Protein AF-A0A1V5H0N4-F1 (afdb_monomer_lite)

pLDDT: mean 92.96, std 9.4, range [29.67, 98.81]

Structure (mmCIF, N/CA/C/O backbone):
data_AF-A0A1V5H0N4-F1
#
_entry.id   AF-A0A1V5H0N4-F1
#
loop_
_atom_site.group_PDB
_atom_site.id
_atom_site.type_symbol
_atom_site.label_atom_id
_atom_site.label_alt_id
_atom_site.label_comp_id
_atom_site.label_asym_id
_atom_site.label_entity_id
_atom_site.label_seq_id
_atom_site.pdbx_PDB_ins_code
_atom_site.Cartn_x
_atom_site.Cartn_y
_atom_site.Cartn_z
_atom_site.occupancy
_atom_site.B_iso_or_equiv
_atom_site.auth_seq_id
_atom_site.auth_comp_id
_atom_site.auth_asym_id
_atom_site.auth_atom_id
_atom_site.pdbx_PDB_model_num
ATOM 1 N N . MET A 1 1 ? -9.512 -28.212 5.526 1.00 68.56 1 MET A N 1
ATOM 2 C CA . MET A 1 1 ? -9.231 -27.764 6.912 1.00 68.56 1 MET A CA 1
ATOM 3 C C . MET A 1 1 ? -10.244 -26.680 7.229 1.00 68.56 1 MET A C 1
ATOM 5 O O . MET A 1 1 ? -10.475 -25.905 6.321 1.00 68.56 1 MET A O 1
ATOM 9 N N . PRO A 1 2 ? -10.888 -26.615 8.405 1.00 87.25 2 PRO A N 1
ATOM 10 C CA . PRO A 1 2 ? -11.748 -25.471 8.722 1.00 87.25 2 PRO A CA 1
ATOM 11 C C . PRO A 1 2 ? -10.908 -24.194 8.882 1.00 87.25 2 PRO A C 1
ATOM 13 O O . PRO A 1 2 ? -9.703 -24.282 9.143 1.00 87.25 2 PRO A O 1
ATOM 16 N N . VAL A 1 3 ? -11.541 -23.022 8.768 1.00 93.00 3 VAL A N 1
ATOM 17 C CA . VAL A 1 3 ? -10.889 -21.740 9.083 1.00 93.00 3 VAL A CA 1
ATOM 18 C C . VAL A 1 3 ? -10.325 -21.810 10.512 1.00 93.00 3 VAL A C 1
ATOM 20 O O . VAL A 1 3 ? -11.054 -22.234 11.419 1.00 93.00 3 VAL A O 1
ATOM 23 N N . PRO A 1 4 ? -9.051 -21.438 10.753 1.00 93.38 4 PRO A N 1
ATOM 24 C CA . PRO A 1 4 ? -8.477 -21.447 12.095 1.00 93.38 4 PRO A CA 1
ATOM 25 C C . PRO A 1 4 ? -9.311 -20.621 13.077 1.00 93.38 4 PRO A C 1
ATOM 27 O O . PRO A 1 4 ? -9.851 -19.575 12.727 1.00 93.38 4 PRO A O 1
ATOM 30 N N . ALA A 1 5 ? -9.424 -21.086 14.320 1.00 94.25 5 ALA A N 1
ATOM 31 C CA . ALA A 1 5 ? -10.174 -20.354 15.331 1.00 94.25 5 ALA A CA 1
ATOM 32 C C . ALA A 1 5 ? -9.498 -19.003 15.642 1.00 94.25 5 ALA A C 1
ATOM 34 O O . ALA A 1 5 ? -8.279 -18.990 15.808 1.00 94.25 5 ALA A O 1
ATOM 35 N N . PRO A 1 6 ? -10.259 -17.897 15.775 1.00 94.62 6 PRO A N 1
ATOM 36 C CA . PRO A 1 6 ? -9.683 -16.604 16.128 1.00 94.62 6 PRO A CA 1
ATOM 37 C C . PRO A 1 6 ? -8.967 -16.616 17.478 1.00 94.62 6 PRO A C 1
ATOM 39 O O . PRO A 1 6 ? -9.408 -17.287 18.417 1.00 94.62 6 PRO A O 1
ATOM 42 N N . ASP A 1 7 ? -7.961 -15.771 17.626 1.00 92.75 7 ASP A N 1
ATOM 43 C CA . ASP A 1 7 ? -7.345 -15.460 18.914 1.00 92.75 7 ASP A CA 1
ATOM 44 C C . ASP A 1 7 ? -7.457 -13.952 19.208 1.00 92.75 7 ASP A C 1
ATOM 46 O O . ASP A 1 7 ? -6.794 -13.125 18.591 1.00 92.75 7 ASP A O 1
ATOM 50 N N . LEU A 1 8 ? -8.332 -13.557 20.137 1.00 93.50 8 LEU A N 1
ATOM 51 C CA . LEU A 1 8 ? -8.598 -12.143 20.436 1.00 93.50 8 LEU A CA 1
ATOM 52 C C . LEU A 1 8 ? -7.577 -11.621 21.467 1.00 93.50 8 LEU A C 1
ATOM 54 O O . LEU A 1 8 ? -7.579 -12.131 22.589 1.00 93.50 8 LEU A O 1
ATOM 58 N N . PRO A 1 9 ? -6.757 -10.597 21.153 1.00 95.62 9 PRO A N 1
ATOM 59 C CA . PRO A 1 9 ? -5.899 -9.955 22.146 1.00 95.62 9 PRO A CA 1
ATOM 60 C C . PRO A 1 9 ? -6.712 -9.240 23.225 1.00 95.62 9 PRO A C 1
ATOM 62 O O . PRO A 1 9 ? -7.837 -8.781 23.000 1.00 95.62 9 PRO A O 1
ATOM 65 N N . THR A 1 10 ? -6.091 -9.021 24.380 1.00 96.88 10 THR A N 1
ATOM 66 C CA . THR A 1 10 ? -6.690 -8.184 25.419 1.00 96.88 10 THR A CA 1
ATOM 67 C C . THR A 1 10 ? -6.774 -6.725 24.963 1.00 96.88 10 THR A C 1
ATOM 69 O O . THR A 1 10 ? -5.784 -6.133 24.525 1.00 96.88 10 THR A O 1
ATOM 72 N N . SER A 1 11 ? -7.947 -6.112 25.138 1.00 97.19 11 SER A N 1
ATOM 73 C CA . SER A 1 11 ? -8.183 -4.684 24.917 1.00 97.19 11 SER A CA 1
ATOM 74 C C . SER A 1 11 ? -8.963 -4.078 26.080 1.00 97.19 11 SER A C 1
ATOM 76 O O . SER A 1 11 ? -9.857 -4.703 26.648 1.00 97.19 11 SER A O 1
ATOM 78 N N . ASP A 1 12 ? -8.627 -2.834 26.410 1.00 97.06 12 ASP A N 1
ATOM 79 C CA . ASP A 1 12 ? -9.358 -2.010 27.372 1.00 97.06 12 ASP A CA 1
ATOM 80 C C . ASP A 1 12 ? -10.510 -1.221 26.703 1.00 97.06 12 ASP A C 1
ATOM 82 O O . ASP A 1 12 ? -11.172 -0.411 27.359 1.00 97.06 12 ASP A O 1
ATOM 86 N N . TYR A 1 13 ? -10.757 -1.450 25.409 1.00 98.31 13 TYR A N 1
ATOM 87 C CA . TYR A 1 13 ? -11.785 -0.798 24.596 1.00 98.31 13 TYR A CA 1
ATOM 88 C C . TYR A 1 13 ? -12.704 -1.841 23.953 1.00 98.31 13 TYR A C 1
ATOM 90 O O . TYR A 1 13 ? -12.330 -2.995 23.742 1.00 98.31 13 TYR A O 1
ATOM 98 N N . LEU A 1 14 ? -13.917 -1.420 23.613 1.00 98.00 14 LEU A N 1
ATOM 99 C CA . LEU A 1 14 ? -14.844 -2.155 22.769 1.00 98.00 14 LEU A CA 1
ATOM 100 C C . LEU A 1 14 ? -14.861 -1.486 21.394 1.00 98.00 14 LEU A C 1
ATOM 102 O O . LEU A 1 14 ? -15.403 -0.394 21.227 1.00 98.00 14 LEU A O 1
ATOM 106 N N . ILE A 1 15 ? -14.234 -2.154 20.432 1.00 98.69 15 ILE A N 1
ATOM 107 C CA . ILE A 1 15 ? -13.973 -1.625 19.093 1.00 98.69 15 ILE A CA 1
ATOM 108 C C . ILE A 1 15 ? -14.882 -2.344 18.109 1.00 98.69 15 ILE A C 1
ATOM 110 O O . ILE A 1 15 ? -14.962 -3.575 18.139 1.00 98.69 15 ILE A O 1
ATOM 114 N N . GLY A 1 16 ? -15.544 -1.598 17.236 1.00 98.44 16 GLY A N 1
ATOM 115 C CA . GLY A 1 16 ? -16.330 -2.172 16.155 1.00 98.44 16 GLY A CA 1
ATOM 116 C C . GLY A 1 16 ? -16.147 -1.431 14.852 1.00 98.44 16 GLY A C 1
ATOM 117 O O . GLY A 1 16 ? -15.582 -0.342 14.824 1.00 98.44 16 GLY A O 1
ATOM 118 N N . ALA A 1 17 ? -16.635 -2.035 13.779 1.00 98.62 17 ALA A N 1
ATOM 119 C CA . ALA A 1 17 ? -16.630 -1.442 12.452 1.00 98.62 17 ALA A CA 1
ATOM 120 C C . ALA A 1 17 ? -18.020 -1.545 11.821 1.00 98.62 17 ALA A C 1
ATOM 122 O O . ALA A 1 17 ? -18.749 -2.516 12.051 1.00 98.62 17 ALA A O 1
ATOM 123 N N . HIS A 1 18 ? -18.402 -0.551 11.027 1.00 98.25 18 HIS A N 1
ATOM 124 C CA . HIS A 1 18 ? -19.579 -0.684 10.171 1.00 98.25 18 HIS A CA 1
ATOM 125 C C . HIS A 1 18 ? -19.335 -1.713 9.069 1.00 98.25 18 HIS A C 1
ATOM 127 O O . HIS A 1 18 ? -18.205 -1.898 8.620 1.00 98.25 18 HIS A O 1
ATOM 133 N N . TYR A 1 19 ? -20.404 -2.370 8.636 1.00 97.94 19 TYR A N 1
ATOM 134 C CA . TYR A 1 19 ? -20.368 -3.420 7.630 1.00 97.94 19 TYR A CA 1
ATOM 135 C C . TYR A 1 19 ? -21.482 -3.195 6.613 1.00 97.94 19 TYR A C 1
ATOM 137 O O . TYR A 1 19 ? -22.663 -3.138 6.973 1.00 97.94 19 TYR A O 1
ATOM 145 N N . PHE A 1 20 ? -21.107 -3.125 5.342 1.00 95.75 20 PHE A N 1
ATOM 146 C CA . PHE A 1 20 ? -22.034 -3.015 4.229 1.00 95.75 20 PHE A CA 1
ATOM 147 C C . PHE A 1 20 ? -22.270 -4.391 3.603 1.00 95.75 20 PHE A C 1
ATOM 149 O O . PHE A 1 20 ? -21.343 -4.952 3.025 1.00 95.75 20 PHE A O 1
ATOM 156 N N . PRO A 1 21 ? -23.485 -4.959 3.702 1.00 93.94 21 PRO A N 1
ATOM 157 C CA . PRO A 1 21 ? -23.761 -6.321 3.243 1.00 93.94 21 PRO A CA 1
ATOM 158 C C . PRO A 1 21 ? -24.108 -6.386 1.744 1.00 93.94 21 PRO A C 1
ATOM 160 O O . PRO A 1 21 ? -25.076 -7.028 1.340 1.00 93.94 21 PRO A O 1
ATOM 163 N N . GLY A 1 22 ? -23.395 -5.627 0.911 1.00 91.31 22 GLY A N 1
ATOM 164 C CA . GLY A 1 22 ? -23.715 -5.461 -0.509 1.00 91.31 22 GLY A CA 1
ATOM 165 C C . GLY A 1 22 ? -22.941 -6.373 -1.459 1.00 91.31 22 GLY A C 1
ATOM 166 O O . GLY A 1 22 ? -23.093 -6.214 -2.676 1.00 91.31 22 GLY A O 1
ATOM 167 N N . TRP A 1 23 ? -22.101 -7.280 -0.949 1.00 92.94 23 TRP A N 1
ATOM 168 C CA . TRP A 1 23 ? -21.106 -7.987 -1.754 1.00 92.94 23 TRP A CA 1
ATOM 169 C C . TRP A 1 23 ? -21.512 -9.435 -2.011 1.00 92.94 23 TRP A C 1
ATOM 171 O O . TRP A 1 23 ? -21.102 -10.379 -1.337 1.00 92.94 23 TRP A O 1
ATOM 181 N N . LYS A 1 24 ? -22.350 -9.597 -3.036 1.00 89.38 24 LYS A N 1
ATOM 182 C CA . LYS A 1 24 ? -22.775 -10.898 -3.546 1.00 89.38 24 LYS A CA 1
ATOM 183 C C . LYS A 1 24 ? -23.104 -10.825 -5.031 1.00 89.38 24 LYS A C 1
ATOM 185 O O . LYS A 1 24 ? -23.733 -9.877 -5.501 1.00 89.38 24 LYS A O 1
ATOM 190 N N . HIS A 1 25 ? -22.718 -11.843 -5.786 1.00 83.44 25 HIS A N 1
ATOM 191 C CA . HIS A 1 25 ? -23.071 -11.960 -7.189 1.00 83.44 25 HIS A CA 1
ATOM 192 C C . HIS A 1 25 ? -24.595 -12.036 -7.388 1.00 83.44 25 HIS A C 1
ATOM 194 O O . HIS A 1 25 ? -25.295 -12.821 -6.747 1.00 83.44 25 HIS A O 1
ATOM 200 N N . GLY A 1 26 ? -25.119 -11.216 -8.303 1.00 78.50 26 GLY A N 1
ATOM 201 C CA . GLY A 1 26 ? -26.550 -11.163 -8.618 1.00 78.50 26 GLY A CA 1
ATOM 202 C C . GLY A 1 26 ? -27.425 -10.443 -7.583 1.00 78.50 26 GLY A C 1
ATOM 203 O O . GLY A 1 26 ? -28.626 -10.314 -7.814 1.00 78.50 26 GLY A O 1
ATOM 204 N N . ASP A 1 27 ? -26.853 -9.945 -6.483 1.00 81.44 27 ASP A N 1
ATOM 205 C CA . ASP A 1 27 ? -27.517 -9.045 -5.536 1.00 81.44 27 ASP A CA 1
ATOM 206 C C . ASP A 1 27 ? -26.836 -7.668 -5.574 1.00 81.44 27 ASP A C 1
ATOM 208 O O . ASP A 1 27 ? -25.620 -7.562 -5.729 1.00 81.44 27 ASP A O 1
ATOM 212 N N . HIS A 1 28 ? -27.616 -6.590 -5.458 1.00 83.75 28 HIS A N 1
ATOM 213 C CA . HIS A 1 28 ? -27.106 -5.224 -5.652 1.00 83.75 28 HIS A CA 1
ATOM 214 C C . HIS A 1 28 ? -26.321 -5.073 -6.985 1.00 83.75 28 HIS A C 1
ATOM 216 O O . HIS A 1 28 ? -26.675 -5.679 -7.996 1.00 83.75 28 HIS A O 1
ATOM 222 N N . TRP A 1 29 ? -25.272 -4.244 -7.024 1.00 82.94 29 TRP A N 1
ATOM 223 C CA . TRP A 1 29 ? -24.287 -4.226 -8.114 1.00 82.94 29 TRP A CA 1
ATOM 224 C C . TRP A 1 29 ? -23.156 -5.252 -7.917 1.00 82.94 29 TRP A C 1
ATOM 226 O O . TRP A 1 29 ? -22.287 -5.353 -8.790 1.00 82.94 29 TRP A O 1
ATOM 236 N N . GLY A 1 30 ? -23.149 -5.996 -6.801 1.00 84.44 30 GLY A N 1
ATOM 237 C CA . GLY A 1 30 ? -22.048 -6.867 -6.387 1.00 84.44 30 GLY A CA 1
ATOM 238 C C . GLY A 1 30 ? -20.683 -6.205 -6.596 1.00 84.44 30 GLY A C 1
ATOM 239 O O . GLY A 1 30 ? -20.502 -5.016 -6.330 1.00 84.44 30 GLY A O 1
ATOM 240 N N . TRP A 1 31 ? -19.742 -6.951 -7.172 1.00 91.12 31 TRP A N 1
ATOM 241 C CA . TRP A 1 31 ? -18.393 -6.457 -7.467 1.00 91.12 31 TRP A CA 1
ATOM 242 C C . TRP A 1 31 ? -18.251 -5.706 -8.795 1.00 91.12 31 TRP A C 1
ATOM 244 O O . TRP A 1 31 ? -17.220 -5.083 -9.021 1.00 91.12 31 TRP A O 1
ATOM 254 N N . SER A 1 32 ? -19.274 -5.682 -9.656 1.00 88.12 32 SER A N 1
ATOM 255 C CA . SER A 1 32 ? -19.161 -5.162 -11.035 1.00 88.12 32 SER A CA 1
ATOM 256 C C . SER A 1 32 ? -18.737 -3.688 -11.129 1.00 88.12 32 SER A C 1
ATOM 258 O O . SER A 1 32 ? -18.120 -3.263 -12.104 1.00 88.12 32 SER A O 1
ATOM 260 N N . LYS A 1 33 ? -19.066 -2.883 -10.111 1.00 88.62 33 LYS A N 1
ATOM 261 C CA . LYS A 1 33 ? -18.652 -1.473 -10.019 1.00 88.62 33 LYS A CA 1
ATOM 262 C C . LYS A 1 33 ? -17.253 -1.294 -9.436 1.00 88.62 33 LYS A C 1
ATOM 264 O O . LYS A 1 33 ? -16.654 -0.246 -9.653 1.00 88.62 33 LYS A O 1
ATOM 269 N N . ILE A 1 34 ? -16.751 -2.296 -8.722 1.00 91.06 34 ILE A N 1
ATOM 270 C CA . ILE A 1 34 ? -15.467 -2.271 -8.015 1.00 91.06 34 ILE A CA 1
ATOM 271 C C . ILE A 1 34 ? -14.365 -2.927 -8.842 1.00 91.06 34 ILE A C 1
ATOM 273 O O . ILE A 1 34 ? -13.240 -2.455 -8.804 1.00 91.06 34 ILE A O 1
ATOM 277 N N . GLU A 1 35 ? -14.679 -3.957 -9.629 1.00 89.44 35 GLU A N 1
ATOM 278 C CA . GLU A 1 35 ? -13.729 -4.687 -10.479 1.00 89.44 35 GLU A CA 1
ATOM 279 C C . GLU A 1 35 ? -12.816 -3.787 -11.344 1.00 89.44 35 GLU A C 1
ATOM 281 O O . GLU A 1 35 ? -11.624 -4.087 -11.429 1.00 89.44 35 GLU A O 1
ATOM 286 N N . PRO A 1 36 ? -13.280 -2.651 -11.915 1.00 91.12 36 PRO A N 1
ATOM 287 C CA . PRO A 1 36 ? -12.403 -1.714 -12.629 1.00 91.12 36 PRO A CA 1
ATOM 288 C C . PRO A 1 36 ? -11.334 -1.013 -11.767 1.00 91.12 36 PRO A C 1
ATOM 290 O O . PRO A 1 36 ? -10.504 -0.287 -12.312 1.00 91.12 36 PRO A O 1
ATOM 293 N N . PHE A 1 37 ? -11.364 -1.204 -10.447 1.00 88.19 37 PHE A N 1
ATOM 294 C CA . PHE A 1 37 ? -10.459 -0.644 -9.443 1.00 88.19 37 PHE A CA 1
ATOM 295 C C . PHE A 1 37 ? -9.703 -1.791 -8.746 1.00 88.19 37 PHE A C 1
ATOM 297 O O . PHE A 1 37 ? -9.999 -2.124 -7.593 1.00 88.19 37 PHE A O 1
ATOM 304 N N . PRO A 1 38 ? -8.762 -2.463 -9.439 1.00 85.25 38 PRO A N 1
ATOM 305 C CA . PRO A 1 38 ? -8.104 -3.671 -8.938 1.00 85.25 38 PRO A CA 1
ATOM 306 C C . PRO A 1 38 ? -7.300 -3.437 -7.652 1.00 85.25 38 PRO A C 1
ATOM 308 O O . PRO A 1 38 ? -7.125 -4.369 -6.872 1.00 85.25 38 PRO A O 1
ATOM 311 N N . GLU A 1 39 ? -6.876 -2.201 -7.378 1.00 84.12 39 GLU A N 1
ATOM 312 C CA . GLU A 1 39 ? -6.264 -1.789 -6.109 1.00 84.12 39 GLU A CA 1
ATOM 313 C C . GLU A 1 39 ? -7.209 -1.917 -4.902 1.00 84.12 39 GLU A C 1
ATOM 315 O O . GLU A 1 39 ? -6.774 -1.828 -3.760 1.00 84.12 39 GLU A O 1
ATOM 320 N N . ARG A 1 40 ? -8.514 -2.116 -5.130 1.00 91.38 40 ARG A N 1
ATOM 321 C CA . ARG A 1 40 ? -9.516 -2.359 -4.084 1.00 91.38 40 ARG A CA 1
ATOM 322 C C . ARG A 1 40 ? -9.826 -3.842 -3.887 1.00 91.38 40 ARG A C 1
ATOM 324 O O . ARG A 1 40 ? -10.692 -4.153 -3.077 1.00 91.38 40 ARG A O 1
ATOM 331 N N . LYS A 1 41 ? -9.172 -4.760 -4.617 1.00 94.25 41 LYS A N 1
ATOM 332 C CA . LYS A 1 41 ? -9.486 -6.193 -4.531 1.00 94.25 41 LYS A CA 1
ATOM 333 C C . LYS A 1 41 ? -9.236 -6.703 -3.096 1.00 94.25 41 LYS A C 1
ATOM 335 O O . LYS A 1 41 ? -8.109 -6.576 -2.605 1.00 94.25 41 LYS A O 1
ATOM 340 N N . PRO A 1 42 ? -10.238 -7.300 -2.424 1.00 96.25 42 PRO A N 1
ATOM 341 C CA . PRO A 1 42 ? -10.038 -7.923 -1.120 1.00 96.25 42 PRO A CA 1
ATOM 342 C C . PRO A 1 42 ? -9.066 -9.102 -1.216 1.00 96.25 42 PRO A C 1
ATOM 344 O O . PRO A 1 42 ? -9.031 -9.799 -2.232 1.00 96.25 42 PRO A O 1
ATOM 347 N N . LEU A 1 43 ? -8.337 -9.410 -0.140 1.00 94.94 43 LEU A N 1
ATOM 348 C CA . LEU A 1 43 ? -7.489 -10.616 -0.107 1.00 94.94 43 LEU A CA 1
ATOM 349 C C . LEU A 1 43 ? -8.303 -11.922 -0.135 1.00 94.94 43 LEU A C 1
ATOM 351 O O . LEU A 1 43 ? -7.766 -12.964 -0.499 1.00 94.94 43 LEU A O 1
ATOM 355 N N . LEU A 1 44 ? -9.598 -11.868 0.197 1.00 94.81 44 LEU A N 1
ATOM 356 C CA . LEU A 1 44 ? -10.545 -12.977 0.005 1.00 94.81 44 LEU A CA 1
ATOM 357 C C . LEU A 1 44 ? -11.007 -13.132 -1.455 1.00 94.81 44 LEU A C 1
ATOM 359 O O . LEU A 1 44 ? -11.694 -14.097 -1.779 1.00 94.81 44 LEU A O 1
ATOM 363 N N . GLY A 1 45 ? -10.623 -12.211 -2.342 1.00 93.69 45 GLY A N 1
ATOM 364 C CA . GLY A 1 45 ? -11.103 -12.141 -3.717 1.00 93.69 45 GLY A CA 1
ATOM 365 C C . GLY A 1 45 ? -12.467 -11.459 -3.842 1.00 93.69 45 GLY A C 1
ATOM 366 O O . GLY A 1 45 ? -12.935 -10.801 -2.920 1.00 93.69 45 GLY A O 1
ATOM 367 N N . TRP A 1 46 ? -13.104 -11.599 -5.002 1.00 93.25 46 TRP A N 1
ATOM 368 C CA . TRP A 1 46 ? -14.491 -11.192 -5.255 1.00 93.25 46 TRP A CA 1
ATOM 369 C C . TRP A 1 46 ? -15.470 -12.196 -4.630 1.00 93.25 46 TRP A C 1
ATOM 371 O O . TRP A 1 46 ? -16.142 -12.953 -5.328 1.00 93.25 46 TRP A O 1
ATOM 381 N N . TYR A 1 47 ? -15.460 -12.256 -3.301 1.00 94.56 47 TYR A N 1
ATOM 382 C CA . TYR A 1 47 ? -16.208 -13.227 -2.510 1.00 94.56 47 TYR A CA 1
ATOM 383 C C . TYR A 1 47 ? -17.718 -12.963 -2.508 1.00 94.56 47 TYR A C 1
ATOM 385 O O . TYR A 1 47 ? -18.156 -11.832 -2.695 1.00 94.56 47 TYR A O 1
ATOM 393 N N . ASP A 1 48 ? -18.512 -13.994 -2.225 1.00 93.69 48 ASP A N 1
ATOM 394 C CA . ASP A 1 48 ? -19.928 -13.834 -1.886 1.00 93.69 48 ASP A CA 1
ATOM 395 C C . ASP A 1 48 ? -20.108 -13.901 -0.360 1.00 93.69 48 ASP A C 1
ATOM 397 O O . ASP A 1 48 ? -19.706 -14.873 0.284 1.00 93.69 48 ASP A O 1
ATOM 401 N N . GLU A 1 49 ? -20.724 -12.876 0.233 1.00 92.81 49 GLU A N 1
ATOM 402 C CA . GLU A 1 49 ? -20.903 -12.754 1.695 1.00 92.81 49 GLU A CA 1
ATOM 403 C C . GLU A 1 49 ? -21.905 -13.745 2.291 1.00 92.81 49 GLU A C 1
ATOM 405 O O . GLU A 1 49 ? -22.012 -13.883 3.510 1.00 92.81 49 GLU A O 1
ATOM 410 N N . ASP A 1 50 ? -22.651 -14.459 1.450 1.00 93.50 50 ASP A N 1
ATOM 411 C CA . ASP A 1 50 ? -23.523 -15.541 1.896 1.00 93.50 50 ASP A CA 1
ATOM 412 C C . ASP A 1 50 ? -22.773 -16.859 2.139 1.00 93.50 50 ASP A C 1
ATOM 414 O O . ASP A 1 50 ? -23.371 -17.814 2.645 1.00 93.50 50 ASP A O 1
ATOM 418 N N . ASN A 1 51 ? -21.470 -16.903 1.840 1.00 95.88 51 ASN A N 1
ATOM 419 C CA . ASN A 1 51 ? -20.591 -18.005 2.189 1.00 95.88 51 ASN A CA 1
ATOM 420 C C . ASN A 1 51 ? -20.163 -17.915 3.673 1.00 95.88 51 ASN A C 1
ATOM 422 O O . ASN A 1 51 ? -19.451 -16.984 4.057 1.00 95.88 51 ASN A O 1
ATOM 426 N N . PRO A 1 52 ? -20.506 -18.905 4.517 1.00 96.94 52 PRO A N 1
ATOM 427 C CA . PRO A 1 52 ? -20.120 -18.903 5.926 1.00 96.94 52 PRO A CA 1
ATOM 428 C C . PRO A 1 52 ? -18.604 -18.879 6.166 1.00 96.94 52 PRO A C 1
ATOM 430 O O . PRO A 1 52 ? -18.162 -18.324 7.169 1.00 96.94 52 PRO A O 1
ATOM 433 N N . GLU A 1 53 ? -17.792 -19.449 5.268 1.00 97.06 53 GLU A N 1
ATOM 434 C CA . GLU A 1 53 ? -16.332 -19.428 5.426 1.00 97.06 53 GLU A CA 1
ATOM 435 C C . GLU A 1 53 ? -15.744 -18.029 5.215 1.00 97.06 53 GLU A C 1
ATOM 437 O O . GLU A 1 53 ? -14.763 -17.675 5.867 1.00 97.06 53 GLU A O 1
ATOM 442 N N . VAL A 1 54 ? -16.357 -17.210 4.353 1.00 97.12 54 VAL A N 1
ATOM 443 C CA . VAL A 1 54 ? -15.981 -15.797 4.186 1.00 97.12 54 VAL A CA 1
ATOM 444 C C . VAL A 1 54 ? -16.203 -15.066 5.506 1.00 97.12 54 VAL A C 1
ATOM 446 O O . VAL A 1 54 ? -15.276 -14.448 6.024 1.00 97.12 54 VAL A O 1
ATOM 449 N N . ALA A 1 55 ? -17.379 -15.240 6.118 1.00 97.81 55 ALA A N 1
ATOM 450 C CA . ALA A 1 55 ? -17.664 -14.681 7.436 1.00 97.81 55 ALA A CA 1
ATOM 451 C C . ALA A 1 55 ? -16.705 -15.213 8.521 1.00 97.81 55 ALA A C 1
ATOM 453 O O . ALA A 1 55 ? -16.310 -14.457 9.405 1.00 97.81 55 ALA A O 1
ATOM 454 N N . ASP A 1 56 ? -16.291 -16.485 8.464 1.00 98.25 56 ASP A N 1
ATOM 455 C CA . ASP A 1 56 ? -15.287 -17.039 9.384 1.00 98.25 56 ASP A CA 1
ATOM 456 C C . ASP A 1 56 ? -13.924 -16.345 9.257 1.00 98.25 56 ASP A C 1
ATOM 458 O O . ASP A 1 56 ? -13.300 -16.047 10.278 1.00 98.25 56 ASP A O 1
ATOM 462 N N . TRP A 1 57 ? -13.475 -16.050 8.034 1.00 98.00 57 TRP A N 1
ATOM 463 C CA . TRP A 1 57 ? -12.242 -15.296 7.800 1.00 98.00 57 TRP A CA 1
ATOM 464 C C . TRP A 1 57 ? -12.343 -13.851 8.276 1.00 98.00 57 TRP A C 1
ATOM 466 O O . TRP A 1 57 ? -11.445 -13.372 8.967 1.00 98.00 57 TRP A O 1
ATOM 476 N N . GLU A 1 58 ? -13.446 -13.170 7.972 1.00 97.94 58 GLU A N 1
ATOM 477 C CA . GLU A 1 58 ? -13.662 -11.795 8.422 1.00 97.94 58 GLU A CA 1
ATOM 478 C C . GLU A 1 58 ? -13.710 -11.701 9.950 1.00 97.94 58 GLU A C 1
ATOM 480 O O . GLU A 1 58 ? -13.034 -10.861 10.544 1.00 97.94 58 GLU A O 1
ATOM 485 N N . VAL A 1 59 ? -14.437 -12.614 10.602 1.00 98.38 59 VAL A N 1
ATOM 486 C CA . VAL A 1 59 ? -14.497 -12.726 12.066 1.00 98.38 59 VAL A CA 1
ATOM 487 C C . VAL A 1 59 ? -13.118 -13.013 12.648 1.00 98.38 59 VAL A C 1
ATOM 489 O O . VAL A 1 59 ? -12.737 -12.392 13.643 1.00 98.38 59 VAL A O 1
ATOM 492 N N . LYS A 1 60 ? -12.362 -13.938 12.045 1.00 97.88 60 LYS A N 1
ATOM 493 C CA . LYS A 1 60 ? -11.002 -14.262 12.477 1.00 97.88 60 LYS A CA 1
ATOM 494 C C . LYS A 1 60 ? -10.115 -13.023 12.454 1.00 97.88 60 LYS A C 1
ATOM 496 O O . LYS A 1 60 ? -9.536 -12.670 13.481 1.00 97.88 60 LYS A O 1
ATOM 501 N N . TRP A 1 61 ? -10.036 -12.356 11.307 1.00 98.06 61 TRP A N 1
ATOM 502 C CA . TRP A 1 61 ? -9.164 -11.202 11.120 1.00 98.06 61 TRP A CA 1
ATOM 503 C C . TRP A 1 61 ? -9.587 -10.008 11.970 1.00 98.06 61 TRP A C 1
ATOM 505 O O . TRP A 1 61 ? -8.724 -9.367 12.563 1.00 98.06 61 TRP A O 1
ATOM 515 N N . ALA A 1 62 ? -10.889 -9.740 12.095 1.00 98.38 62 ALA A N 1
ATOM 516 C CA . ALA A 1 62 ? -11.399 -8.691 12.970 1.00 98.38 62 ALA A CA 1
ATOM 517 C C . ALA A 1 62 ? -10.997 -8.938 14.431 1.00 98.38 62 ALA A C 1
ATOM 519 O O . ALA A 1 62 ? -10.364 -8.079 15.051 1.00 98.38 62 ALA A O 1
ATOM 520 N N . LEU A 1 63 ? -11.293 -10.133 14.958 1.00 98.25 63 LEU A N 1
ATOM 521 C CA . LEU A 1 63 ? -11.010 -10.473 16.351 1.00 98.25 63 LEU A CA 1
ATOM 522 C C . LEU A 1 63 ? -9.510 -10.467 16.643 1.00 98.25 63 LEU A C 1
ATOM 524 O O . LEU A 1 63 ? -9.103 -9.865 17.629 1.00 98.25 63 LEU A O 1
ATOM 528 N N . GLU A 1 64 ? -8.673 -11.050 15.784 1.00 97.81 64 GLU A N 1
ATOM 529 C CA . GLU A 1 64 ? -7.212 -11.070 15.983 1.00 97.81 64 GLU A CA 1
ATOM 530 C C . GLU A 1 64 ? -6.572 -9.679 15.969 1.00 97.81 64 GLU A C 1
ATOM 532 O O . GLU A 1 64 ? -5.496 -9.477 16.537 1.00 97.81 64 GLU A O 1
ATOM 537 N N . HIS A 1 65 ? -7.266 -8.688 15.413 1.00 98.12 65 HIS A N 1
ATOM 538 C CA . HIS A 1 65 ? -6.826 -7.298 15.386 1.00 98.12 65 HIS A CA 1
ATOM 539 C C . HIS A 1 65 ? -7.569 -6.392 16.379 1.00 98.12 65 HIS A C 1
ATOM 541 O O . HIS A 1 65 ? -7.380 -5.177 16.379 1.00 98.12 65 HIS A O 1
ATOM 547 N N . GLY A 1 66 ? -8.368 -6.975 17.278 1.00 97.81 66 GLY A N 1
ATOM 548 C CA . GLY A 1 66 ? -9.043 -6.263 18.364 1.00 97.81 66 GLY A CA 1
ATOM 549 C C . GLY A 1 66 ? -10.413 -5.677 18.009 1.00 97.81 66 GLY A C 1
ATOM 550 O O . GLY A 1 66 ? -11.061 -5.102 18.888 1.00 97.81 66 GLY A O 1
ATOM 551 N N . ILE A 1 67 ? -10.889 -5.848 16.771 1.00 98.69 67 ILE A N 1
ATOM 552 C CA . ILE A 1 67 ? -12.241 -5.464 16.346 1.00 98.69 67 ILE A CA 1
ATOM 553 C C . ILE A 1 67 ? -13.213 -6.552 16.814 1.00 98.69 67 ILE A C 1
ATOM 555 O O . ILE A 1 67 ? -13.158 -7.703 16.397 1.00 98.69 67 ILE A O 1
ATOM 559 N N . GLN A 1 68 ? -14.103 -6.187 17.729 1.00 98.44 68 GLN A N 1
ATOM 560 C CA . GLN A 1 68 ? -14.924 -7.123 18.500 1.00 98.44 68 GLN A CA 1
ATOM 561 C C . GLN A 1 68 ? -16.381 -7.174 18.051 1.00 98.44 68 GLN A C 1
ATOM 563 O O . GLN A 1 68 ? -17.125 -8.050 18.510 1.00 98.44 68 GLN A O 1
ATOM 568 N N . PHE A 1 69 ? -16.814 -6.226 17.219 1.00 98.75 69 PHE A N 1
ATOM 569 C CA . PHE A 1 69 ? -18.164 -6.238 16.684 1.00 98.75 69 PHE A CA 1
ATOM 570 C C . PHE A 1 69 ? -18.297 -5.600 15.306 1.00 98.75 69 PHE A C 1
ATOM 572 O O . PHE A 1 69 ? -17.569 -4.668 14.970 1.00 98.75 69 PHE A O 1
ATOM 579 N N . PHE A 1 70 ? -19.286 -6.068 14.549 1.00 98.75 70 PHE A N 1
ATOM 580 C CA . PHE A 1 70 ? -19.731 -5.413 13.321 1.00 98.75 70 PHE A CA 1
ATOM 581 C C . PHE A 1 70 ? -21.116 -4.788 13.478 1.00 98.75 70 PHE A C 1
ATOM 583 O O . PHE A 1 70 ? -21.984 -5.322 14.175 1.00 98.75 70 PHE A O 1
ATOM 590 N N . VAL A 1 71 ? -21.320 -3.650 12.817 1.00 98.69 71 VAL A N 1
ATOM 591 C CA . VAL A 1 71 ? -22.620 -2.984 12.691 1.00 98.69 71 VAL A CA 1
ATOM 592 C C . VAL A 1 71 ? -23.086 -3.120 11.246 1.00 98.69 71 VAL A C 1
ATOM 594 O O . VAL A 1 71 ? -22.645 -2.371 10.380 1.00 98.69 71 VAL A O 1
ATOM 597 N N . TYR A 1 72 ? -23.972 -4.079 10.990 1.00 98.00 72 TYR A N 1
ATOM 598 C CA . TYR A 1 72 ? -24.470 -4.369 9.647 1.00 98.00 72 TYR A CA 1
ATOM 599 C C . TYR A 1 72 ? -25.554 -3.378 9.231 1.00 98.00 72 TYR A C 1
ATOM 601 O O . TYR A 1 72 ? -26.556 -3.228 9.939 1.00 98.00 72 TYR A O 1
ATOM 609 N N . CYS A 1 73 ? -25.409 -2.755 8.062 1.00 95.62 73 CYS A N 1
ATOM 610 C CA . CYS A 1 73 ? -26.494 -1.982 7.464 1.00 95.62 73 CYS A CA 1
ATOM 611 C C . CYS A 1 73 ? -27.712 -2.885 7.218 1.00 95.62 73 CYS A C 1
ATOM 613 O O . CYS A 1 73 ? -27.603 -3.968 6.645 1.00 95.62 73 CYS A O 1
ATOM 615 N N . TRP A 1 74 ? -28.886 -2.456 7.676 1.00 96.31 74 TRP A N 1
ATOM 616 C CA . TRP A 1 74 ? -30.107 -3.250 7.630 1.00 96.31 74 TRP A CA 1
ATOM 617 C C . TRP A 1 74 ? -31.166 -2.570 6.774 1.00 96.31 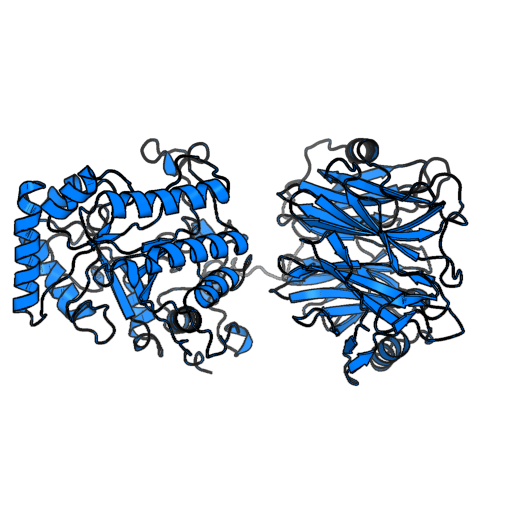74 TRP A C 1
ATOM 619 O O . TRP A 1 74 ? -31.642 -1.475 7.089 1.00 96.31 74 TRP A O 1
ATOM 629 N N . TYR A 1 75 ? -31.573 -3.263 5.712 1.00 93.12 75 TYR A N 1
ATOM 630 C CA . TYR A 1 75 ? -32.488 -2.756 4.699 1.00 93.12 75 TYR A CA 1
ATOM 631 C C . TYR A 1 75 ? -33.758 -3.597 4.620 1.00 93.12 75 TYR A C 1
ATOM 633 O O . TYR A 1 75 ? -33.716 -4.829 4.593 1.00 93.12 75 TYR A O 1
ATOM 641 N N . ARG A 1 76 ? -34.898 -2.922 4.483 1.00 92.00 76 ARG A N 1
ATOM 642 C CA . ARG A 1 76 ? -36.167 -3.563 4.151 1.00 92.00 76 ARG A CA 1
ATOM 643 C C . ARG A 1 76 ? -36.381 -3.524 2.639 1.00 92.00 76 ARG A C 1
ATOM 645 O O . ARG A 1 76 ? -35.956 -2.587 1.964 1.00 92.00 76 ARG A O 1
ATOM 652 N N . ASP A 1 77 ? -37.079 -4.509 2.087 1.00 89.12 77 ASP A N 1
ATOM 653 C CA . ASP A 1 77 ? -37.673 -4.319 0.769 1.00 89.12 77 ASP A CA 1
ATOM 654 C C . ASP A 1 77 ? -38.843 -3.327 0.868 1.00 89.12 77 ASP A C 1
ATOM 656 O O . ASP A 1 77 ? -39.872 -3.613 1.479 1.00 89.12 77 ASP A O 1
ATOM 660 N N . LYS A 1 78 ? -38.695 -2.148 0.253 1.00 85.69 78 LYS A N 1
ATOM 661 C CA . LYS A 1 78 ? -39.731 -1.102 0.244 1.00 85.69 78 LYS A CA 1
ATOM 662 C C . LYS A 1 78 ? -41.074 -1.596 -0.285 1.00 85.69 78 LYS A C 1
ATOM 664 O O . LYS A 1 78 ? -42.098 -1.063 0.132 1.00 85.69 78 LYS A O 1
ATOM 669 N N . ALA A 1 79 ? -41.076 -2.588 -1.178 1.00 87.88 79 ALA A N 1
ATOM 670 C CA . ALA A 1 79 ? -42.307 -3.167 -1.706 1.00 87.88 79 ALA A CA 1
ATOM 671 C C . ALA A 1 79 ? -43.154 -3.855 -0.621 1.00 87.88 79 ALA A C 1
ATOM 673 O O . ALA A 1 79 ? -44.352 -4.022 -0.810 1.00 87.88 79 ALA A O 1
ATOM 674 N N . ARG A 1 80 ? -42.546 -4.206 0.519 1.00 88.06 80 ARG A N 1
ATOM 675 C CA . ARG A 1 80 ? -43.172 -4.914 1.645 1.00 88.06 80 ARG A CA 1
ATOM 676 C C . ARG A 1 80 ? -43.397 -4.023 2.867 1.00 88.06 80 ARG A C 1
ATOM 678 O O . ARG A 1 80 ? -43.515 -4.495 3.995 1.00 88.06 80 ARG A O 1
ATOM 685 N N . MET A 1 81 ? -43.393 -2.708 2.667 1.00 90.31 81 MET A N 1
ATOM 686 C CA . MET A 1 81 ? -43.679 -1.744 3.724 1.00 90.31 81 MET A CA 1
ATOM 687 C C . MET A 1 81 ? -45.100 -1.939 4.275 1.00 90.31 81 MET A C 1
ATOM 689 O O . MET A 1 81 ? -46.044 -2.036 3.498 1.00 90.31 81 MET A O 1
ATOM 693 N N . GLY A 1 82 ? -45.244 -1.985 5.605 1.00 90.31 82 GLY A N 1
ATOM 694 C CA . GLY A 1 82 ? -46.524 -2.253 6.272 1.00 90.31 82 GLY A CA 1
ATOM 695 C C . GLY A 1 82 ? -46.848 -3.735 6.478 1.00 90.31 82 GLY A C 1
ATOM 696 O O . GLY A 1 82 ? -47.808 -4.053 7.182 1.00 90.31 82 GLY A O 1
ATOM 697 N N . GLU A 1 83 ? -46.059 -4.647 5.906 1.00 92.56 83 GLU A N 1
ATOM 698 C CA . GLU A 1 83 ? -46.237 -6.091 6.067 1.00 92.56 83 GLU A CA 1
ATOM 699 C C . GLU A 1 83 ? -45.381 -6.655 7.213 1.00 92.56 83 GLU A C 1
ATOM 701 O O . GLU A 1 83 ? -44.291 -6.137 7.483 1.00 92.56 83 GLU A O 1
ATOM 706 N N . PRO A 1 84 ? -45.800 -7.773 7.839 1.00 93.31 84 PRO A N 1
ATOM 707 C CA . PRO A 1 84 ? -44.949 -8.527 8.751 1.00 93.31 84 PRO A CA 1
ATOM 708 C C . PRO A 1 84 ? -43.611 -8.916 8.111 1.00 93.31 84 PRO A C 1
ATOM 710 O O . PRO A 1 84 ? -43.553 -9.458 7.001 1.00 93.31 84 PRO A O 1
ATOM 713 N N . MET A 1 85 ? -42.524 -8.665 8.838 1.00 93.56 85 MET A N 1
ATOM 714 C CA . MET A 1 85 ? -41.175 -8.934 8.352 1.00 93.56 85 MET A CA 1
ATOM 715 C C . MET A 1 85 ? -40.827 -10.427 8.348 1.00 93.56 85 MET A C 1
ATOM 717 O O . MET A 1 85 ? -41.296 -11.217 9.163 1.00 93.56 85 MET A O 1
ATOM 721 N N . SER A 1 86 ? -39.963 -10.795 7.404 1.00 92.06 86 SER A N 1
ATOM 722 C CA . SER A 1 86 ? -39.363 -12.124 7.228 1.00 92.06 86 SER A CA 1
ATOM 723 C C . SER A 1 86 ? -38.008 -11.964 6.536 1.00 92.06 86 SER A C 1
ATOM 725 O O . SER A 1 86 ? -37.772 -10.917 5.928 1.00 92.06 86 SER A O 1
ATOM 727 N N . ASP A 1 87 ? -37.165 -12.999 6.546 1.00 90.19 87 ASP A N 1
ATOM 728 C CA . ASP A 1 87 ? -35.857 -12.985 5.870 1.00 90.19 87 ASP A CA 1
ATOM 729 C C . ASP A 1 87 ? -35.979 -12.591 4.388 1.00 90.19 87 ASP A C 1
ATOM 731 O O . ASP A 1 87 ? -35.219 -11.767 3.893 1.00 90.19 87 ASP A O 1
ATOM 735 N N . ALA A 1 88 ? -37.006 -13.094 3.691 1.00 86.38 88 ALA A N 1
ATOM 736 C CA . ALA A 1 88 ? -37.275 -12.753 2.291 1.00 86.38 88 ALA A CA 1
ATOM 737 C C . ALA A 1 88 ? -37.726 -11.293 2.079 1.00 86.38 88 ALA A C 1
ATOM 739 O O . ALA A 1 88 ? -37.679 -10.789 0.963 1.00 86.38 88 ALA A O 1
ATOM 740 N N . GLY A 1 89 ? -38.214 -10.619 3.126 1.00 87.69 89 GLY A N 1
ATOM 741 C CA . GLY A 1 89 ? -38.565 -9.195 3.091 1.00 87.69 89 GLY A CA 1
ATOM 742 C C . GLY A 1 89 ? -37.415 -8.260 3.460 1.00 87.69 89 GLY A C 1
ATOM 743 O O . GLY A 1 89 ? -37.587 -7.040 3.423 1.00 87.69 89 GLY A O 1
ATOM 744 N N . GLN A 1 90 ? -36.254 -8.808 3.819 1.00 90.75 90 GLN A N 1
ATOM 745 C CA . GLN A 1 90 ? -35.038 -8.050 4.061 1.00 90.75 90 GLN A CA 1
ATOM 746 C C . GLN A 1 90 ? -34.171 -8.038 2.799 1.00 90.75 90 GLN A C 1
ATOM 748 O O . GLN A 1 90 ? -33.870 -9.078 2.216 1.00 90.75 90 GLN A O 1
ATOM 753 N N . ARG A 1 91 ? -33.701 -6.855 2.405 1.00 90.50 91 ARG A N 1
ATOM 754 C CA . ARG A 1 91 ? -32.687 -6.734 1.354 1.00 90.50 91 ARG A CA 1
ATOM 755 C C . ARG A 1 91 ? -31.304 -6.918 1.952 1.00 90.50 91 ARG A C 1
ATOM 757 O O . ARG A 1 91 ? -31.050 -6.428 3.051 1.00 90.50 91 ARG A O 1
ATOM 764 N N . HIS A 1 92 ? -30.416 -7.586 1.218 1.00 90.88 92 HIS A N 1
ATOM 765 C CA . HIS A 1 92 ? -29.021 -7.756 1.630 1.00 90.88 92 HIS A CA 1
ATOM 766 C C . HIS A 1 92 ? -28.869 -8.479 2.987 1.00 90.88 92 HIS A C 1
ATOM 768 O O . HIS A 1 92 ? -27.860 -8.355 3.668 1.00 90.88 92 HIS A O 1
ATOM 774 N N . GLY A 1 93 ? -29.869 -9.269 3.407 1.00 92.75 93 GLY A N 1
ATOM 775 C CA . GLY A 1 93 ? -29.805 -10.032 4.664 1.00 92.75 93 GLY A CA 1
ATOM 776 C C . GLY A 1 93 ? -28.790 -11.174 4.647 1.00 92.75 93 GLY A C 1
ATOM 777 O O . GLY A 1 93 ? -28.519 -11.781 5.685 1.00 92.75 93 GLY A O 1
ATOM 778 N N . HIS A 1 94 ? -28.206 -11.446 3.479 1.00 94.19 94 HIS A N 1
ATOM 779 C CA . HIS A 1 94 ? -27.450 -12.654 3.230 1.00 94.19 94 HIS A CA 1
ATOM 780 C C . HIS A 1 94 ? -26.135 -12.743 4.012 1.00 94.19 94 HIS A C 1
ATOM 782 O O . HIS A 1 94 ? -25.811 -13.812 4.531 1.00 94.19 94 HIS A O 1
ATOM 788 N N . ALA A 1 95 ? -25.454 -11.610 4.211 1.00 95.75 95 ALA A N 1
ATOM 789 C CA . ALA A 1 95 ? -24.234 -11.533 5.014 1.00 95.75 95 ALA A CA 1
ATOM 790 C C . ALA A 1 95 ? -24.460 -11.949 6.482 1.00 95.75 95 ALA A C 1
ATOM 792 O O . ALA A 1 95 ? -23.587 -12.544 7.111 1.00 95.75 95 ALA A O 1
ATOM 793 N N . ILE A 1 96 ? -25.653 -11.690 7.036 1.00 96.88 96 ILE A N 1
ATOM 794 C CA . ILE A 1 96 ? -25.992 -12.074 8.414 1.00 96.88 96 ILE A CA 1
ATOM 795 C C . ILE A 1 96 ? -26.567 -13.493 8.458 1.00 96.88 96 ILE A C 1
ATOM 797 O O . ILE A 1 96 ? -26.092 -14.330 9.221 1.00 96.88 96 ILE A O 1
ATOM 801 N N . HIS A 1 97 ? -27.621 -13.776 7.686 1.00 96.38 97 HIS A N 1
ATOM 802 C CA . HIS A 1 97 ? -28.392 -15.015 7.845 1.00 96.38 97 HIS A CA 1
ATOM 803 C C . HIS A 1 97 ? -27.721 -16.244 7.232 1.00 96.38 97 HIS A C 1
ATOM 805 O O . HIS A 1 97 ? -27.844 -17.344 7.779 1.00 96.38 97 HIS A O 1
ATOM 811 N N . GLN A 1 98 ? -27.059 -16.081 6.086 1.00 96.81 98 GLN A N 1
ATOM 812 C CA . GLN A 1 98 ? -26.347 -17.152 5.395 1.00 96.81 98 GLN A CA 1
ATOM 813 C C . GLN A 1 98 ? -24.859 -17.132 5.742 1.00 96.81 98 GLN A C 1
ATOM 815 O O . GLN A 1 98 ? -24.328 -18.199 6.016 1.00 96.81 98 GLN A O 1
ATOM 820 N N . GLY A 1 99 ? -24.230 -15.956 5.820 1.00 97.00 99 GLY A N 1
ATOM 821 C CA . GLY A 1 99 ? -22.843 -15.799 6.261 1.00 97.00 99 GLY A CA 1
ATOM 822 C C . GLY A 1 99 ? -22.684 -16.007 7.772 1.00 97.00 99 GLY A C 1
ATOM 823 O O . GLY A 1 99 ? -22.456 -17.121 8.245 1.00 97.00 99 GLY A O 1
ATOM 824 N N . LEU A 1 100 ? -22.840 -14.936 8.554 1.00 97.75 100 LEU A N 1
ATOM 825 C CA . LEU A 1 100 ? -22.506 -14.895 9.986 1.00 97.75 100 LEU A CA 1
ATOM 826 C C . LEU A 1 100 ? -23.217 -15.961 10.842 1.00 97.75 100 LEU A C 1
ATOM 828 O O . LEU A 1 100 ? -22.611 -16.550 11.732 1.00 97.75 100 LEU A O 1
ATOM 832 N N . PHE A 1 101 ? -24.511 -16.210 10.627 1.00 97.50 101 PHE A N 1
ATOM 833 C CA . PHE A 1 101 ? -25.288 -17.136 11.467 1.00 97.50 101 PHE A CA 1
ATOM 834 C C . PHE A 1 101 ? -24.977 -18.605 11.219 1.00 97.50 101 PHE A C 1
ATOM 836 O O . PHE A 1 101 ? -25.301 -19.434 12.074 1.00 97.50 101 PHE A O 1
ATOM 843 N N . ARG A 1 102 ? -24.393 -18.925 10.063 1.00 97.50 102 ARG A N 1
ATOM 844 C CA . ARG A 1 102 ? -24.026 -20.292 9.684 1.00 97.50 102 ARG A CA 1
ATOM 845 C C . ARG A 1 102 ? -22.519 -20.522 9.752 1.00 97.50 102 ARG A C 1
ATOM 847 O O . ARG A 1 102 ? -22.090 -21.645 9.504 1.00 97.50 102 ARG A O 1
ATOM 854 N N . SER A 1 103 ? -21.736 -19.490 10.063 1.00 97.31 103 SER A N 1
ATOM 855 C CA . SER A 1 103 ? -20.287 -19.598 10.178 1.00 97.31 103 SER A CA 1
ATOM 856 C C . SER A 1 103 ? -19.880 -20.270 11.489 1.00 97.31 103 SER A C 1
ATOM 858 O O . SER A 1 103 ? -20.620 -20.276 12.480 1.00 97.31 103 SER A O 1
ATOM 860 N N . THR A 1 104 ? -18.697 -20.878 11.493 1.00 97.00 104 THR A N 1
ATOM 861 C CA . THR A 1 104 ? -18.179 -21.642 12.635 1.00 97.00 104 THR A CA 1
ATOM 862 C C . THR A 1 104 ? -17.830 -20.723 13.807 1.00 97.00 104 THR A C 1
ATOM 864 O O . THR A 1 104 ? -18.108 -21.027 14.969 1.00 97.00 104 THR A O 1
ATOM 867 N N . HIS A 1 105 ? -17.231 -19.575 13.500 1.00 96.88 105 HIS A N 1
ATOM 868 C CA . HIS A 1 105 ? -16.679 -18.610 14.442 1.00 96.88 105 HIS A CA 1
ATOM 869 C C . HIS A 1 105 ? -17.590 -17.403 14.657 1.00 96.88 105 HIS A C 1
ATOM 871 O O . HIS A 1 105 ? -17.326 -16.622 15.568 1.00 96.88 105 HIS A O 1
ATOM 877 N N . GLY A 1 106 ? -18.684 -17.256 13.902 1.00 95.00 106 GLY A N 1
ATOM 878 C CA . GLY A 1 106 ? -19.566 -16.082 13.945 1.00 95.00 106 GLY A CA 1
ATOM 879 C C . GLY A 1 106 ? -20.114 -15.747 15.331 1.00 95.00 106 GLY A C 1
ATOM 880 O O . GLY A 1 106 ? -20.206 -14.579 15.700 1.00 95.00 106 GLY A O 1
ATOM 881 N N . ASN A 1 107 ? -20.377 -16.760 16.165 1.00 96.69 107 ASN A N 1
ATOM 882 C CA . ASN A 1 107 ? -20.825 -16.560 17.550 1.00 96.69 107 ASN A CA 1
ATOM 883 C C . ASN A 1 107 ? -19.755 -15.937 18.473 1.00 96.69 107 ASN A C 1
ATOM 885 O O . ASN A 1 107 ? -20.080 -15.547 19.595 1.00 96.69 107 ASN A O 1
ATOM 889 N N . ARG A 1 108 ? -18.490 -15.849 18.036 1.00 97.44 108 ARG A N 1
ATOM 890 C CA . ARG A 1 108 ? -17.388 -15.221 18.785 1.00 97.44 108 ARG A CA 1
ATOM 891 C C . ARG A 1 108 ? -17.315 -13.711 18.576 1.00 97.44 108 ARG A C 1
ATOM 893 O O . ARG A 1 108 ? -16.830 -13.011 19.462 1.00 97.44 108 ARG A O 1
ATOM 900 N N . LEU A 1 109 ? -17.794 -13.218 17.436 1.00 98.25 109 LEU A N 1
ATOM 901 C CA . LEU A 1 109 ? -17.910 -11.792 17.152 1.00 98.25 109 LEU A CA 1
ATOM 902 C C . LEU A 1 109 ? -19.273 -11.295 17.638 1.00 98.25 109 LEU A C 1
ATOM 904 O O . LEU A 1 109 ? -20.297 -11.956 17.433 1.00 98.25 109 LEU A O 1
ATOM 908 N N . ARG A 1 110 ? -19.309 -10.120 18.272 1.00 98.69 110 ARG A N 1
ATOM 909 C CA . ARG A 1 110 ? -20.592 -9.467 18.544 1.00 98.69 110 ARG A CA 1
ATOM 910 C C . ARG A 1 110 ? -21.116 -8.803 17.271 1.00 98.69 110 ARG A C 1
ATOM 912 O O . ARG A 1 110 ? -20.339 -8.401 16.414 1.00 98.69 110 ARG A O 1
ATOM 919 N N . PHE A 1 111 ? -22.420 -8.617 17.141 1.00 98.81 111 PHE A N 1
ATOM 920 C CA . PHE A 1 111 ? -22.954 -7.849 16.013 1.00 98.81 111 PHE A CA 1
ATOM 921 C C . PHE A 1 111 ? -24.153 -6.993 16.412 1.00 98.81 111 PHE A C 1
ATOM 923 O O . PHE A 1 111 ? -24.853 -7.301 17.376 1.00 98.81 111 PHE A O 1
ATOM 930 N N . ALA A 1 112 ? -24.383 -5.918 15.668 1.00 98.75 112 ALA A N 1
ATOM 931 C CA . ALA A 1 112 ? -25.580 -5.092 15.741 1.00 98.75 112 ALA A CA 1
ATOM 932 C C . ALA A 1 112 ? -26.119 -4.832 14.332 1.00 98.75 112 ALA A C 1
ATOM 934 O O . ALA A 1 112 ? -25.392 -4.980 13.348 1.00 98.75 112 ALA A O 1
ATOM 935 N N . ILE A 1 113 ? -27.377 -4.409 14.243 1.00 98.44 113 ILE A N 1
ATOM 936 C CA . ILE A 1 113 ? -27.954 -3.890 13.002 1.00 98.44 113 ILE A CA 1
ATOM 937 C C . ILE A 1 113 ? -28.075 -2.363 13.052 1.00 98.44 113 ILE A C 1
ATOM 939 O O . ILE A 1 113 ? -28.360 -1.782 14.105 1.00 98.44 113 ILE A O 1
ATOM 943 N N . MET A 1 114 ? -27.879 -1.725 11.899 1.00 97.50 114 MET A N 1
ATOM 944 C CA . MET A 1 114 ? -28.147 -0.310 11.670 1.00 97.50 114 MET A CA 1
ATOM 945 C C . MET A 1 114 ? -29.363 -0.147 10.772 1.00 97.50 114 MET A C 1
ATOM 947 O O . MET A 1 114 ? -29.345 -0.488 9.595 1.00 97.50 114 MET A O 1
ATOM 951 N N . TRP A 1 115 ? -30.434 0.387 11.343 1.00 95.81 115 TRP A N 1
ATOM 952 C CA . TRP A 1 115 ? -31.679 0.631 10.647 1.00 95.81 115 TRP A CA 1
ATOM 953 C C . TRP A 1 115 ? -31.541 1.812 9.678 1.00 95.81 115 TRP A C 1
ATOM 955 O O . TRP A 1 115 ? -31.460 2.977 10.081 1.00 95.81 115 TRP A O 1
ATOM 965 N N . GLU A 1 116 ? -31.568 1.497 8.383 1.00 92.12 116 GLU A N 1
ATOM 966 C CA . GLU A 1 116 ? -31.406 2.423 7.250 1.00 92.12 116 GLU A CA 1
ATOM 967 C C . GLU A 1 116 ? -32.691 3.210 6.942 1.00 92.12 116 GLU A C 1
ATOM 969 O O . GLU A 1 116 ? -33.210 3.260 5.822 1.00 92.12 116 GLU A O 1
ATOM 974 N N . CYS A 1 117 ? -33.250 3.787 8.000 1.00 81.69 117 CYS A N 1
ATOM 975 C CA . CYS A 1 117 ? -34.628 4.245 8.136 1.00 81.69 117 CYS A CA 1
ATOM 976 C C . CYS A 1 117 ? -35.048 5.414 7.243 1.00 81.69 117 CYS A C 1
ATOM 978 O O . CYS A 1 117 ? -36.243 5.581 7.019 1.00 81.69 117 CYS A O 1
ATOM 980 N N . HIS A 1 118 ? -34.117 6.202 6.704 1.00 73.88 118 HIS A N 1
ATOM 981 C CA . HIS A 1 118 ? -34.460 7.320 5.821 1.00 73.88 118 HIS A CA 1
ATOM 982 C C . HIS A 1 118 ? -34.384 6.976 4.328 1.00 73.88 118 HIS A C 1
ATOM 984 O O . HIS A 1 118 ? -34.959 7.692 3.505 1.00 73.88 118 HIS A O 1
ATOM 990 N N . ASN A 1 119 ? -33.655 5.913 3.966 1.00 69.50 119 ASN A N 1
ATOM 991 C CA . ASN A 1 119 ? -33.461 5.524 2.575 1.00 69.50 119 ASN A CA 1
ATOM 992 C C . ASN A 1 119 ? -34.218 4.241 2.256 1.00 69.50 119 ASN A C 1
ATOM 994 O O . ASN A 1 119 ? -35.157 4.298 1.473 1.00 69.50 119 ASN A O 1
ATOM 998 N N . ALA A 1 120 ? -33.858 3.102 2.855 1.00 62.31 120 ALA A N 1
ATOM 999 C CA . ALA A 1 120 ? -34.333 1.779 2.431 1.00 62.31 120 ALA A CA 1
ATOM 1000 C C . ALA A 1 120 ? -34.955 0.918 3.550 1.00 62.31 120 ALA A C 1
ATOM 1002 O O . ALA A 1 120 ? -35.537 -0.116 3.262 1.00 62.31 120 ALA A O 1
ATOM 1003 N N . GLY A 1 121 ? -34.935 1.363 4.806 1.00 64.12 121 GLY A N 1
ATOM 1004 C CA . GLY A 1 121 ? -35.605 0.725 5.948 1.00 64.12 121 GLY A CA 1
ATOM 1005 C C . GLY A 1 121 ? -36.870 1.445 6.433 1.00 64.12 121 GLY A C 1
ATOM 1006 O O . GLY A 1 121 ? -37.369 1.097 7.496 1.00 64.12 121 GLY A O 1
ATOM 1007 N N . VAL A 1 122 ? -37.351 2.464 5.711 1.00 77.62 122 VAL A N 1
ATOM 1008 C CA . VAL A 1 122 ? -38.457 3.368 6.106 1.00 77.62 122 VAL A CA 1
ATOM 1009 C C . VAL A 1 122 ? -39.649 2.589 6.645 1.00 77.62 122 VAL A C 1
ATOM 1011 O O . VAL A 1 122 ? -40.111 1.727 5.915 1.00 77.62 122 VAL A O 1
ATOM 1014 N N . ALA A 1 123 ? -40.152 2.896 7.847 1.00 89.12 123 ALA A N 1
ATOM 1015 C CA . ALA A 1 123 ? -41.418 2.370 8.378 1.00 89.12 123 ALA A CA 1
ATOM 1016 C C . ALA A 1 123 ? -42.619 3.133 7.786 1.00 89.12 123 ALA A C 1
ATOM 1018 O O . ALA A 1 123 ? -42.518 4.335 7.555 1.00 89.12 123 ALA A O 1
ATOM 1019 N N . GLN A 1 124 ? -43.754 2.463 7.565 1.00 90.81 124 GLN A N 1
ATOM 1020 C CA . GLN A 1 124 ? -44.962 3.109 7.035 1.00 90.81 124 GLN A CA 1
ATOM 1021 C C . GLN A 1 124 ? -45.575 4.091 8.033 1.00 90.81 124 GLN A C 1
ATOM 1023 O O . GLN A 1 124 ? -46.020 5.171 7.652 1.00 90.81 124 GLN A O 1
ATOM 1028 N N . ASP A 1 125 ? -45.623 3.679 9.296 1.00 93.38 125 ASP A N 1
ATOM 1029 C CA . ASP A 1 125 ? -46.152 4.417 10.431 1.00 93.38 125 ASP A CA 1
ATOM 1030 C C . ASP A 1 125 ? -45.673 3.761 11.741 1.00 93.38 125 ASP A C 1
ATOM 1032 O O . ASP A 1 125 ? -44.852 2.837 11.752 1.00 93.38 125 ASP A O 1
ATOM 1036 N N . GLU A 1 126 ? -46.179 4.247 12.875 1.00 95.31 126 GLU A N 1
ATOM 1037 C CA . GLU A 1 126 ? -45.840 3.709 14.195 1.00 95.31 126 GLU A CA 1
ATOM 1038 C C . GLU A 1 126 ? -46.286 2.252 14.395 1.00 95.31 126 GLU A C 1
ATOM 1040 O O . GLU A 1 126 ? -45.618 1.517 15.119 1.00 95.31 126 GLU A O 1
ATOM 1045 N N . ARG A 1 127 ? -47.384 1.808 13.769 1.00 96.00 127 ARG A N 1
ATOM 1046 C CA . ARG A 1 127 ? -47.836 0.413 13.885 1.00 96.00 127 ARG A CA 1
ATOM 1047 C C . ARG A 1 127 ? -46.885 -0.506 13.141 1.00 96.00 127 ARG A C 1
ATOM 1049 O O . ARG A 1 127 ? -46.448 -1.493 13.711 1.00 96.00 127 ARG A O 1
ATOM 1056 N N . ASP A 1 128 ? -46.479 -0.141 11.931 1.00 96.06 128 ASP A N 1
ATOM 1057 C CA . ASP A 1 128 ? -45.492 -0.907 11.165 1.00 96.06 128 ASP A CA 1
ATOM 1058 C C . ASP A 1 128 ? -44.160 -1.054 11.927 1.00 96.06 128 ASP A C 1
ATOM 1060 O O . ASP A 1 128 ? -43.579 -2.139 12.000 1.00 96.06 128 ASP A O 1
ATOM 1064 N N . LEU A 1 129 ? -43.702 0.014 12.590 1.00 95.94 129 LEU A N 1
ATOM 1065 C CA . LEU A 1 129 ? -42.502 -0.044 13.426 1.00 95.94 129 LEU A CA 1
ATOM 1066 C C . LEU A 1 129 ? -42.652 -1.014 14.615 1.00 95.94 129 LEU A C 1
ATOM 1068 O O . LEU A 1 129 ? -41.746 -1.807 14.884 1.00 95.94 129 LEU A O 1
ATOM 1072 N N . LEU A 1 130 ? -43.769 -0.946 15.341 1.00 96.94 130 LEU A N 1
ATOM 1073 C CA . LEU A 1 130 ? -43.965 -1.703 16.583 1.00 96.94 130 LEU A CA 1
ATOM 1074 C C . LEU A 1 130 ? -44.430 -3.147 16.360 1.00 96.94 130 LEU A C 1
ATOM 1076 O O . LEU A 1 130 ? -44.050 -4.024 17.139 1.00 96.94 130 LEU A O 1
ATOM 1080 N N . ASP A 1 131 ? -45.231 -3.382 15.324 1.00 95.88 131 ASP A N 1
ATOM 1081 C CA . ASP A 1 131 ? -45.954 -4.636 15.105 1.00 95.88 131 ASP A CA 1
ATOM 1082 C C . ASP A 1 131 ? -45.328 -5.489 13.988 1.00 95.88 131 ASP A C 1
ATOM 1084 O O . ASP A 1 131 ? -45.518 -6.704 13.993 1.00 95.88 131 ASP A O 1
ATOM 1088 N N . ASN A 1 132 ? -44.526 -4.903 13.085 1.00 95.56 132 ASN A N 1
ATOM 1089 C CA . ASN A 1 132 ? -43.865 -5.645 12.002 1.00 95.56 132 ASN A CA 1
ATOM 1090 C C . ASN A 1 132 ? -42.333 -5.645 12.109 1.00 95.56 132 ASN A C 1
ATOM 1092 O O . ASN A 1 132 ? -41.714 -6.707 12.027 1.00 95.56 132 ASN A O 1
ATOM 1096 N N . LEU A 1 133 ? -41.709 -4.476 12.296 1.00 96.06 133 LEU A N 1
ATOM 1097 C CA . LEU A 1 133 ? -40.246 -4.353 12.333 1.00 96.06 133 LEU A CA 1
ATOM 1098 C C . LEU A 1 133 ? -39.653 -4.850 13.657 1.00 96.06 133 LEU A C 1
ATOM 1100 O O . LEU A 1 133 ? -38.820 -5.759 13.658 1.00 96.06 133 LEU A O 1
ATOM 1104 N N . LEU A 1 134 ? -40.101 -4.287 14.787 1.00 97.50 134 LEU A N 1
ATOM 1105 C CA . LEU A 1 134 ? -39.576 -4.644 16.106 1.00 97.50 134 LEU A CA 1
ATOM 1106 C C . LEU A 1 134 ? -39.672 -6.148 16.401 1.00 97.50 134 LEU A C 1
ATOM 1108 O O . LEU A 1 134 ? -38.676 -6.686 16.883 1.00 97.50 134 LEU A O 1
ATOM 1112 N N . PRO A 1 135 ? -40.797 -6.848 16.151 1.00 97.62 135 PRO A N 1
ATOM 1113 C CA . PRO A 1 135 ? -40.890 -8.283 16.398 1.00 97.62 135 PRO A CA 1
ATOM 1114 C C . PRO A 1 135 ? -39.809 -9.079 15.690 1.00 97.62 135 PRO A C 1
ATOM 1116 O O . PRO A 1 135 ? -39.116 -9.878 16.311 1.00 97.62 135 PRO A O 1
ATOM 1119 N N . TYR A 1 136 ? -39.605 -8.791 14.410 1.00 97.44 136 TYR A N 1
ATOM 1120 C CA . TYR A 1 136 ? -38.589 -9.461 13.624 1.00 97.44 136 TYR A CA 1
ATOM 1121 C C . TYR A 1 136 ? -37.177 -9.149 14.127 1.00 97.44 136 TYR A C 1
ATOM 1123 O O . TYR A 1 136 ? -36.371 -10.068 14.267 1.00 97.44 136 TYR A O 1
ATOM 1131 N N . TRP A 1 137 ? -36.876 -7.891 14.473 1.00 98.25 137 TRP A N 1
ATOM 1132 C CA . TRP A 1 137 ? -35.573 -7.548 15.048 1.00 98.25 137 TRP A CA 1
ATOM 1133 C C . TRP A 1 137 ? -35.329 -8.223 16.398 1.00 98.25 137 TRP A C 1
ATOM 1135 O O . TRP A 1 137 ? -34.243 -8.753 16.638 1.00 98.25 137 TRP A O 1
ATOM 1145 N N . ALA A 1 138 ? -36.348 -8.229 17.258 1.00 98.25 138 ALA A N 1
ATOM 1146 C CA . ALA A 1 138 ? -36.326 -8.862 18.565 1.00 98.25 138 ALA A CA 1
ATOM 1147 C C . ALA A 1 138 ? -36.028 -10.360 18.460 1.00 98.25 138 ALA A C 1
ATOM 1149 O O . ALA A 1 138 ? -35.106 -10.858 19.109 1.00 98.25 138 ALA A O 1
ATOM 1150 N N . ASP A 1 139 ? -36.788 -11.052 17.615 1.00 97.19 139 ASP A N 1
ATOM 1151 C CA . ASP A 1 139 ? -36.793 -12.509 17.557 1.00 97.19 139 ASP A CA 1
ATOM 1152 C C . ASP A 1 139 ? -35.586 -13.037 16.760 1.00 97.19 139 ASP A C 1
ATOM 1154 O O . ASP A 1 139 ? -34.984 -14.037 17.155 1.00 97.19 139 ASP A O 1
ATOM 1158 N N . THR A 1 140 ? -35.164 -12.323 15.708 1.00 97.69 140 THR A N 1
ATOM 1159 C CA . THR A 1 140 ? -34.085 -12.747 14.792 1.00 97.69 140 THR A CA 1
ATOM 1160 C C . THR A 1 140 ? -32.695 -12.295 15.243 1.00 97.69 140 THR A C 1
ATOM 1162 O O . THR A 1 140 ? -31.719 -13.032 15.073 1.00 97.69 140 THR A O 1
ATOM 1165 N N . TYR A 1 141 ? -32.582 -11.086 15.810 1.00 98.31 141 TYR A N 1
ATOM 1166 C CA . TYR A 1 141 ? -31.290 -10.470 16.135 1.00 98.31 141 TYR A CA 1
ATOM 1167 C C . TYR A 1 141 ? -31.107 -10.246 17.634 1.00 98.31 141 TYR A C 1
ATOM 1169 O O . TYR A 1 141 ? -30.172 -10.799 18.209 1.00 98.31 141 TYR A O 1
ATOM 1177 N N . PHE A 1 142 ? -31.986 -9.474 18.287 1.00 98.62 142 PHE A N 1
ATOM 1178 C CA . PHE A 1 142 ? -31.775 -9.034 19.675 1.00 98.62 142 PHE A CA 1
ATOM 1179 C C . PHE A 1 142 ? -31.750 -10.196 20.667 1.00 98.62 142 PHE A C 1
ATOM 1181 O O . PHE A 1 142 ? -31.137 -10.079 21.727 1.00 98.62 142 PHE A O 1
ATOM 1188 N N . SER A 1 143 ? -32.407 -11.310 20.345 1.00 97.38 143 SER A N 1
ATOM 1189 C CA . SER A 1 143 ? -32.424 -12.542 21.135 1.00 97.38 143 SER A CA 1
ATOM 1190 C C . SER A 1 143 ? -31.090 -13.301 21.107 1.00 97.38 143 SER A C 1
ATOM 1192 O O . SER A 1 143 ? -30.808 -14.073 22.025 1.00 97.38 143 SER A O 1
ATOM 1194 N N . ARG A 1 144 ? -30.225 -13.074 20.105 1.00 98.06 144 ARG A N 1
ATOM 1195 C CA . ARG A 1 144 ? -28.987 -13.849 19.947 1.00 98.06 144 ARG A CA 1
ATOM 1196 C C . ARG A 1 144 ? -27.977 -13.541 21.056 1.00 98.06 144 ARG A C 1
ATOM 1198 O O . ARG A 1 144 ? -27.850 -12.388 21.487 1.00 98.06 144 ARG A O 1
ATOM 1205 N N . PRO A 1 145 ? -27.219 -14.542 21.533 1.00 97.19 145 PRO A N 1
ATOM 1206 C CA . PRO A 1 145 ? -26.291 -14.358 22.649 1.00 97.19 145 PRO A CA 1
ATOM 1207 C C . PRO A 1 145 ? -25.156 -13.384 22.311 1.00 97.19 145 PRO A C 1
ATOM 1209 O O . PRO A 1 145 ? -24.751 -12.602 23.165 1.00 97.19 145 PRO A O 1
ATOM 1212 N N . ASN A 1 146 ? -24.707 -13.362 21.055 1.00 97.94 146 ASN A N 1
ATOM 1213 C CA . ASN A 1 146 ? -23.664 -12.465 20.565 1.00 97.94 146 ASN A CA 1
ATOM 1214 C C . ASN A 1 146 ? -24.198 -11.132 19.999 1.00 97.94 146 ASN A C 1
ATOM 1216 O O . ASN A 1 146 ? -23.419 -10.353 19.460 1.00 97.94 146 ASN A O 1
ATOM 1220 N N . TYR A 1 147 ? -25.492 -10.811 20.126 1.00 98.75 147 TYR A N 1
ATOM 1221 C CA . TYR A 1 147 ? -25.966 -9.468 19.770 1.00 98.75 147 TYR A CA 1
ATOM 1222 C C . TYR A 1 147 ? -25.358 -8.415 20.711 1.00 98.75 147 TYR A C 1
ATOM 1224 O O . TYR A 1 147 ? -25.284 -8.631 21.928 1.00 98.75 147 TYR A O 1
ATOM 1232 N N . LEU A 1 148 ? -24.923 -7.277 20.164 1.00 98.69 148 LEU A N 1
ATOM 1233 C CA . LEU A 1 148 ? -24.319 -6.190 20.927 1.00 98.69 148 LEU A CA 1
ATOM 1234 C C . LEU A 1 148 ? -25.324 -5.642 21.943 1.00 98.69 148 LEU A C 1
ATOM 1236 O O . LEU A 1 148 ? -26.429 -5.212 21.598 1.00 98.69 148 LEU A O 1
ATOM 1240 N N . ARG A 1 149 ? -24.910 -5.631 23.210 1.00 98.25 149 ARG A N 1
ATOM 1241 C CA . ARG A 1 149 ? -25.694 -5.091 24.316 1.00 98.25 149 ARG A CA 1
ATOM 1242 C C . ARG A 1 149 ? -24.867 -4.110 25.129 1.00 98.25 149 ARG A C 1
ATOM 1244 O O . ARG A 1 149 ? -23.719 -4.399 25.459 1.00 98.25 149 ARG A O 1
ATOM 1251 N N . LEU A 1 150 ? -25.479 -2.995 25.508 1.00 96.00 150 LEU A N 1
ATOM 1252 C CA . LEU A 1 150 ? -24.932 -2.053 26.483 1.00 96.00 150 LEU A CA 1
ATOM 1253 C C . LEU A 1 150 ? -25.795 -2.134 27.740 1.00 96.00 150 LEU A C 1
ATOM 1255 O O . LEU A 1 150 ? -27.010 -1.969 27.672 1.00 96.00 150 LEU A O 1
ATOM 1259 N N . ASN A 1 151 ? -25.181 -2.457 28.881 1.00 93.88 151 ASN A N 1
ATOM 1260 C CA . ASN A 1 151 ? -25.891 -2.705 30.145 1.00 93.88 151 ASN A CA 1
ATOM 1261 C C . ASN A 1 151 ? -27.029 -3.740 30.010 1.00 93.88 151 ASN A C 1
ATOM 1263 O O . ASN A 1 151 ? -28.109 -3.580 30.570 1.00 93.88 151 ASN A O 1
ATOM 1267 N N . GLY A 1 152 ? -26.806 -4.790 29.211 1.00 96.25 152 GLY A N 1
ATOM 1268 C CA . GLY A 1 152 ? -27.798 -5.838 28.942 1.00 96.25 152 GLY A CA 1
ATOM 1269 C C . GLY A 1 152 ? -28.913 -5.451 27.959 1.00 96.25 152 GLY A C 1
ATOM 1270 O O . GLY A 1 152 ? -29.676 -6.324 27.552 1.00 96.25 152 GLY A O 1
ATOM 1271 N N . MET A 1 153 ? -28.995 -4.191 27.523 1.00 98.44 153 MET A N 1
ATOM 1272 C CA . MET A 1 153 ? -29.982 -3.735 26.541 1.00 98.44 153 MET A CA 1
ATOM 1273 C C . MET A 1 153 ? -29.454 -3.911 25.112 1.00 98.44 153 MET A C 1
ATOM 1275 O O . MET A 1 153 ? -28.318 -3.503 24.856 1.00 98.44 153 MET A O 1
ATOM 1279 N N . PRO A 1 154 ? -30.234 -4.483 24.172 1.00 98.69 154 PRO A N 1
ATOM 1280 C CA . PRO A 1 154 ? -29.865 -4.511 22.758 1.00 98.69 154 PRO A CA 1
ATOM 1281 C C . PRO A 1 154 ? -29.625 -3.096 22.217 1.00 98.69 154 PRO A C 1
ATOM 1283 O O . PRO A 1 154 ? -30.311 -2.147 22.600 1.00 98.69 154 PRO A O 1
ATOM 1286 N N . VAL A 1 155 ? -28.647 -2.969 21.320 1.00 98.75 155 VAL A N 1
ATOM 1287 C CA . VAL A 1 155 ? -28.333 -1.718 20.619 1.00 98.75 155 VAL A CA 1
ATOM 1288 C C . VAL A 1 155 ? -28.894 -1.770 19.199 1.00 98.75 155 VAL A C 1
ATOM 1290 O O . VAL A 1 155 ? -28.549 -2.675 18.442 1.00 98.75 155 VAL A O 1
ATOM 1293 N N . LEU A 1 156 ? -29.732 -0.807 18.821 1.00 98.56 156 LEU A N 1
ATOM 1294 C CA . LEU A 1 156 ? -30.218 -0.627 17.450 1.00 98.56 156 LEU A CA 1
ATOM 1295 C C . LEU A 1 156 ? -29.697 0.712 16.927 1.00 98.56 156 LEU A C 1
ATOM 1297 O O . LEU A 1 156 ? -30.152 1.764 17.368 1.00 98.56 156 LEU A O 1
ATOM 1301 N N . PHE A 1 157 ? -28.736 0.670 16.003 1.00 98.06 157 PHE A N 1
ATOM 1302 C CA . PHE A 1 157 ? -28.203 1.883 15.383 1.00 98.06 157 PHE A CA 1
ATOM 1303 C C . PHE A 1 157 ? -29.242 2.463 14.419 1.00 98.06 157 PHE A C 1
ATOM 1305 O O . PHE A 1 157 ? -29.927 1.718 13.719 1.00 98.06 157 PHE A O 1
ATOM 1312 N N . VAL A 1 158 ? -29.356 3.787 14.366 1.00 96.38 158 VAL A N 1
ATOM 1313 C CA . VAL A 1 158 ? -30.317 4.499 13.516 1.00 96.38 158 VAL A CA 1
ATOM 1314 C C . VAL A 1 158 ? -29.554 5.389 12.542 1.00 96.38 158 VAL A C 1
ATOM 1316 O O . VAL A 1 158 ? -28.880 6.331 12.956 1.00 96.38 158 VAL A O 1
ATOM 1319 N N . TYR A 1 159 ? -29.656 5.104 11.242 1.00 93.81 159 TYR A N 1
ATOM 1320 C CA . TYR A 1 159 ? -28.976 5.891 10.213 1.00 93.81 159 TYR A CA 1
ATOM 1321 C C . TYR A 1 159 ? -29.787 7.140 9.833 1.00 93.81 159 TYR A C 1
ATOM 1323 O O . TYR A 1 159 ? -30.732 7.075 9.040 1.00 93.81 159 TYR A O 1
ATOM 1331 N N . SER A 1 160 ? -29.422 8.286 10.414 1.00 85.50 160 SER A N 1
ATOM 1332 C CA . SER A 1 160 ? -30.177 9.547 10.353 1.00 85.50 160 SER A CA 1
ATOM 1333 C C . SER A 1 160 ? -29.540 10.700 9.577 1.00 85.50 160 SER A C 1
ATOM 1335 O O . SER A 1 160 ? -30.107 11.797 9.590 1.00 85.50 160 SER A O 1
ATOM 1337 N N . TYR A 1 161 ? -28.421 10.473 8.882 1.00 81.44 161 TYR A N 1
ATOM 1338 C CA . TYR A 1 161 ? -27.643 11.519 8.207 1.00 81.44 161 TYR A CA 1
ATOM 1339 C C . TYR A 1 161 ? -28.509 12.512 7.414 1.00 81.44 161 TYR A C 1
ATOM 1341 O O . TYR A 1 161 ? -29.127 12.150 6.413 1.00 81.44 161 TYR A O 1
ATOM 1349 N N . TYR A 1 162 ? -28.572 13.767 7.884 1.00 72.00 162 TYR A N 1
ATOM 1350 C CA . TYR A 1 162 ? -29.355 14.873 7.298 1.00 72.00 162 TYR A CA 1
ATOM 1351 C C . TYR A 1 162 ? -30.836 14.588 6.997 1.00 72.00 162 TYR A C 1
ATOM 1353 O O . TYR A 1 162 ? -31.443 15.272 6.173 1.00 72.00 162 TYR A O 1
ATOM 1361 N N . ALA A 1 163 ? -31.429 13.595 7.656 1.00 80.81 163 ALA A N 1
ATOM 1362 C CA . ALA A 1 163 ? -32.734 13.079 7.264 1.00 80.81 163 ALA A CA 1
ATOM 1363 C C . ALA A 1 163 ? -33.669 12.808 8.448 1.00 80.81 163 ALA A C 1
ATOM 1365 O O . ALA A 1 163 ? -34.598 12.008 8.325 1.00 80.81 163 ALA A O 1
ATOM 1366 N N . LEU A 1 164 ? -33.450 13.454 9.601 1.00 88.19 164 LEU A N 1
ATOM 1367 C CA . LEU A 1 164 ? -34.325 13.292 10.769 1.00 88.19 164 LEU A CA 1
ATOM 1368 C C . LEU A 1 164 ? -35.780 13.677 10.456 1.00 88.19 164 LEU A C 1
ATOM 1370 O O . LEU A 1 164 ? -36.704 12.995 10.887 1.00 88.19 164 LEU A O 1
ATOM 1374 N N . ASP A 1 165 ? -35.976 14.711 9.642 1.00 87.50 165 ASP A N 1
ATOM 1375 C CA . ASP A 1 165 ? -37.267 15.141 9.107 1.00 87.50 165 ASP A CA 1
ATOM 1376 C C . ASP A 1 165 ? -37.942 14.033 8.281 1.00 87.50 165 ASP A C 1
ATOM 1378 O O . ASP A 1 165 ? -39.126 13.742 8.471 1.00 87.50 165 ASP A O 1
ATOM 1382 N N . ARG A 1 166 ? -37.178 13.352 7.417 1.00 85.62 166 ARG A N 1
ATOM 1383 C CA . ARG A 1 166 ? -37.670 12.225 6.606 1.00 85.62 166 ARG A CA 1
ATOM 1384 C C . ARG A 1 166 ? -38.007 11.011 7.461 1.00 85.62 166 ARG A C 1
ATOM 1386 O O . ARG A 1 166 ? -39.018 10.364 7.217 1.00 85.62 166 ARG A O 1
ATOM 1393 N N . ILE A 1 167 ? -37.194 10.724 8.477 1.00 88.44 167 ILE A N 1
ATOM 1394 C CA . ILE A 1 167 ? -37.459 9.653 9.448 1.00 88.44 167 ILE A CA 1
ATOM 1395 C C . ILE A 1 167 ? -38.722 9.961 10.248 1.00 88.44 167 ILE A C 1
ATOM 1397 O O . ILE A 1 167 ? -39.479 9.054 10.574 1.00 88.44 167 ILE A O 1
ATOM 1401 N N . ALA A 1 168 ? -38.966 11.233 10.558 1.00 90.38 168 ALA A N 1
ATOM 1402 C CA . ALA A 1 168 ? -40.123 11.656 11.327 1.00 90.38 168 ALA A CA 1
ATOM 1403 C C . ALA A 1 168 ? -41.427 11.683 10.523 1.00 90.38 168 ALA A C 1
ATOM 1405 O O . ALA A 1 168 ? -42.509 11.639 11.114 1.00 90.38 168 ALA A O 1
ATOM 1406 N N . GLN A 1 169 ? -41.347 11.769 9.193 1.00 90.56 169 GLN A N 1
ATOM 1407 C CA . GLN A 1 169 ? -42.506 11.933 8.317 1.00 90.56 169 GLN A CA 1
ATOM 1408 C C . GLN A 1 169 ? -43.585 10.844 8.517 1.00 90.56 169 GLN A C 1
ATOM 1410 O O . GLN A 1 169 ? -44.743 11.224 8.711 1.00 90.56 169 GLN A O 1
ATOM 1415 N N . PRO A 1 170 ? -43.260 9.535 8.573 1.00 90.50 170 PRO A N 1
ATOM 1416 C CA . PRO A 1 170 ? -44.241 8.474 8.841 1.00 90.50 170 PRO A CA 1
ATOM 1417 C C . PRO A 1 170 ? -44.933 8.581 10.207 1.00 90.50 170 PRO A C 1
ATOM 1419 O O . PRO A 1 170 ? -46.003 8.018 10.423 1.00 90.50 170 PRO A O 1
ATOM 1422 N N . PHE A 1 171 ? -44.330 9.312 11.146 1.00 93.62 171 PHE A N 1
ATOM 1423 C CA . PHE A 1 171 ? -44.797 9.440 12.526 1.00 93.62 171 PHE A CA 1
ATOM 1424 C C . PHE A 1 171 ? -45.448 10.798 12.820 1.00 93.62 171 PHE A C 1
ATOM 1426 O O . PHE A 1 171 ? -45.714 11.122 13.979 1.00 93.62 171 PHE A O 1
ATOM 1433 N N . GLY A 1 172 ? -45.712 11.603 11.784 1.00 91.25 172 GLY A N 1
ATOM 1434 C CA . GLY A 1 172 ? -46.346 12.914 11.923 1.00 91.25 172 GLY A CA 1
ATOM 1435 C C . GLY A 1 172 ? -45.399 14.030 12.380 1.00 91.25 172 GLY A C 1
ATOM 1436 O O . GLY A 1 172 ? -45.859 14.995 12.986 1.00 91.25 172 GLY A O 1
ATOM 1437 N N . GLY A 1 173 ? -44.093 13.908 12.121 1.00 91.69 173 GLY A N 1
ATOM 1438 C CA . GLY A 1 173 ? -43.095 14.961 12.351 1.00 91.69 173 GLY A CA 1
ATOM 1439 C C . GLY A 1 173 ? -42.245 14.789 13.616 1.00 91.69 173 GLY A C 1
ATOM 1440 O O . GLY A 1 173 ? -42.541 13.969 14.485 1.00 91.69 173 GLY A O 1
ATOM 1441 N N . GLU A 1 174 ? -41.152 15.558 13.708 1.00 91.44 174 GLU A N 1
ATOM 1442 C CA . GLU A 1 174 ? -40.078 15.361 14.706 1.00 91.44 174 GLU A CA 1
ATOM 1443 C C . GLU A 1 174 ? -40.569 15.409 16.156 1.00 91.44 174 GLU A C 1
ATOM 1445 O O . GLU A 1 174 ? -40.097 14.638 16.988 1.00 91.44 174 GLU A O 1
ATOM 1450 N N . ALA A 1 175 ? -41.577 16.238 16.448 1.00 91.00 175 ALA A N 1
ATOM 1451 C CA . ALA A 1 175 ? -42.168 16.357 17.782 1.00 91.00 175 ALA A CA 1
ATOM 1452 C C . ALA A 1 175 ? -42.758 15.036 18.319 1.00 91.00 175 ALA A C 1
ATOM 1454 O O . ALA A 1 175 ? -42.925 14.881 19.527 1.00 91.00 175 ALA A O 1
ATOM 1455 N N . ASN A 1 176 ? -43.066 14.077 17.437 1.00 94.50 176 ASN A N 1
ATOM 1456 C CA . ASN A 1 176 ? -43.606 12.771 17.811 1.00 94.50 176 ASN A CA 1
ATOM 1457 C C . ASN A 1 176 ? -42.532 11.691 18.008 1.00 94.50 176 ASN A C 1
ATOM 1459 O O . ASN A 1 176 ? -42.840 10.656 18.602 1.00 94.50 176 ASN A O 1
ATOM 1463 N N . LEU A 1 177 ? -41.292 11.906 17.547 1.00 93.94 177 LEU A N 1
ATOM 1464 C CA . LEU A 1 177 ? -40.255 10.867 17.542 1.00 93.94 177 LEU A CA 1
ATOM 1465 C C . LEU A 1 177 ? -39.916 10.366 18.947 1.00 93.94 177 LEU A C 1
ATOM 1467 O O . LEU A 1 177 ? -39.894 9.154 19.153 1.00 93.94 177 LEU A O 1
ATOM 1471 N N . ALA A 1 178 ? -39.768 11.261 19.931 1.00 96.12 178 ALA A N 1
ATOM 1472 C CA . ALA A 1 178 ? -39.509 10.849 21.312 1.00 96.12 178 ALA A CA 1
ATOM 1473 C C . ALA A 1 178 ? -40.588 9.894 21.831 1.00 96.12 178 ALA A C 1
ATOM 1475 O O . ALA A 1 178 ? -40.282 8.830 22.360 1.00 96.12 178 ALA A O 1
ATOM 1476 N N . ARG A 1 179 ? -41.866 10.232 21.620 1.00 97.31 179 ARG A N 1
ATOM 1477 C CA . ARG A 1 179 ? -42.998 9.395 22.039 1.00 97.31 179 ARG A CA 1
ATOM 1478 C C . ARG A 1 179 ? -42.981 8.031 21.343 1.00 97.31 179 ARG A C 1
ATOM 1480 O O . ARG A 1 179 ? -43.279 7.020 21.976 1.00 97.31 179 ARG A O 1
ATOM 1487 N N . VAL A 1 180 ? -42.670 8.004 20.049 1.00 96.81 180 VAL A N 1
ATOM 1488 C CA . VAL A 1 180 ? -42.619 6.775 19.242 1.00 96.81 180 VAL A CA 1
ATOM 1489 C C . VAL A 1 180 ? -41.481 5.870 19.713 1.00 96.81 180 VAL A C 1
ATOM 1491 O O . VAL A 1 180 ? -41.707 4.685 19.952 1.00 96.81 180 VAL A O 1
ATOM 1494 N N . PHE A 1 181 ? -40.281 6.413 19.928 1.00 96.94 181 PHE A N 1
ATOM 1495 C CA . PHE A 1 181 ? -39.142 5.626 20.400 1.00 96.94 181 PHE A CA 1
ATOM 1496 C C . PHE A 1 181 ? -39.274 5.185 21.859 1.00 96.94 181 PHE A C 1
ATOM 1498 O O . PHE A 1 181 ? -38.887 4.064 22.180 1.00 96.94 181 PHE A O 1
ATOM 1505 N N . GLU A 1 182 ? -39.928 5.965 22.722 1.00 98.12 182 GLU A N 1
ATOM 1506 C CA . GLU A 1 182 ? -40.321 5.485 24.054 1.00 98.12 182 GLU A CA 1
ATOM 1507 C C . GLU A 1 182 ? -41.286 4.295 23.971 1.00 98.12 182 GLU A C 1
ATOM 1509 O O . GLU A 1 182 ? -41.146 3.306 24.696 1.00 98.12 182 GLU A O 1
ATOM 1514 N N . ARG A 1 183 ? -42.239 4.318 23.030 1.00 98.06 183 ARG A N 1
ATOM 1515 C CA . ARG A 1 183 ? -43.125 3.169 22.793 1.00 98.06 183 ARG A CA 1
ATOM 1516 C C . ARG A 1 183 ? -42.389 1.969 22.203 1.00 98.06 183 ARG A C 1
ATOM 1518 O O . ARG A 1 183 ? -42.733 0.843 22.571 1.00 98.06 183 ARG A O 1
ATOM 1525 N N . LEU A 1 184 ? -41.377 2.191 21.362 1.00 98.06 184 LEU A N 1
ATOM 1526 C CA . LEU A 1 184 ? -40.486 1.147 20.850 1.00 98.06 184 LEU A CA 1
ATOM 1527 C C . LEU A 1 184 ? -39.705 0.480 21.991 1.00 98.06 184 LEU A C 1
ATOM 1529 O O . LEU A 1 184 ? -39.725 -0.746 22.105 1.00 98.06 184 LEU A O 1
ATOM 1533 N N . ARG A 1 185 ? -39.106 1.271 22.893 1.00 98.56 185 ARG A N 1
ATOM 1534 C CA . ARG A 1 185 ? -38.442 0.773 24.112 1.00 98.56 185 ARG A CA 1
ATOM 1535 C C . ARG A 1 185 ? -39.403 -0.029 24.980 1.00 98.56 185 ARG A C 1
ATOM 1537 O O . ARG A 1 185 ? -39.105 -1.165 25.340 1.00 98.56 185 ARG A O 1
ATOM 1544 N N . ALA A 1 186 ? -40.589 0.509 25.262 1.00 98.44 186 ALA A N 1
ATOM 1545 C CA . ALA A 1 186 ? -41.597 -0.186 26.059 1.00 98.44 186 ALA A CA 1
ATOM 1546 C C . ALA A 1 186 ? -42.058 -1.502 25.405 1.00 98.44 186 ALA A C 1
ATOM 1548 O O . ALA A 1 186 ? -42.348 -2.475 26.101 1.00 98.44 186 ALA A O 1
ATOM 1549 N N . ALA A 1 187 ? -42.135 -1.552 24.074 1.00 98.00 187 ALA A N 1
ATOM 1550 C CA . ALA A 1 187 ? -42.448 -2.772 23.340 1.00 98.00 187 ALA A CA 1
ATOM 1551 C C . ALA A 1 187 ? -41.312 -3.805 23.414 1.00 98.00 187 ALA A C 1
ATOM 1553 O O . ALA A 1 187 ? -41.596 -4.985 23.615 1.00 98.00 187 ALA A O 1
ATOM 1554 N N . ALA A 1 188 ? -40.046 -3.378 23.354 1.00 98.06 188 ALA A N 1
ATOM 1555 C CA . ALA A 1 188 ? -38.901 -4.253 23.609 1.00 98.06 188 ALA A CA 1
ATOM 1556 C C . ALA A 1 188 ? -38.918 -4.805 25.050 1.00 98.06 188 ALA A C 1
ATOM 1558 O O . ALA A 1 188 ? -38.700 -5.999 25.252 1.00 98.06 188 ALA A O 1
ATOM 1559 N N . VAL A 1 189 ? -39.283 -3.979 26.039 1.00 98.50 189 VAL A N 1
ATOM 1560 C CA . VAL A 1 189 ? -39.446 -4.415 27.438 1.00 98.50 189 VAL A CA 1
ATOM 1561 C C . VAL A 1 189 ? -40.540 -5.467 27.587 1.00 98.50 189 VAL A C 1
ATOM 1563 O O . VAL A 1 189 ? -40.326 -6.494 28.227 1.00 98.50 189 VAL A O 1
ATOM 1566 N N . ARG A 1 190 ? -41.696 -5.282 26.937 1.00 97.88 190 ARG A N 1
ATOM 1567 C CA . ARG A 1 190 ? -42.765 -6.299 26.925 1.00 97.88 190 ARG A CA 1
ATOM 1568 C C . ARG A 1 190 ? -42.333 -7.626 26.295 1.00 97.88 190 ARG A C 1
ATOM 1570 O O . ARG A 1 190 ? -42.930 -8.651 26.606 1.00 97.88 190 ARG A O 1
ATOM 1577 N N . ARG A 1 191 ? -41.304 -7.616 25.442 1.00 96.06 191 ARG A N 1
ATOM 1578 C CA . ARG A 1 191 ? -40.688 -8.815 24.852 1.00 96.06 191 ARG A CA 1
ATOM 1579 C C . ARG A 1 191 ? -39.585 -9.435 25.718 1.00 96.06 191 ARG A C 1
ATOM 1581 O O . ARG A 1 191 ? -38.996 -10.430 25.314 1.00 96.06 191 ARG A O 1
ATOM 1588 N N . GLY A 1 192 ? -39.322 -8.888 26.905 1.00 96.81 192 GLY A N 1
ATOM 1589 C CA . GLY A 1 192 ? -38.379 -9.448 27.874 1.00 96.81 192 GLY A CA 1
ATOM 1590 C C . GLY A 1 192 ? -36.964 -8.871 27.812 1.00 96.81 192 GLY A C 1
ATOM 1591 O O . GLY A 1 192 ? -36.096 -9.340 28.545 1.00 96.81 192 GLY A O 1
ATOM 1592 N N . PHE A 1 193 ? -36.708 -7.851 26.987 1.00 97.94 193 PHE A N 1
ATOM 1593 C CA . PHE A 1 193 ? -35.436 -7.124 27.032 1.00 97.94 193 PHE A CA 1
ATOM 1594 C C . PHE A 1 193 ? -35.448 -6.076 28.161 1.00 97.94 193 PHE A C 1
ATOM 1596 O O . PHE A 1 193 ? -36.497 -5.510 28.446 1.00 97.94 193 PHE A O 1
ATOM 1603 N N . PRO A 1 194 ? -34.308 -5.732 28.788 1.00 97.38 194 PRO A N 1
ATOM 1604 C CA . PRO A 1 194 ? -34.278 -4.690 29.826 1.00 97.38 194 PRO A CA 1
ATOM 1605 C C . PRO A 1 194 ? -34.617 -3.278 29.314 1.00 97.38 194 PRO A C 1
ATOM 1607 O O . PRO A 1 194 ? -34.918 -2.385 30.098 1.00 97.38 194 PRO A O 1
ATOM 1610 N N . GLY A 1 195 ? -34.541 -3.075 27.999 1.00 97.62 195 GLY A N 1
ATOM 1611 C CA . GLY A 1 195 ? -34.718 -1.800 27.314 1.00 97.62 195 GLY A CA 1
ATOM 1612 C C . GLY A 1 195 ? -34.201 -1.896 25.879 1.00 97.62 195 GLY A C 1
ATOM 1613 O O . GLY A 1 195 ? -34.000 -2.997 25.366 1.00 97.62 195 GLY A O 1
ATOM 1614 N N . LEU A 1 196 ? -33.973 -0.752 25.238 1.00 98.50 196 LEU A N 1
ATOM 1615 C CA . LEU A 1 196 ? -33.381 -0.648 23.903 1.00 98.50 196 LEU A CA 1
ATOM 1616 C C . LEU A 1 196 ? -32.546 0.635 23.845 1.00 98.50 196 LEU A C 1
ATOM 1618 O O . LEU A 1 196 ? -33.049 1.701 24.207 1.00 98.50 196 LEU A O 1
ATOM 1622 N N . VAL A 1 197 ? -31.292 0.521 23.405 1.00 98.50 197 VAL A N 1
ATOM 1623 C CA . VAL A 1 197 ? -30.391 1.665 23.203 1.00 98.50 197 VAL A CA 1
ATOM 1624 C C . VAL A 1 197 ? -30.416 2.058 21.734 1.00 98.50 197 VAL A C 1
ATOM 1626 O O . VAL A 1 197 ? -30.221 1.203 20.868 1.00 98.50 197 VAL A O 1
ATOM 1629 N N . LEU A 1 198 ? -30.618 3.346 21.463 1.00 98.12 198 LEU A N 1
ATOM 1630 C CA . LEU A 1 198 ? -30.715 3.912 20.122 1.00 98.12 198 LEU A CA 1
ATOM 1631 C C . LEU A 1 198 ? -29.606 4.951 19.877 1.00 98.12 198 LEU A C 1
ATOM 1633 O O . LEU A 1 198 ? -29.802 6.140 20.157 1.00 98.12 198 LEU A O 1
ATOM 1637 N N . PRO A 1 199 ? -28.431 4.537 19.366 1.00 97.62 199 PRO A N 1
ATOM 1638 C CA . PRO A 1 199 ? -27.446 5.454 18.815 1.00 97.62 199 PRO A CA 1
ATOM 1639 C C . PRO A 1 199 ? -27.935 6.007 17.474 1.00 97.62 199 PRO A C 1
ATOM 1641 O O . PRO A 1 199 ? -28.333 5.237 16.599 1.00 97.62 199 PRO A O 1
ATOM 1644 N N . PHE A 1 200 ? -27.885 7.324 17.302 1.00 96.75 200 PHE A N 1
ATOM 1645 C CA . PHE A 1 200 ? -28.262 7.997 16.060 1.00 96.75 200 PHE A CA 1
ATOM 1646 C C . PHE A 1 200 ? -27.029 8.488 15.323 1.00 96.75 200 PHE A C 1
ATOM 1648 O O . PHE A 1 200 ? -26.101 9.036 15.922 1.00 96.75 200 PHE A O 1
ATOM 1655 N N . GLU A 1 201 ? -27.051 8.306 14.011 1.00 94.94 201 GLU A N 1
ATOM 1656 C CA . GLU A 1 201 ? -26.002 8.799 13.144 1.00 94.94 201 GLU A CA 1
ATOM 1657 C C . GLU A 1 201 ? -26.055 10.331 13.073 1.00 94.94 201 GLU A C 1
ATOM 1659 O O . GLU A 1 201 ? -27.107 10.940 12.837 1.00 94.94 201 GLU A O 1
ATOM 1664 N N . TYR A 1 202 ? -24.900 10.945 13.283 1.00 93.81 202 TYR A N 1
ATOM 1665 C CA . TYR A 1 202 ? -24.647 12.358 13.091 1.00 93.81 202 TYR A CA 1
ATOM 1666 C C . TYR A 1 202 ? -23.180 12.503 12.711 1.00 93.81 202 TYR A C 1
ATOM 1668 O O . TYR A 1 202 ? -22.330 12.033 13.448 1.00 93.81 202 TYR A O 1
ATOM 1676 N N . ARG A 1 203 ? -22.848 13.155 11.598 1.00 90.31 203 ARG A N 1
ATOM 1677 C CA . ARG A 1 203 ? -21.442 13.404 11.206 1.00 90.31 203 ARG A CA 1
ATOM 1678 C C . ARG A 1 203 ? -21.124 14.881 10.990 1.00 90.31 203 ARG A C 1
ATOM 1680 O O . ARG A 1 203 ? -20.253 15.242 10.209 1.00 90.31 203 ARG A O 1
ATOM 1687 N N . GLU A 1 204 ? -21.852 15.732 11.706 1.00 90.19 204 GLU A N 1
ATOM 1688 C CA . GLU A 1 204 ? -21.677 17.185 11.742 1.00 90.19 204 GLU A CA 1
ATOM 1689 C C . GLU A 1 204 ? -21.232 17.639 13.133 1.00 90.19 204 GLU A C 1
ATOM 1691 O O . GLU A 1 204 ? -21.323 16.889 14.100 1.00 90.19 204 GLU A O 1
ATOM 1696 N N . THR A 1 205 ? -20.786 18.886 13.279 1.00 88.69 205 THR A N 1
ATOM 1697 C CA . THR A 1 205 ? -20.231 19.392 14.554 1.00 88.69 205 THR A CA 1
ATOM 1698 C C . THR A 1 205 ? -21.159 20.347 15.307 1.00 88.69 205 THR A C 1
ATOM 1700 O O . THR A 1 205 ? -20.874 20.742 16.437 1.00 88.69 205 THR A O 1
ATOM 1703 N N . HIS A 1 206 ? -22.304 20.708 14.723 1.00 90.38 206 HIS A N 1
ATOM 1704 C CA . HIS A 1 206 ? -23.213 21.695 15.302 1.00 90.38 206 HIS A CA 1
ATOM 1705 C C . HIS A 1 206 ? -23.994 21.126 16.497 1.00 90.38 206 HIS A C 1
ATOM 1707 O O . HIS A 1 206 ? -24.694 20.120 16.368 1.00 90.38 206 HIS A O 1
ATOM 1713 N N . ALA A 1 207 ? -23.962 21.815 17.642 1.00 93.88 207 ALA A N 1
ATOM 1714 C CA . ALA A 1 207 ? -24.683 21.396 18.849 1.00 93.88 207 ALA A CA 1
ATOM 1715 C C . ALA A 1 207 ? -26.207 21.290 18.648 1.00 93.88 207 ALA A C 1
ATOM 1717 O O . ALA A 1 207 ? -26.858 20.478 19.298 1.00 93.88 207 ALA A O 1
ATOM 1718 N N . GLU A 1 208 ? -26.785 22.087 17.745 1.00 93.94 208 GLU A N 1
ATOM 1719 C CA . GLU A 1 208 ? -28.229 22.078 17.496 1.00 93.94 208 GLU A CA 1
ATOM 1720 C C . GLU A 1 208 ? -28.720 20.767 16.877 1.00 93.94 208 GLU A C 1
ATOM 1722 O O . GLU A 1 208 ? -29.757 20.249 17.282 1.00 93.94 208 GLU A O 1
ATOM 1727 N N . GLY A 1 209 ? -27.948 20.168 15.965 1.00 93.12 209 GLY A N 1
ATOM 1728 C CA . GLY A 1 209 ? -28.284 18.847 15.433 1.00 93.12 209 GLY A CA 1
ATOM 1729 C C . GLY A 1 209 ? -28.278 17.779 16.529 1.00 93.12 209 GLY A C 1
ATOM 1730 O O . GLY A 1 209 ? -29.235 17.019 16.642 1.00 93.12 209 GLY A O 1
ATOM 1731 N N . LEU A 1 210 ? -27.284 17.800 17.425 1.00 94.75 210 LEU A N 1
ATOM 1732 C CA . LEU A 1 210 ? -27.253 16.909 18.593 1.00 94.75 210 LEU A CA 1
ATOM 1733 C C . LEU A 1 210 ? -28.461 17.123 19.522 1.00 94.75 210 LEU A C 1
ATOM 1735 O O . LEU A 1 210 ? -29.003 16.155 20.057 1.00 94.75 210 LEU A O 1
ATOM 1739 N N . ARG A 1 211 ? -28.919 18.373 19.709 1.00 95.81 211 ARG A N 1
ATOM 1740 C CA . ARG A 1 211 ? -30.119 18.667 20.517 1.00 95.81 211 ARG A CA 1
ATOM 1741 C C . ARG A 1 211 ? -31.368 18.099 19.868 1.00 95.81 211 ARG A C 1
ATOM 1743 O O . ARG A 1 211 ? -32.170 17.497 20.575 1.00 95.81 211 ARG A O 1
ATOM 1750 N N . ARG A 1 212 ? -31.501 18.236 18.547 1.00 94.62 212 ARG A N 1
ATOM 1751 C CA . ARG A 1 212 ? -32.607 17.642 17.785 1.00 94.62 212 ARG A CA 1
ATOM 1752 C C . ARG A 1 212 ? -32.628 16.123 17.915 1.00 94.62 212 ARG A C 1
ATOM 1754 O O . ARG A 1 212 ? -33.682 15.567 18.194 1.00 94.62 212 ARG A O 1
ATOM 1761 N N . LEU A 1 213 ? -31.477 15.452 17.820 1.00 95.06 213 LEU A N 1
ATOM 1762 C CA . LEU A 1 213 ? -31.391 14.000 18.032 1.00 95.06 213 LEU A CA 1
ATOM 1763 C C . LEU A 1 213 ? -31.784 13.597 19.456 1.00 95.06 213 LEU A C 1
ATOM 1765 O O . LEU A 1 213 ? -32.583 12.682 19.647 1.00 95.06 213 LEU A O 1
ATOM 1769 N N . ARG A 1 214 ? -31.290 14.321 20.466 1.00 95.94 214 ARG A N 1
ATOM 1770 C CA . ARG A 1 214 ? -31.683 14.096 21.862 1.00 95.94 214 ARG A CA 1
ATOM 1771 C C . ARG A 1 214 ? -33.187 14.287 22.071 1.00 95.94 214 ARG A C 1
ATOM 1773 O O . ARG A 1 214 ? -33.818 13.468 22.730 1.00 95.94 214 ARG A O 1
ATOM 1780 N N . GLN A 1 215 ? -33.765 15.346 21.504 1.00 96.00 215 GLN A N 1
ATOM 1781 C CA . GLN A 1 215 ? -35.206 15.620 21.550 1.00 96.00 215 GLN A CA 1
ATOM 1782 C C . GLN A 1 215 ? -36.023 14.580 20.785 1.00 96.00 215 GLN A C 1
ATOM 1784 O O . GLN A 1 215 ? -37.150 14.306 21.177 1.00 96.00 215 GLN A O 1
ATOM 1789 N N . ALA A 1 216 ? -35.465 13.987 19.731 1.00 94.62 216 ALA A N 1
ATOM 1790 C CA . ALA A 1 216 ? -36.072 12.869 19.027 1.00 94.62 216 ALA A CA 1
ATOM 1791 C C . ALA A 1 216 ? -36.000 11.563 19.831 1.00 94.62 216 ALA A C 1
ATOM 1793 O O . ALA A 1 216 ? -36.722 10.636 19.500 1.00 94.62 216 ALA A O 1
ATOM 1794 N N . GLY A 1 217 ? -35.197 11.488 20.897 1.00 95.94 217 GLY A N 1
ATOM 1795 C CA . GLY A 1 217 ? -35.092 10.318 21.770 1.00 95.94 217 GLY A CA 1
ATOM 1796 C C . GLY A 1 217 ? -33.852 9.454 21.536 1.00 95.94 217 GLY A C 1
ATOM 1797 O O . GLY A 1 217 ? -33.864 8.295 21.946 1.00 95.94 217 GLY A O 1
ATOM 1798 N N . ALA A 1 218 ? -32.804 9.978 20.894 1.00 97.00 218 ALA A N 1
ATOM 1799 C CA . ALA A 1 218 ? -31.509 9.304 20.798 1.00 97.00 218 ALA A CA 1
ATOM 1800 C C . ALA A 1 218 ? -30.847 9.166 22.181 1.00 97.00 218 ALA A C 1
ATOM 1802 O O . ALA A 1 218 ? -30.847 10.115 22.966 1.00 97.00 218 ALA A O 1
ATOM 1803 N N . ASP A 1 219 ? -30.237 8.009 22.455 1.00 97.75 219 ASP A N 1
ATOM 1804 C CA . ASP A 1 219 ? -29.447 7.786 23.679 1.00 97.75 219 ASP A CA 1
ATOM 1805 C C . ASP A 1 219 ? -27.990 8.238 23.510 1.00 97.75 219 ASP A C 1
ATOM 1807 O O . ASP A 1 219 ? -27.304 8.564 24.479 1.00 97.75 219 ASP A O 1
ATOM 1811 N N . MET A 1 220 ? -27.506 8.219 22.267 1.00 96.25 220 MET A N 1
ATOM 1812 C CA . MET A 1 220 ? -26.110 8.444 21.916 1.00 96.25 220 MET A CA 1
ATOM 1813 C C . MET A 1 220 ? -25.981 8.892 20.454 1.00 96.25 220 MET A C 1
ATOM 1815 O O . MET A 1 220 ? -26.832 8.555 19.634 1.00 96.25 220 MET A O 1
ATOM 1819 N N . ALA A 1 221 ? -24.916 9.617 20.118 1.00 96.62 221 ALA A N 1
ATOM 1820 C CA . ALA A 1 221 ? -24.512 9.902 18.743 1.00 96.62 221 ALA A CA 1
ATOM 1821 C C . ALA A 1 221 ? -23.360 8.989 18.285 1.00 96.62 221 ALA A C 1
ATOM 1823 O O . ALA A 1 221 ? -22.524 8.560 19.082 1.00 96.62 221 ALA A O 1
ATOM 1824 N N . PHE A 1 222 ? -23.284 8.725 16.988 1.00 96.56 222 PHE A N 1
ATOM 1825 C CA . PHE A 1 222 ? -22.097 8.178 16.329 1.00 96.56 222 PHE A CA 1
ATOM 1826 C C . PHE A 1 222 ? -21.967 8.806 14.941 1.00 96.56 222 PHE A C 1
ATOM 1828 O O . PHE A 1 222 ? -22.975 9.224 14.375 1.00 96.56 222 PHE A O 1
ATOM 1835 N N . ALA A 1 223 ? -20.760 8.869 14.386 1.00 95.56 223 ALA A N 1
ATOM 1836 C CA . ALA A 1 223 ? -20.573 9.229 12.984 1.00 95.56 223 ALA A CA 1
ATOM 1837 C C . ALA A 1 223 ? -20.371 7.941 12.184 1.00 95.56 223 ALA A C 1
ATOM 1839 O O . ALA A 1 223 ? -19.681 7.039 12.649 1.00 95.56 223 ALA A O 1
ATOM 1840 N N . TYR A 1 224 ? -20.969 7.841 10.997 1.00 93.88 224 TYR A N 1
ATOM 1841 C CA . TYR A 1 224 ? -20.638 6.741 10.080 1.00 93.88 224 TYR A CA 1
ATOM 1842 C C . TYR A 1 224 ? -19.243 6.937 9.484 1.00 93.88 224 TYR A C 1
ATOM 1844 O O . TYR A 1 224 ? -18.449 6.014 9.434 1.00 93.88 224 TYR A O 1
ATOM 1852 N N . CYS A 1 225 ? -18.954 8.171 9.067 1.00 93.81 225 CYS A N 1
ATOM 1853 C CA . CYS A 1 225 ? -17.654 8.643 8.617 1.00 93.81 225 CYS A CA 1
ATOM 1854 C C . CYS A 1 225 ? -17.546 10.149 8.876 1.00 93.81 225 CYS A C 1
ATOM 1856 O O . CYS A 1 225 ? -18.566 10.834 8.965 1.00 93.81 225 CYS A O 1
ATOM 1858 N N . TRP A 1 226 ? -16.340 10.704 8.906 1.00 93.81 226 TRP A N 1
ATOM 1859 C CA . TRP A 1 226 ? -16.125 12.149 8.952 1.00 93.81 226 TRP A CA 1
ATOM 1860 C C . TRP A 1 226 ? -15.860 12.715 7.558 1.00 93.81 226 TRP A C 1
ATOM 1862 O O . TRP A 1 226 ? -14.859 12.387 6.921 1.00 93.81 226 TRP A O 1
ATOM 1872 N N . HIS A 1 227 ? -16.727 13.607 7.079 1.00 87.31 227 HIS A N 1
ATOM 1873 C CA . HIS A 1 227 ? -16.479 14.317 5.825 1.00 87.31 227 HIS A CA 1
ATOM 1874 C C . HIS A 1 227 ? -15.518 15.479 6.032 1.00 87.31 227 HIS A C 1
ATOM 1876 O O . HIS A 1 227 ? -15.644 16.238 6.983 1.00 87.31 227 HIS A O 1
ATOM 1882 N N . THR A 1 228 ? -14.593 15.670 5.098 1.00 90.44 228 THR A N 1
ATOM 1883 C CA . THR A 1 228 ? -13.705 16.831 5.099 1.00 90.44 228 THR A CA 1
ATOM 1884 C C . THR A 1 228 ? -14.302 17.972 4.276 1.00 90.44 228 THR A C 1
ATOM 1886 O O . THR A 1 228 ? -14.906 17.717 3.229 1.00 90.44 228 THR A O 1
ATOM 1889 N N . PRO A 1 229 ? -14.102 19.240 4.680 1.00 88.00 229 PRO A N 1
ATOM 1890 C CA . PRO A 1 229 ? -14.569 20.383 3.898 1.00 88.00 229 PRO A CA 1
ATOM 1891 C C . PRO A 1 229 ? -13.800 20.531 2.576 1.00 88.00 229 PRO A C 1
ATOM 1893 O O . PRO A 1 229 ? -14.345 21.014 1.583 1.00 88.00 229 PRO A O 1
ATOM 1896 N N . GLN A 1 230 ? -12.540 20.093 2.532 1.00 90.81 230 GLN A N 1
ATOM 1897 C CA . GLN A 1 230 ? -11.765 19.995 1.301 1.00 90.81 230 GLN A CA 1
ATOM 1898 C C . GLN A 1 230 ? -12.236 18.799 0.470 1.00 90.81 230 GLN A C 1
ATOM 1900 O O . GLN A 1 230 ? -12.482 17.715 1.000 1.00 90.81 230 GLN A O 1
ATOM 1905 N N . ARG A 1 231 ? -12.255 18.963 -0.859 1.00 90.44 231 ARG A N 1
ATOM 1906 C CA . ARG A 1 231 ? -12.487 17.843 -1.789 1.00 90.44 231 ARG A CA 1
ATOM 1907 C C . ARG A 1 231 ? -11.317 16.861 -1.823 1.00 90.44 231 ARG A C 1
ATOM 1909 O O . ARG A 1 231 ? -11.519 15.683 -2.080 1.00 90.44 231 ARG A O 1
ATOM 1916 N N . ARG A 1 232 ? -10.096 17.356 -1.613 1.00 93.06 232 ARG A N 1
ATOM 1917 C CA . ARG A 1 232 ? -8.838 16.597 -1.647 1.00 93.06 232 ARG A CA 1
ATOM 1918 C C . ARG A 1 232 ? -7.977 17.008 -0.446 1.00 93.06 232 ARG A C 1
ATOM 1920 O O . ARG A 1 232 ? -6.995 17.718 -0.643 1.00 93.06 232 ARG A O 1
ATOM 1927 N N . PRO A 1 233 ? -8.397 16.692 0.790 1.00 95.06 233 PRO A N 1
ATOM 1928 C CA . PRO A 1 233 ? -7.612 17.025 1.972 1.00 95.06 233 PRO A CA 1
ATOM 1929 C C . PRO A 1 233 ? -6.262 16.300 1.933 1.00 95.06 233 PRO A C 1
ATOM 1931 O O . PRO A 1 233 ? -6.158 15.166 1.460 1.00 95.06 233 PRO A O 1
ATOM 1934 N N . THR A 1 234 ? -5.237 16.934 2.486 1.00 93.44 234 THR A N 1
ATOM 1935 C CA . THR A 1 234 ? -4.031 16.232 2.937 1.00 93.44 234 THR A CA 1
ATOM 1936 C C . THR A 1 234 ? -4.361 15.319 4.124 1.00 93.44 234 THR A C 1
ATOM 1938 O O . THR A 1 234 ? -5.367 15.515 4.812 1.00 93.44 234 THR A O 1
ATOM 1941 N N . ALA A 1 235 ? -3.494 14.344 4.417 1.00 90.56 235 ALA A N 1
ATOM 1942 C CA . ALA A 1 235 ? -3.654 13.489 5.596 1.00 90.56 235 ALA A CA 1
ATOM 1943 C C . ALA A 1 235 ? -3.756 14.318 6.890 1.00 90.56 235 ALA A C 1
ATOM 1945 O O . ALA A 1 235 ? -4.653 14.098 7.700 1.00 90.56 235 ALA A O 1
ATOM 1946 N N . ALA A 1 236 ? -2.907 15.339 7.038 1.00 90.38 236 ALA A N 1
ATOM 1947 C CA . ALA A 1 236 ? -2.920 16.232 8.193 1.00 90.38 236 ALA A CA 1
ATOM 1948 C C . ALA A 1 236 ? -4.249 16.996 8.343 1.00 90.38 236 ALA A C 1
ATOM 1950 O O . ALA A 1 236 ? -4.782 17.084 9.448 1.00 90.38 236 ALA A O 1
ATOM 1951 N N . GLU A 1 237 ? -4.814 17.518 7.248 1.00 95.88 237 GLU A N 1
ATOM 1952 C CA . GLU A 1 237 ? -6.116 18.200 7.275 1.00 95.88 237 GLU A CA 1
ATOM 1953 C C . GLU A 1 237 ? -7.252 17.248 7.650 1.00 95.88 237 GLU A C 1
ATOM 1955 O O . GLU A 1 237 ? -8.103 17.602 8.469 1.00 95.88 237 GLU A O 1
ATOM 1960 N N . ALA A 1 238 ? -7.252 16.036 7.090 1.00 96.81 238 ALA A N 1
ATOM 1961 C CA . ALA A 1 238 ? -8.254 15.028 7.405 1.00 96.81 238 ALA A CA 1
ATOM 1962 C C . ALA A 1 238 ? -8.192 14.618 8.884 1.00 96.81 238 ALA A C 1
ATOM 1964 O O . ALA A 1 238 ? -9.217 14.621 9.563 1.00 96.81 238 ALA A O 1
ATOM 1965 N N . ILE A 1 239 ? -6.996 14.348 9.416 1.00 97.50 239 ILE A N 1
ATOM 1966 C CA . ILE A 1 239 ? -6.788 14.013 10.833 1.00 97.50 239 ILE A CA 1
ATOM 1967 C C . ILE A 1 239 ? -7.239 15.167 11.734 1.00 97.50 239 ILE A C 1
ATOM 1969 O O . ILE A 1 239 ? -8.024 14.970 12.667 1.00 97.50 239 ILE A O 1
ATOM 1973 N N . ALA A 1 240 ? -6.792 16.390 11.438 1.00 97.25 240 ALA A N 1
ATOM 1974 C CA . ALA A 1 240 ? -7.142 17.567 12.222 1.00 97.25 240 ALA A CA 1
ATOM 1975 C C . ALA A 1 240 ? -8.659 17.800 12.262 1.00 97.25 240 ALA A C 1
ATOM 1977 O O . ALA A 1 240 ? -9.197 18.130 13.324 1.00 97.25 240 ALA A O 1
ATOM 1978 N N . HIS A 1 241 ? -9.349 17.592 11.136 1.00 97.06 241 HIS A N 1
ATOM 1979 C CA . HIS A 1 241 ? -10.798 17.730 11.045 1.00 97.06 241 HIS A CA 1
ATOM 1980 C C . HIS A 1 241 ? -11.533 16.724 11.940 1.00 97.06 241 HIS A C 1
ATOM 1982 O O . HIS A 1 241 ? -12.386 17.123 12.732 1.00 97.06 241 HIS A O 1
ATOM 1988 N N . GLN A 1 242 ? -11.162 15.443 11.880 1.00 97.31 242 GLN A N 1
ATOM 1989 C CA . GLN A 1 242 ? -11.779 14.391 12.696 1.00 97.31 242 GLN A CA 1
ATOM 1990 C C . GLN A 1 242 ? -11.626 14.659 14.196 1.00 97.31 242 GLN A C 1
ATOM 1992 O O . GLN A 1 242 ? -12.591 14.607 14.961 1.00 97.31 242 GLN A O 1
ATOM 1997 N N . LEU A 1 243 ? -10.416 15.028 14.622 1.00 98.25 243 LEU A N 1
ATOM 1998 C CA . LEU A 1 243 ? -10.152 15.354 16.021 1.00 98.25 243 LEU A CA 1
ATOM 1999 C C . LEU A 1 243 ? -10.896 16.621 16.463 1.00 98.25 243 LEU A C 1
ATOM 2001 O O . LEU A 1 243 ? -11.330 16.714 17.611 1.00 98.25 243 LEU A O 1
ATOM 2005 N N . ALA A 1 244 ? -11.050 17.606 15.573 1.00 97.75 244 ALA A N 1
ATOM 2006 C CA . ALA A 1 244 ? -11.858 18.789 15.848 1.00 97.75 244 ALA A CA 1
ATOM 2007 C C . ALA A 1 244 ? -13.342 18.434 16.005 1.00 97.75 244 ALA A C 1
ATOM 2009 O O . ALA A 1 244 ? -13.986 18.963 16.907 1.00 97.75 244 ALA A O 1
ATOM 2010 N N . ALA A 1 245 ? -13.866 17.508 15.201 1.00 96.81 245 ALA A N 1
ATOM 2011 C CA . ALA A 1 245 ? -15.248 17.058 15.306 1.00 96.81 245 ALA A CA 1
ATOM 2012 C C . ALA A 1 245 ? -15.530 16.331 16.632 1.00 96.81 245 ALA A C 1
ATOM 2014 O O . ALA A 1 245 ? -16.485 16.676 17.331 1.00 96.81 245 ALA A O 1
ATOM 2015 N N . LEU A 1 246 ? -14.643 15.416 17.044 1.00 97.19 246 LEU A N 1
ATOM 2016 C CA . LEU A 1 246 ? -14.731 14.747 18.348 1.00 97.19 246 LEU A CA 1
ATOM 2017 C C . LEU A 1 246 ? -14.670 15.744 19.516 1.00 97.19 246 LEU A C 1
ATOM 2019 O O . LEU A 1 246 ? -15.462 15.661 20.459 1.00 97.19 246 LEU A O 1
ATOM 2023 N N . ARG A 1 247 ? -13.768 16.734 19.445 1.00 97.50 247 ARG A N 1
ATOM 2024 C CA . ARG A 1 247 ? -13.697 17.816 20.440 1.00 97.50 247 ARG A CA 1
ATOM 2025 C C . ARG A 1 247 ? -14.971 18.654 20.468 1.00 97.50 247 ARG A C 1
ATOM 2027 O O . ARG A 1 247 ? -15.469 18.920 21.556 1.00 97.50 247 ARG A O 1
ATOM 2034 N N . ALA A 1 248 ? -15.526 19.003 19.309 1.00 96.69 248 ALA A N 1
ATOM 2035 C CA . ALA A 1 248 ? -16.759 19.779 19.221 1.00 96.69 248 ALA A CA 1
ATOM 2036 C C . ALA A 1 248 ? -17.942 19.050 19.876 1.00 96.69 248 ALA A C 1
ATOM 2038 O O . ALA A 1 248 ? -18.722 19.670 20.597 1.00 96.69 248 ALA A O 1
ATOM 2039 N N . TRP A 1 249 ? -18.059 17.731 19.696 1.00 96.25 249 TRP A N 1
ATOM 2040 C CA . TRP A 1 249 ? -19.088 16.937 20.378 1.00 96.25 249 TRP A CA 1
ATOM 2041 C C . TRP A 1 249 ? -18.914 16.915 21.893 1.00 96.25 249 TRP A C 1
ATOM 2043 O O . TRP A 1 249 ? -19.885 17.123 22.626 1.00 96.25 249 TRP A O 1
ATOM 2053 N N . ARG A 1 250 ? -17.678 16.727 22.365 1.00 95.81 250 ARG A N 1
ATOM 2054 C CA . ARG A 1 250 ? -17.347 16.789 23.792 1.00 95.81 250 ARG A CA 1
ATOM 2055 C C . ARG A 1 250 ? -17.668 18.149 24.402 1.00 95.81 250 ARG A C 1
ATOM 2057 O O . ARG A 1 250 ? -18.271 18.206 25.467 1.00 95.81 250 ARG A O 1
ATOM 2064 N N . GLU A 1 251 ? -17.274 19.227 23.734 1.00 96.12 251 GLU A N 1
ATOM 2065 C CA . GLU A 1 251 ? -17.502 20.603 24.184 1.00 96.12 251 GLU A CA 1
ATOM 2066 C C . GLU A 1 251 ? -18.986 20.972 24.169 1.00 96.12 251 GLU A C 1
ATOM 2068 O O . GLU A 1 251 ? -19.465 21.635 25.088 1.00 96.12 251 GLU A O 1
ATOM 2073 N N . ALA A 1 252 ? -19.734 20.505 23.166 1.00 95.38 252 ALA A N 1
ATOM 2074 C CA . ALA A 1 252 ? -21.176 20.696 23.115 1.00 95.38 252 ALA A CA 1
ATOM 2075 C C . ALA A 1 252 ? -21.883 20.013 24.297 1.00 95.38 252 ALA A C 1
ATOM 2077 O O . ALA A 1 252 ? -22.892 20.534 24.776 1.00 95.38 252 ALA A O 1
ATOM 2078 N N . ALA A 1 253 ? -21.374 18.856 24.747 1.00 94.88 253 ALA A N 1
ATOM 2079 C CA . ALA A 1 253 ? -21.876 18.094 25.894 1.00 94.88 253 ALA A CA 1
ATOM 2080 C C . ALA A 1 253 ? -23.402 17.848 25.860 1.00 94.88 253 ALA A C 1
ATOM 2082 O O . ALA A 1 253 ? -24.075 17.804 26.892 1.00 94.88 253 ALA A O 1
ATOM 2083 N N . VAL A 1 254 ? -23.973 17.713 24.656 1.00 96.38 254 VAL A N 1
ATOM 2084 C CA . VAL A 1 254 ? -25.427 17.600 24.457 1.00 96.38 254 VAL A CA 1
ATOM 2085 C C . VAL A 1 254 ? -25.908 16.161 24.599 1.00 96.38 254 VAL A C 1
ATOM 2087 O O . VAL A 1 254 ? -26.944 15.924 25.228 1.00 96.38 254 VAL A O 1
ATOM 2090 N N . LEU A 1 255 ? -25.180 15.221 23.999 1.00 94.94 255 LEU A N 1
ATOM 2091 C CA . LEU A 1 255 ? -25.530 13.809 23.912 1.00 94.94 255 LEU A CA 1
ATOM 2092 C C . LEU A 1 255 ? -24.253 12.973 24.100 1.00 94.94 255 LEU A C 1
ATOM 2094 O O . LEU A 1 255 ? -23.208 13.375 23.583 1.00 94.94 255 LEU A O 1
ATOM 2098 N N . PRO A 1 256 ? -24.300 11.836 24.820 1.00 96.81 256 PRO A N 1
ATOM 2099 C CA . PRO A 1 256 ? -23.204 10.871 24.805 1.00 96.81 256 PRO A CA 1
ATOM 2100 C C . PRO A 1 256 ? -22.868 10.462 23.368 1.00 96.81 256 PRO A C 1
ATOM 2102 O O . PRO A 1 256 ? -23.737 10.511 22.499 1.00 96.81 256 PRO A O 1
ATOM 2105 N N . PHE A 1 257 ? -21.640 10.026 23.101 1.00 97.31 257 PHE A N 1
ATOM 2106 C CA . PHE A 1 257 ? -21.254 9.579 21.762 1.00 97.31 257 PHE A CA 1
ATOM 2107 C C . PHE A 1 257 ? -20.268 8.410 21.796 1.00 97.31 257 PHE A C 1
ATOM 2109 O O . PHE A 1 257 ? -19.591 8.188 22.802 1.00 97.31 257 PHE A O 1
ATOM 2116 N N . MET A 1 258 ? -20.198 7.663 20.694 1.00 97.44 258 MET A N 1
ATOM 2117 C CA . MET A 1 258 ? -19.093 6.745 20.407 1.00 97.44 258 MET A CA 1
ATOM 2118 C C . MET A 1 258 ? -17.980 7.517 19.695 1.00 97.44 258 MET A C 1
ATOM 2120 O O . MET A 1 258 ? -18.263 8.291 18.777 1.00 97.44 258 MET A O 1
ATOM 2124 N N . ALA A 1 259 ? -16.720 7.302 20.080 1.00 97.69 259 ALA A N 1
ATOM 2125 C CA . ALA A 1 259 ? -15.610 7.843 19.302 1.00 97.69 259 ALA A CA 1
ATOM 2126 C C . ALA A 1 259 ? -15.622 7.195 17.910 1.00 97.69 259 ALA A C 1
ATOM 2128 O O . ALA A 1 259 ? -15.869 5.997 17.794 1.00 97.69 259 ALA A O 1
ATOM 2129 N N . THR A 1 260 ? -15.392 7.982 16.860 1.00 96.81 260 THR A N 1
ATOM 2130 C CA . THR A 1 260 ? -15.353 7.498 15.473 1.00 96.81 260 THR A CA 1
ATOM 2131 C C . THR A 1 260 ? -14.028 7.885 14.834 1.00 96.81 260 THR A C 1
ATOM 2133 O O . THR A 1 260 ? -13.635 9.051 14.930 1.00 96.81 260 THR A O 1
ATOM 2136 N N . ALA A 1 261 ? -13.367 6.930 14.180 1.00 98.19 261 ALA A N 1
ATOM 2137 C CA . ALA A 1 261 ? -12.165 7.164 13.384 1.00 98.19 261 ALA A CA 1
ATOM 2138 C C . ALA A 1 261 ? -12.415 6.773 11.924 1.00 98.19 261 ALA A C 1
ATOM 2140 O O . ALA A 1 261 ? -12.860 5.656 11.655 1.00 98.19 261 ALA A O 1
ATOM 2141 N N . THR A 1 262 ? -12.093 7.693 11.014 1.00 96.62 262 THR A N 1
ATOM 2142 C CA . THR A 1 262 ? -12.294 7.545 9.575 1.00 96.62 262 THR A CA 1
ATOM 2143 C C . THR A 1 262 ? -10.988 7.336 8.820 1.00 96.62 262 THR A C 1
ATOM 2145 O O . THR A 1 262 ? -10.077 8.167 8.909 1.00 96.62 262 THR A O 1
ATOM 2148 N N . VAL A 1 263 ? -10.912 6.261 8.033 1.00 96.69 263 VAL A N 1
ATOM 2149 C CA . VAL A 1 263 ? -9.746 5.928 7.203 1.00 96.69 263 VAL A CA 1
ATOM 2150 C C . VAL A 1 263 ? -9.741 6.683 5.873 1.00 96.69 263 VAL A C 1
ATOM 2152 O O . VAL A 1 263 ? -8.673 6.951 5.323 1.00 96.69 263 VAL A O 1
ATOM 2155 N N . GLY A 1 264 ? -10.902 7.060 5.336 1.00 95.50 264 GLY A N 1
ATOM 2156 C CA . GLY A 1 264 ? -10.974 7.761 4.057 1.00 95.50 264 GLY A CA 1
ATOM 2157 C C . GLY A 1 264 ? -12.386 8.072 3.582 1.00 95.50 264 GLY A C 1
ATOM 2158 O O . GLY A 1 264 ? -13.357 7.927 4.314 1.00 95.50 264 GLY A O 1
ATOM 2159 N N . TRP A 1 265 ? -12.479 8.500 2.327 1.00 95.25 265 TRP A N 1
ATOM 2160 C CA . TRP A 1 265 ? -13.707 8.625 1.548 1.00 95.25 265 TRP A CA 1
ATOM 2161 C C . TRP A 1 265 ? -13.320 8.781 0.074 1.00 95.25 265 TRP A C 1
ATOM 2163 O O . TRP A 1 265 ? -12.784 9.817 -0.310 1.00 95.25 265 TRP A O 1
ATOM 2173 N N . ASP A 1 266 ? -13.566 7.774 -0.760 1.00 94.31 266 ASP A N 1
ATOM 2174 C CA . ASP A 1 266 ? -13.368 7.791 -2.213 1.00 94.31 266 ASP A CA 1
ATOM 2175 C C . ASP A 1 266 ? -14.491 7.014 -2.944 1.00 94.31 266 ASP A C 1
ATOM 2177 O O . ASP A 1 266 ? -14.312 5.840 -3.301 1.00 94.31 266 ASP A O 1
ATOM 2181 N N . PRO A 1 267 ? -15.632 7.674 -3.227 1.00 94.31 267 PRO A N 1
ATOM 2182 C CA . PRO A 1 267 ? -16.805 7.065 -3.844 1.00 94.31 267 PRO A CA 1
ATOM 2183 C C . PRO A 1 267 ? -16.728 7.005 -5.377 1.00 94.31 267 PRO A C 1
ATOM 2185 O O . PRO A 1 267 ? -17.757 6.901 -6.044 1.00 94.31 267 PRO A O 1
ATOM 2188 N N . LEU A 1 268 ? -15.533 7.105 -5.974 1.00 94.12 268 LEU A N 1
ATOM 2189 C CA . LEU A 1 268 ? -15.366 7.092 -7.430 1.00 94.12 268 LEU A CA 1
ATOM 2190 C C . LEU A 1 268 ? -16.047 5.896 -8.138 1.00 94.12 268 LEU A C 1
ATOM 2192 O O . LEU A 1 268 ? -16.656 6.130 -9.186 1.00 94.12 268 LEU A O 1
ATOM 2196 N N . PRO A 1 269 ? -16.029 4.654 -7.607 1.00 93.56 269 PRO A N 1
ATOM 2197 C CA . PRO A 1 269 ? -16.782 3.541 -8.197 1.00 93.56 269 PRO A CA 1
ATOM 2198 C C . PRO A 1 269 ? -18.288 3.800 -8.338 1.00 93.56 269 PRO A C 1
ATOM 2200 O O . PRO A 1 269 ? -18.931 3.316 -9.273 1.00 93.56 269 PRO A O 1
ATOM 2203 N N . TRP A 1 270 ? -18.846 4.617 -7.444 1.00 92.06 270 TRP A N 1
ATOM 2204 C CA . TRP A 1 270 ? -20.251 5.015 -7.433 1.00 92.06 270 TRP A CA 1
ATOM 2205 C C . TRP A 1 270 ? -20.555 6.242 -8.288 1.00 92.06 270 TRP A C 1
ATOM 2207 O O . TRP A 1 270 ? -21.645 6.801 -8.169 1.00 92.06 270 TRP A O 1
ATOM 2217 N N . GLN A 1 271 ? -19.630 6.678 -9.148 1.00 91.62 271 GLN A N 1
ATOM 2218 C CA . GLN A 1 271 ? -19.812 7.895 -9.929 1.00 91.62 271 GLN A CA 1
ATOM 2219 C C . GLN A 1 271 ? -21.139 7.924 -10.709 1.00 91.62 271 GLN A C 1
ATOM 2221 O O . GLN A 1 271 ? -21.525 6.966 -11.384 1.00 91.62 271 GLN A O 1
ATOM 2226 N N . GLN A 1 272 ? -21.819 9.068 -10.647 1.00 89.81 272 GLN A N 1
ATOM 2227 C CA . GLN A 1 272 ? -23.056 9.349 -11.379 1.00 89.81 272 GLN A CA 1
ATOM 2228 C C . GLN A 1 272 ? -22.971 10.737 -12.035 1.00 89.81 272 GLN A C 1
ATOM 2230 O O . GLN A 1 272 ? -23.667 11.660 -11.607 1.00 89.81 272 GLN A O 1
ATOM 2235 N N . PRO A 1 273 ? -22.131 10.916 -13.076 1.00 89.06 273 PRO A N 1
ATOM 2236 C CA . PRO A 1 273 ? -21.898 12.229 -13.684 1.00 89.06 273 PRO A CA 1
ATOM 2237 C C . PRO A 1 273 ? -23.169 12.885 -14.249 1.00 89.06 273 PRO A C 1
ATOM 2239 O O . PRO A 1 273 ? -23.239 14.098 -14.394 1.00 89.06 273 PRO A O 1
ATOM 2242 N N . GLN A 1 274 ? -24.201 12.098 -14.546 1.00 91.94 274 GLN A N 1
ATOM 2243 C CA . GLN A 1 274 ? -25.457 12.573 -15.121 1.00 91.94 274 GLN A CA 1
ATOM 2244 C C . GLN A 1 274 ? -26.534 12.872 -14.068 1.00 91.94 274 GLN A C 1
ATOM 2246 O O . GLN A 1 274 ? -27.619 13.316 -14.436 1.00 91.94 274 GLN A O 1
ATOM 2251 N N . ASN A 1 275 ? -26.284 12.612 -12.779 1.00 90.50 275 ASN A N 1
ATOM 2252 C CA . ASN A 1 275 ? -27.277 12.801 -11.724 1.00 90.50 275 ASN A CA 1
ATOM 2253 C C . ASN A 1 275 ? -27.068 14.143 -10.996 1.00 90.50 275 ASN A C 1
ATOM 2255 O O . ASN A 1 275 ? -26.291 14.207 -10.040 1.00 90.50 275 ASN A O 1
ATOM 2259 N N . PRO A 1 276 ? -27.806 15.213 -11.352 1.00 85.62 276 PRO A N 1
ATOM 2260 C CA . PRO A 1 276 ? -27.648 16.519 -10.710 1.00 85.62 276 PRO A CA 1
ATOM 2261 C C . PRO A 1 276 ? -28.075 16.526 -9.233 1.00 85.62 276 PRO A C 1
ATOM 2263 O O . PRO A 1 276 ? -27.765 17.471 -8.514 1.00 85.62 276 PRO A O 1
ATOM 2266 N N . LYS A 1 277 ? -28.786 15.490 -8.760 1.00 86.69 277 LYS A N 1
ATOM 2267 C CA . LYS A 1 277 ? -29.202 15.351 -7.355 1.00 86.69 277 LYS A CA 1
ATOM 2268 C C . LYS A 1 277 ? -28.149 14.671 -6.477 1.00 86.69 277 LYS A C 1
ATOM 2270 O O . LYS A 1 277 ? -28.350 14.620 -5.269 1.00 86.69 277 LYS A O 1
ATOM 2275 N N . ALA A 1 278 ? -27.062 14.165 -7.061 1.00 86.44 278 ALA A N 1
ATOM 2276 C CA . ALA A 1 278 ? -25.965 13.519 -6.344 1.00 86.44 278 ALA A CA 1
ATOM 2277 C C . ALA A 1 278 ? -24.611 14.175 -6.679 1.00 86.44 278 ALA A C 1
ATOM 2279 O O . ALA A 1 278 ? -23.705 13.503 -7.174 1.00 86.44 278 ALA A O 1
ATOM 2280 N N . PRO A 1 279 ? -24.426 15.484 -6.408 1.00 86.00 279 PRO A N 1
ATOM 2281 C CA . PRO A 1 279 ? -23.163 16.170 -6.691 1.00 86.00 279 PRO A CA 1
ATOM 2282 C C . PRO A 1 279 ? -21.963 15.553 -5.950 1.00 86.00 279 PRO A C 1
ATOM 2284 O O . PRO A 1 279 ? -20.833 15.659 -6.417 1.00 86.00 279 PRO A O 1
ATOM 2287 N N . TRP A 1 280 ? -22.175 14.854 -4.833 1.00 86.69 280 TRP A N 1
ATOM 2288 C CA . TRP A 1 280 ? -21.112 14.126 -4.127 1.00 86.69 280 TRP A CA 1
ATOM 2289 C C . TRP A 1 280 ? -20.642 12.850 -4.850 1.00 86.69 280 TRP A C 1
ATOM 2291 O O . TRP A 1 280 ? -19.610 12.301 -4.480 1.00 86.69 280 TRP A O 1
ATOM 2301 N N . LEU A 1 281 ? -21.357 12.401 -5.890 1.00 91.38 281 LEU A N 1
ATOM 2302 C CA . LEU A 1 281 ? -20.976 11.298 -6.784 1.00 91.38 281 LEU A CA 1
ATOM 2303 C C . LEU A 1 281 ? -20.567 11.789 -8.180 1.00 91.38 281 LEU A C 1
ATOM 2305 O O . LEU A 1 281 ? -20.321 10.982 -9.076 1.00 91.38 281 LEU A O 1
ATOM 2309 N N . HIS A 1 282 ? -20.489 13.099 -8.405 1.00 92.62 282 HIS A N 1
ATOM 2310 C CA . HIS A 1 282 ? -20.014 13.635 -9.675 1.00 92.62 282 HIS A CA 1
ATOM 2311 C C . HIS A 1 282 ? -18.475 13.744 -9.656 1.00 92.62 282 HIS A C 1
ATOM 2313 O O . HIS A 1 282 ? -17.936 14.340 -8.719 1.00 92.62 282 HIS A O 1
ATOM 2319 N N . PRO A 1 283 ? -17.739 13.200 -10.651 1.00 89.88 283 PRO A N 1
ATOM 2320 C CA . PRO A 1 283 ? -16.270 13.086 -10.614 1.00 89.88 283 PRO A CA 1
ATOM 2321 C C . PRO A 1 283 ? -15.508 14.387 -10.337 1.00 89.88 283 PRO A C 1
ATOM 2323 O O . PRO A 1 283 ? -14.447 14.369 -9.718 1.00 89.88 283 PRO A O 1
ATOM 2326 N N . GLU A 1 284 ? -16.061 15.523 -10.764 1.00 88.12 284 GLU A N 1
ATOM 2327 C CA . GLU A 1 284 ? -15.445 16.845 -10.581 1.00 88.12 284 GLU A CA 1
ATOM 2328 C C . GLU A 1 284 ? -15.722 17.483 -9.208 1.00 88.12 284 GLU A C 1
ATOM 2330 O O . GLU A 1 284 ? -15.015 18.402 -8.785 1.00 88.12 284 GLU A O 1
ATOM 2335 N N . THR A 1 285 ? -16.758 17.028 -8.498 1.00 89.69 285 THR A N 1
ATOM 2336 C CA . THR A 1 285 ? -17.216 17.640 -7.238 1.00 89.69 285 THR A CA 1
ATOM 2337 C C . THR A 1 285 ? -17.154 16.706 -6.038 1.00 89.69 285 THR A C 1
ATOM 2339 O O . THR A 1 285 ? -17.231 17.198 -4.914 1.00 89.69 285 THR A O 1
ATOM 2342 N N . MET A 1 286 ? -16.965 15.402 -6.249 1.00 92.38 286 MET A N 1
ATOM 2343 C CA . MET A 1 286 ? -16.801 14.427 -5.174 1.00 92.38 286 MET A CA 1
ATOM 2344 C C . MET A 1 286 ? -15.550 14.702 -4.329 1.00 92.38 286 MET A C 1
ATOM 2346 O O . MET A 1 286 ? -14.477 15.032 -4.847 1.00 92.38 286 MET A O 1
ATOM 2350 N N . THR A 1 287 ? -15.694 14.531 -3.017 1.00 92.88 287 THR A N 1
ATOM 2351 C CA . THR A 1 287 ? -14.566 14.464 -2.086 1.00 92.88 287 THR A CA 1
ATOM 2352 C C . THR A 1 287 ? -13.892 13.104 -2.224 1.00 92.88 287 THR A C 1
ATOM 2354 O O . THR A 1 287 ? -14.577 12.093 -2.361 1.00 92.88 287 THR A O 1
ATOM 2357 N N . ARG A 1 288 ? -12.559 13.077 -2.236 1.00 93.62 288 ARG A N 1
ATOM 2358 C CA . ARG A 1 288 ? -11.762 11.867 -2.447 1.00 93.62 288 ARG A CA 1
ATOM 2359 C C . ARG A 1 288 ? -10.440 11.931 -1.685 1.00 93.62 288 ARG A C 1
ATOM 2361 O O . ARG A 1 288 ? -9.583 12.750 -2.024 1.00 93.62 288 ARG A O 1
ATOM 2368 N N . TRP A 1 289 ? -10.262 11.047 -0.713 1.00 95.06 289 TRP A N 1
ATOM 2369 C CA . TRP A 1 289 ? -9.042 10.886 0.077 1.00 95.06 289 TRP A CA 1
ATOM 2370 C C . TRP A 1 289 ? -9.020 9.525 0.777 1.00 95.06 289 TRP A C 1
ATOM 2372 O O . TRP A 1 289 ? -10.053 8.884 0.954 1.00 95.06 289 TRP A O 1
ATOM 2382 N N . LYS A 1 290 ? -7.833 9.092 1.190 1.00 94.50 290 LYS A N 1
ATOM 2383 C CA . LYS A 1 290 ? -7.616 7.916 2.034 1.00 94.50 290 LYS A CA 1
ATOM 2384 C C . LYS A 1 290 ? -6.327 8.138 2.812 1.00 94.50 290 LYS A C 1
ATOM 2386 O O . LYS A 1 290 ? -5.355 8.618 2.231 1.00 94.50 290 LYS A O 1
ATOM 2391 N N . LEU A 1 291 ? -6.321 7.841 4.106 1.00 94.94 291 LEU A N 1
ATOM 2392 C CA . LEU A 1 291 ? -5.110 7.892 4.915 1.00 94.94 291 LEU A CA 1
ATOM 2393 C C . LEU A 1 291 ? -4.227 6.693 4.566 1.00 94.94 291 LEU A C 1
ATOM 2395 O O . LEU A 1 291 ? -4.706 5.562 4.645 1.00 94.94 291 LEU A O 1
ATOM 2399 N N . PRO A 1 292 ? -2.944 6.901 4.232 1.00 91.94 292 PRO A N 1
ATOM 2400 C CA . PRO A 1 292 ? -1.968 5.821 4.226 1.00 91.94 292 PRO A CA 1
ATOM 2401 C C . PRO A 1 292 ? -1.912 5.112 5.593 1.00 91.94 292 PRO A C 1
ATOM 2403 O O . PRO A 1 292 ? -2.191 5.745 6.616 1.00 91.94 292 PRO A O 1
ATOM 2406 N N . PRO A 1 293 ? -1.478 3.838 5.673 1.00 92.62 293 PRO A N 1
ATOM 2407 C CA . PRO A 1 293 ? -1.462 3.093 6.937 1.00 92.62 293 PRO A CA 1
ATOM 2408 C C . PRO A 1 293 ? -0.710 3.784 8.089 1.00 92.62 293 PRO A C 1
ATOM 2410 O O . PRO A 1 293 ? -1.116 3.688 9.247 1.00 92.62 293 PRO A O 1
ATOM 2413 N N . ALA A 1 294 ? 0.365 4.521 7.785 1.00 87.12 294 ALA A N 1
ATOM 2414 C CA . ALA A 1 294 ? 1.119 5.279 8.785 1.00 87.12 294 ALA A CA 1
ATOM 2415 C C . ALA A 1 294 ? 0.321 6.469 9.356 1.00 87.12 294 ALA A C 1
ATOM 2417 O O . ALA A 1 294 ? 0.330 6.694 10.567 1.00 87.12 294 ALA A O 1
ATOM 2418 N N . ASP A 1 295 ? -0.397 7.204 8.506 1.00 95.12 295 ASP A N 1
ATOM 2419 C CA . ASP A 1 295 ? -1.253 8.321 8.916 1.00 95.12 295 ASP A CA 1
ATOM 2420 C C . ASP A 1 295 ? -2.513 7.831 9.634 1.00 95.12 295 ASP A C 1
ATOM 2422 O O . ASP A 1 295 ? -2.923 8.417 10.634 1.00 95.12 295 ASP A O 1
ATOM 2426 N N . TRP A 1 296 ? -3.077 6.703 9.191 1.00 98.12 296 TRP A N 1
ATOM 2427 C CA . TRP A 1 296 ? -4.151 6.005 9.896 1.00 98.12 296 TRP A CA 1
ATOM 2428 C C . TRP A 1 296 ? -3.736 5.654 11.327 1.00 98.12 296 TRP A C 1
ATOM 2430 O O . TRP A 1 296 ? -4.433 5.992 12.280 1.00 98.12 296 TRP A O 1
ATOM 2440 N N . ARG A 1 297 ? -2.553 5.059 11.508 1.00 98.12 297 ARG A N 1
ATOM 2441 C CA . ARG A 1 297 ? -2.012 4.767 12.841 1.00 98.12 297 ARG A CA 1
ATOM 2442 C C . ARG A 1 297 ? -1.834 6.034 13.685 1.00 98.12 297 ARG A C 1
ATOM 2444 O O . ARG A 1 297 ? -2.126 6.005 14.880 1.00 98.12 297 ARG A O 1
ATOM 2451 N N . SER A 1 298 ? -1.373 7.133 13.087 1.00 96.44 298 SER A N 1
ATOM 2452 C CA . SER A 1 298 ? -1.242 8.425 13.779 1.00 96.44 298 SER A CA 1
ATOM 2453 C C . SER A 1 298 ? -2.597 8.956 14.255 1.00 96.44 298 SER A C 1
ATOM 2455 O O . SER A 1 298 ? -2.733 9.285 15.432 1.00 96.44 298 SER A O 1
ATOM 2457 N N . LEU A 1 299 ? -3.624 8.930 13.397 1.00 98.62 299 LEU A N 1
ATOM 2458 C CA . LEU A 1 299 ? -4.998 9.259 13.786 1.00 98.62 299 LEU A CA 1
ATOM 2459 C C . LEU A 1 299 ? -5.471 8.396 14.957 1.00 98.62 299 LEU A C 1
ATOM 2461 O O . LEU A 1 299 ? -6.032 8.915 15.918 1.00 98.62 299 LEU A O 1
ATOM 2465 N N . LEU A 1 300 ? -5.251 7.081 14.888 1.00 98.81 300 LEU A N 1
ATOM 2466 C CA . LEU A 1 300 ? -5.682 6.159 15.933 1.00 98.81 300 LEU A CA 1
ATOM 2467 C C . LEU A 1 300 ? -5.023 6.461 17.283 1.00 98.81 300 LEU A C 1
ATOM 2469 O O . LEU A 1 300 ? -5.698 6.381 18.308 1.00 98.81 300 LEU A O 1
ATOM 2473 N N . LEU A 1 301 ? -3.739 6.835 17.303 1.00 98.62 301 LEU A N 1
ATOM 2474 C CA . LEU A 1 301 ? -3.054 7.264 18.527 1.00 98.62 301 LEU A CA 1
ATOM 2475 C C . LEU A 1 301 ? -3.698 8.520 19.127 1.00 98.62 301 LEU A C 1
ATOM 2477 O O . LEU A 1 301 ? -3.936 8.565 20.336 1.00 98.62 301 LEU A O 1
ATOM 2481 N N . ASP A 1 302 ? -4.031 9.506 18.293 1.00 98.56 302 ASP A N 1
ATOM 2482 C CA . ASP A 1 302 ? -4.683 10.738 18.741 1.00 98.56 302 ASP A CA 1
ATOM 2483 C C . ASP A 1 302 ? -6.122 10.490 19.220 1.00 98.56 302 ASP A C 1
ATOM 2485 O O . ASP A 1 302 ? -6.543 11.027 20.249 1.00 98.56 302 ASP A O 1
ATOM 2489 N N . VAL A 1 303 ? -6.871 9.632 18.520 1.00 98.75 303 VAL A N 1
ATOM 2490 C CA . VAL A 1 303 ? -8.210 9.194 18.937 1.00 98.75 303 VAL A CA 1
ATOM 2491 C C . VAL A 1 303 ? -8.126 8.442 20.261 1.00 98.75 303 VAL A C 1
ATOM 2493 O O . VAL A 1 303 ? -8.902 8.734 21.167 1.00 98.75 303 VAL A O 1
ATOM 2496 N N . LYS A 1 304 ? -7.155 7.540 20.437 1.00 98.69 304 LYS A N 1
ATOM 2497 C CA . LYS A 1 304 ? -6.939 6.847 21.711 1.00 98.69 304 LYS A CA 1
ATOM 2498 C C . LYS A 1 304 ? -6.652 7.832 22.843 1.00 98.69 304 LYS A C 1
ATOM 2500 O O . LYS A 1 304 ? -7.254 7.719 23.907 1.00 98.69 304 LYS A O 1
ATOM 2505 N N . ALA A 1 305 ? -5.779 8.813 22.616 1.00 98.62 305 ALA A N 1
ATOM 2506 C CA . ALA A 1 305 ? -5.483 9.848 23.604 1.00 98.62 305 ALA A CA 1
ATOM 2507 C C . ALA A 1 305 ? -6.732 10.674 23.959 1.00 98.62 305 ALA A C 1
ATOM 2509 O O . ALA A 1 305 ? -6.963 10.975 25.131 1.00 98.62 305 ALA A O 1
ATOM 2510 N N . PHE A 1 306 ? -7.569 10.995 22.967 1.00 98.62 306 PHE A N 1
ATOM 2511 C CA . PHE A 1 306 ? -8.867 11.626 23.193 1.00 98.62 306 PHE A CA 1
ATOM 2512 C C . PHE A 1 306 ? -9.778 10.747 24.063 1.00 98.62 306 PHE A C 1
ATOM 2514 O O . PHE A 1 306 ? -10.274 11.225 25.081 1.00 98.62 306 PHE A O 1
ATOM 2521 N N . MET A 1 307 ? -9.946 9.468 23.713 1.00 98.62 307 MET A N 1
ATOM 2522 C CA . MET A 1 307 ? -10.766 8.510 24.465 1.00 98.62 307 MET A CA 1
ATOM 2523 C C . MET A 1 307 ? -10.266 8.338 25.906 1.00 98.62 307 MET A C 1
ATOM 2525 O O . MET A 1 307 ? -11.057 8.329 26.846 1.00 98.62 307 MET A O 1
ATOM 2529 N N . ASP A 1 308 ? -8.953 8.255 26.116 1.00 98.31 308 ASP A N 1
ATOM 2530 C CA . ASP A 1 308 ? -8.354 8.104 27.447 1.00 98.31 308 ASP A CA 1
ATOM 2531 C C . ASP A 1 308 ? -8.548 9.329 28.344 1.00 98.31 308 ASP A C 1
ATOM 2533 O O . ASP A 1 308 ? -8.550 9.197 29.574 1.00 98.31 308 ASP A O 1
ATOM 2537 N N . ALA A 1 309 ? -8.747 10.504 27.746 1.00 98.00 309 ALA A N 1
ATOM 2538 C CA . ALA A 1 309 ? -9.067 11.739 28.448 1.00 98.00 309 ALA A CA 1
ATOM 2539 C C . ALA A 1 309 ? -10.567 11.888 28.763 1.00 98.00 309 ALA A C 1
ATOM 2541 O O . ALA A 1 309 ? -10.935 12.755 29.557 1.00 98.00 309 ALA A O 1
ATOM 2542 N N . GLU A 1 310 ? -11.436 11.054 28.184 1.00 97.88 310 GLU A N 1
ATOM 2543 C CA . GLU A 1 310 ? -12.875 11.135 28.424 1.00 97.88 310 GLU A CA 1
ATOM 2544 C C . GLU A 1 310 ? -13.248 10.742 29.862 1.00 97.88 310 GLU A C 1
ATOM 2546 O O . GLU A 1 310 ? -12.632 9.840 30.445 1.00 97.88 310 GLU A O 1
ATOM 2551 N N . PRO A 1 311 ? -14.299 11.350 30.447 1.00 95.50 311 PRO A N 1
ATOM 2552 C CA . PRO A 1 311 ? -14.798 10.961 31.762 1.00 95.50 311 PRO A CA 1
ATOM 2553 C C . PRO A 1 311 ? -15.096 9.460 31.856 1.00 95.50 311 PRO A C 1
ATOM 2555 O O . PRO A 1 311 ? -15.564 8.850 30.900 1.00 95.50 311 PRO A O 1
ATOM 2558 N N . ALA A 1 312 ? -14.903 8.863 33.037 1.00 93.06 312 ALA A N 1
ATOM 2559 C CA . ALA A 1 312 ? -15.110 7.424 33.253 1.00 93.06 312 ALA A CA 1
ATOM 2560 C C . ALA A 1 312 ? -16.506 6.920 32.838 1.00 93.06 312 ALA A C 1
ATOM 2562 O O . ALA A 1 312 ? -16.637 5.788 32.381 1.00 93.06 312 ALA A O 1
ATOM 2563 N N . ALA A 1 313 ? -17.530 7.766 32.986 1.00 91.31 313 ALA A N 1
ATOM 2564 C CA . ALA A 1 313 ? -18.910 7.467 32.611 1.00 91.31 313 ALA A CA 1
ATOM 2565 C C . ALA A 1 313 ? -19.229 7.725 31.122 1.00 91.31 313 ALA A C 1
ATOM 2567 O O . ALA A 1 313 ? -20.313 7.363 30.670 1.00 91.31 313 ALA A O 1
ATOM 2568 N N . SER A 1 314 ? -18.327 8.362 30.367 1.00 94.69 314 SER A N 1
ATOM 2569 C CA . SER A 1 314 ? -18.521 8.655 28.943 1.00 94.69 314 SER A CA 1
ATOM 2570 C C . SER A 1 314 ? -18.376 7.372 28.118 1.00 94.69 314 SER A C 1
ATOM 2572 O O . SER A 1 314 ? -17.338 6.709 28.221 1.00 94.69 314 SER A O 1
ATOM 2574 N N . PRO A 1 315 ? -19.351 7.013 27.260 1.00 94.88 315 PRO A N 1
ATOM 2575 C CA . PRO A 1 315 ? -19.201 5.885 26.344 1.00 94.88 315 PRO A CA 1
ATOM 2576 C C . PRO A 1 315 ? -17.977 6.031 25.434 1.00 94.88 315 PRO A C 1
ATOM 2578 O O . PRO A 1 315 ? -17.284 5.043 25.201 1.00 94.88 315 PRO A O 1
ATOM 2581 N N . ALA A 1 316 ? -17.639 7.256 25.016 1.00 96.31 316 ALA A N 1
ATOM 2582 C CA . ALA A 1 316 ? -16.467 7.555 24.192 1.00 96.31 316 ALA A CA 1
ATOM 2583 C C . ALA A 1 316 ? -15.137 7.147 24.847 1.00 96.31 316 ALA A C 1
ATOM 2585 O O . ALA A 1 316 ? -14.154 6.944 24.146 1.00 96.31 316 ALA A O 1
ATOM 2586 N N . ARG A 1 317 ? -15.096 6.943 26.173 1.00 97.50 317 ARG A N 1
ATOM 2587 C CA . ARG A 1 317 ? -13.904 6.416 26.853 1.00 97.50 317 ARG A CA 1
ATOM 2588 C C . ARG A 1 317 ? -13.572 4.979 26.447 1.00 97.50 317 ARG A C 1
ATOM 2590 O O . ARG A 1 317 ? -12.424 4.555 26.545 1.00 97.50 317 ARG A O 1
ATOM 2597 N N . ARG A 1 318 ? -14.584 4.195 26.068 1.00 96.81 318 ARG A N 1
ATOM 2598 C CA . ARG A 1 318 ? -14.458 2.745 25.851 1.00 96.81 318 ARG A CA 1
ATOM 2599 C C . ARG A 1 318 ? -14.974 2.286 24.495 1.00 96.81 318 ARG A C 1
ATOM 2601 O O . ARG A 1 318 ? -14.521 1.247 24.039 1.00 96.81 318 ARG A O 1
ATOM 2608 N N . LEU A 1 319 ? -15.902 3.008 23.872 1.00 98.06 319 LEU A N 1
ATOM 2609 C CA . LEU A 1 319 ? -16.529 2.629 22.608 1.00 98.06 319 LEU A CA 1
ATOM 2610 C C . LEU A 1 319 ? -15.868 3.365 21.443 1.00 98.06 319 LEU A C 1
ATOM 2612 O O . LEU A 1 319 ? -15.955 4.593 21.359 1.00 98.06 319 LEU A O 1
ATOM 2616 N N . LEU A 1 320 ? -15.252 2.594 20.548 1.00 98.62 320 LEU A N 1
ATOM 2617 C CA . LEU A 1 320 ? -14.690 3.065 19.286 1.00 98.62 320 LEU A CA 1
ATOM 2618 C C . LEU A 1 320 ? -15.439 2.424 18.121 1.00 98.62 320 LEU A C 1
ATOM 2620 O O . LEU A 1 320 ? -15.608 1.203 18.080 1.00 98.62 320 LEU A O 1
ATOM 2624 N N . LEU A 1 321 ? -15.840 3.252 17.168 1.00 98.44 321 LEU A N 1
ATOM 2625 C CA . LEU A 1 321 ? -16.421 2.843 15.904 1.00 98.44 321 LEU A CA 1
ATOM 2626 C C . LEU A 1 321 ? -15.468 3.228 14.772 1.00 98.44 321 LEU A C 1
ATOM 2628 O O . LEU A 1 321 ? -14.972 4.353 14.711 1.00 98.44 321 LEU A O 1
ATOM 2632 N N . LEU A 1 322 ? -15.164 2.267 13.916 1.00 98.56 322 LEU A N 1
ATOM 2633 C CA . LEU A 1 322 ? -14.265 2.436 12.789 1.00 98.56 322 LEU A CA 1
ATOM 2634 C C . LEU A 1 322 ? -15.065 2.447 11.493 1.00 98.56 322 LEU A C 1
ATOM 2636 O O . LEU A 1 322 ? -15.984 1.635 11.324 1.00 98.56 322 LEU A O 1
ATOM 2640 N N . ASP A 1 323 ? -14.666 3.320 10.576 1.00 90.31 323 ASP A N 1
ATOM 2641 C CA . ASP A 1 323 ? -15.216 3.335 9.231 1.00 90.31 323 ASP A CA 1
ATOM 2642 C C . ASP A 1 323 ? -14.290 2.638 8.223 1.00 90.31 323 ASP A C 1
ATOM 2644 O O . ASP A 1 323 ? -13.064 2.698 8.301 1.00 90.31 323 ASP A O 1
ATOM 2648 N N . ASN A 1 324 ? -14.831 1.900 7.272 1.00 93.06 324 ASN A N 1
ATOM 2649 C CA . ASN A 1 324 ? -15.762 0.799 7.506 1.00 93.06 324 ASN A CA 1
ATOM 2650 C C . ASN A 1 324 ? -14.990 -0.521 7.347 1.00 93.06 324 ASN A C 1
ATOM 2652 O O . ASN A 1 324 ? -13.861 -0.534 6.864 1.00 93.06 324 ASN A O 1
ATOM 2656 N N . TRP A 1 325 ? -15.574 -1.663 7.712 1.00 98.12 325 TRP A N 1
ATOM 2657 C CA . TRP A 1 325 ? -14.952 -2.960 7.432 1.00 98.12 325 TRP A CA 1
ATOM 2658 C C . TRP A 1 325 ? -14.761 -3.153 5.919 1.00 98.12 325 TRP A C 1
ATOM 2660 O O . TRP A 1 325 ? -13.632 -3.292 5.459 1.00 98.12 325 TRP A O 1
ATOM 2670 N N . ASN A 1 326 ? -15.838 -3.074 5.137 1.00 96.88 326 ASN A N 1
ATOM 2671 C CA . ASN A 1 326 ? -15.884 -3.532 3.743 1.00 96.88 326 ASN A CA 1
ATOM 2672 C C . ASN A 1 326 ? -16.648 -2.581 2.801 1.00 96.88 326 ASN A C 1
ATOM 2674 O O . ASN A 1 326 ? -17.226 -3.030 1.816 1.00 96.88 326 ASN A O 1
ATOM 2678 N N . GLU A 1 327 ? -16.692 -1.272 3.054 1.00 94.50 327 GLU A N 1
ATOM 2679 C CA . GLU A 1 327 ? -17.353 -0.338 2.127 1.00 94.50 327 GLU A CA 1
ATOM 2680 C C . GLU A 1 327 ? -16.445 -0.036 0.912 1.00 94.50 327 GLU A C 1
ATOM 2682 O O . GLU A 1 327 ? -15.894 1.057 0.734 1.00 94.50 327 GLU A O 1
ATOM 2687 N N . TRP A 1 328 ? -16.239 -1.057 0.071 1.00 95.00 328 TRP A N 1
ATOM 2688 C CA . TRP A 1 328 ? -15.300 -1.040 -1.054 1.00 95.00 328 TRP A CA 1
ATOM 2689 C C . TRP A 1 328 ? -15.625 0.040 -2.080 1.00 95.00 328 TRP A C 1
ATOM 2691 O O . TRP A 1 328 ? -14.717 0.611 -2.685 1.00 95.00 328 TRP A O 1
ATOM 2701 N N . GLY A 1 329 ? -16.905 0.350 -2.274 1.00 92.62 329 GLY A N 1
ATOM 2702 C CA . GLY A 1 329 ? -17.331 1.354 -3.238 1.00 92.62 329 GLY A CA 1
ATOM 2703 C C . GLY A 1 329 ? -17.159 2.790 -2.761 1.00 92.62 329 GLY A C 1
ATOM 2704 O O . GLY A 1 329 ? -16.775 3.636 -3.564 1.00 92.62 329 GLY A O 1
ATOM 2705 N N . GLU A 1 330 ? -17.342 3.068 -1.467 1.00 93.25 330 GLU A N 1
ATOM 2706 C CA . GLU A 1 330 ? -17.067 4.397 -0.897 1.00 93.25 330 GLU A CA 1
ATOM 2707 C C . GLU A 1 330 ? -15.590 4.581 -0.520 1.00 93.25 330 GLU A C 1
ATOM 2709 O O . GLU A 1 330 ? -15.181 5.681 -0.170 1.00 93.25 330 GLU A O 1
ATOM 2714 N N . GLY A 1 331 ? -14.750 3.547 -0.640 1.00 91.38 331 GLY A N 1
ATOM 2715 C CA . GLY A 1 331 ? -13.284 3.665 -0.584 1.00 91.38 331 GLY A CA 1
ATOM 2716 C C . GLY A 1 331 ? -12.671 3.740 0.817 1.00 91.38 331 GLY A C 1
ATOM 2717 O O . GLY A 1 331 ? -11.446 3.768 0.949 1.00 91.38 331 GLY A O 1
ATOM 2718 N N . HIS A 1 332 ? -13.506 3.729 1.849 1.00 93.06 332 HIS A N 1
ATOM 2719 C CA . HIS A 1 332 ? -13.129 3.693 3.260 1.00 93.06 332 HIS A CA 1
ATOM 2720 C C . HIS A 1 332 ? -13.350 2.301 3.852 1.00 93.06 332 HIS A C 1
ATOM 2722 O O . HIS A 1 332 ? -14.321 2.029 4.543 1.00 93.06 332 HIS A O 1
ATOM 2728 N N . TYR A 1 333 ? -12.453 1.385 3.507 1.00 95.94 333 TYR A N 1
ATOM 2729 C CA . TYR A 1 333 ? -12.481 -0.012 3.931 1.00 95.94 333 TYR A CA 1
ATOM 2730 C C . TYR A 1 333 ? -11.209 -0.358 4.716 1.00 95.94 333 TYR A C 1
ATOM 2732 O O . TYR A 1 333 ? -10.110 0.088 4.369 1.00 95.94 333 TYR A O 1
ATOM 2740 N N . LEU A 1 334 ? -11.371 -1.173 5.758 1.00 97.88 334 LEU A N 1
ATOM 2741 C CA . LEU A 1 334 ? -10.311 -1.674 6.638 1.00 97.88 334 LEU A CA 1
ATOM 2742 C C . LEU A 1 334 ? -9.967 -3.136 6.362 1.00 97.88 334 LEU A C 1
ATOM 2744 O O . LEU A 1 334 ? -8.875 -3.580 6.720 1.00 97.88 334 LEU A O 1
ATOM 2748 N N . ALA A 1 335 ? -10.901 -3.880 5.764 1.00 97.69 335 ALA A N 1
ATOM 2749 C CA . ALA A 1 335 ? -10.721 -5.278 5.429 1.00 97.69 335 ALA A CA 1
ATOM 2750 C C . ALA A 1 335 ? -9.465 -5.464 4.554 1.00 97.69 335 ALA A C 1
ATOM 2752 O O . ALA A 1 335 ? -9.162 -4.607 3.711 1.00 97.69 335 ALA A O 1
ATOM 2753 N N . PRO A 1 336 ? -8.719 -6.570 4.739 1.00 96.88 336 PRO A N 1
ATOM 2754 C CA . PRO A 1 336 ? -7.464 -6.778 4.039 1.00 96.88 336 PRO A CA 1
ATOM 2755 C C . PRO A 1 336 ? -7.639 -6.804 2.524 1.00 96.88 336 PRO A C 1
ATOM 2757 O O . PRO A 1 336 ? -8.558 -7.424 1.983 1.00 96.88 336 PRO A O 1
ATOM 2760 N N . GLN A 1 337 ? -6.712 -6.153 1.836 1.00 93.94 337 GLN A N 1
ATOM 2761 C CA . GLN A 1 337 ? -6.812 -5.853 0.408 1.00 93.94 337 GLN A CA 1
ATOM 2762 C C . GLN A 1 337 ? -5.434 -5.873 -0.263 1.00 93.94 337 GLN A C 1
ATOM 2764 O O . GLN A 1 337 ? -4.413 -5.758 0.415 1.00 93.94 337 GLN A O 1
ATOM 2769 N N . VAL A 1 338 ? -5.387 -6.023 -1.585 1.00 85.94 338 VAL A N 1
ATOM 2770 C CA . VAL A 1 338 ? -4.142 -6.296 -2.330 1.00 85.94 338 VAL A CA 1
ATOM 2771 C C . VAL A 1 338 ? -3.054 -5.220 -2.215 1.00 85.94 338 VAL A C 1
ATOM 2773 O O . VAL A 1 338 ? -1.874 -5.555 -2.281 1.00 85.94 338 VAL A O 1
ATOM 2776 N N . THR A 1 339 ? -3.408 -3.946 -2.035 1.00 83.25 339 THR A N 1
ATOM 2777 C CA . THR A 1 339 ? -2.445 -2.835 -1.976 1.00 83.25 339 THR A CA 1
ATOM 2778 C C . THR A 1 339 ? -1.754 -2.716 -0.615 1.00 83.25 339 THR A C 1
ATOM 2780 O O . THR A 1 339 ? -0.537 -2.568 -0.575 1.00 83.25 339 THR A O 1
ATOM 2783 N N . ASP A 1 340 ? -2.495 -2.807 0.494 1.00 86.25 340 ASP A N 1
ATOM 2784 C CA . ASP A 1 340 ? -1.967 -2.556 1.851 1.00 86.25 340 ASP A CA 1
ATOM 2785 C C . ASP A 1 340 ? -1.958 -3.807 2.752 1.00 86.25 340 ASP A C 1
ATOM 2787 O O . ASP A 1 340 ? -1.532 -3.747 3.908 1.00 86.25 340 ASP A O 1
ATOM 2791 N N . GLY A 1 341 ? -2.431 -4.952 2.255 1.00 94.06 341 GLY A N 1
ATOM 2792 C CA . GLY A 1 341 ? -2.522 -6.188 3.026 1.00 94.06 341 GLY A CA 1
ATOM 2793 C C . GLY A 1 341 ? -3.327 -6.001 4.316 1.00 94.06 341 GLY A C 1
ATOM 2794 O O . GLY A 1 341 ? -4.448 -5.499 4.291 1.00 94.06 341 GLY A O 1
ATOM 2795 N N . PHE A 1 342 ? -2.722 -6.372 5.447 1.00 96.62 342 PHE A N 1
ATOM 2796 C CA . PHE A 1 342 ? -3.292 -6.251 6.796 1.00 96.62 342 PHE A CA 1
ATOM 2797 C C . PHE A 1 342 ? -2.950 -4.933 7.513 1.00 96.62 342 PHE A C 1
ATOM 2799 O O . PHE A 1 342 ? -3.315 -4.763 8.675 1.00 96.62 342 PHE A O 1
ATOM 2806 N N . ALA A 1 343 ? -2.263 -3.982 6.867 1.00 94.62 343 ALA A N 1
ATOM 2807 C CA . ALA A 1 343 ? -1.659 -2.840 7.560 1.00 94.62 343 ALA A CA 1
ATOM 2808 C C . ALA A 1 343 ? -2.665 -1.969 8.348 1.00 94.62 343 ALA A C 1
ATOM 2810 O O . ALA A 1 343 ? -2.347 -1.505 9.444 1.00 94.62 343 ALA A O 1
ATOM 2811 N N . TYR A 1 344 ? -3.894 -1.780 7.849 1.00 97.94 344 TYR A N 1
ATOM 2812 C CA . TYR A 1 344 ? -4.931 -1.030 8.579 1.00 97.94 344 TYR A CA 1
ATOM 2813 C C . TYR A 1 344 ? -5.396 -1.747 9.849 1.00 97.94 344 TYR A C 1
ATOM 2815 O O . TYR A 1 344 ? -5.576 -1.101 10.884 1.00 97.94 344 TYR A O 1
ATOM 2823 N N . LEU A 1 345 ? -5.556 -3.073 9.791 1.00 98.38 345 LEU A N 1
ATOM 2824 C CA . LEU A 1 345 ? -5.929 -3.884 10.949 1.00 98.38 345 LEU A CA 1
ATOM 2825 C C . LEU A 1 345 ? -4.780 -3.964 11.960 1.00 98.38 345 LEU A C 1
ATOM 2827 O O . LEU A 1 345 ? -5.004 -3.839 13.165 1.00 98.38 345 LEU A O 1
ATOM 2831 N N . GLN A 1 346 ? -3.540 -4.098 11.482 1.00 97.81 346 GLN A N 1
ATOM 2832 C CA . GLN A 1 346 ? -2.341 -4.078 12.324 1.00 97.81 346 GLN A CA 1
ATOM 2833 C C . GLN A 1 346 ? -2.229 -2.761 13.104 1.00 97.81 346 GLN A C 1
ATOM 2835 O O . GLN A 1 346 ? -1.983 -2.791 14.307 1.00 97.81 346 GLN A O 1
ATOM 2840 N N . ALA A 1 347 ? -2.527 -1.617 12.480 1.00 97.81 347 ALA A N 1
ATOM 2841 C CA . ALA A 1 347 ? -2.565 -0.331 13.176 1.00 97.81 347 ALA A CA 1
ATOM 2842 C C . ALA A 1 347 ? -3.625 -0.281 14.297 1.00 97.81 347 ALA A C 1
ATOM 2844 O O . ALA A 1 347 ? -3.332 0.208 15.388 1.00 97.81 347 ALA A O 1
ATOM 2845 N N . VAL A 1 348 ? -4.833 -0.819 14.071 1.00 98.62 348 VAL A N 1
ATOM 2846 C CA . VAL A 1 348 ? -5.873 -0.915 15.119 1.00 98.62 348 VAL A CA 1
ATOM 2847 C C . VAL A 1 348 ? -5.376 -1.760 16.288 1.00 98.62 348 VAL A C 1
ATOM 2849 O O . VAL A 1 348 ? -5.448 -1.334 17.446 1.00 98.62 348 VAL A O 1
ATOM 2852 N N . ARG A 1 349 ? -4.815 -2.931 15.974 1.00 98.00 349 ARG A N 1
ATOM 2853 C CA . ARG A 1 349 ? -4.269 -3.865 16.955 1.00 98.00 349 ARG A CA 1
ATOM 2854 C C . ARG A 1 349 ? -3.181 -3.220 17.809 1.00 98.00 349 ARG A C 1
ATOM 2856 O O . ARG A 1 349 ? -3.241 -3.308 19.034 1.00 98.00 349 ARG A O 1
ATOM 2863 N N . GLU A 1 350 ? -2.199 -2.588 17.175 1.00 97.19 350 GLU A N 1
ATOM 2864 C CA . GLU A 1 350 ? -1.061 -1.956 17.850 1.00 97.19 350 GLU A CA 1
ATOM 2865 C C . GLU A 1 350 ? -1.485 -0.849 18.817 1.00 97.19 350 GLU A C 1
ATOM 2867 O O . GLU A 1 350 ? -0.875 -0.683 19.870 1.00 97.19 350 GLU A O 1
ATOM 2872 N N . VAL A 1 351 ? -2.509 -0.074 18.456 1.00 98.44 351 VAL A N 1
ATOM 2873 C CA . VAL A 1 351 ? -2.914 1.098 19.236 1.00 98.44 351 VAL A CA 1
ATOM 2874 C C . VAL A 1 351 ? -3.841 0.718 20.389 1.00 98.44 351 VAL A C 1
ATOM 2876 O O . VAL A 1 351 ? -3.678 1.224 21.502 1.00 98.44 351 VAL A O 1
ATOM 2879 N N . PHE A 1 352 ? -4.814 -0.164 20.155 1.00 98.38 352 PHE A N 1
ATOM 2880 C CA . PHE A 1 352 ? -5.903 -0.396 21.109 1.00 98.38 352 PHE A CA 1
ATOM 2881 C C . PHE A 1 352 ? -5.841 -1.735 21.851 1.00 98.38 352 PHE A C 1
ATOM 2883 O O . PHE A 1 352 ? -6.732 -2.022 22.656 1.00 98.38 352 PHE A O 1
ATOM 2890 N N . THR A 1 353 ? -4.817 -2.559 21.629 1.00 97.88 353 THR A N 1
ATOM 2891 C CA . THR A 1 353 ? -4.681 -3.863 22.299 1.00 97.88 353 THR A CA 1
ATOM 2892 C C . THR A 1 353 ? -3.347 -3.986 23.029 1.00 97.88 353 THR A C 1
ATOM 2894 O O . THR A 1 353 ? -2.427 -3.199 22.820 1.00 97.88 353 THR A O 1
ATOM 2897 N N . ARG A 1 354 ? -3.229 -4.990 23.902 1.00 93.94 354 ARG A N 1
ATOM 2898 C CA . ARG A 1 354 ? -1.967 -5.327 24.585 1.00 93.94 354 ARG A CA 1
ATOM 2899 C C . ARG A 1 354 ? -1.019 -6.159 23.724 1.00 93.94 354 ARG A C 1
ATOM 2901 O O . ARG A 1 354 ? 0.097 -6.424 24.156 1.00 93.94 354 ARG A O 1
ATOM 2908 N N . ALA A 1 355 ? -1.476 -6.579 22.544 1.00 90.62 355 ALA A N 1
ATOM 2909 C CA . ALA A 1 355 ? -0.773 -7.481 21.646 1.00 90.62 355 ALA A CA 1
ATOM 2910 C C . ALA A 1 355 ? -0.198 -8.735 22.346 1.00 90.62 355 ALA A C 1
ATOM 2912 O O . ALA A 1 355 ? 0.893 -9.198 22.026 1.00 90.62 355 ALA A O 1
ATOM 2913 N N . ASP A 1 356 ? -0.942 -9.284 23.308 1.00 90.06 356 ASP A N 1
ATOM 2914 C CA . ASP A 1 356 ? -0.569 -10.417 24.167 1.00 90.06 356 ASP A CA 1
ATOM 2915 C C . ASP A 1 356 ? -0.749 -11.794 23.506 1.00 90.06 356 ASP A C 1
ATOM 2917 O O . ASP A 1 356 ? -0.491 -12.828 24.119 1.00 90.06 356 ASP A O 1
ATOM 2921 N N . ASN A 1 357 ? -1.127 -11.801 22.231 1.00 87.38 357 ASN A N 1
ATOM 2922 C CA . ASN A 1 357 ? -1.125 -12.960 21.347 1.00 87.38 357 ASN A CA 1
ATOM 2923 C C . ASN A 1 357 ? -0.450 -12.625 20.002 1.00 87.38 357 ASN A C 1
ATOM 2925 O O . ASN A 1 357 ? 0.052 -11.516 19.805 1.00 87.38 357 ASN A O 1
ATOM 2929 N N . ARG A 1 358 ? -0.408 -13.571 19.060 1.00 85.50 358 ARG A N 1
ATOM 2930 C CA . ARG A 1 358 ? 0.119 -13.334 17.706 1.00 85.50 358 ARG A CA 1
ATOM 2931 C C . ARG A 1 358 ? -1.017 -13.488 16.690 1.00 85.50 358 ARG A C 1
ATOM 2933 O O . ARG A 1 358 ? -1.598 -14.570 16.663 1.00 85.50 358 ARG A O 1
ATOM 2940 N N . PRO A 1 359 ? -1.320 -12.465 15.865 1.00 88.31 359 PRO A N 1
ATOM 2941 C CA . PRO A 1 359 ? -2.324 -12.609 14.818 1.00 88.31 359 PRO A CA 1
ATOM 2942 C C . PRO A 1 359 ? -1.823 -13.596 13.757 1.00 88.31 359 PRO A C 1
ATOM 2944 O O . PRO A 1 359 ? -0.615 -13.714 13.513 1.00 88.31 359 PRO A O 1
ATOM 2947 N N . ASP A 1 360 ? -2.748 -14.328 13.149 1.00 86.88 360 ASP A N 1
ATOM 2948 C CA . ASP A 1 360 ? -2.472 -15.276 12.079 1.00 86.88 360 ASP A CA 1
ATOM 2949 C C . ASP A 1 360 ? -3.019 -14.722 10.759 1.00 86.88 360 ASP A C 1
ATOM 2951 O O . ASP A 1 360 ? -4.147 -14.999 10.347 1.00 86.88 360 ASP A O 1
ATOM 2955 N N . ASP A 1 361 ? -2.155 -13.939 10.107 1.00 89.00 361 ASP A N 1
ATOM 2956 C CA . ASP A 1 361 ? -2.397 -13.223 8.846 1.00 89.00 361 ASP A CA 1
ATOM 2957 C C . ASP A 1 361 ? -2.253 -14.124 7.603 1.00 89.00 361 ASP A C 1
ATOM 2959 O O . ASP A 1 361 ? -2.119 -13.635 6.479 1.00 89.00 361 ASP A O 1
ATOM 2963 N N . ARG A 1 362 ? -2.238 -15.453 7.780 1.00 86.75 362 ARG A N 1
ATOM 2964 C CA . ARG A 1 362 ? -2.281 -16.386 6.649 1.00 86.75 362 ARG A CA 1
ATOM 2965 C C . ARG A 1 362 ? -3.582 -16.214 5.874 1.00 86.75 362 ARG A C 1
ATOM 2967 O O . ARG A 1 362 ? -4.655 -16.015 6.446 1.00 86.75 362 ARG A O 1
ATOM 2974 N N . LEU A 1 363 ? -3.470 -16.341 4.561 1.00 91.12 363 LEU A N 1
ATOM 2975 C CA . LEU A 1 363 ? -4.583 -16.294 3.630 1.00 91.12 363 LEU A CA 1
ATOM 2976 C C . LEU A 1 363 ? -5.268 -17.664 3.528 1.00 91.12 363 LEU A C 1
ATOM 2978 O O . LEU A 1 363 ? -4.666 -18.685 3.870 1.00 91.12 363 LEU A O 1
ATOM 2982 N N . PRO A 1 364 ? -6.504 -17.727 3.000 1.00 91.31 364 PRO A N 1
ATOM 2983 C CA . PRO A 1 364 ? -7.187 -18.998 2.771 1.00 91.31 364 PRO A CA 1
ATOM 2984 C C . PRO A 1 364 ? -6.336 -20.010 1.998 1.00 91.31 364 PRO A C 1
ATOM 2986 O O . PRO A 1 364 ? -6.225 -21.169 2.403 1.00 91.31 364 PRO A O 1
ATOM 2989 N N . ALA A 1 365 ? -5.651 -19.552 0.949 1.00 86.81 365 ALA A N 1
ATOM 2990 C CA . ALA A 1 365 ? -4.789 -20.394 0.128 1.00 86.81 365 ALA A CA 1
ATOM 2991 C C . ALA A 1 365 ? -3.636 -21.034 0.928 1.00 86.81 365 ALA A C 1
ATOM 2993 O O . ALA A 1 365 ? -3.309 -22.197 0.693 1.00 86.81 365 ALA A O 1
ATOM 2994 N N . ASP A 1 366 ? -3.088 -20.337 1.930 1.00 85.38 366 ASP A N 1
ATOM 2995 C CA . ASP A 1 366 ? -1.984 -20.833 2.769 1.00 85.38 366 ASP A CA 1
ATOM 2996 C C . ASP A 1 366 ? -2.388 -22.034 3.641 1.00 85.38 366 ASP A C 1
ATOM 2998 O O . ASP A 1 366 ? -1.534 -22.748 4.173 1.00 85.38 366 ASP A O 1
ATOM 3002 N N . VAL A 1 367 ? -3.695 -22.260 3.816 1.00 89.12 367 VAL A N 1
ATOM 3003 C CA . VAL A 1 367 ? -4.263 -23.380 4.584 1.00 89.12 367 VAL A CA 1
ATOM 3004 C C . VAL A 1 367 ? -5.131 -24.311 3.728 1.00 89.12 367 VAL A C 1
ATOM 3006 O O . VAL A 1 367 ? -5.840 -25.166 4.267 1.00 89.12 367 VAL A O 1
ATOM 3009 N N . GLY A 1 368 ? -5.052 -24.178 2.398 1.00 89.69 368 GLY A N 1
ATOM 3010 C CA . GLY A 1 368 ? -5.795 -25.005 1.444 1.00 89.69 368 GLY A CA 1
ATOM 3011 C C . GLY A 1 368 ? -7.303 -24.738 1.439 1.00 89.69 368 GLY A C 1
ATOM 3012 O O . GLY A 1 368 ? -8.085 -25.676 1.283 1.00 89.69 368 GLY A O 1
ATOM 3013 N N . LEU A 1 369 ? -7.704 -23.486 1.666 1.00 90.44 369 LEU A N 1
ATOM 3014 C CA . LEU A 1 369 ? -9.079 -22.993 1.606 1.00 90.44 369 LEU A CA 1
ATOM 3015 C C . LEU A 1 369 ? -9.261 -21.968 0.477 1.00 90.44 369 LEU A C 1
ATOM 3017 O O . LEU A 1 369 ? -8.296 -21.379 -0.012 1.00 90.44 369 LEU A O 1
ATOM 3021 N N . GLY A 1 370 ? -10.514 -21.736 0.082 1.00 89.44 370 GLY A N 1
ATOM 3022 C CA . GLY A 1 370 ? -10.840 -20.909 -1.079 1.00 89.44 370 GLY A CA 1
ATOM 3023 C C . GLY A 1 370 ? -10.410 -21.560 -2.409 1.00 89.44 370 GLY A C 1
ATOM 3024 O O . GLY A 1 370 ? -10.301 -22.786 -2.483 1.00 89.44 370 GLY A O 1
ATOM 3025 N N . PRO A 1 371 ? -10.172 -20.766 -3.470 1.00 88.94 371 PRO A N 1
ATOM 3026 C CA . PRO A 1 371 ? -10.388 -19.322 -3.539 1.00 88.94 371 PRO A CA 1
ATOM 3027 C C . PRO A 1 371 ? -11.883 -18.981 -3.461 1.00 88.94 371 PRO A C 1
ATOM 3029 O O . PRO A 1 371 ? -12.725 -19.696 -4.004 1.00 88.94 371 PRO A O 1
ATOM 3032 N N . TYR A 1 372 ? -12.229 -17.890 -2.777 1.00 92.25 372 TYR A N 1
ATOM 3033 C CA . TYR A 1 372 ? -13.633 -17.501 -2.592 1.00 92.25 372 TYR A CA 1
ATOM 3034 C C . TYR A 1 372 ? -14.192 -16.664 -3.746 1.00 92.25 372 TYR A C 1
ATOM 3036 O O . TYR A 1 372 ? -15.381 -16.367 -3.754 1.00 92.25 372 TYR A O 1
ATOM 3044 N N . ASP A 1 373 ? -13.375 -16.356 -4.755 1.00 88.50 373 ASP A N 1
ATOM 3045 C CA . ASP A 1 373 ? -13.795 -15.681 -5.984 1.00 88.50 373 ASP A CA 1
ATOM 3046 C C . AS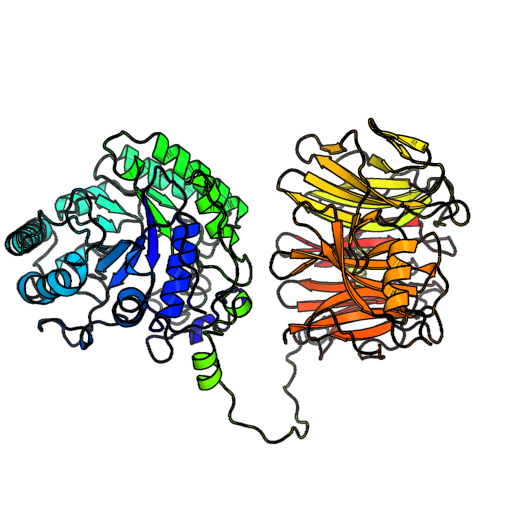P A 1 373 ? -14.154 -16.644 -7.123 1.00 88.50 373 ASP A C 1
ATOM 3048 O O . ASP A 1 373 ? -14.506 -16.193 -8.208 1.00 88.50 373 ASP A O 1
ATOM 3052 N N . ALA A 1 374 ? -14.144 -17.963 -6.889 1.00 81.25 374 ALA A N 1
ATOM 3053 C CA . ALA A 1 374 ? -14.457 -18.962 -7.911 1.00 81.25 374 ALA A CA 1
ATOM 3054 C C . ALA A 1 374 ? -15.870 -18.799 -8.504 1.00 81.25 374 ALA A C 1
ATOM 3056 O O . ALA A 1 374 ? -16.049 -18.949 -9.711 1.00 81.25 374 ALA A O 1
ATOM 3057 N N . GLY A 1 375 ? -16.869 -18.468 -7.675 1.00 77.19 375 GLY A N 1
ATOM 3058 C CA . GLY A 1 375 ? -18.244 -18.224 -8.128 1.00 77.19 375 GLY A CA 1
ATOM 3059 C C . GLY A 1 375 ? -18.342 -16.992 -9.027 1.00 77.19 375 GLY A C 1
ATOM 3060 O O . GLY A 1 375 ? -18.894 -17.061 -10.127 1.00 77.19 375 GLY A O 1
ATOM 3061 N N . TYR A 1 376 ? -17.714 -15.891 -8.608 1.00 81.56 376 TYR A N 1
ATOM 3062 C CA . TYR A 1 376 ? -17.620 -14.676 -9.411 1.00 81.56 376 TYR A CA 1
ATOM 3063 C C . TYR A 1 376 ? -16.848 -14.919 -10.714 1.00 81.56 376 TYR A C 1
ATOM 3065 O O . TYR A 1 376 ? -17.319 -14.540 -11.785 1.00 81.56 376 TYR A O 1
ATOM 3073 N N . ALA A 1 377 ? -15.706 -15.607 -10.644 1.00 79.94 377 ALA A N 1
ATOM 3074 C CA . ALA A 1 377 ? -14.876 -15.950 -11.791 1.00 79.94 377 ALA A CA 1
ATOM 3075 C C . ALA A 1 377 ? -15.604 -16.863 -12.782 1.00 79.94 377 ALA A C 1
ATOM 3077 O O . ALA A 1 377 ? -15.449 -16.675 -13.979 1.00 79.94 377 ALA A O 1
ATOM 3078 N N . ALA A 1 378 ? -16.425 -17.810 -12.317 1.00 75.94 378 ALA A N 1
ATOM 3079 C CA . ALA A 1 378 ? -17.243 -18.661 -13.181 1.00 75.94 378 ALA A CA 1
ATOM 3080 C C . ALA A 1 378 ? -18.382 -17.880 -13.856 1.00 75.94 378 ALA A C 1
ATOM 3082 O O . ALA A 1 378 ? -18.645 -18.080 -15.040 1.00 75.94 378 ALA A O 1
ATOM 3083 N N . ALA A 1 379 ? -19.037 -16.970 -13.129 1.00 71.12 379 ALA A N 1
ATOM 3084 C CA . ALA A 1 379 ? -20.109 -16.134 -13.670 1.00 71.12 379 ALA A CA 1
ATOM 3085 C C . ALA A 1 379 ? -19.610 -15.081 -14.676 1.00 71.12 379 ALA A C 1
ATOM 3087 O O . ALA A 1 379 ? -20.361 -14.662 -15.555 1.00 71.12 379 ALA A O 1
ATOM 3088 N N . HIS A 1 380 ? -18.341 -14.685 -14.562 1.00 69.50 380 HIS A N 1
ATOM 3089 C CA . HIS A 1 380 ? -17.667 -13.750 -15.467 1.00 69.50 380 HIS A CA 1
ATOM 3090 C C . HIS A 1 380 ? -16.622 -14.447 -16.344 1.00 69.50 380 HIS A C 1
ATOM 3092 O O . HIS A 1 380 ? -15.843 -13.781 -17.030 1.00 69.50 380 HIS A O 1
ATOM 3098 N N . ALA A 1 381 ? -16.615 -15.786 -16.353 1.00 48.62 381 ALA A N 1
ATOM 3099 C CA . ALA A 1 381 ? -15.757 -16.557 -17.227 1.00 48.62 381 ALA A CA 1
ATOM 3100 C C . ALA A 1 381 ? -16.203 -16.272 -18.664 1.00 48.62 381 ALA A C 1
ATOM 3102 O O . ALA A 1 381 ? -17.380 -16.464 -18.994 1.00 48.62 381 ALA A O 1
ATOM 3103 N N . PRO A 1 382 ? -15.302 -15.819 -19.547 1.00 42.78 382 PRO A N 1
ATOM 3104 C CA . PRO A 1 382 ? -15.635 -15.754 -20.957 1.00 42.78 382 PRO A CA 1
ATOM 3105 C C . PRO A 1 382 ? -16.036 -17.160 -21.431 1.00 42.78 382 PRO A C 1
ATOM 3107 O O . PRO A 1 382 ? -15.450 -18.158 -21.008 1.00 42.78 382 PRO A O 1
ATOM 3110 N N . ALA A 1 383 ? -17.057 -17.246 -22.290 1.00 35.66 383 ALA A N 1
ATOM 3111 C CA . ALA A 1 383 ? -17.501 -18.516 -22.864 1.00 35.66 383 ALA A CA 1
ATOM 3112 C C . ALA A 1 383 ? -16.299 -19.307 -23.429 1.00 35.66 383 ALA A C 1
ATOM 3114 O O . ALA A 1 383 ? -15.391 -18.688 -23.991 1.00 35.66 383 ALA A O 1
ATOM 3115 N N . PRO A 1 384 ? -16.273 -20.651 -23.310 1.00 33.88 384 PRO A N 1
ATOM 3116 C CA . PRO A 1 384 ? -15.113 -21.447 -23.691 1.00 33.88 384 PRO A CA 1
ATOM 3117 C C . PRO A 1 384 ? -14.783 -21.248 -25.172 1.00 33.88 384 PRO A C 1
ATOM 3119 O O . PRO A 1 384 ? -15.520 -21.676 -26.061 1.00 33.88 384 PRO A O 1
ATOM 3122 N N . THR A 1 385 ? -13.662 -20.584 -25.439 1.00 38.00 385 THR A N 1
ATOM 3123 C CA . THR A 1 385 ? -13.092 -20.453 -26.779 1.00 38.00 385 THR A CA 1
ATOM 3124 C C . THR A 1 385 ? -12.271 -21.698 -27.143 1.00 38.00 385 THR A C 1
ATOM 3126 O O . THR A 1 385 ? -11.561 -22.223 -26.282 1.00 38.00 385 THR A O 1
ATOM 3129 N N . PRO A 1 386 ? -12.318 -22.172 -28.407 1.00 33.50 386 PRO A N 1
ATOM 3130 C CA . PRO A 1 386 ? -11.435 -23.232 -28.907 1.00 33.50 386 PRO A CA 1
ATOM 3131 C C . PRO A 1 386 ? -9.956 -22.801 -28.824 1.00 33.50 386 PRO A C 1
ATOM 3133 O O . PRO A 1 386 ? -9.693 -21.606 -28.648 1.00 33.50 386 PRO A O 1
ATOM 3136 N N . PRO A 1 387 ? -8.980 -23.723 -28.981 1.00 33.03 387 PRO A N 1
ATOM 3137 C CA . PRO A 1 387 ? -7.561 -23.381 -28.887 1.00 33.03 387 PRO A CA 1
ATOM 3138 C C . PRO A 1 387 ? -7.224 -22.233 -29.852 1.00 33.03 387 PRO A C 1
ATOM 3140 O O . PRO A 1 387 ? -7.772 -22.177 -30.961 1.00 33.03 387 PRO A O 1
ATOM 3143 N N . PRO A 1 388 ? -6.372 -21.284 -29.435 1.00 34.94 388 PRO A N 1
ATOM 3144 C CA . PRO A 1 388 ? -6.358 -19.963 -30.031 1.00 34.94 388 PRO A CA 1
ATOM 3145 C C . PRO A 1 388 ? -5.802 -20.019 -31.452 1.00 34.94 388 PRO A C 1
ATOM 3147 O O . PRO A 1 388 ? -4.638 -20.331 -31.686 1.00 34.94 388 PRO A O 1
ATOM 3150 N N . SER A 1 389 ? -6.651 -19.649 -32.408 1.00 29.67 389 SER A N 1
ATOM 3151 C CA . SER A 1 389 ? -6.191 -19.039 -33.653 1.00 29.67 389 SER A CA 1
ATOM 3152 C C . SER A 1 389 ? -5.978 -17.545 -33.377 1.00 29.67 389 SER A C 1
ATOM 3154 O O . SER A 1 389 ? -6.842 -16.921 -32.756 1.00 29.67 389 SER A O 1
ATOM 3156 N N . PRO A 1 390 ? -4.853 -16.950 -33.797 1.00 38.69 390 PRO A N 1
ATOM 3157 C CA . PRO A 1 390 ? -4.464 -15.615 -33.365 1.00 38.69 390 PRO A CA 1
ATOM 3158 C C . PRO A 1 390 ? -5.377 -14.559 -33.997 1.00 38.69 390 PRO A C 1
ATOM 3160 O O . PRO A 1 390 ? -5.396 -14.403 -35.219 1.00 38.69 390 PRO A O 1
ATOM 3163 N N . ARG A 1 391 ? -6.103 -13.790 -33.174 1.00 31.25 391 ARG A N 1
ATOM 3164 C CA . ARG A 1 391 ? -6.616 -12.467 -33.560 1.00 31.25 391 ARG A CA 1
ATOM 3165 C C . ARG A 1 391 ? -6.524 -11.467 -32.402 1.00 31.25 391 ARG A C 1
ATOM 3167 O O . ARG A 1 391 ? -6.664 -11.863 -31.251 1.00 31.25 391 ARG A O 1
ATOM 3174 N N . PRO A 1 392 ? -6.248 -10.188 -32.707 1.00 39.34 392 PRO A N 1
ATOM 3175 C CA . PRO A 1 392 ? -5.581 -9.270 -31.798 1.00 39.34 392 PRO A CA 1
ATOM 3176 C C . PRO A 1 392 ? -6.578 -8.427 -31.001 1.00 39.34 392 PRO A C 1
ATOM 3178 O O . PRO A 1 392 ? -7.501 -7.844 -31.573 1.00 39.34 392 PRO A O 1
ATOM 3181 N N . ALA A 1 393 ? -6.344 -8.294 -29.696 1.00 37.84 393 ALA A N 1
ATOM 3182 C CA . ALA A 1 393 ? -6.853 -7.153 -28.950 1.00 37.84 393 ALA A CA 1
ATOM 3183 C C . ALA A 1 393 ? -6.156 -5.903 -29.501 1.00 37.84 393 ALA A C 1
ATOM 3185 O O . ALA A 1 393 ? -4.929 -5.853 -29.579 1.00 37.84 393 ALA A O 1
ATOM 3186 N N . ALA A 1 394 ? -6.922 -4.908 -29.941 1.00 35.88 394 ALA A N 1
ATOM 3187 C CA . ALA A 1 394 ? -6.345 -3.627 -30.311 1.00 35.88 394 ALA A CA 1
ATOM 3188 C C . ALA A 1 394 ? -5.758 -2.989 -29.045 1.00 35.88 394 ALA A C 1
ATOM 3190 O O . ALA A 1 394 ? -6.498 -2.501 -28.193 1.00 35.88 394 ALA A O 1
ATOM 3191 N N . ALA A 1 395 ? -4.430 -3.033 -28.919 1.00 47.22 395 ALA A N 1
ATOM 3192 C CA . ALA A 1 395 ? -3.681 -2.328 -27.893 1.00 47.22 395 ALA A CA 1
ATOM 3193 C C . ALA A 1 395 ? -4.020 -0.832 -27.976 1.00 47.22 395 ALA A C 1
ATOM 3195 O O . ALA A 1 395 ? -3.648 -0.145 -28.932 1.00 47.22 395 ALA A O 1
ATOM 3196 N N . SER A 1 396 ? -4.768 -0.319 -26.999 1.00 60.16 396 SER A N 1
ATOM 3197 C CA . SER A 1 396 ? -4.890 1.122 -26.813 1.00 60.16 396 SER A CA 1
ATOM 3198 C C . SER A 1 396 ? -3.508 1.654 -26.448 1.00 60.16 396 SER A C 1
ATOM 3200 O O . SER A 1 396 ? -2.954 1.230 -25.432 1.00 60.16 396 SER A O 1
ATOM 3202 N N . ARG A 1 397 ? -2.951 2.550 -27.268 1.00 74.75 397 ARG A N 1
ATOM 3203 C CA . ARG A 1 397 ? -1.639 3.150 -27.000 1.00 74.75 397 ARG A CA 1
ATOM 3204 C C . ARG A 1 397 ? -1.612 3.826 -25.627 1.00 74.75 397 ARG A C 1
ATOM 3206 O O . ARG A 1 397 ? -2.523 4.583 -25.295 1.00 74.75 397 ARG A O 1
ATOM 3213 N N . LEU A 1 398 ? -0.556 3.575 -24.861 1.00 89.00 398 LEU A N 1
ATOM 3214 C CA . LEU A 1 398 ? -0.238 4.265 -23.610 1.00 89.00 398 LEU A CA 1
ATOM 3215 C C . LEU A 1 398 ? 0.263 5.678 -23.866 1.00 89.00 398 LEU A C 1
ATOM 3217 O O . LEU A 1 398 ? 0.046 6.569 -23.045 1.00 89.00 398 LEU A O 1
ATOM 3221 N N . LEU A 1 399 ? 0.943 5.875 -24.994 1.00 92.50 399 LEU A N 1
ATOM 3222 C CA . LEU A 1 399 ? 1.558 7.142 -25.339 1.00 92.50 399 LEU A CA 1
ATOM 3223 C C . LEU A 1 399 ? 0.700 7.903 -26.361 1.00 92.50 399 LEU A C 1
ATOM 3225 O O . LEU A 1 399 ? 0.098 7.292 -27.254 1.00 92.50 399 LEU A O 1
ATOM 3229 N N . PRO A 1 400 ? 0.649 9.246 -26.275 1.00 90.88 400 PRO A N 1
ATOM 3230 C CA . PRO A 1 400 ? -0.015 10.069 -27.277 1.00 90.88 400 PRO A CA 1
ATOM 3231 C C . PRO A 1 400 ? 0.468 9.764 -28.701 1.00 90.88 400 PRO A C 1
ATOM 3233 O O . PRO A 1 400 ? 1.631 9.426 -28.937 1.00 90.88 400 PRO A O 1
ATOM 3236 N N . ALA A 1 401 ? -0.413 9.928 -29.688 1.00 89.50 401 ALA A N 1
ATOM 3237 C CA . ALA A 1 401 ? -0.007 9.837 -31.086 1.00 89.50 401 ALA A CA 1
ATOM 3238 C C . ALA A 1 401 ? 1.097 10.869 -31.393 1.00 89.50 401 ALA A C 1
ATOM 3240 O O . ALA A 1 401 ? 0.976 12.036 -31.031 1.00 89.50 401 ALA A O 1
ATOM 3241 N N . GLY A 1 402 ? 2.169 10.431 -32.061 1.00 90.81 402 GLY A N 1
ATOM 3242 C CA . GLY A 1 402 ? 3.325 11.285 -32.354 1.00 90.81 402 GLY A CA 1
ATOM 3243 C C . GLY A 1 402 ? 4.272 11.509 -31.171 1.00 90.81 402 GLY A C 1
ATOM 3244 O O . GLY A 1 402 ? 5.074 12.435 -31.229 1.00 90.81 402 GLY A O 1
ATOM 3245 N N . TRP A 1 403 ? 4.189 10.696 -30.108 1.00 96.25 403 TRP A N 1
ATOM 3246 C CA . TRP A 1 403 ? 5.133 10.756 -28.992 1.00 96.25 403 TRP A CA 1
ATOM 3247 C C . TRP A 1 403 ? 6.590 10.649 -29.464 1.00 96.25 403 TRP A C 1
ATOM 3249 O O . TRP A 1 403 ? 6.969 9.691 -30.139 1.00 96.25 403 TRP A O 1
ATOM 3259 N N . ASP A 1 404 ? 7.404 11.628 -29.073 1.00 97.44 404 ASP A N 1
ATOM 3260 C CA . ASP A 1 404 ? 8.836 11.670 -29.352 1.00 97.44 404 ASP A CA 1
ATOM 3261 C C . ASP A 1 404 ? 9.611 11.274 -28.092 1.00 97.44 404 ASP A C 1
ATOM 3263 O O . ASP A 1 404 ? 9.841 12.077 -27.181 1.00 97.44 404 ASP A O 1
ATOM 3267 N N . ALA A 1 405 ? 10.012 10.005 -28.045 1.00 97.75 405 ALA A N 1
ATOM 3268 C CA . ALA A 1 405 ? 10.737 9.444 -26.915 1.00 97.75 405 ALA A CA 1
ATOM 3269 C C . ALA A 1 405 ? 12.119 10.082 -26.709 1.00 97.75 405 ALA A C 1
ATOM 3271 O O . ALA A 1 405 ? 12.598 10.130 -25.572 1.00 97.75 405 ALA A O 1
ATOM 3272 N N . LYS A 1 406 ? 12.757 10.575 -27.781 1.00 97.38 406 LYS A N 1
ATOM 3273 C CA . LYS A 1 406 ? 14.053 11.250 -27.686 1.00 97.38 406 LYS A CA 1
ATOM 3274 C C . LYS A 1 406 ? 13.871 12.630 -27.065 1.00 97.38 406 LYS A C 1
ATOM 3276 O O . LYS A 1 406 ? 14.548 12.944 -26.094 1.00 97.38 406 LYS A O 1
ATOM 3281 N N . LEU A 1 407 ? 12.910 13.417 -27.552 1.00 97.31 407 LEU A N 1
ATOM 3282 C CA . LEU A 1 407 ? 12.601 14.728 -26.973 1.00 97.31 407 LEU A CA 1
ATOM 3283 C C . LEU A 1 407 ? 12.186 14.615 -25.498 1.00 97.31 407 LEU A C 1
ATOM 3285 O O . LEU A 1 407 ? 12.564 15.457 -24.682 1.00 97.31 407 LEU A O 1
ATOM 3289 N N . ALA A 1 408 ? 11.424 13.576 -25.138 1.00 97.56 408 ALA A N 1
ATOM 3290 C CA . ALA A 1 408 ? 11.096 13.285 -23.745 1.00 97.56 408 ALA A CA 1
ATOM 3291 C C . ALA A 1 408 ? 12.359 12.990 -22.912 1.00 97.56 408 ALA A C 1
ATOM 3293 O O . ALA A 1 408 ? 12.513 13.546 -21.825 1.00 97.56 408 ALA A O 1
ATOM 3294 N N . GLY A 1 409 ? 13.286 12.182 -23.441 1.00 97.75 409 GLY A N 1
ATOM 3295 C CA . GLY A 1 409 ? 14.585 11.911 -22.820 1.00 97.75 409 GLY A CA 1
ATOM 3296 C C . GLY A 1 409 ? 15.451 13.167 -22.657 1.00 97.75 409 GLY A C 1
ATOM 3297 O O . GLY A 1 409 ? 15.969 13.410 -21.569 1.00 97.75 409 GLY A O 1
ATOM 3298 N N . ASP A 1 410 ? 15.549 14.007 -23.691 1.00 96.94 410 ASP A N 1
ATOM 3299 C CA . ASP A 1 410 ? 16.325 15.257 -23.680 1.00 96.94 410 ASP A CA 1
ATOM 3300 C C . ASP A 1 410 ? 15.853 16.213 -22.565 1.00 96.94 410 ASP A C 1
ATOM 3302 O O . ASP A 1 410 ? 16.669 16.823 -21.868 1.00 96.94 410 ASP A O 1
ATOM 3306 N N . ARG A 1 411 ? 14.531 16.315 -22.349 1.00 97.44 411 ARG A N 1
ATOM 3307 C CA . ARG A 1 411 ? 13.949 17.140 -21.271 1.00 97.44 411 ARG A CA 1
ATOM 3308 C C . ARG A 1 411 ? 14.368 16.656 -19.888 1.00 97.44 411 ARG A C 1
ATOM 3310 O O . ARG A 1 411 ?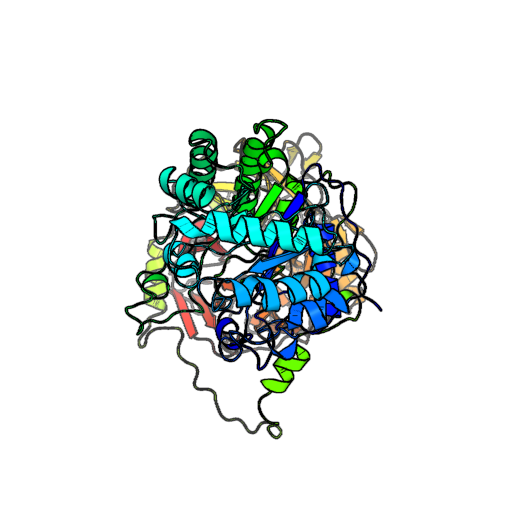 14.706 17.475 -19.036 1.00 97.44 411 ARG A O 1
ATOM 3317 N N . VAL A 1 412 ? 14.366 15.343 -19.678 1.00 97.94 412 VAL A N 1
ATOM 3318 C CA . VAL A 1 412 ? 14.798 14.737 -18.414 1.00 97.94 412 VAL A CA 1
ATOM 3319 C C . VAL A 1 412 ? 16.289 14.984 -18.204 1.00 97.94 412 VAL A C 1
ATOM 3321 O O . VAL A 1 412 ? 16.675 15.470 -17.144 1.00 97.94 412 VAL A O 1
ATOM 3324 N N . LEU A 1 413 ? 17.122 14.742 -19.225 1.00 97.00 413 LEU A N 1
ATOM 3325 C CA . LEU A 1 413 ? 18.573 14.959 -19.166 1.00 97.00 413 LEU A CA 1
ATOM 3326 C C . LEU A 1 413 ? 18.934 16.393 -18.750 1.00 97.00 413 LEU A C 1
ATOM 3328 O O . LEU A 1 413 ? 19.840 16.579 -17.938 1.00 97.00 413 LEU A O 1
ATOM 3332 N N . ALA A 1 414 ? 18.205 17.400 -19.243 1.00 96.00 414 ALA A N 1
ATOM 3333 C CA . ALA A 1 414 ? 18.407 18.802 -18.865 1.00 96.00 414 ALA A CA 1
ATOM 3334 C C . ALA A 1 414 ? 18.091 19.095 -17.378 1.00 96.00 414 ALA A C 1
ATOM 3336 O O . ALA A 1 414 ? 18.645 20.023 -16.774 1.00 96.00 414 ALA A O 1
ATOM 3337 N N . GLY A 1 415 ? 17.200 18.304 -16.776 1.00 95.94 415 GLY A N 1
ATOM 3338 C CA . GLY A 1 415 ? 16.793 18.415 -15.376 1.00 95.94 415 GLY A CA 1
ATOM 3339 C C . GLY A 1 415 ? 17.743 17.744 -14.383 1.00 95.94 415 GLY A C 1
ATOM 3340 O O . GLY A 1 415 ? 17.695 18.066 -13.198 1.00 95.94 415 GLY A O 1
ATOM 3341 N N . LEU A 1 416 ? 18.627 16.853 -14.838 1.00 97.69 416 LEU A N 1
ATOM 3342 C CA . LEU A 1 416 ? 19.498 16.085 -13.950 1.00 97.69 416 LEU A CA 1
ATOM 3343 C C . LEU A 1 416 ? 20.590 16.956 -13.301 1.00 97.69 416 LEU A C 1
ATOM 3345 O O . LEU A 1 416 ? 21.115 17.901 -13.904 1.00 97.69 416 LEU A O 1
ATOM 3349 N N . ARG A 1 417 ? 20.950 16.635 -12.055 1.00 97.31 417 ARG A N 1
ATOM 3350 C CA . ARG A 1 417 ? 21.959 17.346 -11.251 1.00 97.31 417 ARG A CA 1
ATOM 3351 C C . ARG A 1 417 ? 22.988 16.380 -10.688 1.00 97.31 417 ARG A C 1
ATOM 3353 O O . ARG A 1 417 ? 22.626 15.301 -10.239 1.00 97.31 417 ARG A O 1
ATOM 3360 N N . ASN A 1 418 ? 24.263 16.770 -10.705 1.00 97.12 418 ASN A N 1
ATOM 3361 C CA . ASN A 1 418 ? 25.325 15.995 -10.064 1.00 97.12 418 ASN A CA 1
ATOM 3362 C C . ASN A 1 418 ? 25.170 16.066 -8.542 1.00 97.12 418 ASN A C 1
ATOM 3364 O O . ASN A 1 418 ? 25.142 17.160 -7.985 1.00 97.12 418 ASN A O 1
ATOM 3368 N N . VAL A 1 419 ? 25.097 14.903 -7.897 1.00 97.06 419 VAL A N 1
ATOM 3369 C CA . VAL A 1 419 ? 24.911 14.771 -6.443 1.00 97.06 419 VAL A CA 1
ATOM 3370 C C . VAL A 1 419 ? 26.127 14.176 -5.733 1.00 97.06 419 VAL A C 1
ATOM 3372 O O . VAL A 1 419 ? 26.072 13.910 -4.532 1.00 97.06 419 VAL A O 1
ATOM 3375 N N . CYS A 1 420 ? 27.230 13.953 -6.451 1.00 95.31 420 CYS A N 1
ATOM 3376 C CA . CYS A 1 420 ? 28.481 13.501 -5.855 1.00 95.31 420 CYS A CA 1
ATOM 3377 C C . CYS A 1 420 ? 29.225 14.629 -5.126 1.00 95.31 420 CYS A C 1
ATOM 3379 O O . CYS A 1 420 ? 29.067 15.815 -5.418 1.00 95.31 420 CYS A O 1
ATOM 3381 N N . LEU A 1 421 ? 30.106 14.231 -4.206 1.00 84.88 421 LEU A N 1
ATOM 3382 C CA . LEU A 1 421 ? 31.065 15.117 -3.546 1.00 84.88 421 LEU A CA 1
ATOM 3383 C C . LEU A 1 421 ? 31.986 15.814 -4.569 1.00 84.88 421 LEU A C 1
ATOM 3385 O O . LEU A 1 421 ? 32.394 15.178 -5.538 1.00 84.88 421 LEU A O 1
ATOM 3389 N N . PRO A 1 422 ? 32.424 17.064 -4.324 1.00 85.81 422 PRO A N 1
ATOM 3390 C CA . PRO A 1 422 ? 33.343 17.766 -5.227 1.00 85.81 422 PRO A CA 1
ATOM 3391 C C . PRO A 1 422 ? 34.693 17.068 -5.456 1.00 85.81 422 PRO A C 1
ATOM 3393 O O . PRO A 1 422 ? 35.300 17.249 -6.506 1.00 85.81 422 PRO A O 1
ATOM 3396 N N . ALA A 1 423 ? 35.174 16.290 -4.480 1.00 92.50 423 ALA A N 1
ATOM 3397 C CA . ALA A 1 423 ? 36.440 15.559 -4.573 1.00 92.50 423 ALA A CA 1
ATOM 3398 C C . ALA A 1 423 ? 36.352 14.281 -5.426 1.00 92.50 423 ALA A C 1
ATOM 3400 O O . ALA A 1 423 ? 37.386 13.741 -5.823 1.00 92.50 423 ALA A O 1
ATOM 3401 N N . VAL A 1 424 ? 35.134 13.812 -5.716 1.00 96.12 424 VAL A N 1
ATOM 3402 C CA . VAL A 1 424 ? 34.901 12.552 -6.421 1.00 96.12 424 VAL A CA 1
ATOM 3403 C C . VAL A 1 424 ? 35.348 12.673 -7.866 1.00 96.12 424 VAL A C 1
ATOM 3405 O O . VAL A 1 424 ? 34.936 13.576 -8.595 1.00 96.12 424 VAL A O 1
ATOM 3408 N N . LYS A 1 425 ? 36.180 11.721 -8.283 1.00 96.31 425 LYS A N 1
ATOM 3409 C CA . LYS A 1 425 ? 36.665 11.595 -9.660 1.00 96.31 425 LYS A CA 1
ATOM 3410 C C . LYS A 1 425 ? 36.065 10.397 -10.380 1.00 96.31 425 LYS A C 1
ATOM 3412 O O . LYS A 1 425 ? 35.942 10.437 -11.601 1.00 96.31 425 LYS A O 1
ATOM 3417 N N . GLY A 1 426 ? 35.697 9.353 -9.641 1.00 97.50 426 GLY A N 1
ATOM 3418 C CA . GLY A 1 426 ? 34.974 8.197 -10.154 1.00 97.50 426 GLY A CA 1
ATOM 3419 C C . GLY A 1 426 ? 33.772 7.890 -9.278 1.00 97.50 426 GLY A C 1
ATOM 3420 O O . GLY A 1 426 ? 33.916 7.794 -8.063 1.00 97.50 426 GLY A O 1
ATOM 3421 N N . ALA A 1 427 ? 32.599 7.717 -9.883 1.00 97.38 427 ALA A N 1
ATOM 3422 C CA . ALA A 1 427 ? 31.395 7.268 -9.194 1.00 97.38 427 ALA A CA 1
ATOM 3423 C C . ALA A 1 427 ? 30.574 6.348 -10.087 1.00 97.38 427 ALA A C 1
ATOM 3425 O O . ALA A 1 427 ? 30.546 6.513 -11.311 1.00 97.38 427 ALA A O 1
ATOM 3426 N N . HIS A 1 428 ? 29.909 5.378 -9.472 1.00 96.44 428 HIS A N 1
ATOM 3427 C CA . HIS A 1 428 ? 29.121 4.384 -10.182 1.00 96.44 428 HIS A CA 1
ATOM 3428 C C . HIS A 1 428 ? 28.084 3.725 -9.270 1.00 96.44 428 HIS A C 1
ATOM 3430 O O . HIS A 1 428 ? 28.228 3.775 -8.053 1.00 96.44 428 HIS A O 1
ATOM 3436 N N . ASP A 1 429 ? 27.075 3.114 -9.895 1.00 93.94 429 ASP A N 1
ATOM 3437 C CA . ASP A 1 429 ? 26.019 2.277 -9.314 1.00 93.94 429 ASP A CA 1
ATOM 3438 C C . ASP A 1 429 ? 25.419 2.834 -8.012 1.00 93.94 429 ASP A C 1
ATOM 3440 O O . ASP A 1 429 ? 25.965 2.700 -6.914 1.00 93.94 429 ASP A O 1
ATOM 3444 N N . SER A 1 430 ? 24.258 3.468 -8.162 1.00 97.06 430 SER A N 1
ATOM 3445 C CA . SER A 1 430 ? 23.552 4.137 -7.075 1.00 97.06 430 SER A CA 1
ATOM 3446 C C . SER A 1 430 ? 22.174 3.536 -6.833 1.00 97.06 430 SER A C 1
ATOM 3448 O O . SER A 1 430 ? 21.544 2.984 -7.738 1.00 97.06 430 SER A O 1
ATOM 3450 N N . ASP A 1 431 ? 21.692 3.709 -5.613 1.00 98.12 431 ASP A N 1
ATOM 3451 C CA . ASP A 1 431 ? 20.317 3.438 -5.207 1.00 98.12 431 ASP A CA 1
ATOM 3452 C C . ASP A 1 431 ? 19.859 4.574 -4.293 1.00 98.12 431 ASP A C 1
ATOM 3454 O O . ASP A 1 431 ? 20.678 5.289 -3.707 1.00 98.12 431 ASP A O 1
ATOM 3458 N N . PHE A 1 432 ? 18.554 4.784 -4.195 1.00 98.38 432 PHE A N 1
ATOM 3459 C CA . PHE A 1 432 ? 18.024 5.879 -3.401 1.00 98.38 432 PHE A CA 1
ATOM 3460 C C . PHE A 1 432 ? 16.612 5.608 -2.900 1.00 98.38 432 PHE A C 1
ATOM 3462 O O . PHE A 1 432 ? 15.890 4.754 -3.417 1.00 98.38 432 PHE A O 1
ATOM 3469 N N . LEU A 1 433 ? 16.229 6.384 -1.889 1.00 97.62 433 LEU A N 1
ATOM 3470 C CA . LEU A 1 433 ? 14.861 6.512 -1.402 1.00 97.62 433 LEU A CA 1
ATOM 3471 C C . LEU A 1 433 ? 14.525 7.985 -1.232 1.00 97.62 433 LEU A C 1
ATOM 3473 O O . LEU A 1 433 ? 15.406 8.795 -0.940 1.00 97.62 433 LEU A O 1
ATOM 3477 N N . ILE A 1 434 ? 13.244 8.312 -1.367 1.00 97.31 434 ILE A N 1
ATOM 3478 C CA . ILE A 1 434 ? 12.726 9.628 -1.015 1.00 97.31 434 ILE A CA 1
ATOM 3479 C C . ILE A 1 434 ? 11.875 9.477 0.242 1.00 97.31 434 ILE A C 1
ATOM 3481 O O . ILE A 1 434 ? 10.967 8.648 0.292 1.00 97.31 434 ILE A O 1
ATOM 3485 N N . VAL A 1 435 ? 12.208 10.249 1.273 1.00 91.88 435 VAL A N 1
ATOM 3486 C CA . VAL A 1 435 ? 11.484 10.288 2.547 1.00 91.88 435 VAL A CA 1
ATOM 3487 C C . VAL A 1 435 ? 11.302 11.747 2.934 1.00 91.88 435 VAL A C 1
ATOM 3489 O O . VAL A 1 435 ? 12.272 12.503 2.948 1.00 91.88 435 VAL A O 1
ATOM 3492 N N . ASP A 1 436 ? 10.059 12.138 3.209 1.00 89.62 436 ASP A N 1
ATOM 3493 C CA . ASP A 1 436 ? 9.676 13.487 3.640 1.00 89.62 436 ASP A CA 1
ATOM 3494 C C . ASP A 1 436 ? 10.252 14.594 2.731 1.00 89.62 436 ASP A C 1
ATOM 3496 O O . ASP A 1 436 ? 10.862 15.564 3.187 1.00 89.62 436 ASP A O 1
ATOM 3500 N N . GLY A 1 437 ? 10.120 14.408 1.412 1.00 91.31 437 GLY A N 1
ATOM 3501 C CA . GLY A 1 437 ? 10.610 15.344 0.395 1.00 91.31 437 GLY A CA 1
ATOM 3502 C C . GLY A 1 437 ? 12.136 15.421 0.244 1.00 91.31 437 GLY A C 1
ATOM 3503 O O . GLY A 1 437 ? 12.639 16.345 -0.398 1.00 91.31 437 GLY A O 1
ATOM 3504 N N . ARG A 1 438 ? 12.895 14.481 0.822 1.00 96.19 438 ARG A N 1
ATOM 3505 C CA . ARG A 1 438 ? 14.365 14.423 0.736 1.00 96.19 438 ARG A CA 1
ATOM 3506 C C . ARG A 1 438 ? 14.814 13.129 0.080 1.00 96.19 438 ARG A C 1
ATOM 3508 O O . ARG A 1 438 ? 14.370 12.053 0.475 1.00 96.19 438 ARG A O 1
ATOM 3515 N N . ALA A 1 439 ? 15.725 13.224 -0.881 1.00 98.31 439 ALA A N 1
ATOM 3516 C CA . ALA A 1 439 ? 16.334 12.065 -1.514 1.00 98.31 439 ALA A CA 1
ATOM 3517 C C . ALA A 1 439 ? 17.617 11.663 -0.774 1.00 98.31 439 ALA A C 1
ATOM 3519 O O . ALA A 1 439 ? 18.548 12.459 -0.631 1.00 98.31 439 ALA A O 1
ATOM 3520 N N . TYR A 1 440 ? 17.657 10.410 -0.323 1.00 98.56 440 TYR A N 1
ATOM 3521 C CA . TYR A 1 440 ? 18.791 9.760 0.329 1.00 98.56 440 TYR A CA 1
ATOM 3522 C C . TYR A 1 440 ? 19.446 8.824 -0.682 1.00 98.56 440 TYR A C 1
ATOM 3524 O O . TYR A 1 440 ? 18.912 7.754 -0.974 1.00 98.56 440 TYR A O 1
ATOM 3532 N N . ILE A 1 441 ? 20.573 9.250 -1.249 1.00 98.69 441 ILE A N 1
ATOM 3533 C CA . ILE A 1 441 ? 21.198 8.622 -2.415 1.00 98.69 441 ILE A CA 1
ATOM 3534 C C . ILE A 1 441 ? 22.510 7.971 -1.997 1.00 98.69 441 ILE A C 1
ATOM 3536 O O . ILE A 1 441 ? 23.458 8.670 -1.638 1.00 98.69 441 ILE A O 1
ATOM 3540 N N . VAL A 1 442 ? 22.584 6.643 -2.075 1.00 98.50 442 VAL A N 1
ATOM 3541 C CA . VAL A 1 442 ? 23.820 5.893 -1.833 1.00 98.50 442 VAL A CA 1
ATOM 3542 C C . VAL A 1 442 ? 24.510 5.552 -3.145 1.00 98.50 442 VAL A C 1
ATOM 3544 O O . VAL A 1 442 ? 23.853 5.206 -4.125 1.00 98.50 442 VAL A O 1
ATOM 3547 N N . TYR A 1 443 ? 25.837 5.643 -3.177 1.00 97.88 443 TYR A N 1
ATOM 3548 C CA . TYR A 1 443 ? 26.623 5.337 -4.372 1.00 97.88 443 TYR A CA 1
ATOM 3549 C C . TYR A 1 443 ? 28.059 4.931 -4.041 1.00 97.88 443 TYR A C 1
ATOM 3551 O O . TYR A 1 443 ? 28.588 5.232 -2.966 1.00 97.88 443 TYR A O 1
ATOM 3559 N N . MET A 1 444 ? 28.691 4.226 -4.976 1.00 96.50 444 MET A N 1
ATOM 3560 C CA . MET A 1 444 ? 30.119 3.930 -4.938 1.00 96.50 444 MET A CA 1
ATOM 3561 C C . MET A 1 444 ? 30.916 5.086 -5.541 1.00 96.50 444 MET A C 1
ATOM 3563 O O . MET A 1 444 ? 30.520 5.647 -6.564 1.00 96.50 444 MET A O 1
ATOM 3567 N N . ALA A 1 445 ? 32.043 5.429 -4.917 1.00 97.75 445 ALA A N 1
ATOM 3568 C CA . ALA A 1 445 ? 32.885 6.533 -5.345 1.00 97.75 445 ALA A CA 1
ATOM 3569 C C . ALA A 1 445 ? 34.372 6.358 -5.013 1.00 97.75 445 ALA A C 1
ATOM 3571 O O . ALA A 1 445 ? 34.761 5.523 -4.196 1.00 97.75 445 ALA A O 1
ATOM 3572 N N . ASN A 1 446 ? 35.205 7.171 -5.661 1.00 97.81 446 ASN A N 1
ATOM 3573 C CA . ASN A 1 446 ? 36.592 7.406 -5.300 1.00 97.81 446 ASN A CA 1
ATOM 3574 C C . ASN A 1 446 ? 37.087 8.793 -5.745 1.00 97.81 446 ASN A C 1
ATOM 3576 O O . ASN A 1 446 ? 36.589 9.369 -6.715 1.00 97.81 446 ASN A O 1
ATOM 3580 N N . ASP A 1 447 ? 38.135 9.281 -5.081 1.00 97.44 447 ASP A N 1
ATOM 3581 C CA . ASP A 1 447 ? 38.704 10.620 -5.311 1.00 97.44 447 ASP A CA 1
ATOM 3582 C C . ASP A 1 447 ? 40.018 10.582 -6.120 1.00 97.44 447 ASP A C 1
ATOM 3584 O O . ASP A 1 447 ? 40.677 11.603 -6.344 1.00 97.44 447 ASP A O 1
ATOM 3588 N N . VAL A 1 448 ? 40.446 9.392 -6.554 1.00 97.06 448 VAL A N 1
ATOM 3589 C CA . VAL A 1 448 ? 41.755 9.176 -7.186 1.00 97.06 448 VAL A CA 1
ATOM 3590 C C . VAL A 1 448 ? 41.656 9.321 -8.698 1.00 97.06 448 VAL A C 1
ATOM 3592 O O . VAL A 1 448 ? 42.414 10.106 -9.278 1.00 97.06 448 VAL A O 1
ATOM 3595 N N . GLN A 1 449 ? 40.705 8.621 -9.322 1.00 96.06 449 GLN A N 1
ATOM 3596 C CA . GLN A 1 449 ? 40.556 8.558 -10.774 1.00 96.06 449 GLN A CA 1
ATOM 3597 C C . GLN A 1 449 ? 39.130 8.174 -11.218 1.00 96.06 449 GLN A C 1
ATOM 3599 O O . GLN A 1 449 ? 38.386 7.560 -10.452 1.00 96.06 449 GLN A O 1
ATOM 3604 N N . PRO A 1 450 ? 38.743 8.488 -12.467 1.00 95.25 450 PRO A N 1
ATOM 3605 C CA . PRO A 1 450 ? 37.514 7.968 -13.058 1.00 95.25 450 PRO A CA 1
ATOM 3606 C C . PRO A 1 450 ? 37.449 6.440 -13.064 1.00 95.25 450 PRO A C 1
ATOM 3608 O O . PRO A 1 450 ? 38.467 5.762 -13.212 1.00 95.25 450 PRO A O 1
ATOM 3611 N N . GLY A 1 451 ? 36.237 5.896 -12.983 1.00 94.31 451 GLY A N 1
ATOM 3612 C CA . GLY A 1 451 ? 36.018 4.457 -12.919 1.00 94.31 451 GLY A CA 1
ATOM 3613 C C . GLY A 1 451 ? 35.902 3.908 -11.505 1.00 94.31 451 GLY A C 1
ATOM 3614 O O . GLY A 1 451 ? 35.877 4.627 -10.511 1.00 94.31 451 GLY A O 1
ATOM 3615 N N . GLU A 1 452 ? 35.831 2.591 -11.456 1.00 94.25 452 GLU A N 1
ATOM 3616 C CA . GLU A 1 452 ? 35.939 1.768 -10.262 1.00 94.25 452 GLU A CA 1
ATOM 3617 C C . GLU A 1 452 ? 36.555 0.435 -10.689 1.00 94.25 452 GLU A C 1
ATOM 3619 O O . GLU A 1 452 ? 36.455 0.058 -11.865 1.00 94.25 452 GLU A O 1
ATOM 3624 N N . ALA A 1 453 ? 37.221 -0.233 -9.753 1.00 94.06 453 ALA A N 1
ATOM 3625 C CA . ALA A 1 453 ? 37.618 -1.620 -9.906 1.00 94.06 453 ALA A CA 1
ATOM 3626 C C . ALA A 1 453 ? 37.672 -2.295 -8.527 1.00 94.06 453 ALA A C 1
ATOM 3628 O O . ALA A 1 453 ? 38.028 -1.645 -7.536 1.00 94.06 453 ALA A O 1
ATOM 3629 N N . PRO A 1 454 ? 37.327 -3.590 -8.437 1.00 91.94 454 PRO A N 1
ATOM 3630 C CA . PRO A 1 454 ? 37.201 -4.293 -7.160 1.00 91.94 454 PRO A CA 1
ATOM 3631 C C . PRO A 1 454 ? 38.544 -4.477 -6.432 1.00 91.94 454 PRO A C 1
ATOM 3633 O O . PRO A 1 454 ? 38.580 -4.747 -5.230 1.00 91.94 454 PRO A O 1
ATOM 3636 N N . ASP A 1 455 ? 39.668 -4.334 -7.137 1.00 93.00 455 ASP A N 1
ATOM 3637 C CA . ASP A 1 455 ? 41.024 -4.384 -6.591 1.00 93.00 455 ASP A CA 1
ATOM 3638 C C . ASP A 1 455 ? 41.573 -3.008 -6.172 1.00 93.00 455 ASP A C 1
ATOM 3640 O O . ASP A 1 455 ? 42.659 -2.944 -5.595 1.00 93.00 455 ASP A O 1
ATOM 3644 N N . TRP A 1 456 ? 40.833 -1.915 -6.396 1.00 96.38 456 TRP A N 1
ATOM 3645 C CA . TRP A 1 456 ? 41.228 -0.567 -5.980 1.00 96.38 456 TRP A CA 1
ATOM 3646 C C . TRP A 1 456 ? 40.800 -0.301 -4.529 1.00 96.38 456 TRP A C 1
ATOM 3648 O O . TRP A 1 456 ? 39.633 -0.003 -4.266 1.00 96.38 456 TRP A O 1
ATOM 3658 N N . PRO A 1 457 ? 41.723 -0.327 -3.546 1.00 95.00 457 PRO A N 1
ATOM 3659 C CA . PRO A 1 457 ? 41.367 -0.243 -2.127 1.00 95.00 457 PRO A CA 1
ATOM 3660 C C . PRO A 1 457 ? 40.873 1.147 -1.704 1.00 95.00 457 PRO A C 1
ATOM 3662 O O . PRO A 1 457 ? 40.492 1.345 -0.559 1.00 95.00 457 PRO A O 1
ATOM 3665 N N . PHE A 1 458 ? 40.917 2.133 -2.596 1.00 97.06 458 PHE A N 1
ATOM 3666 C CA . PHE A 1 458 ? 40.469 3.498 -2.335 1.00 97.06 458 PHE A CA 1
ATOM 3667 C C . PHE A 1 458 ? 39.010 3.746 -2.755 1.00 97.06 458 PHE A C 1
ATOM 3669 O O . PHE A 1 458 ? 38.529 4.869 -2.627 1.00 97.06 458 PHE A O 1
ATOM 3676 N N . VAL A 1 459 ? 38.306 2.728 -3.262 1.00 98.31 459 VAL A N 1
ATOM 3677 C CA . VAL A 1 459 ? 36.874 2.816 -3.576 1.00 98.31 459 VAL A CA 1
ATOM 3678 C C . VAL A 1 459 ? 36.046 2.683 -2.293 1.00 98.31 459 VAL A C 1
ATOM 3680 O O . VAL A 1 459 ? 36.238 1.753 -1.503 1.00 98.31 459 VAL A O 1
ATOM 3683 N N . TYR A 1 460 ? 35.123 3.621 -2.090 1.00 98.44 460 TYR A N 1
ATOM 3684 C CA . TYR A 1 460 ? 34.293 3.766 -0.896 1.00 98.44 460 TYR A CA 1
ATOM 3685 C C . TYR A 1 460 ? 32.801 3.911 -1.253 1.00 98.44 460 TYR A C 1
ATOM 3687 O O . TYR A 1 460 ? 32.446 4.148 -2.408 1.00 98.44 460 TYR A O 1
ATOM 3695 N N . ASN A 1 461 ? 31.908 3.799 -0.262 1.00 98.31 461 ASN A N 1
ATOM 3696 C CA . ASN A 1 461 ? 30.485 4.118 -0.420 1.00 98.31 461 ASN A CA 1
ATOM 3697 C C . ASN A 1 461 ? 30.097 5.361 0.377 1.00 98.31 461 ASN A C 1
ATOM 3699 O O . ASN A 1 461 ? 30.511 5.541 1.529 1.00 98.31 461 ASN A O 1
ATOM 3703 N N . ALA A 1 462 ? 29.288 6.207 -0.254 1.00 98.00 462 ALA A N 1
ATOM 3704 C CA . ALA A 1 462 ? 28.829 7.472 0.296 1.00 98.00 462 ALA A CA 1
ATOM 3705 C C . ALA A 1 462 ? 27.306 7.610 0.217 1.00 98.00 462 ALA A C 1
ATOM 3707 O O . ALA A 1 462 ? 26.659 6.960 -0.603 1.00 98.00 462 ALA A O 1
ATOM 3708 N N . LEU A 1 463 ? 26.761 8.462 1.084 1.00 98.19 463 LEU A N 1
ATOM 3709 C CA . LEU A 1 463 ? 25.367 8.895 1.111 1.00 98.19 463 LEU A CA 1
ATOM 3710 C C . LEU A 1 463 ? 25.307 10.407 0.862 1.00 98.19 463 LEU A C 1
ATOM 3712 O O . LEU A 1 463 ? 25.865 11.171 1.650 1.00 98.19 463 LEU A O 1
ATOM 3716 N N . SER A 1 464 ? 24.588 10.832 -0.174 1.00 98.19 464 SER A N 1
ATOM 3717 C CA . SER A 1 464 ? 24.182 12.227 -0.380 1.00 98.19 464 SER A CA 1
ATOM 3718 C C . SER A 1 464 ? 22.731 12.425 0.046 1.00 98.19 464 SER A C 1
ATOM 3720 O O . SER A 1 464 ? 21.882 11.579 -0.231 1.00 98.19 464 SER A O 1
ATOM 3722 N N . ILE A 1 465 ? 22.445 13.556 0.694 1.00 97.88 465 ILE A N 1
ATOM 3723 C CA . ILE A 1 465 ? 21.088 13.955 1.087 1.00 97.88 465 ILE A CA 1
ATOM 3724 C C . ILE A 1 465 ? 20.758 15.250 0.355 1.00 97.88 465 ILE A C 1
ATOM 3726 O O . ILE A 1 465 ? 21.397 16.281 0.589 1.00 97.88 465 ILE A O 1
ATOM 3730 N N . VAL A 1 466 ? 19.780 15.186 -0.544 1.00 97.81 466 VAL A N 1
ATOM 3731 C CA . VAL A 1 466 ? 19.432 16.291 -1.444 1.00 97.81 466 VAL A CA 1
ATOM 3732 C C . VAL A 1 466 ? 17.926 16.559 -1.448 1.00 97.81 466 VAL A C 1
ATOM 3734 O O . VAL A 1 466 ? 17.127 15.684 -1.108 1.00 97.81 466 VAL A O 1
ATOM 3737 N N . GLY A 1 467 ? 17.528 17.775 -1.816 1.00 97.31 467 GLY A N 1
ATOM 3738 C CA . GLY A 1 467 ? 16.139 18.101 -2.130 1.00 97.31 467 GLY A CA 1
ATOM 3739 C C . GLY A 1 467 ? 15.699 17.447 -3.441 1.00 97.31 467 GLY A C 1
ATOM 3740 O O . GLY A 1 467 ? 16.522 16.946 -4.209 1.00 97.31 467 GLY A O 1
ATOM 3741 N N . LEU A 1 468 ? 14.397 17.472 -3.736 1.00 96.38 468 LEU A N 1
ATOM 3742 C CA . LEU A 1 468 ? 13.850 16.899 -4.980 1.00 96.38 468 LEU A CA 1
ATOM 3743 C C . LEU A 1 468 ? 14.336 17.614 -6.254 1.00 96.38 468 LEU A C 1
ATOM 3745 O O . LEU A 1 468 ? 14.238 17.062 -7.347 1.00 96.38 468 LEU A O 1
ATOM 3749 N N . ASP A 1 469 ? 14.877 18.823 -6.116 1.00 93.06 469 ASP A N 1
ATOM 3750 C CA . ASP A 1 469 ? 15.546 19.586 -7.173 1.00 93.06 469 ASP A CA 1
ATOM 3751 C C . ASP A 1 469 ? 17.040 19.231 -7.334 1.00 93.06 469 ASP A C 1
ATOM 3753 O O . ASP A 1 469 ? 17.720 19.781 -8.201 1.00 93.06 469 ASP A O 1
ATOM 3757 N N . GLY A 1 470 ? 17.557 18.321 -6.502 1.00 93.94 470 GLY A N 1
ATOM 3758 C CA . GLY A 1 470 ? 18.958 17.908 -6.459 1.00 93.94 470 GLY A CA 1
ATOM 3759 C C . GLY A 1 470 ? 19.873 18.837 -5.659 1.00 93.94 470 GLY A C 1
ATOM 3760 O O . GLY A 1 470 ? 21.085 18.620 -5.655 1.00 93.94 470 GLY A O 1
ATOM 3761 N N . SER A 1 471 ? 19.337 19.858 -4.982 1.00 93.50 471 SER A N 1
ATOM 3762 C CA . SER A 1 471 ? 20.137 20.749 -4.136 1.00 93.50 471 SER A CA 1
ATOM 3763 C C . SER A 1 471 ? 20.642 20.025 -2.876 1.00 93.50 471 SER A C 1
ATOM 3765 O O . SER A 1 471 ? 19.885 19.280 -2.250 1.00 93.50 471 SER A O 1
ATOM 3767 N N . PRO A 1 472 ? 21.915 20.197 -2.473 1.00 94.19 472 PRO A N 1
ATOM 3768 C CA . PRO A 1 472 ? 22.451 19.529 -1.290 1.00 94.19 472 PRO A CA 1
ATOM 3769 C C . PRO A 1 472 ? 21.811 20.075 -0.009 1.00 94.19 472 PRO A C 1
ATOM 3771 O O . PRO A 1 472 ? 21.812 21.281 0.226 1.00 94.19 472 PRO A O 1
ATOM 3774 N N . LEU A 1 473 ? 21.307 19.177 0.843 1.00 93.88 473 LEU A N 1
ATOM 3775 C CA . LEU A 1 473 ? 20.718 19.521 2.145 1.00 93.88 473 LEU A CA 1
ATOM 3776 C C . LEU A 1 473 ? 21.671 19.255 3.314 1.00 93.88 473 LEU A C 1
ATOM 3778 O O . LEU A 1 473 ? 21.514 19.835 4.386 1.00 93.88 473 LEU A O 1
ATOM 3782 N N . ALA A 1 474 ? 22.656 18.382 3.114 1.00 90.19 474 ALA A N 1
ATOM 3783 C CA . ALA A 1 474 ? 23.706 18.087 4.077 1.00 90.19 474 ALA A CA 1
ATOM 3784 C C . ALA A 1 474 ? 25.010 17.722 3.347 1.00 90.19 474 ALA A C 1
ATOM 3786 O O . ALA A 1 474 ? 24.962 17.286 2.191 1.00 90.19 474 ALA A O 1
ATOM 3787 N N . PRO A 1 475 ? 26.179 17.864 4.000 1.00 86.94 475 PRO A N 1
ATOM 3788 C CA . PRO A 1 475 ? 27.423 17.315 3.478 1.00 86.94 475 PRO A CA 1
ATOM 3789 C C . PRO A 1 475 ? 27.287 15.799 3.253 1.00 86.94 475 PRO A C 1
ATOM 3791 O O . PRO A 1 475 ? 26.806 15.105 4.154 1.00 86.94 475 PRO A O 1
ATOM 3794 N N . PRO A 1 476 ? 27.703 15.260 2.093 1.00 89.31 476 PRO A N 1
ATOM 3795 C CA . PRO A 1 476 ? 27.662 13.822 1.878 1.00 89.31 476 PRO A CA 1
ATOM 3796 C C . PRO A 1 476 ? 28.569 13.068 2.855 1.00 89.31 476 PRO A C 1
ATOM 3798 O O . PRO A 1 476 ? 29.625 13.559 3.261 1.00 89.31 476 PRO A O 1
ATOM 3801 N N . VAL A 1 477 ? 28.163 11.851 3.211 1.00 93.75 477 VAL A N 1
ATOM 3802 C CA . VAL A 1 477 ? 28.799 11.052 4.264 1.00 93.75 477 VAL A CA 1
ATOM 3803 C C . VAL A 1 477 ? 29.404 9.783 3.679 1.00 93.75 477 VAL A C 1
ATOM 3805 O O . VAL A 1 477 ? 28.680 8.935 3.162 1.00 93.75 477 VAL A O 1
ATOM 3808 N N . THR A 1 478 ? 30.719 9.604 3.826 1.00 96.50 478 THR A N 1
ATOM 3809 C CA . THR A 1 478 ? 31.389 8.326 3.534 1.00 96.50 478 THR A CA 1
ATOM 3810 C C . THR A 1 478 ? 31.133 7.333 4.664 1.00 96.50 478 THR A C 1
ATOM 3812 O O . THR A 1 478 ? 31.756 7.391 5.737 1.00 96.50 478 THR A O 1
ATOM 3815 N N . PHE A 1 479 ? 30.211 6.403 4.424 1.00 97.25 479 PHE A N 1
ATOM 3816 C CA . PHE A 1 479 ? 29.777 5.444 5.435 1.00 97.25 479 PHE A CA 1
ATOM 3817 C C . PHE A 1 479 ? 30.553 4.132 5.399 1.00 97.25 479 PHE A C 1
ATOM 3819 O O . PHE A 1 479 ? 30.630 3.498 6.440 1.00 97.25 479 PHE A O 1
ATOM 3826 N N . ALA A 1 480 ? 31.194 3.771 4.281 1.00 98.25 480 ALA A N 1
ATOM 3827 C CA . ALA A 1 480 ? 32.044 2.584 4.177 1.00 98.25 480 ALA A CA 1
ATOM 3828 C C . ALA A 1 480 ? 33.299 2.854 3.342 1.00 98.25 480 ALA A C 1
ATOM 3830 O O . ALA A 1 480 ? 33.199 3.382 2.240 1.00 98.25 480 ALA A O 1
ATOM 3831 N N . ALA A 1 481 ? 34.477 2.492 3.856 1.00 97.94 481 ALA A N 1
ATOM 3832 C CA . ALA A 1 481 ? 35.759 2.628 3.162 1.00 97.94 481 ALA A CA 1
ATOM 3833 C C . ALA A 1 481 ? 36.777 1.602 3.687 1.00 97.94 481 ALA A C 1
ATOM 3835 O O . ALA A 1 481 ? 36.643 1.100 4.808 1.00 97.94 481 ALA A O 1
ATOM 3836 N N . SER A 1 482 ? 37.817 1.326 2.897 1.00 97.94 482 SER A N 1
ATOM 3837 C CA . SER A 1 482 ? 38.942 0.470 3.293 1.00 97.94 482 SER A CA 1
ATOM 3838 C C . SER A 1 482 ? 39.554 0.917 4.622 1.00 97.94 482 SER A C 1
ATOM 3840 O O . SER A 1 482 ? 39.923 2.081 4.777 1.00 97.94 482 SER A O 1
ATOM 3842 N N . GLY A 1 483 ? 39.676 -0.001 5.584 1.00 97.56 483 GLY A N 1
ATOM 3843 C CA . GLY A 1 483 ? 40.276 0.290 6.889 1.00 97.56 483 GLY A CA 1
ATOM 3844 C C . GLY A 1 483 ? 39.418 1.152 7.821 1.00 97.56 483 GLY A C 1
ATOM 3845 O O . GLY A 1 483 ? 39.890 1.509 8.898 1.00 97.56 483 GLY A O 1
ATOM 3846 N N . LYS A 1 484 ? 38.179 1.508 7.445 1.00 98.06 484 LYS A N 1
ATOM 3847 C CA . LYS A 1 484 ? 37.295 2.308 8.304 1.00 98.06 484 LYS A CA 1
ATOM 3848 C C . LYS A 1 484 ? 36.955 1.528 9.578 1.00 98.06 484 LYS A C 1
ATOM 3850 O O . LYS A 1 484 ? 36.470 0.397 9.504 1.00 98.06 484 LYS A O 1
ATOM 3855 N N . ALA A 1 485 ? 37.205 2.155 10.725 1.00 98.12 485 ALA A N 1
ATOM 3856 C CA . ALA A 1 485 ? 36.865 1.627 12.038 1.00 98.12 485 ALA A CA 1
ATOM 3857 C C . ALA A 1 485 ? 35.431 2.012 12.432 1.00 98.12 485 ALA A C 1
ATOM 3859 O O . ALA A 1 485 ? 35.011 3.156 12.245 1.00 98.12 485 ALA A O 1
ATOM 3860 N N . TYR A 1 486 ? 34.717 1.047 12.998 1.00 98.31 486 TYR A N 1
ATOM 3861 C CA . TYR A 1 486 ? 33.413 1.169 13.646 1.00 98.31 486 TYR A CA 1
ATOM 3862 C C . TYR A 1 486 ? 33.568 0.714 15.100 1.00 98.31 486 TYR A C 1
ATOM 3864 O O . TYR A 1 486 ? 34.583 0.123 15.467 1.00 98.31 486 TYR A O 1
ATOM 3872 N N . GLU A 1 487 ? 32.565 0.949 15.941 1.00 98.31 487 GLU A N 1
ATOM 3873 C CA . GLU A 1 487 ? 32.627 0.576 17.360 1.00 98.31 487 GLU A CA 1
ATOM 3874 C C . GLU A 1 487 ? 32.876 -0.922 17.583 1.00 98.31 487 GLU A C 1
ATOM 3876 O O . GLU A 1 487 ? 33.484 -1.306 18.579 1.00 98.31 487 GLU A O 1
ATOM 3881 N N . ASN A 1 488 ? 32.374 -1.772 16.683 1.00 98.31 488 ASN A N 1
ATOM 3882 C CA . ASN A 1 488 ? 32.404 -3.223 16.840 1.00 98.31 488 ASN A CA 1
ATOM 3883 C C . ASN A 1 488 ? 33.343 -3.952 15.870 1.00 98.31 488 ASN A C 1
ATOM 3885 O O . ASN A 1 488 ? 33.613 -5.129 16.080 1.00 98.31 488 ASN A O 1
ATOM 3889 N N . GLU A 1 489 ? 33.803 -3.301 14.804 1.00 97.62 489 GLU A N 1
ATOM 3890 C CA . GLU A 1 489 ? 34.580 -3.947 13.744 1.00 97.62 489 GLU A CA 1
ATOM 3891 C C . GLU A 1 489 ? 35.393 -2.896 12.971 1.00 97.62 489 GLU A C 1
ATOM 3893 O O . GLU A 1 489 ? 34.975 -1.749 12.845 1.00 97.62 489 GLU A O 1
ATOM 3898 N N . THR A 1 490 ? 36.522 -3.289 12.384 1.00 98.19 490 THR A N 1
ATOM 3899 C CA . THR A 1 490 ? 37.243 -2.475 11.395 1.00 98.19 490 THR A CA 1
ATOM 3900 C C . THR A 1 490 ? 37.191 -3.183 10.053 1.00 98.19 490 THR A C 1
ATOM 3902 O O . THR A 1 490 ? 37.549 -4.359 9.963 1.00 98.19 490 THR A O 1
ATOM 3905 N N . LEU A 1 491 ? 36.762 -2.484 8.999 1.00 98.12 491 LEU A N 1
ATOM 3906 C CA . LEU A 1 491 ? 36.716 -3.087 7.669 1.00 98.12 491 LEU A CA 1
ATOM 3907 C C . LEU A 1 491 ? 38.131 -3.462 7.205 1.00 98.12 491 LEU A C 1
ATOM 3909 O O . LEU A 1 491 ? 39.034 -2.621 7.247 1.00 98.12 491 LEU A O 1
ATOM 3913 N N . PRO A 1 492 ? 38.348 -4.698 6.724 1.00 95.88 492 PRO A N 1
ATOM 3914 C CA . PRO A 1 492 ? 39.648 -5.109 6.216 1.00 95.88 492 PRO A CA 1
ATOM 3915 C C . PRO A 1 492 ? 40.020 -4.317 4.952 1.00 95.88 492 PRO A C 1
ATOM 3917 O O . PRO A 1 492 ? 39.119 -3.901 4.217 1.00 95.88 492 PRO A O 1
ATOM 3920 N N . PRO A 1 493 ? 41.321 -4.170 4.636 1.00 96.31 493 PRO A N 1
ATOM 3921 C CA . PRO A 1 493 ? 41.760 -3.473 3.434 1.00 96.31 493 PRO A CA 1
ATOM 3922 C C . PRO A 1 493 ? 41.098 -4.011 2.163 1.00 96.31 493 PRO A C 1
ATOM 3924 O O . PRO A 1 493 ? 41.096 -5.223 1.927 1.00 96.31 493 PRO A O 1
ATOM 3927 N N . GLY A 1 494 ? 40.556 -3.112 1.347 1.00 96.69 494 GLY A N 1
ATOM 3928 C CA . GLY A 1 494 ? 39.851 -3.468 0.121 1.00 96.69 494 GLY A CA 1
ATOM 3929 C C . GLY A 1 494 ? 38.719 -2.507 -0.222 1.00 96.69 494 GLY A C 1
ATOM 3930 O O . GLY A 1 494 ? 38.357 -1.641 0.570 1.00 96.69 494 GLY A O 1
ATOM 3931 N N . ALA A 1 495 ? 38.168 -2.666 -1.415 1.00 97.75 495 ALA A N 1
ATOM 3932 C CA . ALA A 1 495 ? 37.135 -1.792 -1.929 1.00 97.75 495 ALA A CA 1
ATOM 3933 C C . ALA A 1 495 ? 35.775 -2.000 -1.239 1.00 97.75 495 ALA A C 1
ATOM 3935 O O . ALA A 1 495 ? 35.462 -3.110 -0.798 1.00 97.75 495 ALA A O 1
ATOM 3936 N N . CYS A 1 496 ? 34.961 -0.940 -1.167 1.00 97.75 496 CYS A N 1
ATOM 3937 C CA . CYS A 1 496 ? 33.558 -1.008 -0.741 1.00 97.75 496 CYS A CA 1
ATOM 3938 C C . CYS A 1 496 ? 32.621 -0.731 -1.928 1.00 97.75 496 CYS A C 1
ATOM 3940 O O . CYS A 1 496 ? 32.684 0.333 -2.542 1.00 97.75 496 CYS A O 1
ATOM 3942 N N . PHE A 1 497 ? 31.774 -1.698 -2.270 1.00 91.69 497 PHE A N 1
ATOM 3943 C CA . PHE A 1 497 ? 31.111 -1.813 -3.568 1.00 91.69 497 PHE A CA 1
ATOM 3944 C C . PHE A 1 497 ? 29.584 -1.903 -3.464 1.00 91.69 497 PHE A C 1
ATOM 3946 O O . PHE A 1 497 ? 29.045 -2.440 -2.496 1.00 91.69 497 PHE A O 1
ATOM 3953 N N . VAL A 1 498 ? 28.922 -1.411 -4.522 1.00 88.75 498 VAL A N 1
ATOM 3954 C CA . VAL A 1 498 ? 27.492 -1.589 -4.851 1.00 88.75 498 VAL A CA 1
ATOM 3955 C C . VAL A 1 498 ? 26.556 -1.385 -3.651 1.00 88.75 498 VAL A C 1
ATOM 3957 O O . VAL A 1 498 ? 25.993 -2.348 -3.120 1.00 88.75 498 VAL A O 1
ATOM 3960 N N . PRO A 1 499 ? 26.380 -0.137 -3.185 1.00 97.31 499 PRO A N 1
ATOM 3961 C CA . PRO A 1 499 ? 25.518 0.108 -2.051 1.00 97.31 499 PRO A CA 1
ATOM 3962 C C . PRO A 1 499 ? 24.036 0.046 -2.441 1.00 97.31 499 PRO A C 1
ATOM 3964 O O . PRO A 1 499 ? 23.649 0.444 -3.543 1.00 97.31 499 PRO A O 1
ATOM 3967 N N . ARG A 1 500 ? 23.192 -0.417 -1.514 1.00 97.75 500 ARG A N 1
ATOM 3968 C CA . ARG A 1 500 ? 21.721 -0.395 -1.634 1.00 97.75 500 ARG A CA 1
ATOM 3969 C C . ARG A 1 500 ? 21.083 0.141 -0.373 1.00 97.75 500 ARG A C 1
ATOM 3971 O O . ARG A 1 500 ? 21.648 -0.020 0.707 1.00 97.75 500 ARG A O 1
ATOM 3978 N N . ILE A 1 501 ? 19.905 0.739 -0.505 1.00 98.31 501 ILE A N 1
ATOM 3979 C CA . ILE A 1 501 ? 19.225 1.394 0.611 1.00 98.31 501 ILE A CA 1
ATOM 3980 C C . ILE A 1 501 ? 17.775 0.919 0.745 1.00 98.31 501 ILE A C 1
ATOM 3982 O O . ILE A 1 501 ? 17.032 0.821 -0.227 1.00 98.31 501 ILE A O 1
ATOM 3986 N N . LEU A 1 502 ? 17.372 0.610 1.976 1.00 97.00 502 LEU A N 1
ATOM 3987 C CA . LEU A 1 502 ? 16.038 0.133 2.333 1.00 97.00 502 LEU A CA 1
ATOM 3988 C C . LEU A 1 502 ? 15.476 0.973 3.477 1.00 97.00 502 LEU A C 1
ATOM 3990 O O . LEU A 1 502 ? 16.157 1.187 4.474 1.00 97.00 502 LEU A O 1
ATOM 3994 N N . ARG A 1 503 ? 14.203 1.368 3.410 1.00 94.81 503 ARG A N 1
ATOM 3995 C CA . ARG A 1 503 ? 13.494 1.875 4.590 1.00 94.81 503 ARG A CA 1
ATOM 3996 C C . ARG A 1 503 ? 13.061 0.685 5.442 1.00 94.81 503 ARG A C 1
ATOM 3998 O O . ARG A 1 503 ? 12.155 -0.051 5.045 1.00 94.81 503 ARG A O 1
ATOM 4005 N N . ARG A 1 504 ? 13.737 0.479 6.576 1.00 90.25 504 ARG A N 1
ATOM 4006 C CA . ARG A 1 504 ? 13.428 -0.616 7.508 1.00 90.25 504 ARG A CA 1
ATOM 4007 C C . ARG A 1 504 ? 12.155 -0.310 8.291 1.00 90.25 504 ARG A C 1
ATOM 4009 O O . ARG A 1 504 ? 11.293 -1.168 8.421 1.00 90.25 504 ARG A O 1
ATOM 4016 N N . ASP A 1 505 ? 12.052 0.919 8.781 1.00 88.25 505 ASP A N 1
ATOM 4017 C CA . ASP A 1 505 ? 10.935 1.411 9.580 1.00 88.25 505 ASP A CA 1
ATOM 4018 C C . ASP A 1 505 ? 10.776 2.934 9.397 1.00 88.25 505 ASP A C 1
ATOM 4020 O O . ASP A 1 505 ? 11.405 3.551 8.531 1.00 88.25 505 ASP A O 1
ATOM 4024 N N . ALA A 1 506 ? 9.903 3.559 10.188 1.00 83.12 506 ALA A N 1
ATOM 4025 C CA . ALA A 1 506 ? 9.640 4.994 10.104 1.00 83.12 506 ALA A CA 1
ATOM 4026 C C . ALA A 1 506 ? 10.884 5.872 10.338 1.00 83.12 506 ALA A C 1
ATOM 4028 O O . ALA A 1 506 ? 10.930 6.973 9.792 1.00 83.12 506 ALA A O 1
ATOM 4029 N N . ARG A 1 507 ? 11.873 5.402 11.112 1.00 89.81 507 ARG A N 1
ATOM 4030 C CA . ARG A 1 507 ? 13.038 6.184 11.560 1.00 89.81 507 ARG A CA 1
ATOM 4031 C C . ARG A 1 507 ? 14.364 5.710 10.977 1.00 89.81 507 ARG A C 1
ATOM 4033 O O . ARG A 1 507 ? 15.353 6.426 11.111 1.00 89.81 507 ARG A O 1
ATOM 4040 N N . THR A 1 508 ? 14.415 4.534 10.363 1.00 94.88 508 THR A N 1
ATOM 4041 C CA . THR A 1 508 ? 15.679 3.920 9.951 1.00 94.88 508 THR A CA 1
ATOM 4042 C C . THR A 1 508 ? 15.729 3.615 8.459 1.00 94.88 508 THR A C 1
ATOM 4044 O O . THR A 1 508 ? 14.915 2.852 7.926 1.00 94.88 508 THR A O 1
ATOM 4047 N N . LEU A 1 509 ? 16.765 4.148 7.807 1.00 98.12 509 LEU A N 1
ATOM 4048 C CA . LEU A 1 509 ? 17.228 3.676 6.506 1.00 98.12 509 LEU A CA 1
ATOM 4049 C C . LEU A 1 509 ? 18.387 2.705 6.721 1.00 98.12 509 LEU A C 1
ATOM 4051 O O . LEU A 1 509 ? 19.339 3.025 7.419 1.00 98.12 509 LEU A O 1
ATOM 4055 N N . ARG A 1 510 ? 18.333 1.523 6.123 1.00 98.25 510 ARG A N 1
ATOM 4056 C CA . ARG A 1 510 ? 19.416 0.545 6.154 1.00 98.25 510 ARG A CA 1
ATOM 4057 C C . ARG A 1 510 ? 20.191 0.593 4.851 1.00 98.25 510 ARG A C 1
ATOM 4059 O O . ARG A 1 510 ? 19.607 0.392 3.789 1.00 98.25 510 ARG A O 1
ATOM 4066 N N . CYS A 1 511 ? 21.498 0.795 4.951 1.00 98.44 511 CYS A N 1
ATOM 4067 C CA . CYS A 1 511 ? 22.417 0.811 3.823 1.00 98.44 511 CYS A CA 1
ATOM 4068 C C . CYS A 1 511 ? 23.257 -0.466 3.823 1.00 98.44 511 CYS A C 1
ATOM 4070 O O . CYS A 1 511 ? 23.980 -0.739 4.780 1.00 98.44 511 CYS A O 1
ATOM 4072 N N . PHE A 1 512 ? 23.178 -1.232 2.743 1.00 98.50 512 PHE A N 1
ATOM 4073 C CA . PHE A 1 512 ? 23.990 -2.421 2.503 1.00 98.50 512 PHE A CA 1
ATOM 4074 C C . PHE A 1 512 ? 25.163 -2.084 1.590 1.00 98.50 512 PHE A C 1
ATOM 4076 O O . PHE A 1 512 ? 25.041 -1.180 0.767 1.00 98.50 512 PHE A O 1
ATOM 4083 N N . PHE A 1 513 ? 26.267 -2.820 1.706 1.00 97.81 513 PHE A N 1
ATOM 4084 C CA . PHE A 1 513 ? 27.427 -2.712 0.818 1.00 97.81 513 PHE A CA 1
ATOM 4085 C C . PHE A 1 513 ? 28.299 -3.973 0.873 1.00 97.81 513 PHE A C 1
ATOM 4087 O O . PHE A 1 513 ? 28.316 -4.678 1.883 1.00 97.81 513 PHE A O 1
ATOM 4094 N N . ALA A 1 514 ? 29.061 -4.248 -0.184 1.00 97.31 514 ALA A N 1
ATOM 4095 C CA . ALA A 1 514 ? 30.061 -5.316 -0.195 1.00 97.31 514 ALA A CA 1
ATOM 4096 C C . ALA A 1 514 ? 31.450 -4.767 0.157 1.00 97.31 514 ALA A C 1
ATOM 4098 O O . ALA A 1 514 ? 31.836 -3.713 -0.332 1.00 97.31 514 ALA A O 1
ATOM 4099 N N . SER A 1 515 ? 32.228 -5.484 0.969 1.00 97.38 515 SER A N 1
ATOM 4100 C CA . SER A 1 515 ? 33.663 -5.230 1.158 1.00 97.38 515 SER A CA 1
ATOM 4101 C C . SER A 1 515 ? 34.466 -6.342 0.493 1.00 97.38 515 SER A C 1
ATOM 4103 O O . SER A 1 515 ? 34.286 -7.516 0.829 1.00 97.38 515 SER A O 1
ATOM 4105 N N . GLU A 1 516 ? 35.348 -5.994 -0.445 1.00 96.19 516 GLU A N 1
ATOM 4106 C CA . GLU A 1 516 ? 36.028 -6.973 -1.293 1.00 96.19 516 GLU A CA 1
ATOM 4107 C C . GLU A 1 516 ? 37.492 -6.638 -1.601 1.00 96.19 516 GLU A C 1
ATOM 4109 O O . GLU A 1 516 ? 37.991 -5.560 -1.311 1.00 96.19 516 GLU A O 1
ATOM 4114 N N . ALA A 1 517 ? 38.254 -7.661 -1.990 1.00 96.12 517 ALA A N 1
ATOM 4115 C CA . ALA A 1 517 ? 39.677 -7.610 -2.349 1.00 96.12 517 ALA A CA 1
ATOM 4116 C C . ALA A 1 517 ? 39.958 -8.922 -3.094 1.00 96.12 517 ALA A C 1
ATOM 4118 O O . ALA A 1 517 ? 40.305 -9.935 -2.463 1.00 96.12 517 ALA A O 1
ATOM 4119 N N . PRO A 1 518 ? 39.696 -8.936 -4.411 1.00 94.31 518 PRO A N 1
ATOM 4120 C CA . PRO A 1 518 ? 39.830 -10.116 -5.249 1.00 94.31 518 PRO A CA 1
ATOM 4121 C C . PRO A 1 518 ? 41.163 -10.841 -5.027 1.00 94.31 518 PRO A C 1
ATOM 4123 O O . PRO A 1 518 ? 42.210 -10.221 -4.847 1.00 94.31 518 PRO A O 1
ATOM 4126 N N . GLY A 1 519 ? 41.118 -12.174 -4.990 1.00 91.88 519 GLY A N 1
ATOM 4127 C CA . GLY A 1 519 ? 42.301 -13.023 -4.800 1.00 91.88 519 GLY A CA 1
ATOM 4128 C C . GLY A 1 519 ? 42.865 -13.076 -3.374 1.00 91.88 519 GLY A C 1
ATOM 4129 O O . GLY A 1 519 ? 43.763 -13.873 -3.125 1.00 91.88 519 GLY A O 1
ATOM 4130 N N . ARG A 1 520 ? 42.348 -12.277 -2.426 1.00 94.56 520 ARG A N 1
ATOM 4131 C CA . ARG A 1 520 ? 42.831 -12.265 -1.029 1.00 94.56 520 ARG A CA 1
ATOM 4132 C C . ARG A 1 520 ? 41.856 -12.877 -0.026 1.00 94.56 520 ARG A C 1
ATOM 4134 O O . ARG A 1 520 ? 42.288 -13.562 0.893 1.00 94.56 520 ARG A O 1
ATOM 4141 N N . ARG A 1 521 ? 40.553 -12.619 -0.176 1.00 95.19 521 ARG A N 1
ATOM 4142 C CA . ARG A 1 521 ? 39.477 -13.153 0.684 1.00 95.19 521 ARG A CA 1
ATOM 4143 C C . ARG A 1 521 ? 38.141 -13.144 -0.061 1.00 95.19 521 ARG A C 1
ATOM 4145 O O . ARG A 1 521 ? 38.014 -12.444 -1.063 1.00 95.19 521 ARG A O 1
ATOM 4152 N N . GLN A 1 522 ? 37.157 -13.876 0.461 1.00 96.25 522 GLN A N 1
ATOM 4153 C CA . GLN A 1 522 ? 35.759 -13.730 0.044 1.00 96.25 522 GLN A CA 1
ATOM 4154 C C . GLN A 1 522 ? 35.286 -12.291 0.292 1.00 96.25 522 GLN A C 1
ATOM 4156 O O . GLN A 1 522 ? 35.608 -11.712 1.336 1.00 96.25 522 GLN A O 1
ATOM 4161 N N . SER A 1 523 ? 34.528 -11.717 -0.643 1.00 96.56 523 SER A N 1
ATOM 4162 C CA . SER A 1 523 ? 33.774 -10.499 -0.371 1.00 96.56 523 SER A CA 1
ATOM 4163 C C . SER A 1 523 ? 32.734 -10.774 0.710 1.00 96.56 523 SER A C 1
ATOM 4165 O O . SER A 1 523 ? 32.182 -11.871 0.792 1.00 96.56 523 SER A O 1
ATOM 4167 N N . GLN A 1 524 ? 32.484 -9.778 1.551 1.00 97.44 524 GLN A N 1
ATOM 4168 C CA . GLN A 1 524 ? 31.490 -9.850 2.614 1.00 97.44 524 GLN A CA 1
ATOM 4169 C C . GLN A 1 524 ? 30.482 -8.726 2.428 1.00 97.44 524 GLN A C 1
ATOM 4171 O O . GLN A 1 524 ? 30.879 -7.560 2.388 1.00 97.44 524 GLN A O 1
ATOM 4176 N N . THR A 1 525 ? 29.195 -9.063 2.387 1.00 98.06 525 THR A N 1
ATOM 4177 C CA . THR A 1 525 ? 28.131 -8.056 2.434 1.00 98.06 525 THR A CA 1
ATOM 4178 C C . THR A 1 525 ? 27.865 -7.633 3.875 1.00 98.06 525 THR A C 1
ATOM 4180 O O . THR A 1 525 ? 27.693 -8.465 4.773 1.00 98.06 525 THR A O 1
ATOM 4183 N N . TRP A 1 526 ? 27.847 -6.326 4.089 1.00 98.44 526 TRP A N 1
ATOM 4184 C CA . TRP A 1 526 ? 27.610 -5.652 5.357 1.00 98.44 526 TRP A CA 1
ATOM 4185 C C . TRP A 1 526 ? 26.386 -4.752 5.252 1.00 98.44 526 TRP A C 1
ATOM 4187 O O . TRP A 1 526 ? 25.955 -4.398 4.154 1.00 98.44 526 TRP A O 1
ATOM 4197 N N . PHE A 1 527 ? 25.864 -4.339 6.400 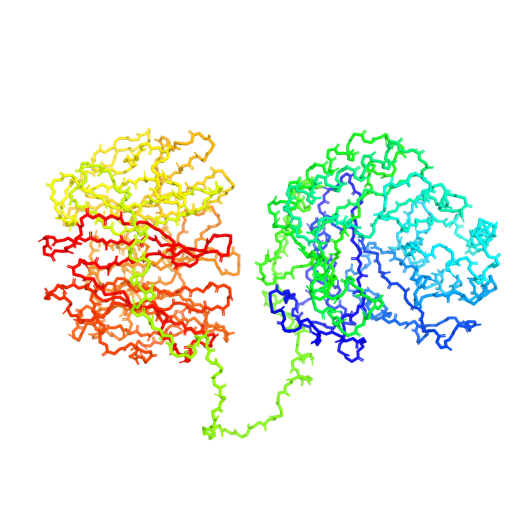1.00 98.31 527 PHE A N 1
ATOM 4198 C CA . PHE A 1 527 ? 24.907 -3.251 6.485 1.00 98.31 527 PHE A CA 1
ATOM 4199 C C . PHE A 1 527 ? 25.140 -2.359 7.702 1.00 98.31 527 PHE A C 1
ATOM 4201 O O . PHE A 1 527 ? 25.711 -2.774 8.717 1.00 98.31 527 PHE A O 1
ATOM 4208 N N . ILE A 1 528 ? 24.668 -1.124 7.572 1.00 98.56 528 ILE A N 1
ATOM 4209 C CA . ILE A 1 528 ? 24.692 -0.070 8.580 1.00 98.56 528 ILE A CA 1
ATOM 4210 C C . ILE A 1 528 ? 23.363 0.683 8.539 1.00 98.56 528 ILE A C 1
ATOM 4212 O O . ILE A 1 528 ? 22.769 0.848 7.472 1.00 98.56 528 ILE A O 1
ATOM 4216 N N . ASP A 1 529 ? 22.887 1.124 9.696 1.00 98.50 529 ASP A N 1
ATOM 4217 C CA . ASP A 1 529 ? 21.623 1.846 9.812 1.00 98.50 529 ASP A CA 1
ATOM 4218 C C . ASP A 1 529 ? 21.889 3.357 9.870 1.00 98.50 529 ASP A C 1
ATOM 4220 O O . ASP A 1 529 ? 22.842 3.801 10.501 1.00 98.50 529 ASP A O 1
ATOM 4224 N N . PHE A 1 530 ? 21.054 4.142 9.202 1.00 98.25 530 PHE A N 1
ATOM 4225 C CA . PHE A 1 530 ? 21.017 5.598 9.225 1.00 98.25 530 PHE A CA 1
ATOM 4226 C C . PHE A 1 530 ? 19.740 6.043 9.936 1.00 98.25 530 PHE A C 1
ATOM 4228 O O . PHE A 1 530 ? 18.628 5.682 9.535 1.00 98.25 530 PHE A O 1
ATOM 4235 N N . ASP A 1 531 ? 19.904 6.817 11.002 1.00 96.38 531 ASP A N 1
ATOM 4236 C CA . ASP A 1 531 ? 18.810 7.381 11.781 1.00 96.38 531 ASP A CA 1
ATOM 4237 C C . ASP A 1 531 ? 18.323 8.676 11.119 1.00 96.38 531 ASP A C 1
ATOM 4239 O O . ASP A 1 531 ? 19.048 9.670 11.045 1.00 96.38 531 ASP A O 1
ATOM 4243 N N . LEU A 1 532 ? 17.077 8.666 10.645 1.00 92.75 532 LEU A N 1
ATOM 4244 C CA . LEU A 1 532 ? 16.440 9.805 9.984 1.00 92.75 532 LEU A CA 1
ATOM 4245 C C . LEU A 1 532 ? 16.237 11.008 10.913 1.00 92.75 532 LEU A C 1
ATOM 4247 O O . LEU A 1 532 ? 16.257 12.143 10.442 1.00 92.75 532 LEU A O 1
ATOM 4251 N N . ALA A 1 533 ? 16.042 10.777 12.212 1.00 88.25 533 ALA A N 1
ATOM 4252 C CA . ALA A 1 533 ? 15.812 11.837 13.187 1.00 88.25 533 ALA A CA 1
ATOM 4253 C C . ALA A 1 533 ? 17.115 12.549 13.568 1.00 88.25 533 ALA A C 1
ATOM 4255 O O . ALA A 1 533 ? 17.129 13.770 13.708 1.00 88.25 533 ALA A O 1
ATOM 4256 N N . HIS A 1 534 ? 18.204 11.795 13.725 1.00 90.25 534 HIS A N 1
ATOM 4257 C CA . HIS A 1 534 ? 19.513 12.349 14.083 1.00 90.25 534 HIS A CA 1
ATOM 4258 C C . HIS A 1 534 ? 20.363 12.732 12.864 1.00 90.25 534 HIS A C 1
ATOM 4260 O O . HIS A 1 534 ? 21.328 13.480 13.006 1.00 90.25 534 HIS A O 1
ATOM 4266 N N . GLY A 1 535 ? 20.020 12.234 11.674 1.00 94.25 535 GLY A N 1
ATOM 4267 C CA . GLY A 1 535 ? 20.760 12.501 10.444 1.00 94.25 535 GLY A CA 1
ATOM 4268 C C . GLY A 1 535 ? 22.157 11.872 10.429 1.00 94.25 535 GLY A C 1
ATOM 4269 O O . GLY A 1 535 ? 23.080 12.460 9.868 1.00 94.25 535 GLY A O 1
ATOM 4270 N N . ALA A 1 536 ? 22.331 10.708 11.062 1.00 95.81 536 ALA A N 1
ATOM 4271 C CA . ALA A 1 536 ? 23.630 10.062 11.232 1.00 95.81 536 ALA A CA 1
ATOM 4272 C C . ALA A 1 536 ? 23.548 8.533 11.113 1.00 95.81 536 ALA A C 1
ATOM 4274 O O . ALA A 1 536 ? 22.511 7.926 11.380 1.00 95.81 536 ALA A O 1
ATOM 4275 N N . PHE A 1 537 ? 24.665 7.912 10.732 1.00 97.94 537 PHE A N 1
ATOM 4276 C CA . PHE A 1 537 ? 24.817 6.457 10.759 1.00 97.94 537 PHE A CA 1
ATOM 4277 C C . PHE A 1 537 ? 25.063 5.935 12.184 1.00 97.94 537 PHE A C 1
ATOM 4279 O O . PHE A 1 537 ? 25.705 6.607 12.990 1.00 97.94 537 PHE A O 1
ATOM 4286 N N . ASP A 1 538 ? 24.593 4.716 12.458 1.00 95.38 538 ASP A N 1
ATOM 4287 C CA . ASP A 1 538 ? 24.953 3.895 13.621 1.00 95.38 538 ASP A CA 1
ATOM 4288 C C . ASP A 1 538 ? 26.487 3.760 13.710 1.00 95.38 538 ASP A C 1
ATOM 4290 O O . ASP A 1 538 ? 27.182 3.661 12.697 1.00 95.38 538 ASP A O 1
ATOM 4294 N N . GLY A 1 539 ? 27.027 3.730 14.928 1.00 96.50 539 GLY A N 1
ATOM 4295 C CA . GLY A 1 539 ? 28.444 3.467 15.171 1.00 96.50 539 GLY A CA 1
ATOM 4296 C C . GLY A 1 539 ? 28.863 2.030 14.846 1.00 96.50 539 GLY A C 1
ATOM 4297 O O . GLY A 1 539 ? 30.058 1.735 14.872 1.00 96.50 539 GLY A O 1
ATOM 4298 N N . ARG A 1 540 ? 27.914 1.131 14.544 1.00 98.06 540 ARG A N 1
ATOM 4299 C CA . ARG A 1 540 ? 28.139 -0.308 14.345 1.00 98.06 540 ARG A CA 1
ATOM 4300 C C . ARG A 1 540 ? 27.710 -0.816 12.973 1.00 98.06 540 ARG A C 1
ATOM 4302 O O . ARG A 1 540 ? 26.639 -0.483 12.469 1.00 98.06 540 ARG A O 1
ATOM 4309 N N . ILE A 1 541 ? 28.499 -1.746 12.433 1.00 98.31 541 ILE A N 1
ATOM 4310 C CA . ILE A 1 541 ? 28.176 -2.505 11.213 1.00 98.31 541 ILE A CA 1
ATOM 4311 C C . ILE A 1 541 ? 27.846 -3.957 11.526 1.00 98.31 541 ILE A C 1
ATOM 4313 O O . ILE A 1 541 ? 28.299 -4.522 12.521 1.00 98.31 541 ILE A O 1
ATOM 4317 N N . ARG A 1 542 ? 27.056 -4.588 10.661 1.00 98.25 542 ARG A N 1
ATOM 4318 C CA . ARG A 1 542 ? 26.621 -5.980 10.824 1.00 98.25 542 ARG A CA 1
ATOM 4319 C C . ARG A 1 542 ? 26.789 -6.730 9.506 1.00 98.25 542 ARG A C 1
ATOM 4321 O O . ARG A 1 542 ? 26.655 -6.140 8.437 1.00 98.25 542 ARG A O 1
ATOM 4328 N N . ARG A 1 543 ? 27.126 -8.018 9.577 1.00 98.25 543 ARG A N 1
ATOM 4329 C CA . ARG A 1 543 ? 27.239 -8.884 8.393 1.00 98.25 543 ARG A CA 1
ATOM 4330 C C . ARG A 1 543 ? 25.829 -9.285 7.960 1.00 98.25 543 ARG A C 1
ATOM 4332 O O . ARG A 1 543 ? 25.039 -9.686 8.810 1.00 98.25 543 ARG A O 1
ATOM 4339 N N . ALA A 1 544 ? 25.521 -9.169 6.672 1.00 98.31 544 ALA A N 1
ATOM 4340 C CA . ALA A 1 544 ? 24.292 -9.739 6.129 1.00 98.31 544 ALA A CA 1
ATOM 4341 C C . ALA A 1 544 ? 24.403 -11.271 6.081 1.00 98.31 544 ALA A C 1
ATOM 4343 O O . ALA A 1 544 ? 25.501 -11.818 5.923 1.00 98.31 544 ALA A O 1
ATOM 4344 N N . GLU A 1 545 ? 23.270 -11.953 6.197 1.00 98.62 545 GLU A N 1
ATOM 4345 C CA . GLU A 1 545 ? 23.180 -13.411 6.127 1.00 98.62 545 GLU A CA 1
ATOM 4346 C C . GLU A 1 545 ? 22.582 -13.861 4.790 1.00 98.62 545 GLU A C 1
ATOM 4348 O O . GLU A 1 545 ? 21.722 -13.191 4.221 1.00 98.62 545 GLU A O 1
ATOM 4353 N N . LEU A 1 546 ? 23.025 -15.016 4.303 1.00 98.56 546 LEU A N 1
ATOM 4354 C CA . LEU A 1 546 ? 22.477 -15.711 3.149 1.00 98.56 546 LEU A CA 1
ATOM 4355 C C . LEU A 1 546 ? 21.974 -17.084 3.594 1.00 98.56 546 LEU A C 1
ATOM 4357 O O . LEU A 1 546 ? 22.753 -17.926 4.043 1.00 98.56 546 LEU A O 1
ATOM 4361 N N . GLU A 1 547 ? 20.677 -17.304 3.452 1.00 98.38 547 GLU A N 1
ATOM 4362 C CA . GLU A 1 547 ? 20.020 -18.582 3.665 1.00 98.38 547 GLU A CA 1
ATOM 4363 C C . GLU A 1 547 ? 19.842 -19.304 2.334 1.00 98.38 547 GLU A C 1
ATOM 4365 O O . GLU A 1 547 ? 19.350 -18.763 1.341 1.00 98.38 547 GLU A O 1
ATOM 4370 N N . THR A 1 548 ? 20.300 -20.547 2.332 1.00 95.81 548 THR A N 1
ATOM 4371 C CA . THR A 1 548 ? 20.297 -21.455 1.189 1.00 95.81 548 THR A CA 1
ATOM 4372 C C . THR A 1 548 ? 19.712 -22.791 1.638 1.00 95.81 548 THR A C 1
ATOM 4374 O O . THR A 1 548 ? 19.623 -23.062 2.837 1.00 95.81 548 THR A O 1
ATOM 4377 N N . GLY A 1 549 ? 19.444 -23.700 0.698 1.00 89.06 549 GLY A N 1
ATOM 4378 C CA . GLY A 1 549 ? 19.077 -25.083 1.038 1.00 89.06 549 GLY A CA 1
ATOM 4379 C C . GLY A 1 549 ? 20.119 -25.848 1.879 1.00 89.06 549 GLY A C 1
ATOM 4380 O O . GLY A 1 549 ? 19.817 -26.920 2.391 1.00 89.06 549 GLY A O 1
ATOM 4381 N N . GLN A 1 550 ? 21.339 -25.317 2.043 1.00 92.06 550 GLN A N 1
ATOM 4382 C CA . GLN A 1 550 ? 22.418 -25.909 2.846 1.00 92.06 550 GLN A CA 1
ATOM 4383 C C . GLN A 1 550 ? 22.575 -25.264 4.236 1.00 92.06 550 GLN A C 1
ATOM 4385 O O . GLN A 1 550 ? 23.471 -25.650 4.987 1.00 92.06 550 GLN A O 1
ATOM 4390 N N . GLY A 1 551 ? 21.740 -24.278 4.577 1.00 96.25 551 GLY A N 1
ATOM 4391 C CA . GLY A 1 551 ? 21.789 -23.544 5.840 1.00 96.25 551 GLY A CA 1
ATOM 4392 C C . GLY A 1 551 ? 22.015 -22.042 5.663 1.00 96.25 551 GLY A C 1
ATOM 4393 O O . GLY A 1 551 ? 21.943 -21.503 4.554 1.00 96.25 551 GLY A O 1
ATOM 4394 N N . VAL A 1 552 ? 22.288 -21.380 6.788 1.00 98.19 552 VAL A N 1
ATOM 4395 C CA . VAL A 1 552 ? 22.503 -19.931 6.887 1.00 98.19 552 VAL A CA 1
ATOM 4396 C C . VAL A 1 552 ? 23.995 -19.644 7.006 1.00 98.19 552 VAL A C 1
ATOM 4398 O O . VAL A 1 552 ? 24.685 -20.210 7.854 1.00 98.19 552 VAL A O 1
ATOM 4401 N N . PHE A 1 553 ? 24.493 -18.749 6.162 1.00 98.38 553 PHE A N 1
ATOM 4402 C CA . PHE A 1 553 ? 25.900 -18.373 6.090 1.00 98.38 553 PHE A CA 1
ATOM 4403 C C . PHE A 1 553 ? 26.045 -16.851 6.103 1.00 98.38 553 PHE A C 1
ATOM 4405 O O . PHE A 1 553 ? 25.103 -16.144 5.745 1.00 98.38 553 PHE A O 1
ATOM 4412 N N . PRO A 1 554 ? 27.227 -16.305 6.428 1.00 98.00 554 PRO A N 1
ATOM 4413 C CA . PRO A 1 554 ? 27.542 -14.937 6.045 1.00 98.00 554 PRO A CA 1
ATOM 4414 C C . PRO A 1 554 ? 27.333 -14.762 4.537 1.00 98.00 554 PRO A C 1
ATOM 4416 O O . PRO A 1 554 ? 27.721 -15.628 3.748 1.00 98.00 554 PRO A O 1
ATOM 4419 N N . MET A 1 555 ? 26.729 -13.647 4.132 1.00 98.00 555 MET A N 1
ATOM 4420 C CA . MET A 1 555 ? 26.461 -13.355 2.728 1.00 98.00 555 MET A CA 1
ATOM 4421 C C . MET A 1 555 ? 27.777 -13.112 1.979 1.00 98.00 555 MET A C 1
ATOM 4423 O O . MET A 1 555 ? 28.358 -12.025 2.029 1.00 98.00 555 MET A O 1
ATOM 4427 N N . GLN A 1 556 ? 28.255 -14.177 1.336 1.00 97.75 556 GLN A N 1
ATOM 4428 C CA . GLN A 1 556 ? 29.538 -14.273 0.646 1.00 97.75 556 GLN A CA 1
ATOM 4429 C C . GLN A 1 556 ? 29.379 -15.062 -0.669 1.00 97.75 556 GLN A C 1
ATOM 4431 O O . GLN A 1 556 ? 28.482 -15.909 -0.772 1.00 97.75 556 GLN A O 1
ATOM 4436 N N . PRO A 1 557 ? 30.259 -14.849 -1.666 1.00 97.50 557 PRO A N 1
ATOM 4437 C CA . PRO A 1 557 ? 30.189 -15.536 -2.956 1.00 97.50 557 PRO A CA 1
ATOM 4438 C C . PRO A 1 557 ? 30.249 -17.063 -2.867 1.00 97.50 557 PRO A C 1
ATOM 4440 O O . PRO A 1 557 ? 29.541 -17.742 -3.600 1.00 97.50 557 PRO A O 1
ATOM 4443 N N . GLN A 1 558 ? 31.059 -17.633 -1.971 1.00 96.94 558 GLN A N 1
ATOM 4444 C CA . GLN A 1 558 ? 31.229 -19.086 -1.886 1.00 96.94 558 GLN A CA 1
ATOM 4445 C C . GLN A 1 558 ? 29.946 -19.839 -1.470 1.00 96.94 558 GLN A C 1
ATOM 4447 O O . GLN A 1 558 ? 29.590 -20.794 -2.162 1.00 96.94 558 GLN A O 1
ATOM 4452 N N . PRO A 1 559 ? 29.228 -19.483 -0.382 1.00 97.75 559 PRO A N 1
ATOM 4453 C CA . PRO A 1 559 ? 27.910 -20.054 -0.098 1.00 97.75 559 PRO A CA 1
ATOM 4454 C C . PRO A 1 559 ? 26.912 -19.885 -1.248 1.00 97.75 559 PRO A C 1
ATOM 4456 O O . PRO A 1 559 ? 26.221 -20.843 -1.586 1.00 97.75 559 PRO A O 1
ATOM 4459 N N . PHE A 1 560 ? 26.887 -18.709 -1.883 1.00 97.75 560 PHE A N 1
ATOM 4460 C CA . PHE A 1 560 ? 25.999 -18.435 -3.011 1.00 97.75 560 PHE A CA 1
ATOM 4461 C C . PHE A 1 560 ? 26.300 -19.336 -4.214 1.00 97.75 560 PHE A C 1
ATOM 4463 O O . PHE A 1 560 ? 25.401 -19.966 -4.763 1.00 97.75 560 PHE A O 1
ATOM 4470 N N . HIS A 1 561 ? 27.572 -19.468 -4.591 1.00 97.75 561 HIS A N 1
ATOM 4471 C CA . HIS A 1 561 ? 28.010 -20.341 -5.680 1.00 97.75 561 HIS A CA 1
ATOM 4472 C C . HIS A 1 561 ? 27.705 -21.811 -5.392 1.00 97.75 561 HIS A C 1
ATOM 4474 O O . HIS A 1 561 ? 27.152 -22.489 -6.250 1.00 97.75 561 HIS A O 1
ATOM 4480 N N . ARG A 1 562 ? 28.002 -22.300 -4.178 1.00 97.19 562 ARG A N 1
ATOM 4481 C CA . ARG A 1 562 ? 27.715 -23.695 -3.794 1.00 97.19 562 ARG A CA 1
ATOM 4482 C C . ARG A 1 562 ? 26.231 -24.037 -3.904 1.00 97.19 562 ARG A C 1
ATOM 4484 O O . ARG A 1 562 ? 25.914 -25.155 -4.299 1.00 97.19 562 ARG A O 1
ATOM 4491 N N . HIS A 1 563 ? 25.352 -23.092 -3.566 1.00 96.75 563 HIS A N 1
ATOM 4492 C CA . HIS A 1 563 ? 23.913 -23.251 -3.747 1.00 96.75 563 HIS A CA 1
ATOM 4493 C C . HIS A 1 563 ? 23.558 -23.461 -5.223 1.00 96.75 563 HIS A C 1
ATOM 4495 O O . HIS A 1 563 ? 23.018 -24.509 -5.563 1.00 96.75 563 HIS A O 1
ATOM 4501 N N . ALA A 1 564 ? 23.950 -22.539 -6.108 1.00 96.31 564 ALA A N 1
ATOM 4502 C CA . ALA A 1 564 ? 23.638 -22.660 -7.532 1.00 96.31 564 ALA A CA 1
ATOM 4503 C C . ALA A 1 564 ? 24.336 -23.857 -8.198 1.00 96.31 564 ALA A C 1
ATOM 4505 O O . ALA A 1 564 ? 23.760 -24.505 -9.068 1.00 96.31 564 ALA A O 1
ATOM 4506 N N . ALA A 1 565 ? 25.555 -24.209 -7.777 1.00 96.69 565 ALA A N 1
ATOM 4507 C CA . ALA A 1 565 ? 26.265 -25.389 -8.272 1.00 96.69 565 ALA A CA 1
ATOM 4508 C C . ALA A 1 565 ? 25.502 -26.685 -7.952 1.00 96.69 565 ALA A C 1
ATOM 4510 O O . ALA A 1 565 ? 25.456 -27.590 -8.782 1.00 96.69 565 ALA A O 1
ATOM 4511 N N . ALA A 1 566 ? 24.838 -26.757 -6.791 1.00 95.88 566 ALA A N 1
ATOM 4512 C CA . ALA A 1 566 ? 23.945 -27.868 -6.458 1.00 95.88 566 ALA A CA 1
ATOM 4513 C C . ALA A 1 566 ? 22.692 -27.920 -7.357 1.00 95.88 566 ALA A C 1
ATOM 4515 O O . ALA A 1 566 ? 22.103 -28.987 -7.504 1.00 95.88 566 ALA A O 1
ATOM 4516 N N . GLN A 1 567 ? 22.326 -26.799 -7.989 1.00 93.00 567 GLN A N 1
ATOM 4517 C CA . GLN A 1 567 ? 21.257 -26.695 -8.989 1.00 93.00 567 GLN A CA 1
ATOM 4518 C C . GLN A 1 567 ? 21.763 -26.840 -10.440 1.00 93.00 567 GLN A C 1
ATOM 4520 O O . GLN A 1 567 ? 21.005 -26.646 -11.386 1.00 93.00 567 GLN A O 1
ATOM 4525 N N . GLY A 1 568 ? 23.042 -27.184 -10.639 1.00 94.81 568 GLY A N 1
ATOM 4526 C CA . GLY A 1 568 ? 23.634 -27.406 -11.962 1.00 94.81 568 GLY A CA 1
ATOM 4527 C C . GLY A 1 568 ? 24.397 -26.215 -12.550 1.00 94.81 568 GLY A C 1
ATOM 4528 O O . GLY A 1 568 ? 24.814 -26.277 -13.703 1.00 94.81 568 GLY A O 1
ATOM 4529 N N . PHE A 1 569 ? 24.628 -25.136 -11.797 1.00 95.88 569 PHE A N 1
ATOM 4530 C CA . PHE A 1 569 ? 25.450 -24.020 -12.269 1.00 95.88 569 PHE A CA 1
ATOM 4531 C C . PHE A 1 569 ? 26.902 -24.446 -12.538 1.00 95.88 569 PHE A C 1
ATOM 4533 O O . PHE A 1 569 ? 27.590 -24.956 -11.655 1.00 95.88 569 PHE A O 1
ATOM 4540 N N . ALA A 1 570 ? 27.377 -24.214 -13.765 1.00 91.56 570 ALA A N 1
ATOM 4541 C CA . ALA A 1 570 ? 28.645 -24.760 -14.254 1.00 91.56 570 ALA A CA 1
ATOM 4542 C C . ALA A 1 570 ? 29.836 -23.785 -14.199 1.00 91.56 570 ALA A C 1
ATOM 4544 O O . ALA A 1 570 ? 30.975 -24.200 -14.422 1.00 91.56 570 ALA A O 1
ATOM 4545 N N . ALA A 1 571 ? 29.610 -22.493 -13.935 1.00 93.81 571 ALA A N 1
ATOM 4546 C CA . ALA A 1 571 ? 30.702 -21.521 -13.924 1.00 93.81 571 ALA A CA 1
ATOM 4547 C C . ALA A 1 571 ? 31.618 -21.726 -12.700 1.00 93.81 571 ALA A C 1
ATOM 4549 O O . ALA A 1 571 ? 31.147 -22.131 -11.630 1.00 93.81 571 ALA A O 1
ATOM 4550 N N . PRO A 1 572 ? 32.928 -21.442 -12.817 1.00 94.62 572 PRO A N 1
ATOM 4551 C CA . PRO A 1 572 ? 33.857 -21.603 -11.705 1.00 94.62 572 PRO A CA 1
ATOM 4552 C C . PRO A 1 572 ? 33.538 -20.632 -10.554 1.00 94.62 572 PRO A C 1
ATOM 4554 O O . PRO A 1 572 ? 33.080 -19.511 -10.797 1.00 94.62 572 PRO A O 1
ATOM 4557 N N . PRO A 1 573 ? 33.810 -21.022 -9.295 1.00 95.62 573 PRO A N 1
ATOM 4558 C CA . PRO A 1 573 ? 33.611 -20.143 -8.151 1.00 95.62 573 PRO A CA 1
ATOM 4559 C C . PRO A 1 573 ? 34.536 -18.927 -8.223 1.00 95.62 573 PRO A C 1
ATOM 4561 O O . PRO A 1 573 ? 35.721 -19.032 -8.543 1.00 95.62 573 PRO A O 1
ATOM 4564 N N . VAL A 1 574 ? 34.002 -17.772 -7.835 1.00 95.69 574 VAL A N 1
ATOM 4565 C CA . VAL A 1 574 ? 34.746 -16.518 -7.670 1.00 95.69 574 VAL A CA 1
ATOM 4566 C C . VAL A 1 574 ? 34.575 -16.006 -6.245 1.00 95.69 574 VAL A C 1
ATOM 4568 O O . VAL A 1 574 ? 33.590 -16.311 -5.582 1.00 95.69 574 VAL A O 1
ATOM 4571 N N . ALA A 1 575 ? 35.553 -15.245 -5.757 1.00 94.75 575 ALA A N 1
ATOM 4572 C CA . ALA A 1 575 ? 35.591 -14.771 -4.372 1.00 94.75 575 ALA A CA 1
ATOM 4573 C C . ALA A 1 575 ? 35.094 -13.325 -4.186 1.00 94.75 575 ALA A C 1
ATOM 4575 O O . ALA A 1 575 ? 35.273 -12.771 -3.109 1.00 94.75 575 ALA A O 1
ATOM 4576 N N . HIS A 1 576 ? 34.527 -12.683 -5.210 1.00 95.19 576 HIS A N 1
ATOM 4577 C CA . HIS A 1 576 ? 34.109 -11.276 -5.162 1.00 95.19 576 HIS A CA 1
ATOM 4578 C C . HIS A 1 576 ? 32.936 -11.009 -6.117 1.00 95.19 576 HIS A C 1
ATOM 4580 O O . HIS A 1 576 ? 32.614 -11.872 -6.934 1.00 95.19 576 HIS A O 1
ATOM 4586 N N . GLY A 1 577 ? 32.323 -9.825 -6.024 1.00 92.19 577 GLY A N 1
ATOM 4587 C CA . GLY A 1 577 ? 31.269 -9.379 -6.939 1.00 92.19 577 GLY A CA 1
ATOM 4588 C C . GLY A 1 577 ? 29.842 -9.822 -6.600 1.00 92.19 577 GLY A C 1
ATOM 4589 O O . GLY A 1 577 ? 28.958 -9.636 -7.435 1.00 92.19 577 GLY A O 1
ATOM 4590 N N . LEU A 1 578 ? 29.608 -10.391 -5.407 1.00 95.50 578 LEU A N 1
ATOM 4591 C CA . LEU A 1 578 ? 28.259 -10.631 -4.880 1.00 95.50 578 LEU A CA 1
ATOM 4592 C C . LEU A 1 578 ? 27.626 -9.314 -4.405 1.00 95.50 578 LEU A C 1
ATOM 4594 O O . LEU A 1 578 ? 28.136 -8.686 -3.477 1.00 95.50 578 LEU A O 1
ATOM 4598 N N . CYS A 1 579 ? 26.498 -8.933 -4.996 1.00 92.62 579 CYS A N 1
ATOM 4599 C CA . CYS A 1 579 ? 25.736 -7.735 -4.652 1.00 92.62 579 CYS A CA 1
ATOM 4600 C C . CYS A 1 579 ? 24.225 -7.935 -4.856 1.00 92.62 579 CYS A C 1
ATOM 4602 O O . CYS A 1 579 ? 23.788 -8.919 -5.456 1.00 92.62 579 CYS A O 1
ATOM 4604 N N . MET A 1 580 ? 23.421 -6.985 -4.369 1.00 94.00 580 MET A N 1
ATOM 4605 C CA . MET A 1 580 ? 21.994 -6.903 -4.693 1.00 94.00 580 MET A CA 1
ATOM 4606 C C . MET A 1 580 ? 21.813 -5.939 -5.863 1.00 94.00 580 MET A C 1
ATOM 4608 O O . MET A 1 580 ? 21.853 -4.727 -5.670 1.00 94.00 580 MET A O 1
ATOM 4612 N N . ILE A 1 581 ? 21.709 -6.444 -7.090 1.00 90.62 581 ILE A N 1
ATOM 4613 C CA . ILE A 1 581 ? 21.891 -5.602 -8.281 1.00 90.62 581 ILE A CA 1
ATOM 4614 C C . ILE A 1 581 ? 20.638 -4.787 -8.631 1.00 90.62 581 ILE A C 1
ATOM 4616 O O . ILE A 1 581 ? 20.745 -3.579 -8.848 1.00 90.62 581 ILE A O 1
ATOM 4620 N N . ASP A 1 582 ? 19.463 -5.409 -8.591 1.00 90.31 582 ASP A N 1
ATOM 4621 C CA . ASP A 1 582 ? 18.148 -4.777 -8.715 1.00 90.31 582 ASP A CA 1
ATOM 4622 C C . ASP A 1 582 ? 17.640 -4.480 -7.308 1.00 90.31 582 ASP A C 1
ATOM 4624 O O . ASP A 1 582 ? 17.537 -5.395 -6.488 1.00 90.31 582 ASP A O 1
ATOM 4628 N N . GLY A 1 583 ? 17.447 -3.196 -7.000 1.00 83.75 583 GLY A N 1
ATOM 4629 C CA . GLY A 1 583 ? 17.169 -2.716 -5.646 1.00 83.75 583 GLY A CA 1
ATOM 4630 C C . GLY A 1 583 ? 15.936 -3.362 -5.003 1.00 83.75 583 GLY A C 1
ATOM 4631 O O . GLY A 1 583 ? 15.218 -4.160 -5.598 1.00 83.75 583 GLY A O 1
ATOM 4632 N N . PHE A 1 584 ? 15.662 -3.008 -3.750 1.00 96.06 584 PHE A N 1
ATOM 4633 C CA . PHE A 1 584 ? 14.578 -3.651 -3.005 1.00 96.06 584 PHE A CA 1
ATOM 4634 C C . PHE A 1 584 ? 13.190 -3.346 -3.582 1.00 96.06 584 PHE A C 1
ATOM 4636 O O . PHE A 1 584 ? 12.832 -2.173 -3.754 1.00 96.06 584 PHE A O 1
ATOM 4643 N N . LYS A 1 585 ? 12.401 -4.406 -3.794 1.00 94.75 585 LYS A N 1
ATOM 4644 C CA . LYS A 1 585 ? 11.002 -4.367 -4.253 1.00 94.75 585 LYS A CA 1
ATOM 4645 C C . LYS A 1 585 ? 10.093 -5.084 -3.260 1.00 94.75 585 LYS A C 1
ATOM 4647 O O . LYS A 1 585 ? 10.542 -5.974 -2.540 1.00 94.75 585 LYS A O 1
ATOM 4652 N N . ARG A 1 586 ? 8.821 -4.688 -3.190 1.00 92.12 586 ARG A N 1
ATOM 4653 C CA . ARG A 1 586 ? 7.835 -5.301 -2.289 1.00 92.12 586 ARG A CA 1
ATOM 4654 C C . ARG A 1 586 ? 6.782 -6.051 -3.090 1.00 92.12 586 ARG A C 1
ATOM 4656 O O . ARG A 1 586 ? 6.152 -5.471 -3.963 1.00 92.12 586 ARG A O 1
ATOM 4663 N N . PHE A 1 587 ? 6.589 -7.317 -2.742 1.00 87.94 587 PHE A N 1
ATOM 4664 C CA . PHE A 1 587 ? 5.540 -8.179 -3.277 1.00 87.94 587 PHE A CA 1
ATOM 4665 C C . PHE A 1 587 ? 4.909 -8.916 -2.103 1.00 87.94 587 PHE A C 1
ATOM 4667 O O . PHE A 1 587 ? 5.632 -9.443 -1.256 1.00 87.94 587 PHE A O 1
ATOM 4674 N N . ASP A 1 588 ? 3.579 -8.897 -2.025 1.00 85.69 588 ASP A N 1
ATOM 4675 C CA . ASP A 1 588 ? 2.800 -9.616 -1.009 1.00 85.69 588 ASP A CA 1
ATOM 4676 C C . ASP A 1 588 ? 3.302 -9.348 0.430 1.00 85.69 588 ASP A C 1
ATOM 4678 O O . ASP A 1 588 ? 3.526 -10.252 1.234 1.00 85.69 588 ASP A O 1
ATOM 4682 N N . GLY A 1 589 ? 3.584 -8.074 0.734 1.00 80.56 589 GLY A N 1
ATOM 4683 C CA . GLY A 1 589 ? 4.090 -7.621 2.038 1.00 80.56 589 GLY A CA 1
ATOM 4684 C C . GLY A 1 589 ? 5.564 -7.943 2.332 1.00 80.56 589 GLY A C 1
ATOM 4685 O O . GLY A 1 589 ? 6.099 -7.476 3.339 1.00 80.56 589 GLY A O 1
ATOM 4686 N N . ARG A 1 590 ? 6.259 -8.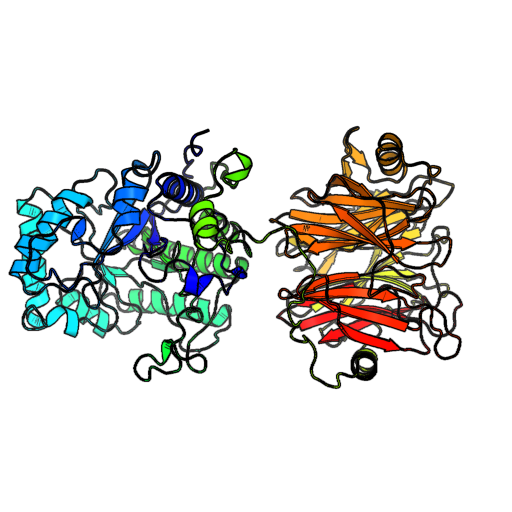681 1.459 1.00 88.38 590 ARG A N 1
ATOM 4687 C CA . ARG A 1 590 ? 7.656 -9.100 1.651 1.00 88.38 590 ARG A CA 1
ATOM 4688 C C . ARG A 1 590 ? 8.620 -8.318 0.769 1.00 88.38 590 ARG A C 1
ATOM 4690 O O . ARG A 1 590 ? 8.318 -7.983 -0.377 1.00 88.38 590 ARG A O 1
ATOM 4697 N N . VAL A 1 591 ? 9.808 -8.046 1.304 1.00 95.81 591 VAL A N 1
ATOM 4698 C CA . VAL A 1 591 ? 10.883 -7.367 0.571 1.00 95.81 591 VAL A CA 1
ATOM 4699 C C . VAL A 1 591 ? 11.702 -8.401 -0.187 1.00 95.81 591 VAL A C 1
ATOM 4701 O O . VAL A 1 591 ? 12.164 -9.369 0.405 1.00 95.81 591 VAL A O 1
ATOM 4704 N N . HIS A 1 592 ? 11.907 -8.170 -1.474 1.00 97.38 592 HIS A N 1
ATOM 4705 C CA . HIS A 1 592 ? 12.679 -9.030 -2.356 1.00 97.38 592 HIS A CA 1
ATOM 4706 C C . HIS A 1 592 ? 13.849 -8.271 -2.981 1.00 97.38 592 HIS A C 1
ATOM 4708 O O . HIS A 1 592 ? 13.834 -7.037 -3.061 1.00 97.38 592 HIS A O 1
ATOM 4714 N N . ALA A 1 593 ? 14.858 -9.021 -3.418 1.00 96.81 593 ALA A N 1
ATOM 4715 C CA . ALA A 1 593 ? 16.027 -8.500 -4.116 1.00 96.81 593 ALA A CA 1
ATOM 4716 C C . ALA A 1 593 ? 16.591 -9.540 -5.092 1.00 96.81 593 ALA A C 1
ATOM 4718 O O . ALA A 1 593 ? 16.565 -10.745 -4.816 1.00 96.81 593 ALA A O 1
ATOM 4719 N N . VAL A 1 594 ? 17.174 -9.063 -6.194 1.00 97.56 594 VAL A N 1
ATOM 4720 C CA . VAL A 1 594 ? 17.994 -9.901 -7.077 1.00 97.56 594 VAL A CA 1
ATOM 4721 C C . VAL A 1 594 ? 19.414 -9.947 -6.534 1.00 97.56 594 VAL A C 1
ATOM 4723 O O . VAL A 1 594 ? 20.092 -8.918 -6.460 1.00 97.56 594 VAL A O 1
ATOM 4726 N N . LEU A 1 595 ? 19.882 -11.144 -6.193 1.00 97.25 595 LEU A N 1
ATOM 4727 C CA . LEU A 1 595 ? 21.284 -11.385 -5.882 1.00 97.25 595 LEU A CA 1
ATOM 4728 C C . LEU A 1 595 ? 22.038 -11.665 -7.174 1.00 97.25 595 LEU A C 1
ATOM 4730 O O . LEU A 1 595 ? 21.599 -12.470 -7.989 1.00 97.25 595 LEU A O 1
ATOM 4734 N N . ASN A 1 596 ? 23.186 -11.025 -7.341 1.00 95.69 596 ASN A N 1
ATOM 4735 C CA . ASN A 1 596 ? 24.041 -11.191 -8.504 1.00 95.69 596 ASN A CA 1
ATOM 4736 C C . ASN A 1 596 ? 25.481 -11.394 -8.051 1.00 95.69 596 ASN A C 1
ATOM 4738 O O . ASN A 1 596 ? 25.976 -10.656 -7.206 1.00 95.69 596 ASN A O 1
ATOM 4742 N N . ASN A 1 597 ? 26.163 -12.353 -8.663 1.00 94.75 597 ASN A N 1
ATOM 4743 C CA . ASN A 1 597 ? 27.604 -12.527 -8.580 1.00 94.75 597 ASN A CA 1
ATOM 4744 C C . ASN A 1 597 ? 28.190 -12.279 -9.976 1.00 94.75 597 ASN A C 1
ATOM 4746 O O . ASN A 1 597 ? 28.262 -13.182 -10.816 1.00 94.75 597 ASN A O 1
ATOM 4750 N N . PHE A 1 598 ? 28.562 -11.019 -10.222 1.00 93.25 598 PHE A N 1
ATOM 4751 C CA . PHE A 1 598 ? 28.883 -10.506 -11.559 1.00 93.25 598 PHE A CA 1
ATOM 4752 C C . PHE A 1 598 ? 30.026 -11.272 -12.254 1.00 93.25 598 PHE A C 1
ATOM 4754 O O . PHE A 1 598 ? 29.820 -11.747 -13.375 1.00 93.25 598 PHE A O 1
ATOM 4761 N N . PRO A 1 599 ? 31.214 -11.473 -11.639 1.00 93.88 599 PRO A N 1
ATOM 4762 C CA . PRO A 1 599 ? 32.310 -12.162 -12.318 1.00 93.88 599 PRO A CA 1
ATOM 4763 C C . PRO A 1 599 ? 31.965 -13.618 -12.653 1.00 93.88 599 PRO A C 1
ATOM 4765 O O . PRO A 1 599 ? 32.403 -14.119 -13.694 1.00 93.88 599 PRO A O 1
ATOM 4768 N N . GLY A 1 600 ? 31.162 -14.262 -11.796 1.00 92.56 600 GLY A N 1
ATOM 4769 C CA . GLY A 1 600 ? 30.698 -15.639 -11.955 1.00 92.56 600 GLY A CA 1
ATOM 4770 C C . GLY A 1 600 ? 29.583 -15.810 -12.987 1.00 92.56 600 GLY A C 1
ATOM 4771 O O . GLY A 1 600 ? 29.501 -16.874 -13.588 1.00 92.56 600 GLY A O 1
ATOM 4772 N N . GLY A 1 601 ? 28.770 -14.781 -13.247 1.00 94.81 601 GLY A N 1
ATOM 4773 C CA . GLY A 1 601 ? 27.596 -14.896 -14.119 1.00 94.81 601 GLY A CA 1
ATOM 4774 C C . GLY A 1 601 ? 26.446 -15.663 -13.462 1.00 94.81 601 GLY A C 1
ATOM 4775 O O . GLY A 1 601 ? 25.889 -16.579 -14.059 1.00 94.81 601 GLY A O 1
ATOM 4776 N N . GLN A 1 602 ? 26.156 -15.346 -12.199 1.00 95.75 602 GLN A N 1
ATOM 4777 C CA . GLN A 1 602 ? 25.143 -16.025 -11.392 1.00 95.75 602 GLN A CA 1
ATOM 4778 C C . GLN A 1 602 ? 24.117 -15.011 -10.882 1.00 95.75 602 GLN A C 1
ATOM 4780 O O . GLN A 1 602 ? 24.506 -14.017 -10.266 1.00 95.75 602 GLN A O 1
ATOM 4785 N N . ASN A 1 603 ? 22.828 -15.299 -11.078 1.00 97.31 603 ASN A N 1
ATOM 4786 C CA . ASN A 1 603 ? 21.710 -14.506 -10.567 1.00 97.31 603 ASN A CA 1
ATOM 4787 C C . ASN A 1 603 ? 20.718 -15.392 -9.810 1.00 97.31 603 ASN A C 1
ATOM 4789 O O . ASN A 1 603 ? 20.488 -16.539 -10.202 1.00 97.31 603 ASN A O 1
ATOM 4793 N N . ALA A 1 604 ? 20.112 -14.839 -8.763 1.00 97.56 604 ALA A N 1
ATOM 4794 C CA . ALA A 1 604 ? 19.057 -15.504 -8.014 1.00 97.56 604 ALA A CA 1
ATOM 4795 C C . ALA A 1 604 ? 18.015 -14.518 -7.485 1.00 97.56 604 ALA A C 1
ATOM 4797 O O . ALA A 1 604 ? 18.329 -13.381 -7.115 1.00 97.56 604 ALA A O 1
ATOM 4798 N N . TRP A 1 605 ? 16.774 -14.989 -7.399 1.00 97.81 605 TRP A N 1
ATOM 4799 C CA . TRP A 1 605 ? 15.681 -14.295 -6.741 1.00 97.81 605 TRP A CA 1
ATOM 4800 C C . TRP A 1 605 ? 15.719 -14.592 -5.249 1.00 97.81 605 TRP A C 1
ATOM 4802 O O . TRP A 1 605 ? 15.896 -15.745 -4.849 1.00 97.81 605 TRP A O 1
ATOM 4812 N N . SER A 1 606 ? 15.564 -13.566 -4.415 1.00 97.94 606 SER A N 1
ATOM 4813 C CA . SER A 1 606 ? 15.622 -13.724 -2.963 1.00 97.94 606 SER A CA 1
ATOM 4814 C C . SER A 1 606 ? 14.574 -12.893 -2.241 1.00 97.94 606 SER A C 1
ATOM 4816 O O . SER A 1 606 ? 14.124 -11.858 -2.737 1.00 97.94 606 SER A O 1
ATOM 4818 N N . VAL A 1 607 ? 14.233 -13.335 -1.034 1.00 97.50 607 VAL A N 1
ATOM 4819 C CA . VAL A 1 607 ? 13.380 -12.613 -0.089 1.00 97.50 607 VAL A CA 1
ATOM 4820 C C . VAL A 1 607 ? 14.166 -12.280 1.175 1.00 97.50 607 VAL A C 1
ATOM 4822 O O . VAL A 1 607 ? 14.987 -13.073 1.639 1.00 97.50 607 VAL A O 1
ATOM 4825 N N . LEU A 1 608 ? 13.928 -11.101 1.737 1.00 97.12 608 LEU A N 1
ATOM 4826 C CA . LEU A 1 608 ? 14.548 -10.667 2.982 1.00 97.12 608 LEU A CA 1
ATOM 4827 C C . LEU A 1 608 ? 13.717 -11.103 4.191 1.00 97.12 608 LEU A C 1
ATOM 4829 O O . LEU A 1 608 ? 12.484 -11.096 4.157 1.00 97.12 608 LEU A O 1
ATOM 4833 N N . SER A 1 609 ? 14.400 -11.410 5.292 1.00 96.69 609 SER A N 1
ATOM 4834 C CA . SER A 1 609 ? 13.776 -11.562 6.606 1.00 96.69 609 SER A CA 1
ATOM 4835 C C . SER A 1 609 ? 13.070 -10.265 7.046 1.00 96.69 609 SER A C 1
ATOM 4837 O O . SER A 1 609 ? 13.456 -9.178 6.608 1.00 96.69 609 SER A O 1
ATOM 4839 N N . PRO A 1 610 ? 12.060 -10.331 7.938 1.00 89.69 610 PRO A N 1
ATOM 4840 C CA . PRO A 1 610 ? 11.323 -9.142 8.384 1.00 89.69 610 PRO A CA 1
ATOM 4841 C C . PRO A 1 610 ? 12.196 -8.045 9.010 1.00 89.69 610 PRO A C 1
ATOM 4843 O O . PRO A 1 610 ? 11.917 -6.861 8.854 1.00 89.69 610 PRO A O 1
ATOM 4846 N N . ASP A 1 611 ? 13.274 -8.428 9.692 1.00 91.62 611 ASP A N 1
ATOM 4847 C CA . ASP A 1 611 ? 14.254 -7.511 10.279 1.00 91.62 611 ASP A CA 1
ATOM 4848 C C . ASP A 1 611 ? 15.296 -7.002 9.265 1.00 91.62 611 ASP A C 1
ATOM 4850 O O . ASP A 1 611 ? 16.167 -6.213 9.636 1.00 91.62 611 ASP A O 1
ATOM 4854 N N . ALA A 1 612 ? 15.204 -7.431 8.000 1.00 95.38 612 ALA A N 1
ATOM 4855 C CA . ALA A 1 612 ? 16.067 -7.084 6.875 1.00 95.38 612 ALA A CA 1
ATOM 4856 C C . ALA A 1 612 ? 17.560 -7.360 7.119 1.00 95.38 612 ALA A C 1
ATOM 4858 O O . ALA A 1 612 ? 18.410 -6.515 6.827 1.00 95.38 612 ALA A O 1
ATOM 4859 N N . THR A 1 613 ? 17.890 -8.510 7.705 1.00 96.75 613 THR A N 1
ATOM 4860 C CA . THR A 1 613 ? 19.281 -8.925 7.978 1.00 96.75 613 THR A CA 1
ATOM 4861 C C . THR A 1 613 ? 19.720 -10.124 7.142 1.00 96.75 613 THR A C 1
ATOM 4863 O O . THR A 1 613 ? 20.913 -10.277 6.864 1.00 96.75 613 THR A O 1
ATOM 4866 N N . ARG A 1 614 ? 18.759 -10.938 6.696 1.00 98.12 614 ARG A N 1
ATOM 4867 C CA . ARG A 1 614 ? 18.992 -12.198 5.998 1.00 98.12 614 ARG A CA 1
ATOM 4868 C C . ARG A 1 614 ? 18.292 -12.236 4.650 1.00 98.12 614 ARG A C 1
ATOM 4870 O O . ARG A 1 614 ? 17.124 -11.877 4.552 1.00 98.12 614 ARG A O 1
ATOM 4877 N N . PHE A 1 615 ? 18.993 -12.744 3.644 1.00 98.44 615 PHE A N 1
ATOM 4878 C CA . PHE A 1 615 ? 18.494 -13.005 2.299 1.00 98.44 615 PHE A CA 1
ATOM 4879 C C . PHE A 1 615 ? 18.287 -14.505 2.124 1.00 98.44 615 PHE A C 1
ATOM 4881 O O . PHE A 1 615 ? 19.236 -15.269 2.260 1.00 98.44 615 PHE A O 1
ATOM 4888 N N . THR A 1 616 ? 17.071 -14.932 1.809 1.00 98.44 616 THR A N 1
ATOM 4889 C CA . THR A 1 616 ? 16.748 -16.332 1.512 1.00 98.44 616 THR A CA 1
ATOM 4890 C C . THR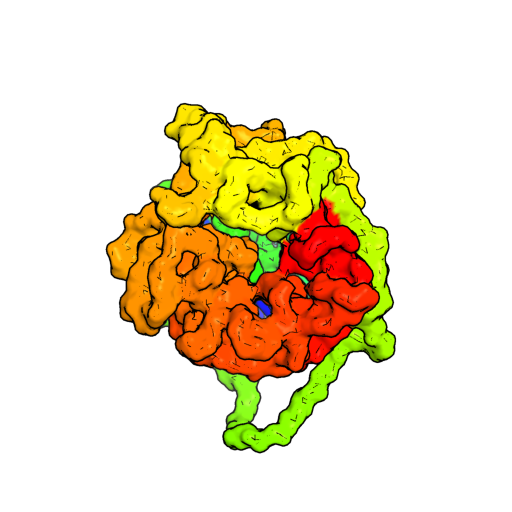 A 1 616 ? 16.591 -16.493 0.013 1.00 98.44 616 THR A C 1
ATOM 4892 O O . THR A 1 616 ? 15.769 -15.799 -0.588 1.00 98.44 616 THR A O 1
ATOM 4895 N N . ILE A 1 617 ? 17.377 -17.382 -0.595 1.00 97.69 617 ILE A N 1
ATOM 4896 C CA . ILE A 1 617 ? 17.261 -17.665 -2.029 1.00 97.69 617 ILE A CA 1
ATOM 4897 C C . ILE A 1 617 ? 15.965 -18.434 -2.285 1.00 97.69 617 ILE A C 1
ATOM 4899 O O . ILE A 1 617 ? 15.701 -19.443 -1.633 1.00 97.69 617 ILE A O 1
ATOM 4903 N N . LEU A 1 618 ? 15.172 -17.940 -3.234 1.00 96.44 618 LEU A N 1
ATOM 4904 C CA . LEU A 1 618 ? 13.936 -18.569 -3.690 1.00 96.44 618 LEU A CA 1
ATOM 4905 C C . LEU A 1 618 ? 14.173 -19.415 -4.939 1.00 96.44 618 LEU A C 1
ATOM 4907 O O . LEU A 1 618 ? 13.775 -20.572 -4.971 1.00 96.44 618 LEU A O 1
ATOM 4911 N N . GLY A 1 619 ? 14.846 -18.854 -5.944 1.00 95.81 619 GLY A N 1
ATOM 4912 C CA . GLY A 1 619 ? 15.097 -19.529 -7.213 1.00 95.81 619 GLY A CA 1
ATOM 4913 C C . GLY A 1 619 ? 16.305 -18.949 -7.931 1.00 95.81 619 GLY A C 1
ATOM 4914 O O . GLY A 1 619 ? 16.494 -17.732 -7.956 1.00 95.81 619 GLY A O 1
ATOM 4915 N N . ASP A 1 620 ? 17.122 -19.821 -8.512 1.00 96.25 620 ASP A N 1
ATOM 4916 C CA . ASP A 1 620 ? 18.240 -19.432 -9.365 1.00 96.25 620 ASP A CA 1
ATOM 4917 C C . ASP A 1 620 ? 17.784 -19.338 -10.829 1.00 96.25 620 ASP A C 1
ATOM 4919 O O . ASP A 1 620 ? 16.966 -20.133 -11.295 1.00 96.25 620 ASP A O 1
ATOM 4923 N N . PHE A 1 621 ? 18.359 -18.404 -11.588 1.00 95.44 621 PHE A N 1
ATOM 4924 C CA . PHE A 1 621 ? 18.088 -18.284 -13.022 1.00 95.44 621 PHE A CA 1
ATOM 4925 C C . PHE A 1 621 ? 19.365 -17.959 -13.801 1.00 95.44 621 PHE A C 1
ATOM 4927 O O . PHE A 1 621 ? 19.716 -16.814 -14.075 1.00 95.44 621 PHE A O 1
ATOM 4934 N N . PHE A 1 622 ? 20.084 -19.016 -14.173 1.00 93.81 622 PHE A N 1
ATOM 4935 C CA . PHE A 1 622 ? 21.373 -18.942 -14.873 1.00 93.81 622 PHE A CA 1
ATOM 4936 C C . PHE A 1 622 ? 21.398 -19.716 -16.200 1.00 93.81 622 PHE A C 1
ATOM 4938 O O . PHE A 1 622 ? 22.454 -19.863 -16.809 1.00 93.81 622 PHE A O 1
ATOM 4945 N N . LEU A 1 623 ? 20.258 -20.257 -16.638 1.00 95.12 623 LEU A N 1
ATOM 4946 C CA . LEU A 1 623 ? 20.155 -20.986 -17.901 1.00 95.12 623 LEU A CA 1
ATOM 4947 C C . LEU A 1 623 ? 19.847 -20.039 -19.066 1.00 95.12 623 LEU A C 1
ATOM 4949 O O . LEU A 1 623 ? 19.059 -19.116 -18.876 1.00 95.12 623 LEU A O 1
ATOM 4953 N N . PRO A 1 624 ? 20.364 -20.297 -20.277 1.00 95.19 624 PRO A N 1
ATOM 4954 C CA . PRO A 1 624 ? 21.155 -21.472 -20.648 1.00 95.19 624 PRO A CA 1
ATOM 4955 C C . PRO A 1 624 ? 22.661 -21.285 -20.361 1.00 95.19 624 PRO A C 1
ATOM 4957 O O . PRO A 1 624 ? 23.156 -20.162 -20.322 1.00 95.19 624 PRO A O 1
ATOM 4960 N N . HIS A 1 625 ? 23.406 -22.377 -20.156 1.00 92.38 625 HIS A N 1
ATOM 4961 C CA . HIS A 1 625 ? 24.801 -22.325 -19.677 1.00 92.38 625 HIS A CA 1
ATOM 4962 C C . HIS A 1 625 ? 25.790 -21.654 -20.642 1.00 92.38 625 HIS A C 1
ATOM 4964 O O . HIS A 1 625 ? 26.830 -21.151 -20.217 1.00 92.38 625 HIS A O 1
ATOM 4970 N N . GLU A 1 626 ? 25.488 -21.635 -21.937 1.00 92.62 626 GLU A N 1
ATOM 4971 C CA . GLU A 1 626 ? 26.277 -20.932 -22.945 1.00 92.62 626 GLU A CA 1
ATOM 4972 C C . GLU A 1 626 ? 26.152 -19.404 -22.856 1.00 92.62 626 GLU A C 1
ATOM 4974 O O . GLU A 1 626 ? 26.966 -18.687 -23.445 1.00 92.62 626 GLU A O 1
ATOM 4979 N N . ALA A 1 627 ? 25.153 -18.881 -22.141 1.00 93.81 627 ALA A N 1
ATOM 4980 C CA . ALA A 1 627 ? 24.991 -17.458 -21.893 1.00 93.81 627 ALA A CA 1
ATOM 4981 C C . ALA A 1 627 ? 25.596 -17.100 -20.530 1.00 93.81 627 ALA A C 1
ATOM 4983 O O . ALA A 1 627 ? 25.133 -17.547 -19.485 1.00 93.81 627 ALA A O 1
ATOM 4984 N N . LYS A 1 628 ? 26.621 -16.240 -20.526 1.00 95.50 628 LYS A N 1
ATOM 4985 C CA . LYS A 1 628 ? 27.123 -15.656 -19.279 1.00 95.50 628 LYS A CA 1
ATOM 4986 C C . LYS A 1 628 ? 26.170 -14.540 -18.854 1.00 95.50 628 LYS A C 1
ATOM 4988 O O . LYS A 1 628 ? 26.319 -13.403 -19.300 1.00 95.50 628 LYS A O 1
ATOM 4993 N N . LEU A 1 629 ? 25.183 -14.900 -18.040 1.00 96.06 629 LEU A N 1
ATOM 4994 C CA . LEU A 1 629 ? 24.131 -14.007 -17.569 1.00 96.06 629 LEU A CA 1
ATOM 4995 C C . LEU A 1 629 ? 24.577 -13.266 -16.310 1.00 96.06 629 LEU A C 1
ATOM 4997 O O . LEU A 1 629 ? 24.959 -13.871 -15.314 1.00 96.06 629 LEU A O 1
ATOM 5001 N N . THR A 1 630 ? 24.515 -11.949 -16.347 1.00 95.25 630 THR A N 1
ATOM 5002 C CA . THR A 1 630 ? 24.869 -11.048 -15.248 1.00 95.25 630 THR A CA 1
ATOM 5003 C C . THR A 1 630 ? 23.747 -10.044 -15.069 1.00 95.25 630 THR A C 1
ATOM 5005 O O . THR A 1 630 ? 22.908 -9.909 -15.952 1.00 95.25 630 THR A O 1
ATOM 5008 N N . GLU A 1 631 ? 23.738 -9.350 -13.933 1.00 93.50 631 GLU A N 1
ATOM 5009 C CA . GLU A 1 631 ? 22.941 -8.143 -13.697 1.00 93.50 631 GLU A CA 1
ATOM 5010 C C . GLU A 1 631 ? 21.497 -8.251 -14.205 1.00 93.50 631 GLU A C 1
ATOM 5012 O O . GLU A 1 631 ? 21.189 -7.884 -15.341 1.00 93.50 631 GLU A O 1
ATOM 5017 N N . ALA A 1 632 ? 20.603 -8.741 -13.355 1.00 96.75 632 ALA A N 1
ATOM 5018 C CA . ALA A 1 632 ? 19.207 -8.916 -13.717 1.00 96.75 632 ALA A CA 1
ATOM 5019 C C . ALA A 1 632 ? 18.277 -7.951 -12.984 1.00 96.75 632 ALA A C 1
ATOM 5021 O O . ALA A 1 632 ? 18.614 -7.487 -11.899 1.00 96.75 632 ALA A O 1
ATOM 5022 N N . ALA A 1 633 ? 17.102 -7.701 -13.558 1.00 97.81 633 ALA A N 1
ATOM 5023 C CA . ALA A 1 633 ? 15.985 -7.033 -12.900 1.00 97.81 633 ALA A CA 1
ATOM 5024 C C . ALA A 1 633 ? 14.723 -7.893 -12.997 1.00 97.81 633 ALA A C 1
ATOM 5026 O O . ALA A 1 633 ? 14.464 -8.491 -14.042 1.00 97.81 633 ALA A O 1
ATOM 5027 N N . VAL A 1 634 ? 13.948 -7.954 -11.913 1.00 98.12 634 VAL A N 1
ATOM 5028 C CA . VAL A 1 634 ? 12.776 -8.836 -11.782 1.00 98.12 634 VAL A CA 1
ATOM 5029 C C . VAL A 1 634 ? 11.514 -8.030 -11.491 1.00 98.12 634 VAL A C 1
ATOM 5031 O O . VAL A 1 634 ? 11.532 -7.062 -10.722 1.00 98.12 634 VAL A O 1
ATOM 5034 N N . ASN A 1 635 ? 10.396 -8.456 -12.075 1.00 97.69 635 ASN A N 1
ATOM 5035 C CA . ASN A 1 635 ? 9.062 -7.998 -11.701 1.00 97.69 635 ASN A CA 1
ATOM 5036 C C . ASN A 1 635 ? 8.014 -9.112 -11.884 1.00 97.69 635 ASN A C 1
ATOM 5038 O O . ASN A 1 635 ? 8.304 -10.153 -12.475 1.00 97.69 635 ASN A O 1
ATOM 5042 N N . ARG A 1 636 ? 6.795 -8.891 -11.379 1.00 94.81 636 ARG A N 1
ATOM 5043 C CA . ARG A 1 636 ? 5.649 -9.793 -11.556 1.00 94.81 636 ARG A CA 1
ATOM 5044 C C . ARG A 1 636 ? 4.675 -9.200 -12.571 1.00 94.81 636 ARG A C 1
ATOM 5046 O O . ARG A 1 636 ? 4.206 -8.079 -12.377 1.00 94.81 636 ARG A O 1
ATOM 5053 N N . LEU A 1 637 ? 4.403 -9.932 -13.648 1.00 89.75 637 LEU A N 1
ATOM 5054 C CA . LEU A 1 637 ? 3.478 -9.564 -14.724 1.00 89.75 637 LEU A CA 1
ATOM 5055 C C . LEU A 1 637 ? 2.006 -9.619 -14.254 1.00 89.75 637 LEU A C 1
ATOM 5057 O O . LEU A 1 637 ? 1.729 -10.191 -13.196 1.00 89.75 637 LEU A O 1
ATOM 5061 N N . PRO A 1 638 ? 1.046 -9.030 -15.001 1.00 84.50 638 PRO A N 1
ATOM 5062 C CA . PRO A 1 638 ? -0.357 -8.950 -14.572 1.00 84.50 638 PRO A CA 1
ATOM 5063 C C . PRO A 1 638 ? -1.049 -10.296 -14.368 1.00 84.50 638 PRO A C 1
ATOM 5065 O O . PRO A 1 638 ? -1.974 -10.397 -13.568 1.00 84.50 638 PRO A O 1
ATOM 5068 N N . ASP A 1 639 ? -0.607 -11.323 -15.089 1.00 80.12 639 ASP A N 1
ATOM 5069 C CA . ASP A 1 639 ? -1.093 -12.699 -14.971 1.00 80.12 639 ASP A CA 1
ATOM 5070 C C . ASP A 1 639 ? -0.502 -13.446 -13.759 1.00 80.12 639 ASP A C 1
ATOM 5072 O O . ASP A 1 639 ? -0.854 -14.597 -13.513 1.00 80.12 639 ASP A O 1
ATOM 5076 N N . GLY A 1 640 ? 0.380 -12.795 -12.992 1.00 85.06 640 GLY A N 1
ATOM 5077 C CA . GLY A 1 640 ? 1.074 -13.365 -11.841 1.00 85.06 640 GLY A CA 1
ATOM 5078 C C . GLY A 1 640 ? 2.433 -13.987 -12.168 1.00 85.06 640 GLY A C 1
ATOM 5079 O O . GLY A 1 640 ? 3.162 -14.331 -11.239 1.00 85.06 640 GLY A O 1
ATOM 5080 N N . THR A 1 641 ? 2.812 -14.082 -13.445 1.00 92.00 641 THR A N 1
ATOM 5081 C CA . THR A 1 641 ? 4.084 -14.674 -13.871 1.00 92.00 641 THR A CA 1
ATOM 5082 C C . THR A 1 641 ? 5.260 -13.790 -13.451 1.00 92.00 641 THR A C 1
ATOM 5084 O O . THR A 1 641 ? 5.292 -12.588 -13.725 1.00 92.00 641 THR A O 1
ATOM 5087 N N . TRP A 1 642 ? 6.267 -14.366 -12.798 1.00 97.62 642 TRP A N 1
ATOM 5088 C CA . TRP A 1 642 ? 7.535 -13.684 -12.550 1.00 97.62 642 TRP A CA 1
ATOM 5089 C C . TRP A 1 642 ? 8.329 -13.595 -13.842 1.00 97.62 642 TRP A C 1
ATOM 5091 O O . TRP A 1 642 ? 8.454 -14.579 -14.561 1.00 97.62 642 TRP A O 1
ATOM 5101 N N . CYS A 1 643 ? 8.900 -12.431 -14.122 1.00 97.56 643 CYS A N 1
ATOM 5102 C CA . CYS A 1 643 ? 9.716 -12.202 -15.302 1.00 97.56 643 CYS A CA 1
ATOM 5103 C C . CYS A 1 643 ? 11.002 -11.482 -14.901 1.00 97.56 643 CYS A C 1
ATOM 5105 O O . CYS A 1 643 ? 10.975 -10.498 -14.155 1.00 97.56 643 CYS A O 1
ATOM 5107 N N . ALA A 1 644 ? 12.129 -11.988 -15.394 1.00 97.94 644 ALA A N 1
ATOM 5108 C CA . ALA A 1 644 ? 13.438 -11.387 -15.212 1.00 97.94 644 ALA A CA 1
ATOM 5109 C C . ALA A 1 644 ? 14.037 -11.023 -16.568 1.00 97.94 644 ALA A C 1
ATOM 5111 O O . ALA A 1 644 ? 13.959 -11.802 -17.516 1.00 97.94 644 ALA A O 1
ATOM 5112 N N . ILE A 1 645 ? 14.682 -9.864 -16.633 1.00 97.81 645 ILE A N 1
ATOM 5113 C CA . ILE A 1 645 ? 15.585 -9.476 -17.716 1.00 97.81 645 ILE A CA 1
ATOM 5114 C C . ILE A 1 645 ? 17.014 -9.540 -17.184 1.00 97.81 645 ILE A C 1
ATOM 5116 O O . ILE A 1 645 ? 17.302 -8.953 -16.146 1.00 97.81 645 ILE A O 1
ATOM 5120 N N . SER A 1 646 ? 17.905 -10.209 -17.907 1.00 97.19 646 SER A N 1
ATOM 5121 C CA . SER A 1 646 ? 19.311 -10.394 -17.543 1.00 97.19 646 SER A CA 1
ATOM 5122 C C . SER A 1 646 ? 20.216 -9.909 -18.665 1.00 97.19 646 SER A C 1
ATOM 5124 O O . SER A 1 646 ? 19.956 -10.152 -19.849 1.00 97.19 646 SER A O 1
ATOM 5126 N N . ARG A 1 647 ? 21.311 -9.243 -18.305 1.00 95.31 647 ARG A N 1
ATOM 5127 C CA . ARG A 1 647 ? 22.367 -8.879 -19.250 1.00 95.31 647 ARG A CA 1
ATOM 5128 C C . ARG A 1 647 ? 23.148 -10.129 -19.662 1.00 95.31 647 ARG A C 1
ATOM 5130 O O . ARG A 1 647 ? 23.450 -10.987 -18.836 1.00 95.31 647 ARG A O 1
ATOM 5137 N N . ARG A 1 648 ? 23.528 -10.220 -20.938 1.00 94.88 648 ARG A N 1
ATOM 5138 C CA . ARG A 1 648 ? 24.455 -11.245 -21.434 1.00 94.88 648 ARG A CA 1
ATOM 5139 C C . ARG A 1 648 ? 25.840 -10.633 -21.650 1.00 94.88 648 ARG A C 1
ATOM 5141 O O . ARG A 1 648 ? 25.988 -9.695 -22.423 1.00 94.88 648 ARG A O 1
ATOM 5148 N N . GLU A 1 649 ? 26.869 -11.155 -20.983 1.00 93.06 649 GLU A N 1
ATOM 5149 C CA . GLU A 1 649 ? 28.251 -10.665 -21.153 1.00 93.06 649 GLU A CA 1
ATOM 5150 C C . GLU A 1 649 ? 28.906 -11.142 -22.451 1.00 93.06 649 GLU A C 1
ATOM 5152 O O . GLU A 1 649 ? 29.764 -10.460 -23.004 1.00 93.06 649 GLU A O 1
ATOM 5157 N N . ASN A 1 650 ? 28.566 -12.349 -22.898 1.00 91.88 650 ASN A N 1
ATOM 5158 C CA . ASN A 1 650 ? 29.167 -12.978 -24.068 1.00 91.88 650 ASN A CA 1
ATOM 5159 C C . ASN A 1 650 ? 28.229 -12.938 -25.284 1.00 91.88 650 ASN A C 1
ATOM 5161 O O . ASN A 1 650 ? 27.044 -12.639 -25.173 1.00 91.88 650 ASN A O 1
ATOM 5165 N N . GLY A 1 651 ? 28.750 -13.275 -26.464 1.00 90.75 651 GLY A N 1
ATOM 5166 C CA . GLY A 1 651 ? 27.961 -13.256 -27.696 1.00 90.75 651 GLY A CA 1
ATOM 5167 C C . GLY A 1 651 ? 27.694 -11.833 -28.192 1.00 90.75 651 GLY A C 1
ATOM 5168 O O . GLY A 1 651 ? 28.628 -11.054 -28.349 1.00 90.75 651 GLY A O 1
ATOM 5169 N N . ASP A 1 652 ? 26.429 -11.520 -28.466 1.00 89.50 652 ASP A N 1
ATOM 5170 C CA . ASP A 1 652 ? 25.972 -10.235 -29.014 1.00 89.50 652 ASP A CA 1
ATOM 5171 C C . ASP A 1 652 ? 25.823 -9.123 -27.962 1.00 89.50 652 ASP A C 1
ATOM 5173 O O . ASP A 1 652 ? 25.600 -7.970 -28.322 1.00 89.50 652 ASP A O 1
ATOM 5177 N N . GLY A 1 653 ? 25.961 -9.447 -26.672 1.00 89.62 653 GLY A N 1
ATOM 5178 C CA . GLY A 1 653 ? 25.841 -8.478 -25.581 1.00 89.62 653 GLY A CA 1
ATOM 5179 C C . GLY A 1 653 ? 24.408 -8.007 -25.310 1.00 89.62 653 GLY A C 1
ATOM 5180 O O . GLY A 1 653 ? 24.220 -7.042 -24.566 1.00 89.62 653 GLY A O 1
ATOM 5181 N N . ASN A 1 654 ? 23.407 -8.654 -25.921 1.00 95.12 654 ASN A N 1
ATOM 5182 C CA . ASN A 1 654 ? 22.001 -8.297 -25.767 1.00 95.12 654 ASN A CA 1
ATOM 5183 C C . ASN A 1 654 ? 21.442 -8.758 -24.402 1.00 95.12 654 ASN A C 1
ATOM 5185 O O . ASN A 1 654 ? 22.102 -9.468 -23.642 1.00 95.12 654 ASN A O 1
ATOM 5189 N N . TYR A 1 655 ? 20.209 -8.371 -24.084 1.00 97.06 655 TYR A N 1
ATOM 5190 C CA . TYR A 1 655 ? 19.510 -8.848 -22.892 1.00 97.06 655 TYR A CA 1
ATOM 5191 C C . TYR A 1 655 ? 18.628 -10.048 -23.217 1.00 97.06 655 TYR A C 1
ATOM 5193 O O . TYR A 1 655 ? 18.021 -10.118 -24.288 1.00 97.06 655 TYR A O 1
ATOM 5201 N N . LEU A 1 656 ? 18.537 -10.976 -22.270 1.00 97.38 656 LEU A N 1
ATOM 5202 C CA . LEU A 1 656 ? 17.673 -12.146 -22.367 1.00 97.38 656 LEU A CA 1
ATOM 5203 C C . LEU A 1 656 ? 16.664 -12.150 -21.219 1.00 97.38 656 LEU A C 1
ATOM 5205 O O . LEU A 1 656 ? 16.921 -11.597 -20.153 1.00 97.38 656 LEU A O 1
ATOM 5209 N N . PHE A 1 657 ? 15.527 -12.796 -21.443 1.00 97.75 657 PHE A N 1
ATOM 5210 C CA . PHE A 1 657 ? 14.407 -12.859 -20.516 1.00 97.75 657 PHE A CA 1
ATOM 5211 C C . PHE A 1 657 ? 14.164 -14.283 -20.058 1.00 97.75 657 PHE A C 1
ATOM 5213 O O . PHE A 1 657 ? 14.266 -15.211 -20.856 1.00 97.75 657 PHE A O 1
ATOM 5220 N N . THR A 1 658 ? 13.773 -14.442 -18.806 1.00 98.06 658 THR A N 1
ATOM 5221 C CA . THR A 1 658 ? 13.259 -15.696 -18.257 1.00 98.06 658 THR A CA 1
ATOM 5222 C C . THR A 1 658 ? 11.961 -15.427 -17.514 1.00 98.06 658 THR A C 1
ATOM 5224 O O . THR A 1 658 ? 11.726 -14.317 -17.033 1.00 98.06 658 THR A O 1
ATOM 5227 N N . GLU A 1 659 ? 11.125 -16.450 -17.425 1.00 97.44 659 GLU A N 1
ATOM 5228 C CA . GLU A 1 659 ? 9.865 -16.404 -16.706 1.00 97.44 659 GLU A CA 1
ATOM 5229 C C . GLU A 1 659 ? 9.769 -17.576 -15.730 1.00 97.44 659 GLU A C 1
ATOM 5231 O O . GLU A 1 659 ? 10.374 -18.636 -15.929 1.00 97.44 659 GLU A O 1
ATOM 5236 N N . SER A 1 660 ? 9.003 -17.368 -14.665 1.00 95.88 660 SER A N 1
ATOM 5237 C CA . SER A 1 660 ? 8.715 -18.371 -13.654 1.00 95.88 660 SER A CA 1
ATOM 5238 C C . SER A 1 660 ? 7.282 -18.213 -13.142 1.00 95.88 660 SER A C 1
ATOM 5240 O O . SER A 1 660 ? 6.881 -17.104 -12.787 1.00 95.88 660 SER A O 1
ATOM 5242 N N . PRO A 1 661 ? 6.493 -19.296 -13.056 1.00 88.62 661 PRO A N 1
ATOM 5243 C CA . PRO A 1 661 ? 5.146 -19.227 -12.493 1.00 88.62 661 PRO A CA 1
ATOM 5244 C C . PRO A 1 661 ? 5.144 -19.015 -10.970 1.00 88.62 661 PRO A C 1
ATOM 5246 O O . PRO A 1 661 ? 4.152 -18.545 -10.423 1.00 88.62 661 PRO A O 1
ATOM 5249 N N . ASP A 1 662 ? 6.232 -19.355 -10.273 1.00 87.06 662 ASP A N 1
ATOM 5250 C CA . ASP A 1 662 ? 6.299 -19.389 -8.805 1.00 87.06 662 ASP A CA 1
ATOM 5251 C C . ASP A 1 662 ? 7.487 -18.611 -8.209 1.00 87.06 662 ASP A C 1
ATOM 5253 O O . ASP A 1 662 ? 7.578 -18.454 -6.993 1.00 87.06 662 ASP A O 1
ATOM 5257 N N . GLY A 1 663 ? 8.388 -18.095 -9.049 1.00 92.81 663 GLY A N 1
ATOM 5258 C CA . GLY A 1 663 ? 9.600 -17.383 -8.634 1.00 92.81 663 GLY A CA 1
ATOM 5259 C C . GLY A 1 663 ? 10.714 -18.311 -8.138 1.00 92.81 663 GLY A C 1
ATOM 5260 O O . GLY A 1 663 ? 11.763 -17.827 -7.702 1.00 92.81 663 GLY A O 1
ATOM 5261 N N . VAL A 1 664 ? 10.500 -19.627 -8.217 1.00 93.06 664 VAL A N 1
ATOM 5262 C CA . VAL A 1 664 ? 11.418 -20.689 -7.785 1.00 93.06 664 VAL A CA 1
ATOM 5263 C C . VAL A 1 664 ? 11.979 -21.413 -9.006 1.00 93.06 664 VAL A C 1
ATOM 5265 O O . VAL A 1 664 ? 13.194 -21.535 -9.151 1.00 93.06 664 VAL A O 1
ATOM 5268 N N . HIS A 1 665 ? 11.106 -21.845 -9.917 1.00 92.25 665 HIS A N 1
ATOM 5269 C CA . HIS A 1 665 ? 11.468 -22.611 -11.105 1.00 92.25 665 HIS A CA 1
ATOM 5270 C C . HIS A 1 665 ? 11.454 -21.711 -12.337 1.00 92.25 665 HIS A C 1
ATOM 5272 O O . HIS A 1 665 ? 10.393 -21.325 -12.830 1.00 92.25 665 HIS A O 1
ATOM 5278 N N . TRP A 1 666 ? 12.639 -21.374 -12.834 1.00 97.38 666 TRP A N 1
ATOM 5279 C CA . TRP A 1 666 ? 12.814 -20.439 -13.941 1.00 97.38 666 TRP A CA 1
ATOM 5280 C C . TRP A 1 666 ? 13.088 -21.164 -15.257 1.00 97.38 666 TRP A C 1
ATOM 5282 O O . TRP A 1 666 ? 13.896 -22.094 -15.322 1.00 97.38 666 TRP A O 1
ATOM 5292 N N . ALA A 1 667 ? 12.431 -20.721 -16.328 1.00 97.69 667 ALA A N 1
ATOM 5293 C CA . ALA A 1 667 ? 12.691 -21.225 -17.671 1.00 97.69 667 ALA A CA 1
ATOM 5294 C C . ALA A 1 667 ? 14.086 -20.789 -18.180 1.00 97.69 667 ALA A C 1
ATOM 5296 O O . ALA A 1 667 ? 14.647 -19.793 -17.711 1.00 97.69 667 ALA A O 1
ATOM 5297 N N . PRO A 1 668 ? 14.674 -21.478 -19.174 1.00 97.69 668 PRO A N 1
ATOM 5298 C CA . PRO A 1 668 ? 15.871 -20.979 -19.845 1.00 97.69 668 PRO A CA 1
ATOM 5299 C C . PRO A 1 668 ? 15.645 -19.593 -20.459 1.00 97.69 668 PRO A C 1
ATOM 5301 O O . PRO A 1 668 ? 14.587 -19.322 -21.028 1.00 97.69 668 PRO A O 1
ATOM 5304 N N . HIS A 1 669 ? 16.650 -18.723 -20.366 1.00 97.88 669 HIS A N 1
ATOM 5305 C CA . HIS A 1 669 ? 16.555 -17.373 -20.900 1.00 97.88 669 HIS A CA 1
ATOM 5306 C C . HIS A 1 669 ? 16.453 -17.363 -22.432 1.00 97.88 669 HIS A C 1
ATOM 5308 O O . HIS A 1 669 ? 17.163 -18.095 -23.123 1.00 97.88 669 HIS A O 1
ATOM 5314 N N . THR A 1 670 ? 15.625 -16.469 -22.970 1.00 96.38 670 THR A N 1
ATOM 5315 C CA . THR A 1 670 ? 15.423 -16.273 -24.412 1.00 96.38 670 THR A CA 1
ATOM 5316 C C . THR A 1 670 ? 15.395 -14.789 -24.777 1.00 96.38 670 THR A C 1
ATOM 5318 O O . THR A 1 670 ? 15.097 -13.930 -23.950 1.00 96.38 670 THR A O 1
ATOM 5321 N N . ALA A 1 671 ? 15.738 -14.455 -26.021 1.00 93.44 671 ALA A N 1
ATOM 5322 C CA . ALA A 1 671 ? 15.604 -13.084 -26.511 1.00 93.44 671 ALA A CA 1
ATOM 5323 C C . ALA A 1 671 ? 14.121 -12.738 -26.732 1.00 93.44 671 ALA A C 1
ATOM 5325 O O . ALA A 1 671 ? 13.355 -13.576 -27.212 1.00 93.44 671 ALA A O 1
ATOM 5326 N N . ARG A 1 672 ? 13.719 -11.497 -26.431 1.00 90.44 672 ARG A N 1
ATOM 5327 C CA . ARG A 1 672 ? 12.325 -11.036 -26.553 1.00 90.44 672 ARG A CA 1
ATOM 5328 C C . ARG A 1 672 ? 12.260 -9.591 -27.050 1.00 90.44 672 ARG A C 1
ATOM 5330 O O . ARG A 1 672 ? 13.049 -8.743 -26.635 1.00 90.44 672 ARG A O 1
ATOM 5337 N N . ALA A 1 673 ? 11.279 -9.287 -27.903 1.00 82.06 673 ALA A N 1
ATOM 5338 C CA . ALA A 1 673 ? 10.920 -7.903 -28.209 1.00 82.06 673 ALA A CA 1
ATOM 5339 C C . ALA A 1 673 ? 10.399 -7.196 -26.935 1.00 82.06 673 ALA A C 1
ATOM 5341 O O . ALA A 1 673 ? 9.691 -7.826 -26.150 1.00 82.06 673 ALA A O 1
ATOM 5342 N N . PRO A 1 674 ? 10.721 -5.909 -26.710 1.00 85.31 674 PRO A N 1
ATOM 5343 C CA . PRO A 1 674 ? 11.256 -4.940 -27.669 1.00 85.31 674 PRO A CA 1
ATOM 5344 C C . PRO A 1 674 ? 12.795 -4.856 -27.735 1.00 85.31 674 PRO A C 1
ATOM 5346 O O . PRO A 1 674 ? 13.305 -3.942 -28.382 1.00 85.31 674 PRO A O 1
ATOM 5349 N N . VAL A 1 675 ? 13.555 -5.770 -27.123 1.00 93.19 675 VAL A N 1
ATOM 5350 C CA . VAL A 1 675 ? 15.013 -5.626 -26.935 1.00 93.19 675 VAL A CA 1
ATOM 5351 C C . VAL A 1 675 ? 15.815 -6.380 -28.013 1.00 93.19 675 VAL A C 1
ATOM 5353 O O . VAL A 1 675 ? 15.839 -7.607 -28.042 1.00 93.19 675 VAL A O 1
ATOM 5356 N N . HIS A 1 676 ? 16.478 -5.659 -28.927 1.00 85.81 676 HIS A N 1
ATOM 5357 C CA . HIS A 1 676 ? 17.103 -6.251 -30.134 1.00 85.81 676 HIS A CA 1
ATOM 5358 C C . HIS A 1 676 ? 18.506 -5.718 -30.495 1.00 85.81 676 HIS A C 1
ATOM 5360 O O . HIS A 1 676 ? 19.071 -6.123 -31.506 1.00 85.81 676 HIS A O 1
ATOM 5366 N N . ASN A 1 677 ? 19.082 -4.827 -29.685 1.00 93.31 677 ASN A N 1
ATOM 5367 C CA . ASN A 1 677 ? 20.436 -4.281 -29.871 1.00 93.31 677 ASN A CA 1
ATOM 5368 C C . ASN A 1 677 ? 21.016 -3.860 -28.512 1.00 93.31 677 ASN A C 1
ATOM 5370 O O . ASN A 1 677 ? 21.415 -2.712 -28.320 1.00 93.31 677 ASN A O 1
ATOM 5374 N N . GLY A 1 678 ? 20.917 -4.740 -27.518 1.00 93.69 678 GLY A N 1
ATOM 5375 C CA . GLY A 1 678 ? 21.367 -4.458 -26.162 1.00 93.69 678 GLY A CA 1
ATOM 5376 C C . GLY A 1 678 ? 22.886 -4.318 -26.054 1.00 93.69 678 GLY A C 1
ATOM 5377 O O . GLY A 1 678 ? 23.639 -4.759 -26.919 1.00 93.69 678 GLY A O 1
ATOM 5378 N N . THR A 1 679 ? 23.346 -3.686 -24.980 1.00 92.75 679 THR A N 1
ATOM 5379 C CA . THR A 1 679 ? 24.760 -3.664 -24.609 1.00 92.75 679 THR A CA 1
ATOM 5380 C C . THR A 1 679 ? 24.929 -3.555 -23.095 1.00 92.75 679 THR A C 1
ATOM 5382 O O . THR A 1 679 ? 23.976 -3.643 -22.330 1.00 92.75 679 THR A O 1
ATOM 5385 N N . SER A 1 680 ? 26.163 -3.376 -22.636 1.00 87.44 680 SER A N 1
ATOM 5386 C CA . SER A 1 680 ? 26.525 -3.455 -21.229 1.00 87.44 680 SER A CA 1
ATOM 5387 C C . SER A 1 680 ? 25.931 -2.339 -20.362 1.00 87.44 680 SER A C 1
ATOM 5389 O O . SER A 1 680 ? 26.492 -1.251 -20.297 1.00 87.44 680 SER A O 1
ATOM 5391 N N . SER A 1 681 ? 24.872 -2.627 -19.612 1.00 91.88 681 SER A N 1
ATOM 5392 C CA . SER A 1 681 ? 24.479 -1.913 -18.387 1.00 91.88 681 SER A CA 1
ATOM 5393 C C . SER A 1 681 ? 23.461 -2.746 -17.611 1.00 91.88 681 SER A C 1
ATOM 5395 O O . SER A 1 681 ? 22.764 -3.559 -18.219 1.00 91.88 681 SER A O 1
ATOM 5397 N N . LYS A 1 682 ? 23.324 -2.518 -16.301 1.00 93.31 682 LYS A N 1
ATOM 5398 C CA . LYS A 1 682 ? 22.222 -3.081 -15.515 1.00 93.31 682 LYS A CA 1
ATOM 5399 C C . LYS A 1 682 ? 20.868 -2.705 -16.159 1.00 93.31 682 LYS A C 1
ATOM 5401 O O . LYS A 1 682 ? 20.637 -1.509 -16.363 1.00 93.31 682 LYS A O 1
ATOM 5406 N N . PRO A 1 683 ? 19.988 -3.676 -16.477 1.00 96.88 683 PRO A N 1
ATOM 5407 C CA . PRO A 1 683 ? 18.631 -3.381 -16.924 1.00 96.88 683 PRO A CA 1
ATOM 5408 C C . PRO A 1 683 ? 17.768 -2.903 -15.747 1.00 96.88 683 PRO A C 1
ATOM 5410 O O . PRO A 1 683 ? 18.102 -3.131 -14.586 1.00 96.88 683 PRO A O 1
ATOM 5413 N N . THR A 1 684 ? 16.633 -2.273 -16.030 1.00 97.69 684 THR A N 1
ATOM 5414 C CA . THR A 1 684 ? 15.622 -1.963 -15.007 1.00 97.69 684 THR A CA 1
ATOM 5415 C C . THR A 1 684 ? 14.296 -2.589 -15.391 1.00 97.69 684 THR A C 1
ATOM 5417 O O . THR A 1 684 ? 13.978 -2.714 -16.575 1.00 97.69 684 THR A O 1
ATOM 5420 N N . PHE A 1 685 ? 13.517 -3.001 -14.396 1.00 97.62 685 PHE A N 1
ATOM 5421 C CA . PHE A 1 685 ? 12.197 -3.558 -14.647 1.00 97.62 685 PHE A CA 1
ATOM 5422 C C . PHE A 1 685 ? 11.250 -3.246 -13.492 1.00 97.62 685 PHE A C 1
ATOM 5424 O O . PHE A 1 685 ? 11.128 -4.002 -12.528 1.00 97.62 685 PHE A O 1
ATOM 5431 N N . ASP A 1 686 ? 10.594 -2.099 -13.582 1.00 97.56 686 ASP A N 1
ATOM 5432 C CA . ASP A 1 686 ? 9.796 -1.520 -12.505 1.00 97.56 686 ASP A CA 1
ATOM 5433 C C . ASP A 1 686 ? 8.310 -1.493 -12.871 1.00 97.56 686 ASP A C 1
ATOM 5435 O O . ASP A 1 686 ? 7.949 -1.633 -14.038 1.00 97.56 686 ASP A O 1
ATOM 5439 N N . CYS A 1 687 ? 7.437 -1.341 -11.876 1.00 95.25 687 CYS A N 1
ATOM 5440 C CA . CYS A 1 687 ? 6.002 -1.175 -12.089 1.00 95.25 687 CYS A CA 1
ATOM 5441 C C . CYS A 1 687 ? 5.505 -0.027 -11.213 1.00 95.25 687 CYS A C 1
ATOM 5443 O O . CYS A 1 687 ? 5.542 -0.117 -9.987 1.00 95.25 687 CYS A O 1
ATOM 5445 N N . PHE A 1 688 ? 5.054 1.051 -11.851 1.00 92.62 688 PHE A N 1
ATOM 5446 C CA . PHE A 1 688 ? 4.561 2.253 -11.186 1.00 92.62 688 PHE A CA 1
ATOM 5447 C C . PHE A 1 688 ? 3.120 2.501 -11.625 1.00 92.62 688 PHE A C 1
ATOM 5449 O O . PHE A 1 688 ? 2.842 2.610 -12.820 1.00 92.62 688 PHE A O 1
ATOM 5456 N N . GLY A 1 689 ? 2.184 2.552 -10.672 1.00 83.62 689 GLY A N 1
ATOM 5457 C CA . GLY A 1 689 ? 0.767 2.807 -10.966 1.00 83.62 689 GLY A CA 1
ATOM 5458 C C . GLY A 1 689 ? 0.140 1.822 -11.968 1.00 83.62 689 GLY A C 1
ATOM 5459 O O . GLY A 1 689 ? -0.664 2.229 -12.807 1.00 83.62 689 GLY A O 1
ATOM 5460 N N . GLY A 1 690 ? 0.547 0.546 -11.938 1.00 86.38 690 GLY A N 1
ATOM 5461 C CA . GLY A 1 690 ? 0.059 -0.486 -12.865 1.00 86.38 690 GLY A CA 1
ATOM 5462 C C . GLY A 1 690 ? 0.596 -0.367 -14.299 1.00 86.38 690 GLY A C 1
ATOM 5463 O O . GLY A 1 690 ? -0.005 -0.907 -15.227 1.00 86.38 690 GLY A O 1
ATOM 5464 N N . VAL A 1 691 ? 1.692 0.370 -14.501 1.00 92.75 691 VAL A N 1
ATOM 5465 C CA . VAL A 1 691 ? 2.424 0.448 -15.771 1.00 92.75 691 VAL A CA 1
ATOM 5466 C C . VAL A 1 691 ? 3.845 -0.046 -15.540 1.00 92.75 691 VAL A C 1
ATOM 5468 O O . VAL A 1 691 ? 4.545 0.447 -14.656 1.00 92.75 691 VAL A O 1
ATOM 5471 N N . TYR A 1 692 ? 4.273 -1.006 -16.350 1.00 96.81 692 TYR A N 1
ATOM 5472 C CA . TYR A 1 692 ? 5.627 -1.536 -16.343 1.00 96.81 692 TYR A CA 1
ATOM 5473 C C . TYR A 1 692 ? 6.575 -0.606 -17.087 1.00 96.81 692 TYR A C 1
ATOM 5475 O O . TYR A 1 692 ? 6.217 -0.075 -18.135 1.00 96.81 692 TYR A O 1
ATOM 5483 N N . TYR A 1 693 ? 7.788 -0.464 -16.564 1.00 97.94 693 TYR A N 1
ATOM 5484 C CA . TYR A 1 693 ? 8.891 0.305 -17.126 1.00 97.94 693 TYR A CA 1
ATOM 5485 C C . TYR A 1 693 ? 10.085 -0.631 -17.297 1.00 97.94 693 TYR A C 1
ATOM 5487 O O . TYR A 1 693 ? 10.701 -1.057 -16.321 1.00 97.94 693 TYR A O 1
ATOM 5495 N N . LEU A 1 694 ? 10.395 -0.962 -18.547 1.00 98.12 694 LEU A N 1
ATOM 5496 C CA . LEU A 1 694 ? 11.491 -1.837 -18.937 1.00 98.12 694 LEU A CA 1
ATOM 5497 C C . LEU A 1 694 ? 12.640 -0.995 -19.491 1.00 98.12 694 LEU A C 1
ATOM 5499 O O . LEU A 1 694 ? 12.546 -0.432 -20.584 1.00 98.12 694 LEU A O 1
ATOM 5503 N N . GLY A 1 695 ? 13.716 -0.896 -18.718 1.00 97.88 695 GLY A N 1
ATOM 5504 C CA . GLY A 1 695 ? 14.905 -0.133 -19.062 1.00 97.88 695 GLY A CA 1
ATOM 5505 C C . GLY A 1 695 ? 16.039 -1.021 -19.548 1.00 97.88 695 GLY A C 1
ATOM 5506 O O . GLY A 1 695 ? 16.357 -2.033 -18.923 1.00 97.88 695 GLY A O 1
ATOM 5507 N N . TRP A 1 696 ? 16.683 -0.634 -20.645 1.00 97.56 696 TRP A N 1
ATOM 5508 C CA . TRP A 1 696 ? 17.807 -1.379 -21.208 1.00 97.56 696 TRP A CA 1
ATOM 5509 C C . TRP A 1 696 ? 18.759 -0.471 -21.989 1.00 97.56 696 TRP A C 1
ATOM 5511 O O . TRP A 1 696 ? 18.361 0.534 -22.588 1.00 97.56 696 TRP A O 1
ATOM 5521 N N . GLN A 1 697 ? 20.042 -0.830 -21.987 1.00 97.12 697 GLN A N 1
ATOM 5522 C CA . GLN A 1 697 ? 21.074 -0.093 -22.707 1.00 97.12 697 GLN A CA 1
ATOM 5523 C C . GLN A 1 697 ? 21.151 -0.560 -24.157 1.00 97.12 697 GLN A C 1
ATOM 5525 O O . GLN A 1 697 ? 21.333 -1.743 -24.418 1.00 97.12 697 GLN A O 1
ATOM 5530 N N . GLU A 1 698 ? 21.092 0.365 -25.105 1.00 96.19 698 GLU A N 1
ATOM 5531 C CA . GLU A 1 698 ? 21.259 0.069 -26.525 1.00 96.19 698 GLU A CA 1
ATOM 5532 C C . GLU A 1 698 ? 22.718 0.256 -26.971 1.00 96.19 698 GLU A C 1
ATOM 5534 O O . GLU A 1 698 ? 23.412 1.173 -26.527 1.00 96.19 698 GLU A O 1
ATOM 5539 N N . GLY A 1 699 ? 23.184 -0.604 -27.880 1.00 94.69 699 GLY A N 1
ATOM 5540 C CA . GLY A 1 699 ? 24.543 -0.616 -28.431 1.00 94.69 699 GLY A CA 1
ATOM 5541 C C . GLY A 1 699 ? 24.892 0.556 -29.353 1.00 94.69 699 GLY A C 1
ATOM 5542 O O . GLY A 1 699 ? 26.057 0.716 -29.724 1.00 94.69 699 GLY A O 1
ATOM 5543 N N . THR A 1 700 ? 23.913 1.386 -29.717 1.00 94.81 700 THR A N 1
ATOM 5544 C CA . THR A 1 700 ? 24.113 2.578 -30.550 1.00 94.81 700 THR A CA 1
ATOM 5545 C C . THR A 1 700 ? 25.021 3.589 -29.854 1.00 94.81 700 THR A C 1
ATOM 5547 O O . THR A 1 700 ? 24.825 3.920 -28.684 1.00 94.81 700 THR A O 1
ATOM 5550 N N . ARG A 1 701 ? 26.007 4.107 -30.598 1.00 93.94 701 ARG A N 1
ATOM 5551 C CA . ARG A 1 701 ? 26.986 5.089 -30.114 1.00 93.94 701 ARG A CA 1
ATOM 5552 C C . ARG A 1 701 ? 26.685 6.485 -30.652 1.00 93.94 701 ARG A C 1
ATOM 5554 O O . ARG A 1 701 ? 26.847 6.730 -31.845 1.00 93.94 701 ARG A O 1
ATOM 5561 N N . VAL A 1 702 ? 26.306 7.406 -29.774 1.00 93.94 702 VAL A N 1
ATOM 5562 C CA . VAL A 1 702 ? 26.113 8.832 -30.088 1.00 93.94 702 VAL A CA 1
ATOM 5563 C C . VAL A 1 702 ? 27.455 9.537 -29.916 1.00 93.94 702 VAL A C 1
ATOM 5565 O O . VAL A 1 702 ? 28.111 9.368 -28.890 1.00 93.94 702 VAL A O 1
ATOM 5568 N N . GLY A 1 703 ? 27.929 10.251 -30.941 1.00 90.12 703 GLY A N 1
ATOM 5569 C CA . GLY A 1 703 ? 29.249 10.898 -30.904 1.00 90.12 703 GLY A CA 1
ATOM 5570 C C . GLY A 1 703 ? 30.423 9.922 -30.702 1.00 90.12 703 GLY A C 1
ATOM 5571 O O . GLY A 1 703 ? 31.456 10.295 -30.155 1.00 90.12 703 GLY A O 1
ATOM 5572 N N . GLY A 1 704 ? 30.260 8.645 -31.076 1.00 88.50 704 GLY A N 1
ATOM 5573 C CA . GLY A 1 704 ? 31.262 7.590 -30.853 1.00 88.50 704 GLY A CA 1
ATOM 5574 C C . GLY A 1 704 ? 31.342 7.068 -29.410 1.00 88.50 704 GLY A C 1
ATOM 5575 O O . GLY A 1 704 ? 32.177 6.207 -29.118 1.00 88.50 704 GLY A O 1
ATOM 5576 N N . VAL A 1 705 ? 30.472 7.539 -28.512 1.00 89.81 705 VAL A N 1
ATOM 5577 C CA . VAL A 1 705 ? 30.498 7.216 -27.080 1.00 89.81 705 VAL A CA 1
ATOM 5578 C C . VAL A 1 705 ? 29.778 5.902 -26.783 1.00 89.81 705 VAL A C 1
ATOM 5580 O O . VAL A 1 705 ? 28.726 5.609 -27.338 1.00 89.81 705 VAL A O 1
ATOM 5583 N N . PHE A 1 706 ? 30.366 5.078 -25.914 1.00 89.75 706 PHE A N 1
ATOM 5584 C CA . PHE A 1 706 ? 29.757 3.836 -25.436 1.00 89.75 706 PHE A CA 1
ATOM 5585 C C . PHE A 1 706 ? 28.745 4.108 -24.312 1.00 89.75 706 PHE A C 1
ATOM 5587 O O . PHE A 1 706 ? 28.948 5.026 -23.516 1.00 89.75 706 PHE A O 1
ATOM 5594 N N . ARG A 1 707 ? 27.676 3.297 -24.229 1.00 92.56 707 ARG A N 1
ATOM 5595 C CA . ARG A 1 707 ? 26.555 3.473 -23.277 1.00 92.56 707 ARG A CA 1
ATOM 5596 C C . ARG A 1 707 ? 25.905 4.860 -23.369 1.00 92.56 707 ARG A C 1
ATOM 5598 O O . ARG A 1 707 ? 25.571 5.484 -22.364 1.00 92.56 707 ARG A O 1
ATOM 5605 N N . SER A 1 708 ? 25.769 5.356 -24.594 1.00 93.94 708 SER A N 1
ATOM 5606 C CA . SER A 1 708 ? 25.178 6.660 -24.911 1.00 93.94 708 SER A CA 1
ATOM 5607 C C . SER A 1 708 ? 23.667 6.621 -25.111 1.00 93.94 708 SER A C 1
ATOM 5609 O O . SER A 1 708 ? 23.048 7.679 -25.183 1.00 93.94 708 SER A O 1
ATOM 5611 N N . VAL A 1 709 ? 23.085 5.425 -25.266 1.00 97.31 709 VAL A N 1
ATOM 5612 C CA . VAL A 1 709 ? 21.652 5.251 -25.522 1.00 97.31 709 VAL A CA 1
ATOM 5613 C C . VAL A 1 709 ? 21.029 4.312 -24.502 1.00 97.31 709 VAL A C 1
ATOM 5615 O O . VAL A 1 709 ? 21.372 3.131 -24.470 1.00 97.31 709 VAL A O 1
ATOM 5618 N N . PHE A 1 710 ? 20.103 4.816 -23.690 1.00 98.06 710 PHE A N 1
ATOM 5619 C CA . PHE A 1 710 ? 19.292 4.000 -22.783 1.00 98.06 710 PHE A CA 1
ATOM 5620 C C . PHE A 1 710 ? 17.818 4.168 -23.143 1.00 98.06 710 PHE A C 1
ATOM 5622 O O . PHE A 1 710 ? 17.332 5.291 -23.285 1.00 98.06 710 PHE A O 1
ATOM 5629 N N . ASN A 1 711 ? 17.106 3.061 -23.314 1.00 98.31 711 ASN A N 1
ATOM 5630 C CA . ASN A 1 711 ? 15.685 3.071 -23.635 1.00 98.31 711 ASN A CA 1
ATOM 5631 C C . ASN A 1 711 ? 14.872 2.727 -22.391 1.00 98.31 711 ASN A C 1
ATOM 5633 O O . ASN A 1 711 ? 15.292 1.890 -21.595 1.00 98.31 711 ASN A O 1
ATOM 5637 N N . LEU A 1 712 ? 13.703 3.350 -22.259 1.00 98.19 712 LEU A N 1
ATOM 5638 C CA . LEU A 1 712 ? 12.681 2.990 -21.284 1.00 98.19 712 LEU A CA 1
ATOM 5639 C C . LEU A 1 712 ? 11.376 2.734 -22.039 1.00 98.19 712 LEU A C 1
ATOM 5641 O O . LEU A 1 712 ? 10.726 3.663 -22.532 1.00 98.19 712 LEU A O 1
ATOM 5645 N N . ASP A 1 713 ? 11.038 1.459 -22.170 1.00 98.19 713 ASP A N 1
ATOM 5646 C CA . ASP A 1 713 ? 9.812 0.991 -22.802 1.00 98.19 713 ASP A CA 1
ATOM 5647 C C . ASP A 1 713 ? 8.734 0.773 -21.732 1.00 98.19 713 ASP A C 1
ATOM 5649 O O . ASP A 1 713 ? 9.035 0.323 -20.627 1.00 98.19 713 ASP A O 1
ATOM 5653 N N . VAL A 1 714 ? 7.477 1.090 -22.045 1.00 97.19 714 VAL A N 1
ATOM 5654 C CA . VAL A 1 714 ? 6.345 0.932 -21.127 1.00 97.19 714 VAL A CA 1
ATOM 5655 C C . VAL A 1 714 ? 5.294 -0.027 -21.648 1.00 97.19 714 VAL A C 1
ATOM 5657 O O . VAL A 1 714 ? 5.063 -0.115 -22.853 1.00 97.19 714 VAL A O 1
ATOM 5660 N N . SER A 1 715 ? 4.644 -0.732 -20.726 1.00 94.88 715 SER A N 1
ATOM 5661 C CA . SER A 1 715 ? 3.578 -1.683 -21.034 1.00 94.88 715 SER A CA 1
ATOM 5662 C C . SER A 1 715 ? 2.582 -1.798 -19.881 1.00 94.88 715 SER A C 1
ATOM 5664 O O . SER A 1 715 ? 2.932 -1.567 -18.727 1.00 94.88 715 SER A O 1
ATOM 5666 N N . ARG A 1 716 ? 1.332 -2.167 -20.179 1.00 88.31 716 ARG A N 1
ATOM 5667 C CA . ARG A 1 716 ? 0.340 -2.568 -19.162 1.00 88.31 716 ARG A CA 1
ATOM 5668 C C . ARG A 1 716 ? 0.200 -4.076 -19.030 1.00 88.31 716 ARG A C 1
ATOM 5670 O O . ARG A 1 716 ? -0.174 -4.542 -17.964 1.00 88.31 716 ARG A O 1
ATOM 5677 N N . ASP A 1 717 ? 0.476 -4.815 -20.098 1.00 85.00 717 ASP A N 1
ATOM 5678 C CA . ASP A 1 717 ? 0.279 -6.264 -20.173 1.00 85.00 717 ASP A CA 1
ATOM 5679 C C . ASP A 1 717 ? 1.598 -7.052 -20.165 1.00 85.00 717 ASP A C 1
ATOM 5681 O O . ASP A 1 717 ? 1.586 -8.276 -20.105 1.00 85.00 717 ASP A O 1
ATOM 5685 N N . GLY A 1 718 ? 2.743 -6.366 -20.233 1.00 88.81 718 GLY A N 1
ATOM 5686 C CA . GLY A 1 718 ? 4.063 -6.986 -20.347 1.00 88.81 718 GLY A CA 1
ATOM 5687 C C . GLY A 1 718 ? 4.346 -7.592 -21.728 1.00 88.81 718 GLY A C 1
ATOM 5688 O O . GLY A 1 718 ? 5.401 -8.197 -21.938 1.00 88.81 718 GLY A O 1
ATOM 5689 N N . VAL A 1 719 ? 3.440 -7.433 -22.694 1.00 88.06 719 VAL A N 1
ATOM 5690 C CA . VAL A 1 719 ? 3.521 -8.022 -24.038 1.00 88.06 719 VAL A CA 1
ATOM 5691 C C . VAL A 1 719 ? 3.689 -6.933 -25.089 1.00 88.06 719 VAL A C 1
ATOM 5693 O O . VAL A 1 719 ? 4.599 -7.009 -25.916 1.00 88.06 719 VAL A O 1
ATOM 5696 N N . HIS A 1 720 ? 2.849 -5.902 -25.041 1.00 89.25 720 HIS A N 1
ATOM 5697 C CA . HIS A 1 720 ? 2.890 -4.773 -25.957 1.00 89.25 720 HIS A CA 1
ATOM 5698 C C . HIS A 1 720 ? 3.662 -3.631 -25.311 1.00 89.25 720 HIS A C 1
ATOM 5700 O O . HIS A 1 720 ? 3.233 -3.058 -24.309 1.00 89.25 720 HIS A O 1
ATOM 5706 N N . TRP A 1 721 ? 4.816 -3.317 -25.892 1.00 93.81 721 TRP A N 1
ATOM 5707 C CA . TRP A 1 721 ? 5.747 -2.331 -25.363 1.00 93.81 721 TRP A CA 1
ATOM 5708 C C . TRP A 1 721 ? 5.815 -1.102 -26.266 1.00 93.81 721 TRP A C 1
ATOM 5710 O O . TRP A 1 721 ? 5.982 -1.218 -27.481 1.00 93.81 721 TRP A O 1
ATOM 5720 N N . GLU A 1 722 ? 5.727 0.078 -25.661 1.00 95.62 722 GLU A N 1
ATOM 5721 C CA . GLU A 1 722 ? 5.865 1.370 -26.331 1.00 95.62 722 GLU A CA 1
ATOM 5722 C C . GLU A 1 722 ? 7.069 2.129 -25.778 1.00 95.62 722 GLU A C 1
ATOM 5724 O O . GLU A 1 722 ? 7.241 2.236 -24.566 1.00 95.62 722 GLU A O 1
ATOM 5729 N N . ARG A 1 723 ? 7.898 2.707 -26.652 1.00 97.19 723 ARG A N 1
ATOM 5730 C CA . ARG A 1 723 ? 9.064 3.472 -26.205 1.00 97.19 723 ARG A CA 1
ATOM 5731 C C . ARG A 1 723 ? 8.652 4.807 -25.613 1.00 97.19 723 ARG A C 1
ATOM 5733 O O . ARG A 1 723 ? 8.304 5.725 -26.354 1.00 97.19 723 ARG A O 1
ATOM 5740 N N . LYS A 1 724 ? 8.744 4.934 -24.290 1.00 97.88 724 LYS A N 1
ATOM 5741 C CA . LYS A 1 724 ? 8.411 6.174 -23.585 1.00 97.88 724 LYS A CA 1
ATOM 5742 C C . LYS A 1 724 ? 9.588 7.131 -23.526 1.00 97.88 724 LYS A C 1
ATOM 5744 O O . LYS A 1 724 ? 9.416 8.312 -23.811 1.00 97.88 724 LYS A O 1
ATOM 5749 N N . TYR A 1 725 ? 10.783 6.630 -23.235 1.00 98.56 725 TYR A N 1
ATOM 5750 C CA . TYR A 1 725 ? 11.989 7.453 -23.230 1.00 98.56 725 TYR A CA 1
ATOM 5751 C C . TYR A 1 725 ? 13.099 6.798 -24.035 1.00 98.56 725 TYR A C 1
ATOM 5753 O O . TYR A 1 725 ? 13.304 5.584 -23.990 1.00 98.56 725 TYR A O 1
ATOM 5761 N N . ARG A 1 726 ? 13.832 7.637 -24.759 1.00 98.06 726 ARG A N 1
ATOM 5762 C CA . ARG A 1 726 ? 15.096 7.306 -25.398 1.00 98.06 726 ARG A CA 1
ATOM 5763 C C . ARG A 1 726 ? 16.103 8.360 -24.964 1.00 98.06 726 ARG A C 1
ATOM 5765 O O . ARG A 1 726 ? 16.087 9.481 -25.460 1.00 98.06 726 ARG A O 1
ATOM 5772 N N . PHE A 1 727 ? 16.952 8.007 -24.012 1.00 98.19 727 PHE A N 1
ATOM 5773 C CA . PHE A 1 727 ? 18.021 8.881 -23.552 1.00 98.19 727 PHE A CA 1
ATOM 5774 C C . PHE A 1 727 ? 19.182 8.759 -24.526 1.00 98.19 727 PHE A C 1
ATOM 5776 O O . PHE A 1 727 ? 19.835 7.723 -24.545 1.00 98.19 727 PHE A O 1
ATOM 5783 N N . GLU A 1 728 ? 19.425 9.791 -25.330 1.00 96.75 728 GLU A N 1
ATOM 5784 C CA . GLU A 1 728 ? 20.621 9.903 -26.166 1.00 96.75 728 GLU A CA 1
ATOM 5785 C C . GLU A 1 728 ? 21.558 10.943 -25.569 1.00 96.75 728 GLU A C 1
ATOM 5787 O O . GLU A 1 728 ? 21.149 12.064 -25.274 1.00 96.75 728 GLU A O 1
ATOM 5792 N N . SER A 1 729 ? 22.822 10.585 -25.384 1.00 92.12 729 SER A N 1
ATOM 5793 C CA . SER A 1 729 ? 23.781 11.478 -24.751 1.00 92.12 729 SER A CA 1
ATOM 5794 C C . SER A 1 729 ? 25.190 11.238 -25.290 1.00 92.12 729 SER A C 1
ATOM 5796 O O . SER A 1 729 ? 25.655 10.107 -25.380 1.00 92.12 729 SER A O 1
ATOM 5798 N N . GLU A 1 730 ? 25.906 12.320 -25.610 1.00 93.56 730 GLU A N 1
ATOM 5799 C CA . GLU A 1 730 ? 27.359 12.284 -25.878 1.00 93.56 730 GLU A CA 1
ATOM 5800 C C . GLU A 1 730 ? 28.174 12.044 -24.594 1.00 93.56 730 GLU A C 1
ATOM 5802 O O . GLU A 1 730 ? 29.388 11.869 -24.614 1.00 93.56 730 GLU A O 1
ATOM 5807 N N . ARG A 1 731 ? 27.492 12.024 -23.452 1.00 92.94 731 ARG A N 1
ATOM 5808 C CA . ARG A 1 731 ? 27.980 11.537 -22.162 1.00 92.94 731 ARG A CA 1
ATOM 5809 C C . ARG A 1 731 ? 27.339 10.182 -21.897 1.00 92.94 731 ARG A C 1
ATOM 5811 O O . ARG A 1 731 ? 26.250 9.915 -22.398 1.00 92.94 731 ARG A O 1
ATOM 5818 N N . SER A 1 732 ? 27.942 9.328 -21.087 1.00 93.50 732 SER A N 1
ATOM 5819 C CA . SER A 1 732 ? 27.285 8.050 -20.782 1.00 93.50 732 SER A CA 1
ATOM 5820 C C . SER A 1 732 ? 25.967 8.239 -20.007 1.00 93.50 732 SER A C 1
ATOM 5822 O O . SER A 1 732 ? 25.801 9.199 -19.252 1.00 93.50 732 SER A O 1
ATOM 5824 N N . PHE A 1 733 ? 25.025 7.316 -20.185 1.00 95.38 733 PHE A N 1
ATOM 5825 C CA . PHE A 1 733 ? 23.823 7.186 -19.361 1.00 95.38 733 PHE A CA 1
ATOM 5826 C C . PHE A 1 733 ? 23.698 5.714 -18.988 1.00 95.38 733 PHE A C 1
ATOM 5828 O O . PHE A 1 733 ? 23.331 4.896 -19.828 1.00 95.38 733 PHE A O 1
ATOM 5835 N N . GLN A 1 734 ? 24.088 5.372 -17.762 1.00 93.81 734 GLN A N 1
ATOM 5836 C CA . GLN A 1 734 ? 24.296 3.984 -17.354 1.00 93.81 734 GLN A CA 1
ATOM 5837 C C . GLN A 1 734 ? 23.732 3.722 -15.961 1.00 93.81 734 GLN A C 1
ATOM 5839 O O . GLN A 1 734 ? 23.841 4.575 -15.080 1.00 93.81 734 GLN A O 1
ATOM 5844 N N . TYR A 1 735 ? 23.260 2.496 -15.731 1.00 95.50 735 TYR A N 1
ATOM 5845 C CA . TYR A 1 735 ? 22.831 2.008 -14.416 1.00 95.50 735 TYR A CA 1
ATOM 5846 C C . TYR A 1 735 ? 21.821 2.949 -13.747 1.00 95.50 735 TYR A C 1
ATOM 5848 O O . TYR A 1 735 ? 22.062 3.392 -12.617 1.00 95.50 735 TYR A O 1
ATOM 5856 N N . PRO A 1 736 ? 20.725 3.313 -14.436 1.00 97.19 736 PRO A N 1
ATOM 5857 C CA . PRO A 1 736 ? 19.701 4.086 -13.781 1.00 97.19 736 PRO A CA 1
ATOM 5858 C C . PRO A 1 736 ? 19.028 3.254 -12.686 1.00 97.19 736 PRO A C 1
ATOM 5860 O O . PRO A 1 736 ? 18.966 2.023 -12.748 1.00 97.19 736 PRO A O 1
ATOM 5863 N N . THR A 1 737 ? 18.510 3.954 -11.692 1.00 97.81 737 THR A N 1
ATOM 5864 C CA . THR A 1 737 ? 17.585 3.413 -10.698 1.00 97.81 737 THR A CA 1
ATOM 5865 C C . THR A 1 737 ? 16.382 4.343 -10.679 1.00 97.81 737 THR A C 1
ATOM 5867 O O . THR A 1 737 ? 16.568 5.557 -10.709 1.00 97.81 737 THR A O 1
ATOM 5870 N N . PHE A 1 738 ? 15.168 3.793 -10.644 1.00 97.69 738 PHE A N 1
ATOM 5871 C CA . PHE A 1 738 ? 13.921 4.558 -10.642 1.00 97.69 738 PHE A CA 1
ATOM 5872 C C . PHE A 1 738 ? 13.159 4.334 -9.333 1.00 97.69 738 PHE A C 1
ATOM 5874 O O . PHE A 1 738 ? 13.141 3.220 -8.808 1.00 97.69 738 PHE A O 1
ATOM 5881 N N . ARG A 1 739 ? 12.524 5.380 -8.798 1.00 96.44 739 ARG A N 1
ATOM 5882 C CA . ARG A 1 739 ? 11.654 5.294 -7.612 1.00 96.44 739 ARG A CA 1
ATOM 5883 C C . ARG A 1 739 ? 10.448 6.201 -7.779 1.00 96.44 739 ARG A C 1
ATOM 5885 O O . ARG A 1 739 ? 10.597 7.321 -8.269 1.00 96.44 739 ARG A O 1
ATOM 5892 N N . ASP A 1 740 ? 9.288 5.736 -7.331 1.00 93.50 740 ASP A N 1
ATOM 5893 C CA . ASP A 1 740 ? 8.127 6.600 -7.170 1.00 93.50 740 ASP A CA 1
ATOM 5894 C C . ASP A 1 740 ? 8.200 7.371 -5.843 1.00 93.50 740 ASP A C 1
ATOM 5896 O O . ASP A 1 740 ? 8.759 6.898 -4.849 1.00 93.50 740 ASP A O 1
ATOM 5900 N N . TYR A 1 741 ? 7.651 8.581 -5.849 1.00 92.06 741 TYR A N 1
ATOM 5901 C CA . TYR A 1 741 ? 7.373 9.363 -4.654 1.00 92.06 741 TYR A CA 1
ATOM 5902 C C . TYR A 1 741 ? 6.229 10.334 -4.950 1.00 92.06 741 TYR A C 1
ATOM 5904 O O . TYR A 1 741 ? 6.322 11.137 -5.878 1.00 92.06 741 TYR A O 1
ATOM 5912 N N . GLU A 1 742 ? 5.141 10.245 -4.178 1.00 87.75 742 GLU A N 1
ATOM 5913 C CA . GLU A 1 742 ? 3.956 11.116 -4.305 1.00 87.75 742 GLU A CA 1
ATOM 5914 C C . GLU A 1 742 ? 3.394 11.197 -5.743 1.00 87.75 742 GLU A C 1
ATOM 5916 O O . GLU A 1 742 ? 2.937 12.240 -6.206 1.00 87.75 742 GLU A O 1
ATOM 5921 N N . GLY A 1 743 ? 3.425 10.075 -6.473 1.00 82.56 743 GLY A N 1
ATOM 5922 C CA . GLY A 1 743 ? 2.908 9.981 -7.844 1.00 82.56 743 GLY A CA 1
ATOM 5923 C C . GLY A 1 743 ? 3.832 10.539 -8.934 1.00 82.56 743 GLY A C 1
ATOM 5924 O O . GLY A 1 743 ? 3.461 10.494 -10.105 1.00 82.56 743 GLY A O 1
ATOM 5925 N N . ALA A 1 744 ? 5.022 11.027 -8.578 1.00 91.75 744 ALA A N 1
ATOM 5926 C CA . ALA A 1 744 ? 6.095 11.363 -9.512 1.00 91.75 744 ALA A CA 1
ATOM 5927 C C . ALA A 1 744 ? 7.158 10.255 -9.533 1.00 91.75 744 ALA A C 1
ATOM 5929 O O . ALA A 1 744 ? 7.334 9.535 -8.547 1.00 91.75 744 ALA A O 1
ATOM 5930 N N . ILE A 1 745 ? 7.889 10.131 -10.643 1.00 97.75 745 ILE A N 1
ATOM 5931 C CA . ILE A 1 745 ? 9.001 9.176 -10.760 1.00 97.75 745 ILE A CA 1
ATOM 5932 C C . ILE A 1 745 ? 10.308 9.956 -10.787 1.00 97.75 745 ILE A C 1
ATOM 5934 O O . ILE A 1 745 ? 10.468 10.918 -11.537 1.00 97.75 745 ILE A O 1
ATOM 5938 N N . TYR A 1 746 ? 11.264 9.518 -9.979 1.00 98.62 746 TYR A N 1
ATOM 5939 C CA . TYR A 1 746 ? 12.610 10.068 -9.902 1.00 98.62 746 TYR A CA 1
ATOM 5940 C C . TYR A 1 746 ? 13.623 9.034 -10.366 1.00 98.62 746 TYR A C 1
ATOM 5942 O O . TYR A 1 746 ? 13.349 7.831 -10.351 1.00 98.62 746 TYR A O 1
ATOM 5950 N N . LEU A 1 747 ? 14.808 9.503 -10.749 1.00 98.50 747 LEU A N 1
ATOM 5951 C CA . LEU A 1 747 ? 15.917 8.631 -11.089 1.00 98.50 747 LEU A CA 1
ATOM 5952 C C . LEU A 1 747 ? 17.247 9.099 -10.512 1.00 98.50 747 LEU A C 1
ATOM 5954 O O . LEU A 1 747 ? 17.500 10.297 -10.362 1.00 98.50 747 LEU A O 1
ATOM 5958 N N . THR A 1 748 ? 18.127 8.130 -10.296 1.00 98.56 748 THR A N 1
ATOM 5959 C CA . THR A 1 748 ? 19.573 8.344 -10.287 1.00 98.56 748 THR A CA 1
ATOM 5960 C C . THR A 1 748 ? 20.206 7.656 -11.488 1.00 98.56 748 THR A C 1
ATOM 5962 O O . THR A 1 748 ? 19.642 6.701 -12.015 1.00 98.56 748 THR A O 1
ATOM 5965 N N . VAL A 1 749 ? 21.365 8.131 -11.951 1.00 97.88 749 VAL A N 1
ATOM 5966 C CA . VAL A 1 749 ? 22.086 7.527 -13.086 1.00 97.88 749 VAL A CA 1
ATOM 5967 C C . VAL A 1 749 ? 23.591 7.785 -13.005 1.00 97.88 749 VAL A C 1
ATOM 5969 O O . VAL A 1 749 ? 24.020 8.848 -12.558 1.00 97.88 749 VAL A O 1
ATOM 5972 N N . THR A 1 750 ? 24.409 6.833 -13.462 1.00 97.69 750 THR A N 1
ATOM 5973 C CA . THR A 1 750 ? 25.851 7.049 -13.665 1.00 97.69 750 THR A CA 1
ATOM 5974 C C . THR A 1 750 ? 26.103 7.775 -14.988 1.00 97.69 750 THR A C 1
ATOM 5976 O O . THR A 1 750 ? 25.621 7.338 -16.034 1.00 97.69 750 THR A O 1
ATOM 5979 N N . GLN A 1 751 ? 26.927 8.824 -14.959 1.00 96.69 751 GLN A N 1
ATOM 5980 C CA . GLN A 1 751 ? 27.371 9.556 -16.147 1.00 96.69 751 GLN A CA 1
ATOM 5981 C C . GLN A 1 751 ? 28.886 9.836 -16.111 1.00 96.69 751 GLN A C 1
ATOM 5983 O O . GLN A 1 751 ? 29.493 9.941 -15.042 1.00 96.69 751 GLN A O 1
ATOM 5988 N N . GLY A 1 752 ? 29.484 10.010 -17.290 1.00 94.88 752 GLY A N 1
ATOM 5989 C CA . GLY A 1 752 ? 30.843 10.516 -17.472 1.00 94.88 752 GLY A CA 1
ATOM 5990 C C . GLY A 1 752 ? 31.117 10.998 -18.898 1.00 94.88 752 GLY A C 1
ATOM 5991 O O . GLY A 1 752 ? 30.390 10.643 -19.832 1.00 94.88 752 GLY A O 1
ATOM 5992 N N . ASP A 1 753 ? 32.179 11.791 -19.039 1.00 90.62 753 ASP A N 1
ATOM 5993 C CA . ASP A 1 753 ? 32.500 12.613 -20.213 1.00 90.62 753 ASP A CA 1
ATOM 5994 C C . ASP A 1 753 ? 33.807 12.234 -20.895 1.00 90.62 753 ASP A C 1
ATOM 5996 O O . ASP A 1 753 ? 33.930 12.409 -22.108 1.00 90.62 753 ASP A O 1
ATOM 6000 N N . ALA A 1 754 ? 34.806 11.753 -20.143 1.00 82.94 754 ALA A N 1
ATOM 6001 C CA . ALA A 1 754 ? 36.195 11.706 -20.623 1.00 82.94 754 ALA A CA 1
ATOM 6002 C C . ALA A 1 754 ? 36.862 10.329 -20.482 1.00 82.94 754 ALA A C 1
ATOM 6004 O O . ALA A 1 754 ? 37.621 9.925 -21.358 1.00 82.94 754 ALA A O 1
ATOM 6005 N N . SER A 1 755 ? 36.539 9.578 -19.430 1.00 87.38 755 SER A N 1
ATOM 6006 C CA . SER A 1 755 ? 37.124 8.256 -19.180 1.00 87.38 755 SER A CA 1
ATOM 6007 C C . SER A 1 755 ? 36.560 7.163 -20.087 1.00 87.38 755 SER A C 1
ATOM 6009 O O . SER A 1 755 ? 35.422 7.249 -20.538 1.00 87.38 755 SER A O 1
ATOM 6011 N N . GLU A 1 756 ? 37.330 6.096 -20.311 1.00 86.12 756 GLU A N 1
ATOM 6012 C CA . GLU A 1 756 ? 36.888 4.934 -21.098 1.00 86.12 756 GLU A CA 1
ATOM 6013 C C . GLU A 1 756 ? 35.662 4.242 -20.476 1.00 86.12 756 GLU A C 1
ATOM 6015 O O . GLU A 1 756 ? 34.713 3.895 -21.177 1.00 86.12 756 GLU A O 1
ATOM 6020 N N . SER A 1 757 ? 35.638 4.109 -19.144 1.00 86.00 757 SER A N 1
ATOM 6021 C CA . SER A 1 757 ? 34.502 3.537 -18.407 1.00 86.00 757 SER A CA 1
ATOM 6022 C C . SER A 1 757 ? 33.299 4.483 -18.325 1.00 86.00 757 SER A C 1
ATOM 6024 O O . SER A 1 757 ? 32.174 4.038 -18.083 1.00 86.00 757 SER A O 1
ATOM 6026 N N . ARG A 1 758 ? 33.529 5.791 -18.513 1.00 92.25 758 ARG A N 1
ATOM 6027 C CA . ARG A 1 758 ? 32.541 6.870 -18.387 1.00 92.25 758 ARG A CA 1
ATOM 6028 C C . ARG A 1 758 ? 31.814 6.873 -17.034 1.00 92.25 758 ARG A C 1
ATOM 6030 O O . ARG A 1 758 ? 30.651 7.266 -16.970 1.00 92.25 758 ARG A O 1
ATOM 6037 N N . LYS A 1 759 ? 32.466 6.395 -15.972 1.00 95.25 759 LYS A N 1
ATOM 6038 C CA . LYS A 1 759 ? 31.939 6.309 -14.600 1.00 95.25 759 LYS A CA 1
ATOM 6039 C C . LYS A 1 759 ? 32.595 7.391 -13.742 1.00 95.25 759 LYS A C 1
ATOM 6041 O O . LYS A 1 759 ? 33.657 7.171 -13.164 1.00 95.25 759 LYS A O 1
ATOM 6046 N N . GLU A 1 760 ? 32.007 8.581 -13.711 1.00 96.38 760 GLU A N 1
ATOM 6047 C CA . GLU A 1 760 ? 32.624 9.762 -13.082 1.00 96.38 760 GLU A CA 1
ATOM 6048 C C . GLU A 1 760 ? 31.740 10.372 -11.995 1.00 96.38 760 GLU A C 1
ATOM 6050 O O . GLU A 1 760 ? 32.250 10.849 -10.985 1.00 96.38 760 GLU A O 1
ATOM 6055 N N . ARG A 1 761 ? 30.416 10.341 -12.180 1.00 97.06 761 ARG A N 1
ATOM 6056 C CA . ARG A 1 761 ? 29.453 10.984 -11.282 1.00 97.06 761 ARG A CA 1
ATOM 6057 C C . ARG A 1 761 ? 28.092 10.300 -11.298 1.00 97.06 761 ARG A C 1
ATOM 6059 O O . ARG A 1 761 ? 27.723 9.646 -12.275 1.00 97.06 761 ARG A O 1
ATOM 6066 N N . ILE A 1 762 ? 27.337 10.526 -10.230 1.00 98.38 762 ILE A N 1
ATOM 6067 C CA . ILE A 1 762 ? 25.923 10.184 -10.111 1.00 98.38 762 ILE A CA 1
ATOM 6068 C C . ILE A 1 762 ? 25.104 11.447 -10.322 1.00 98.38 762 ILE A C 1
ATOM 6070 O O . ILE A 1 762 ? 25.347 12.478 -9.689 1.00 98.38 762 ILE A O 1
ATOM 6074 N N . LEU A 1 763 ? 24.131 11.357 -11.220 1.00 98.50 763 LEU A N 1
ATOM 6075 C CA . LEU A 1 763 ? 23.123 12.384 -11.394 1.00 98.50 763 LEU A CA 1
ATOM 6076 C C . LEU A 1 763 ? 21.813 11.967 -10.730 1.00 98.50 763 LEU A C 1
ATOM 6078 O O . LEU A 1 763 ? 21.519 10.778 -10.664 1.00 98.50 763 LEU A O 1
ATOM 6082 N N . PHE A 1 764 ? 21.026 12.945 -10.297 1.00 98.69 764 PHE A N 1
ATOM 6083 C CA . PHE A 1 764 ? 19.683 12.776 -9.749 1.00 98.69 764 PHE A CA 1
ATOM 6084 C C . PHE A 1 764 ? 18.714 13.771 -10.386 1.00 98.69 764 PHE A C 1
ATOM 6086 O O . PHE A 1 764 ? 19.104 14.892 -10.726 1.00 98.69 764 PHE A O 1
ATOM 6093 N N . GLY A 1 765 ? 17.452 13.376 -10.528 1.00 98.19 765 GLY A N 1
ATOM 6094 C CA . GLY A 1 765 ? 16.381 14.278 -10.928 1.00 98.19 765 GLY A CA 1
ATOM 6095 C C . GLY A 1 765 ? 15.052 13.563 -11.130 1.00 98.19 765 GLY A C 1
ATOM 6096 O O . GLY A 1 765 ? 14.922 12.360 -10.903 1.00 98.19 765 GLY A O 1
ATOM 6097 N N . ARG A 1 766 ? 14.052 14.328 -11.562 1.00 97.81 766 ARG A N 1
ATOM 6098 C CA . ARG A 1 766 ? 12.710 13.827 -11.867 1.00 97.81 766 ARG A CA 1
ATOM 6099 C C . ARG A 1 766 ? 12.646 13.279 -13.297 1.00 97.81 766 ARG A C 1
ATOM 6101 O O . ARG A 1 766 ? 13.137 13.924 -14.221 1.00 97.81 766 ARG A O 1
ATOM 6108 N N . LEU A 1 767 ? 12.028 12.112 -13.463 1.00 97.88 767 LEU A N 1
ATOM 6109 C CA . LEU A 1 767 ? 11.680 11.512 -14.753 1.00 97.88 767 LEU A CA 1
ATOM 6110 C C . LEU A 1 767 ? 10.358 12.089 -15.282 1.00 97.88 767 LEU A C 1
ATOM 6112 O O . LEU A 1 767 ? 10.299 12.532 -16.428 1.00 97.88 767 LEU A O 1
ATOM 6116 N N . GLU A 1 768 ? 9.312 12.082 -14.447 1.00 93.19 768 GLU A N 1
ATOM 6117 C CA . GLU A 1 768 ? 7.971 12.595 -14.772 1.00 93.19 768 GLU A CA 1
ATOM 6118 C C . GLU A 1 768 ? 7.123 12.952 -13.560 1.00 93.19 768 GLU A C 1
ATOM 6120 O O . GLU A 1 768 ? 7.452 12.536 -12.425 1.00 93.19 768 GLU A O 1
#

Radius of gyration: 30.4 Å; chains: 1; bounding box: 91×50×67 Å

Secondary structure (DSSP, 8-state):
-PPPPP-PPPBSSEEEEEE----BTTBTTTTTTTTT-GGG-BTT-S--TT-HHHHHHHHHHHHHTTEEEEEEEEEE-GGGTTSPP-GGGEETTHIIIIIITTSSSGGGSEEEEEE-TTTTS--SSHHIIIIIIHHHHIIIIITSTTB-EETTEEBEEE--TT-HHHHHGGGTSGGGHHHHHHHHHHHHHHTT-S--B-EEE-----HHHHHHHHHHT-SEEE-S-PPPSSSS--HHHHHHHHHHHHHHHHHH-SS-B-EEEE-EE--GGG--TT-TT-GGGSTTT---EE--HHHHHHHHHHHHHHHHHS-TT-GGGTEEEEE-SEETTTTEE-S-BTTTBTHHHHHHHHHHB---S------GGGGT---TTHHHHHHTPPP-PPSPPP-------SSPTT--HHHHHHHHHHH-EE-S-TT-SEEEEEEEEEETTEEEEEEEEESSSSS--TT-TT-EEEEEEEETTS-EEEEEEEEE-TT-B-SS-BPPSSEEEEEEEEE-SSSEEEEEEEEE-TTTS--EEEEEEEETTTTEE-S--EE-EEEETTEEEES-HHHHHHHHHHTT--SPP-SS-EEE-S--EEETTEEEEEEEETTTTEEEEEEE-TTS-EEEEEEE---STTS-EEEEEEEE-TTS-EEEEEEESSTT--EEEEEESSSSSPPPPB--TT-SSB-SS--EEEEETTEEEEEEEE---GGG-TT-EEEEEEESSSSS-EEEEEEE-SS--EEEEEEEETTEEEEEEEE-SSSSS---EEEEEE--

Foldseek 3Di:
DAQDAADAFDFLFAEAFEDELQAAPPAHCHCVLVVVPQQLAFLLGSFHLLAQSVLRVLLRLCRNLNHQEYAYEWFFAPVQAPHADDCVRTGSCRNVPRHLVPHPRSLRGAYEYEQACLPGNPHQALCSVLPHVLVCCVVPALPRPRYDDDVQAGEYEYECEVNCQSNCVRHPGLQCLQVSQVVSQVSSVVVPGPGYAYEYEDQDLDLVVLLSCVSSPHQEYEHLAHDQPDLEDDLVSRLVRLLVSLVSCVVSVRHFYAREAFFWFALQSQADCPDPPCLCRRPVRHRGDGDDLVSLLVSLLSQQVVLCPDDPPGSNVHGYYYHHCRPSNRPGHQRAGFNQGNSSSNSSSVRGGPPPDDRDSDRLVNVPHDSSCVVVCVVVPDDDDDDDDDDDDPPDDPDDPPADQAVLQVVFVVQKDFQDDPLWFFWDAKEWDADPQKIWIKTKTANPHYDDDFQPQRIFMKIFIAGQSSHGPDDIDGPGGDQDDFPVDGQHRTHKDRKAWDDLDPFKIKIKIWGGHWPPAAIWIKIWIAGNVVRGIHSDIDFAWEQAPVGIDGPTQVVVVVRVVVVVQDFDGTRDQWDQQAHWDDHPNWIKTWTWRAVRLWIFIWTADSSRRYTYTQATARPPNVFSWTAKEWDAFPVRKIKIWTFTPDDQRWIWMWIDNRSHDIDHTHDDPPTDAFHDAHWYWDADPQKIWTKTFGQDADVNAGQQWMWIWIDNGVRDTDTNHIRGHCWHWHNKDWDDDPRWIKIKTAIAHDDNVRRGGIIIHTSD

Sequence (768 aa):
MPVPAPDLPTSDYLIGAHYFPGWKHGDHWGWSKIEPFPERKPLLGWYDEDNPEVADWEVKWALEHGIQFFVYCWYRDKARMGEPMSDAGQRHGHAIHQGLFRSTHGNRLRFAIMWECHNAGVAQDERDLLDNLLPYWADTYFSRPNYLRLNGMPVLFVYSYYALDRIAQPFGGEANLARVFERLRAAAVRRGFPGLVLPFEYRETHAEGLRRLRQAGADMAFAYCWHTPQRRPTAAEAIAHQLAALRAWREAAVLPFMATATVGWDPLPWQQPQNPKAPWLHPETMTRWKLPPADWRSLLLDVKAFMDAEPAASPARRLLLLDNWNEWGEGHYLAPQVTDGFAYLQAVREVFTRADNRPDDRLPADVGLGPYDAGYAAAHAPAPTPPPSPRPAAASRLLPAGWDAKLAGDRVLAGLRNVCLPAVKGAHDSDFLIVDGRAYIVYMANDVQPGEAPDWPFVYNALSIVGLDGSPLAPPVTFAASGKAYENETLPPGACFVPRILRRDARTLRCFFASEAPGRRQSQTWFIDFDLAHGAFDGRIRRAELETGQGVFPMQPQPFHRHAAAQGFAAPPVAHGLCMIDGFKRFDGRVHAVLNNFPGGQNAWSVLSPDATRFTILGDFFLPHEAKLTEAAVNRLPDGTWCAISRRENGDGNYLFTESPDGVHWAPHTARAPVHNGTSSKPTFDCFGGVYYLGWQEGTRVGGVFRSVFNLDVSRDGVHWERKYRFESERSFQYPTFRDYEGAIYLTVTQGDASESRKERILFGRLE